Protein 9GPI (pdb70)

Foldseek 3Di:
DFFEEEEEPCPADLNVVQCVVCVVRHRYDYDDCVRAPLLDLVRLLVVCVVSLGQEYEYDDDPCPACVNVVRHDDDPPLDQRRLLSNLVSCLVSVHAYEYEAALQQAQVPQDDDADEPPDDGDHDDSRNVNRVVSQVSNCVSPVQYEYEHEFAEDEDPPDPRDDDDGLVNVLVVCLVVVAADEAAQLAAGAYAYSVLQNVLPVLCSPDGHDYAHGGAFTGGGPQVLSLLVCVLVVRDSVRYHHDHVPQVPGRGHSGHDRVVVVVSVRDGYHRNVNSVVVVVVPDDDD/DAEEEEEPCVDPLNVVLCVVQVPPHHYDYDDCVVQVLLPLVRLLVVCVVSVGQEYEYDDDLDDDDPPDDDDDRPPDLSGRSVLSVLVSCVVNVHEYEYEAALLQAQPPQDADADEPPDDGDHDDPRNVNRVVSLVVSCVSPVQYEYEHDFAEDEQPPDPDDDPDDLVNVLVVCQVVVAADEDAQLEAGAYAYSCLQSVLVVLCSPDGGDYAYGGAATNGGPQVQSLLVSVLVVGDSVRYHHDCVPCVVHGGHSGHDHVVVVVSVRDYYHRNCRNNVNNVPDPDDD/DFAEEEEEPCPDPLNVVLQVVQVVRHHYDYDDCVRAPLLDLVRLLVVCVVSLHQEYEYDDDQDDCCPPPDDDPRPLDRPPSSLLSNLVSCVVSVHAYEYEAALQQAQVDQDDDADEPPDDTDHDDSRNVNSVVSQVSNCVRRVQYEYEHEFQEDAACPDPDDDDDGLVVVLVVCQVPVAADEAAQLEAGAYAYSVLQNVCVVLRSPDGGDYAHGGAAERGGPLVLSLLVCVLVVRDNVRYHYDCPVCVPGRRHSGHDRVVVVVSPRDGYHRNVRVNCRHPVDDD/DFEEEEEPCVDDQNVLLCVLCVVVHPYHYDDCVRAPLQDLVRCLVVCVVSLGQEYEYDDDPPPDLVVVVRDPPDPCLVRCSLVSVLVSCLVSVHAYEYEAALLQQQVDQDDDADEPPDDTDHDDSRNVNRVVSLVSNCVRPVQYEYEHEFAEDEDPPDPRDDDDDLVNVLVVCQVVVAADEFAQLAWGAYAYSVLQNVCPVLRSPDGGDYAHRGAATDGGPLVLSLLVCVVVVGDSVSYDHDCVPCVVGGRDSGHDRPVVVVSVRDGYHRNVRSVVNVVVVD

Organism: Trichomonas vaginalis (strain ATCC PRA-98 / G3) (NCBI:txid412133)

InterPro domains:
  IPR029903 RmlD-like, substrate binding domain [PF04321] (3-263)
  IPR036291 NAD(P)-binding domain superfamily [SSF51735] (1-279)

Radius of gyration: 34.81 Å; Cα contacts (8 Å, |Δi|>4): 2263; chains: 4; bounding box: 96×73×90 Å

Solvent-accessible surface area: 48506 Å² total; per-residue (Å²): 192,112,80,21,0,0,0,4,18,18,88,24,21,6,0,92,17,0,30,83,62,1,59,192,95,25,70,30,51,37,19,79,118,74,107,7,46,16,32,54,78,74,67,0,26,28,45,0,20,139,34,70,3,82,6,0,0,3,5,16,19,8,56,18,51,8,47,25,8,62,8,14,58,33,34,91,70,49,78,28,38,0,6,54,31,0,0,46,0,0,50,123,31,132,6,32,1,0,5,9,3,7,4,6,0,0,7,8,1,61,92,197,34,68,9,35,24,123,53,129,32,98,14,93,16,55,17,0,98,10,19,43,78,2,3,121,54,1,52,106,41,10,102,77,2,0,1,0,8,18,9,14,5,2,9,16,36,93,27,114,52,83,46,132,74,1,2,0,41,46,2,63,83,3,81,144,67,117,80,74,32,47,5,2,42,34,14,81,13,1,2,4,30,3,11,33,2,14,115,18,4,57,98,0,12,137,6,78,30,16,18,4,0,0,0,4,30,13,127,37,14,1,67,93,1,12,32,66,0,0,144,62,10,73,7,56,83,135,17,8,84,48,40,82,119,66,48,90,109,97,37,7,8,1,3,2,34,13,97,80,0,82,167,90,49,0,134,5,21,64,2,32,81,6,0,42,140,9,73,84,78,65,108,126,117,213,159,114,24,0,1,0,4,12,15,101,5,0,16,1,63,19,0,35,78,51,3,61,161,112,50,58,32,48,45,28,85,82,64,112,7,54,34,61,30,98,127,102,0,17,70,69,0,65,85,40,67,2,62,7,0,0,6,12,25,56,22,32,73,39,2,18,43,69,35,16,16,50,22,30,79,38,110,61,62,78,14,15,35,54,0,0,61,0,0,47,106,38,138,4,40,2,0,0,7,4,6,2,4,0,0,8,9,3,63,89,186,36,65,2,28,29,126,56,121,24,103,9,97,36,70,43,0,110,27,12,12,69,8,3,117,87,2,50,136,74,7,99,76,0,0,0,0,8,17,9,9,6,6,13,7,30,56,32,100,72,98,32,55,68,2,1,0,31,34,0,62,56,5,93,139,102,40,75,48,34,65,2,0,45,28,8,70,8,2,3,1,33,7,14,18,2,12,114,16,3,60,109,0,27,95,5,77,35,16,26,2,0,0,0,3,32,9,116,44,20,0,44,84,1,4,52,72,0,0,73,5,6,45,3,26,97,105,14,4,84,56,49,86,117,29,25,159,109,102,40,17,9,1,4,2,45,11,114,80,0,55,177,75,47,1,117,4,23,59,1,31,87,6,3,13,119,28,38,74,93,71,65,59,67,85,143,46,102,21,0,0,0,2,19,15,92,4,0,9,1,62,18,0,34,77,32,1,50,125,107,39,19,6,47,35,13,81,163,67,107,3,50,38,59,37,128,124,78,0,36,60,59,0,70,167,38,69,2,67,4,0,0,3,12,16,63,31,63,69,18,3,38,35,50,41,17,13,25,13,41,45,21,55,93,30,49,19,7,60,26,0,0,63,0,0,50,139,39,134,1,46,0,0,2,12,4,8,1,3,0,0,4,8,1,74,76,178,35,76,8,38,28,128,62,111,37,92,13,92,34,39,47,0,103,25,15,27,59,2,4,151,54,1,46,123,44,6,95,79,1,0,1,1,9,14,9,7,5,1,8,17,24,83,18,143,62,64,31,53,49,2,1,0,35,29,0,68,54,9,74,137,107,117,93,63,29,71,7,5,59,25,14,64,7,0,4,3,50,4,14,36,2,13,110,16,3,64,101,0,16,144,4,82,34,13,24,4,0,0,0,3,31,12,119,40,15,0,48,68,0,8,46,72,0,0,144,54,11,111,2,64,79,82,19,2,38,64,30,84,94,44,27,142,113,80,43,25,7,0,5,2,52,17,88,83,0,58,170,94,49,1,104,5,6,61,1,44,68,7,0,24,114,6,68,152,96,95,93,186,175,100,26,0,0,0,4,17,14,62,17,24,10,0,30,19,1,40,80,60,0,55,195,99,40,67,30,47,14,16,22,94,24,44,10,42,27,33,70,126,119,36,0,46,60,70,0,68,77,46,72,4,76,4,0,0,5,6,15,24,23,56,24,46,6,52,46,11,69,4,14,48,28,42,111,46,46,89,41,78,2,10,13,46,1,1,67,0,0,30,144,39,134,2,48,2,0,4,10,3,5,2,7,0,0,7,8,2,62,84,194,36,72,7,29,25,129,48,123,32,104,14,93,17,53,14,0,85,13,17,48,90,6,5,179,87,4,56,127,43,8,93,72,0,0,0,2,9,16,10,9,6,1,14,7,24,77,23,187,66,36,39,121,114,2,1,0,38,33,0,65,64,5,90,149,70,108,58,48,33,52,6,3,48,42,14,84,7,1,3,2,46,5,16,35,2,10,113,18,5,49,97,0,15,146,4,77,31,12,28,4,0,0,0,3,30,10,122,42,21,1,46,80,2,8,43,75,0,0,137,59,10,102,8,58,100,96,5,4,81,65,45,70,127,44,46,77,110,100,42,16,9,1,2,1,34,9,117,64,0,78,161,81,52,1,124,8,27,62,2,31,82,6,0,21,129,9,63,143,87,107,108

B-factor: mean 49.06, std 17.58, range [23.22, 197.87]

Secondary structure (DSSP, 8-state):
--EEEEESTTSHHHHHHHHHHTTTSEEE---TTT--TT-HHHHHHHHHHH--SEEEE-----SBSTTTT-----S-----HHHHHHHHHHHHT-EEEEEEEGGGGTT----S-B-TTS-----SHHHHHHHHHHHHHHHH-TT-EEEEE-EEE--TT-SS-----HHHHHHHHHHHT-PEEE-SSEE--EEEHHHHHHTHHHHHTSPSEEEE-S-B-SS-HHHHHHHHHHHTT--GGGEEE-TTTT-SS-EE--B--HHHHHTT----BHHHHHHHHHHHH-/--EEEEE-TTSHHHHHHHHHHTTTSEEE---TTTS-TT-HHHHHHHHHHH--SEEEE-S-SS--STT-SS-----S----THHHHHHHHHHTT-EEEEEEEGGGGGG----SPBPTTS-----SHHHHHHHHHHHHHHHH-TT-EEEEEPEEE--TT-SS-----HHHHHHHHHHH-PPEEE-SSEE--EEEHHHHHHGGGGGGGSPSEEEE-S-B--S-HHHHHHHHHHHTT--GGGEEE-TTTT-SS-EE-PBP-HHHHHTT----BHHHHHHHHHHHSS---/-PPEEEEESTTSHHHHHHHHHHTTTSEEE---TTTS-TT-HHHHHHHHHHH--SEEEE-S-SS--STT-SS-----S---HHHHHHHHHHHHTT-EEEEEEEGGGGTT----SPBPTTS----SSHHHHHHHHHHHHHHHH-TT-EEEEE-EEE--TT-SS---B-HHHHHHHHHHH---EEE-TTEE--EEEHHHHHHTTGGGGGSPSEEEE-S-B--S-HHHHHHHHHHHTT--GGGEEE-TTTT-SS-EE--B--HHHHTTT----BHHHHHHHHHHH---/---EEEEE-TTSHHHHHHHHHHTTTSEEE---TTT--TT-HHHHHHHHHHH--SEEEE------SSGGGT-----TT---THHHHHHHHHHHHT-EEEEEEEGGGGTT----S-B-TTS-----SHHHHHHHHHHHHHHHH-TT-EEEEE-EEE--TT-SS-----HHHHHHHHHHHTPPEEE-TTEE--EEEHHHHHHTHHHHTTSPSEEEE-S-B-SS-HHHHHHHHHHHTT--GGGEEE-TTSS-SS-EE--B--HHHHTTT----BHHHHHHHHHHHSS---

Nearest PDB structures (foldseek):
  3sc6-assembly2_B  TM=8.270E-01  e=2.435E-17  Bacillus anthracis str. Ames
  3sc6-assembly6_F  TM=8.195E-01  e=1.061E-16  Bacillus anthracis str. Ames
  1vl0-assembly1_B  TM=8.225E-01  e=1.533E-16  Clostridium acetobutylicum ATCC 824
  5u9c-assembly1_F  TM=8.263E-01  e=8.535E-16  Yersinia enterocolitica
  5z76-assembly2_B  TM=7.709E-01  e=3.181E-14  synthetic construct

Structure (mmCIF, N/CA/C/O backbone):
data_9GPI
#
_entry.id   9GPI
#
_cell.length_a   58.085
_cell.length_b   66.981
_cell.length_c   85.822
_cell.angle_alpha   91.160
_cell.angle_beta   100.656
_cell.angle_gamma   116.151
#
_symmetry.space_group_name_H-M   'P 1'
#
loop_
_entity.id
_entity.type
_entity.pdbx_description
1 polymer 'dTDP-4-dehydrorhamnose reductase, putative'
2 water water
#
loop_
_atom_site.group_PDB
_atom_site.id
_atom_site.type_symbol
_atom_site.label_atom_id
_atom_site.label_alt_id
_atom_site.label_comp_id
_atom_site.label_asym_id
_atom_site.label_entity_id
_atom_site.label_seq_id
_atom_site.pdbx_PDB_ins_code
_atom_site.Cartn_x
_atom_site.Cartn_y
_atom_site.Cartn_z
_atom_site.occupancy
_atom_site.B_iso_or_equiv
_atom_site.auth_seq_id
_atom_site.auth_comp_id
_atom_site.auth_asym_id
_atom_site.auth_atom_id
_atom_site.pdbx_PDB_model_num
ATOM 1 N N . PRO A 1 1 ? -29.82433 52.80545 25.07328 1.000 60.47449 0 PRO D N 1
ATOM 2 C CA . PRO A 1 1 ? -30.17378 53.82099 26.07348 1.000 63.05964 0 PRO D CA 1
ATOM 3 C C . PRO A 1 1 ? -30.72516 53.18998 27.35333 1.000 60.61244 0 PRO D C 1
ATOM 4 O O . PRO A 1 1 ? -30.34603 53.57256 28.46348 1.000 62.35635 0 PRO D O 1
ATOM 8 N N . MET A 1 2 ? -31.64846 52.24629 27.15660 1.000 58.29387 1 MET D N 1
ATOM 9 C CA . MET A 1 2 ? -32.13817 51.35554 28.20456 1.000 52.36709 1 MET D CA 1
ATOM 10 C C . MET A 1 2 ? -31.08309 50.29761 28.50240 1.000 53.12182 1 MET D C 1
ATOM 11 O O . MET A 1 2 ? -30.64227 49.59143 27.59154 1.000 54.49659 1 MET D O 1
ATOM 16 N N . LYS A 1 3 ? -30.70830 50.16318 29.77992 1.000 48.79635 2 LYS D N 1
ATOM 17 C CA . LYS A 1 3 ? -29.65411 49.23221 30.17877 1.000 42.40455 2 LYS D CA 1
ATOM 18 C C . LYS A 1 3 ? -29.98909 47.81075 29.74174 1.000 43.17676 2 LYS D C 1
ATOM 19 O O . LYS A 1 3 ? -31.15728 47.44238 29.58807 1.000 43.80951 2 LYS D O 1
ATOM 25 N N . THR A 1 4 ? -28.95257 47.00167 29.53695 1.000 36.95938 3 THR D N 1
ATOM 26 C CA . THR A 1 4 ? -29.13066 45.60886 29.15103 1.000 38.30879 3 THR D CA 1
ATOM 27 C C . THR A 1 4 ? -28.50074 44.70383 30.20117 1.000 35.67547 3 THR D C 1
ATOM 28 O O . THR A 1 4 ? -27.37886 44.95228 30.65750 1.000 36.47089 3 THR D O 1
ATOM 32 N N . ILE A 1 5 ? -29.23757 43.66937 30.59820 1.000 36.68678 4 ILE D N 1
ATOM 33 C CA . ILE A 1 5 ? -28.81142 42.74260 31.63899 1.000 32.94983 4 ILE D CA 1
ATOM 34 C C . ILE A 1 5 ? -28.70805 41.35047 31.03679 1.000 32.42385 4 ILE D C 1
ATOM 35 O O . ILE A 1 5 ? -29.64235 40.88289 30.37511 1.000 36.00339 4 ILE D O 1
ATOM 40 N N . LEU A 1 6 ? -27.57636 40.69416 31.26689 1.000 28.54988 5 LEU D N 1
ATOM 41 C CA . LEU A 1 6 ? -27.41061 39.28008 30.96460 1.000 27.70892 5 LEU D CA 1
ATOM 42 C C . LEU A 1 6 ? -27.66784 38.49190 32.24187 1.000 29.19835 5 LEU D C 1
ATOM 43 O O . LEU A 1 6 ? -26.96284 38.67312 33.24107 1.000 32.31841 5 LEU D O 1
ATOM 48 N N . VAL A 1 7 ? -28.67993 37.63157 32.21060 1.000 26.68437 6 VAL D N 1
ATOM 49 C CA . VAL A 1 7 ? -29.05006 36.79695 33.34736 1.000 26.76558 6 VAL D CA 1
ATOM 50 C C . VAL A 1 7 ? -28.75607 35.35071 32.97619 1.000 28.86351 6 VAL D C 1
ATOM 51 O O . VAL A 1 7 ? -29.29171 34.83733 31.98588 1.000 29.99546 6 VAL D O 1
ATOM 55 N N . THR A 1 8 ? -27.89763 34.69922 33.75348 1.000 26.50216 7 THR D N 1
ATOM 56 C CA . THR A 1 8 ? -27.67539 33.27183 33.58817 1.000 26.42148 7 THR D CA 1
ATOM 57 C C . THR A 1 8 ? -28.62289 32.49780 34.49714 1.000 27.56017 7 THR D C 1
ATOM 58 O O . THR A 1 8 ? -29.12923 33.01723 35.49421 1.000 30.66808 7 THR D O 1
ATOM 62 N N . GLY A 1 9 ? -28.85641 31.23882 34.13969 1.000 27.20093 8 GLY D N 1
ATOM 63 C CA . GLY A 1 9 ? -29.84128 30.44422 34.84549 1.000 28.24811 8 GLY D CA 1
ATOM 64 C C . GLY A 1 9 ? -31.25646 30.92903 34.64865 1.000 27.57720 8 GLY D C 1
ATOM 65 O O . GLY A 1 9 ? -32.06872 30.84743 35.57492 1.000 28.68823 8 GLY D O 1
ATOM 66 N N . GLY A 1 10 ? -31.57416 31.42898 33.45200 1.000 24.57144 9 GLY D N 1
ATOM 67 C CA . GLY A 1 10 ? -32.86406 32.04743 33.21045 1.000 24.89603 9 GLY D CA 1
ATOM 68 C C . GLY A 1 10 ? -34.04886 31.12742 33.40207 1.000 31.33980 9 GLY D C 1
ATOM 69 O O . GLY A 1 10 ? -35.18453 31.60322 33.48318 1.000 34.59525 9 GLY D O 1
ATOM 70 N N . SER A 1 11 ? -33.81561 29.81559 33.47451 1.000 30.16158 10 SER D N 1
ATOM 71 C CA . SER A 1 11 ? -34.89860 28.86165 33.65883 1.000 34.11458 10 SER D CA 1
ATOM 72 C C . SER A 1 11 ? -35.07266 28.41861 35.10309 1.000 34.27506 10 SER D C 1
ATOM 73 O O . SER A 1 11 ? -36.14571 27.91426 35.45367 1.000 31.99060 10 SER D O 1
ATOM 76 N N . GLY A 1 12 ? -34.05956 28.59917 35.94189 1.000 33.19134 11 GLY D N 1
ATOM 77 C CA . GLY A 1 12 ? -34.11548 28.14308 37.31067 1.000 27.42404 11 GLY D CA 1
ATOM 78 C C . GLY A 1 12 ? -35.08677 28.95060 38.15405 1.000 33.60641 11 GLY D C 1
ATOM 79 O O . GLY A 1 12 ? -35.82963 29.81114 37.68136 1.000 31.94527 11 GLY D O 1
ATOM 80 N N . PHE A 1 13 ? -35.05264 28.65857 39.45450 1.000 30.31839 12 PHE D N 1
ATOM 81 C CA . PHE A 1 13 ? -36.02353 29.21519 40.39022 1.000 33.60652 12 PHE D CA 1
ATOM 82 C C . PHE A 1 13 ? -35.90027 30.73213 40.48453 1.000 37.34772 12 PHE D C 1
ATOM 83 O O . PHE A 1 13 ? -36.86549 31.46704 40.24363 1.000 32.52739 12 PHE D O 1
ATOM 91 N N . LEU A 1 14 ? -34.71425 31.21896 40.84937 1.000 37.78450 13 LEU D N 1
ATOM 92 C CA . LEU A 1 14 ? -34.50789 32.65709 40.96485 1.000 32.57549 13 LEU D CA 1
ATOM 93 C C . LEU A 1 14 ? -34.33864 33.31007 39.60021 1.000 32.95827 13 LEU D C 1
ATOM 94 O O . LEU A 1 14 ? -34.87630 34.39760 39.36120 1.000 33.05016 13 LEU D O 1
ATOM 99 N N . GLY A 1 15 ? -33.59867 32.65922 38.69956 1.000 30.81049 14 GLY D N 1
ATOM 100 C CA . GLY A 1 15 ? -33.31510 33.26416 37.40769 1.000 30.53721 14 GLY D CA 1
ATOM 101 C C . GLY A 1 15 ? -34.57118 33.61694 36.63574 1.000 32.51733 14 GLY D C 1
ATOM 102 O O . GLY A 1 15 ? -34.68559 34.71152 36.08091 1.000 34.99334 14 GLY D O 1
ATOM 103 N N . ARG A 1 16 ? -35.54068 32.69736 36.60335 1.000 32.26572 15 ARG D N 1
ATOM 104 C CA . ARG A 1 16 ? -36.76889 32.95462 35.85788 1.000 30.64036 15 ARG D CA 1
ATOM 105 C C . ARG A 1 16 ? -37.57227 34.09504 36.46664 1.000 31.70028 15 ARG D C 1
ATOM 106 O O . ARG A 1 16 ? -38.23548 34.83946 35.73605 1.000 33.81982 15 ARG D O 1
ATOM 114 N N . ARG A 1 17 ? -37.52358 34.25641 37.78986 1.000 31.57452 16 ARG D N 1
ATOM 115 C CA . ARG A 1 17 ? -38.25242 35.34139 38.43184 1.000 34.35127 16 ARG D CA 1
ATOM 116 C C . ARG A 1 17 ? -37.52257 36.67056 38.32277 1.000 37.76856 16 ARG D C 1
ATOM 117 O O . ARG A 1 17 ? -38.15862 37.72276 38.44526 1.000 35.76943 16 ARG D O 1
ATOM 125 N N . LEU A 1 18 ? -36.20947 36.64785 38.08586 1.000 34.88773 17 LEU D N 1
ATOM 126 C CA . LEU A 1 18 ? -35.48876 37.88267 37.80580 1.000 31.44083 17 LEU D CA 1
ATOM 127 C C . LEU A 1 18 ? -35.76000 38.36991 36.38735 1.000 36.03480 17 LEU D C 1
ATOM 128 O O . LEU A 1 18 ? -35.97182 39.56840 36.17205 1.000 35.32826 17 LEU D O 1
ATOM 133 N N . VAL A 1 19 ? -35.76022 37.45466 35.41376 1.000 38.70013 18 VAL D N 1
ATOM 134 C CA . VAL A 1 19 ? -36.04346 37.82697 34.02844 1.000 36.77993 18 VAL D CA 1
ATOM 135 C C . VAL A 1 19 ? -37.42389 38.46039 33.91983 1.000 36.11919 18 VAL D C 1
ATOM 136 O O . VAL A 1 19 ? -37.58431 39.55280 33.36201 1.000 35.76212 18 VAL D O 1
ATOM 140 N N . SER A 1 20 ? -38.44112 37.77602 34.45114 1.000 35.02643 19 SER D N 1
ATOM 141 C CA . SER A 1 20 ? -39.80772 38.28897 34.41120 1.000 35.52856 19 SER D CA 1
ATOM 142 C C . SER A 1 20 ? -39.90399 39.68363 35.01481 1.000 40.22564 19 SER D C 1
ATOM 143 O O . SER A 1 20 ? -40.61734 40.54979 34.49357 1.000 41.78985 19 SER D O 1
ATOM 146 N N . HIS A 1 21 ? -39.17962 39.92211 36.10853 1.000 37.46682 20 HIS D N 1
ATOM 147 C CA . HIS A 1 21 ? -39.26982 41.20586 36.79425 1.000 38.76299 20 HIS D CA 1
ATOM 148 C C . HIS A 1 21 ? -38.66239 42.33212 35.96897 1.000 37.41857 20 HIS D C 1
ATOM 149 O O . HIS A 1 21 ? -39.16413 43.46184 35.98770 1.000 41.83062 20 HIS D O 1
ATOM 156 N N . LEU A 1 22 ? -37.58411 42.04763 35.24219 1.000 37.84583 21 LEU D N 1
ATOM 157 C CA . LEU A 1 22 ? -36.77533 43.08621 34.62068 1.000 39.36344 21 LEU D CA 1
ATOM 158 C C . LEU A 1 22 ? -37.05870 43.27818 33.13647 1.000 37.51935 21 LEU D C 1
ATOM 159 O O . LEU A 1 22 ? -36.54010 44.23134 32.54622 1.000 41.63291 21 LEU D O 1
ATOM 164 N N . SER A 1 23 ? -37.87261 42.41384 32.52485 1.000 38.18983 22 SER D N 1
ATOM 165 C CA . SER A 1 23 ? -38.01944 42.43192 31.07165 1.000 41.40841 22 SER D CA 1
ATOM 166 C C . SER A 1 23 ? -38.63261 43.73371 30.56662 1.000 39.18627 22 SER D C 1
ATOM 167 O O . SER A 1 23 ? -38.31546 44.17395 29.45587 1.000 37.93695 22 SER D O 1
ATOM 170 N N . LYS A 1 24 ? -39.50582 44.36487 31.35580 1.000 41.73621 23 LYS D N 1
ATOM 171 C CA . LYS A 1 24 ? -40.14451 45.59818 30.90539 1.000 47.03711 23 LYS D CA 1
ATOM 172 C C . LYS A 1 24 ? -39.26745 46.82476 31.11871 1.000 48.17433 23 LYS D C 1
ATOM 173 O O . LYS A 1 24 ? -39.39255 47.80479 30.37440 1.000 45.08643 23 LYS D O 1
ATOM 179 N N . ASN A 1 25 ? -38.39246 46.80433 32.12353 1.000 39.69418 24 ASN D N 1
ATOM 180 C CA . ASN A 1 25 ? -37.56568 47.96558 32.41992 1.000 44.54648 24 ASN D CA 1
ATOM 181 C C . ASN A 1 25 ? -36.18347 47.90533 31.78477 1.000 42.94799 24 ASN D C 1
ATOM 182 O O . ASN A 1 25 ? -35.54437 48.95280 31.63306 1.000 41.51153 24 ASN D O 1
ATOM 187 N N . TYR A 1 26 ? -35.71325 46.72158 31.40121 1.000 42.47742 25 TYR D N 1
ATOM 188 C CA . TYR A 1 26 ? -34.39430 46.55961 30.80875 1.000 42.34078 25 TYR D CA 1
ATOM 189 C C . TYR A 1 26 ? -34.49392 45.72501 29.54153 1.000 40.45955 25 TYR D C 1
ATOM 190 O O . TYR A 1 26 ? -35.55356 45.19831 29.19197 1.000 44.51047 25 TYR D O 1
ATOM 199 N N . THR A 1 27 ? -33.36325 45.61738 28.84877 1.000 34.36212 26 THR D N 1
ATOM 200 C CA . THR A 1 27 ? -33.18986 44.63651 27.78084 1.000 42.08273 26 THR D CA 1
ATOM 201 C C . THR A 1 27 ? -32.52345 43.42001 28.40968 1.000 42.05273 26 THR D C 1
ATOM 202 O O . THR A 1 27 ? -31.30876 43.40107 28.62253 1.000 39.74717 26 THR D O 1
ATOM 206 N N . VAL A 1 28 ? -33.32398 42.40759 28.72975 1.000 35.87533 27 VAL D N 1
ATOM 207 C CA . VAL A 1 28 ? -32.85338 41.22406 29.43772 1.000 35.19780 27 VAL D CA 1
ATOM 208 C C . VAL A 1 28 ? -32.58394 40.12205 28.42570 1.000 35.51924 27 VAL D C 1
ATOM 209 O O . VAL A 1 28 ? -33.46478 39.76783 27.63180 1.000 39.27828 27 VAL D O 1
ATOM 213 N N . VAL A 1 29 ? -31.36853 39.58489 28.44858 1.000 34.20685 28 VAL D N 1
ATOM 214 C CA . VAL A 1 29 ? -30.97539 38.46362 27.60300 1.000 32.00003 28 VAL D CA 1
ATOM 215 C C . VAL A 1 29 ? -30.72261 37.27907 28.52460 1.000 33.80832 28 VAL D C 1
ATOM 216 O O . VAL A 1 29 ? -29.75451 37.27550 29.29546 1.000 32.73730 28 VAL D O 1
ATOM 220 N N . ALA A 1 30 ? -31.60220 36.27553 28.45829 1.000 38.93593 29 ALA D N 1
ATOM 221 C CA . ALA A 1 30 ? -31.55457 35.09983 29.32651 1.000 33.98617 29 ALA D CA 1
ATOM 222 C C . ALA A 1 30 ? -31.30483 33.86913 28.46296 1.000 33.86802 29 ALA D C 1
ATOM 223 O O . ALA A 1 30 ? -32.25099 33.16507 28.07932 1.000 36.30794 29 ALA D O 1
ATOM 225 N N . PRO A 1 31 ? -30.04549 33.57383 28.14478 1.000 37.76340 30 PRO D N 1
ATOM 226 C CA . PRO A 1 31 ? -29.75307 32.46080 27.23440 1.000 38.29340 30 PRO D CA 1
ATOM 227 C C . PRO A 1 31 ? -29.84009 31.10465 27.91800 1.000 36.28599 30 PRO D C 1
ATOM 228 O O . PRO A 1 31 ? -29.45186 30.93792 29.07724 1.000 36.91267 30 PRO D O 1
ATOM 232 N N . THR A 1 32 ? -30.34980 30.12707 27.17066 1.000 45.68502 31 THR D N 1
ATOM 233 C CA . THR A 1 32 ? -30.43956 28.75382 27.64280 1.000 45.51324 31 THR D CA 1
ATOM 234 C C . THR A 1 32 ? -29.05586 28.10250 27.63602 1.000 47.35765 31 THR D C 1
ATOM 235 O O . THR A 1 32 ? -28.06063 28.68732 27.19823 1.000 44.33259 31 THR D O 1
ATOM 239 N N . HIS A 1 33 ? -28.99816 26.86025 28.12829 1.000 57.90566 32 HIS D N 1
ATOM 240 C CA . HIS A 1 33 ? -27.73105 26.13471 28.15126 1.000 60.77955 32 HIS D CA 1
ATOM 241 C C . HIS A 1 33 ? -27.20787 25.87414 26.74559 1.000 60.60927 32 HIS D C 1
ATOM 242 O O . HIS A 1 33 ? -25.99193 25.77804 26.54416 1.000 60.80167 32 HIS D O 1
ATOM 249 N N . GLY A 1 34 ? -28.10205 25.75276 25.76446 1.000 51.74402 33 GLY D N 1
ATOM 250 C CA . GLY A 1 34 ? -27.65114 25.60279 24.39236 1.000 49.40005 33 GLY D CA 1
ATOM 251 C C . GLY A 1 34 ? -27.12871 26.90188 23.81024 1.000 49.23252 33 GLY D C 1
ATOM 252 O O . GLY A 1 34 ? -26.18336 26.90170 23.01716 1.000 50.54970 33 GLY D O 1
ATOM 253 N N . GLU A 1 35 ? -27.72893 28.02829 24.20256 1.000 48.50063 34 GLU D N 1
ATOM 254 C CA . GLU A 1 35 ? -27.30678 29.31832 23.66817 1.000 41.55368 34 GLU D CA 1
ATOM 255 C C . GLU A 1 35 ? -25.96064 29.75694 24.23298 1.000 48.29911 34 GLU D C 1
ATOM 256 O O . GLU A 1 35 ? -25.20472 30.45707 23.54919 1.000 50.63242 34 GLU D O 1
ATOM 262 N N . LEU A 1 36 ? -25.64204 29.36295 25.46576 1.000 47.51058 35 LEU D N 1
ATOM 263 C CA . LEU A 1 36 ? -24.41316 29.81404 26.11597 1.000 47.06734 35 LEU D CA 1
ATOM 264 C C . LEU A 1 36 ? -23.93029 28.72492 27.06397 1.000 53.00387 35 LEU D C 1
ATOM 265 O O . LEU A 1 36 ? -24.51351 28.53185 28.13549 1.000 55.45344 35 LEU D O 1
ATOM 270 N N . ASP A 1 37 ? -22.86173 28.03187 26.67709 1.000 51.97680 36 ASP D N 1
ATOM 271 C CA . ASP A 1 37 ? -22.28126 26.96400 27.48274 1.000 55.20526 36 ASP D CA 1
ATOM 272 C C . ASP A 1 37 ? -21.30598 27.56472 28.48943 1.000 60.36527 36 ASP D C 1
ATOM 273 O O . ASP A 1 37 ? -20.32810 28.21406 28.10200 1.000 62.17938 36 ASP D O 1
ATOM 278 N N . LEU A 1 38 ? -21.56183 27.32929 29.77798 1.000 58.82012 37 LEU D N 1
ATOM 279 C CA . LEU A 1 38 ? -20.74340 27.90909 30.83561 1.000 59.62701 37 LEU D CA 1
ATOM 280 C C . LEU A 1 38 ? -19.46413 27.12729 31.11730 1.000 62.98973 37 LEU D C 1
ATOM 281 O O . LEU A 1 38 ? -18.59553 27.64240 31.82760 1.000 64.12218 37 LEU D O 1
ATOM 286 N N . THR A 1 39 ? -19.31759 25.90706 30.59674 1.000 65.22685 38 THR D N 1
ATOM 287 C CA . THR A 1 39 ? -18.06334 25.17879 30.76823 1.000 63.80584 38 THR D CA 1
ATOM 288 C C . THR A 1 39 ? -16.98883 25.60875 29.78096 1.000 63.14817 38 THR D C 1
ATOM 289 O O . THR A 1 39 ? -15.83873 25.17756 29.91792 1.000 63.56381 38 THR D O 1
ATOM 293 N N . ASP A 1 40 ? -17.33160 26.43917 28.80383 1.000 63.57682 39 ASP D N 1
ATOM 294 C CA . ASP A 1 40 ? -16.45350 26.77224 27.68678 1.000 68.07937 39 ASP D CA 1
ATOM 295 C C . ASP A 1 40 ? -15.95556 28.20312 27.87895 1.000 69.42543 39 ASP D C 1
ATOM 296 O O . ASP A 1 40 ? -16.70246 29.16065 27.65846 1.000 70.21841 39 ASP D O 1
ATOM 301 N N . ARG A 1 41 ? -14.68878 28.34330 28.28785 1.000 67.39682 40 ARG D N 1
ATOM 302 C CA . ARG A 1 41 ? -14.08852 29.67078 28.41047 1.000 71.92950 40 ARG D CA 1
ATOM 303 C C . ARG A 1 41 ? -14.14400 30.41650 27.08572 1.000 80.00599 40 ARG D C 1
ATOM 304 O O . ARG A 1 41 ? -14.52078 31.59312 27.03471 1.000 76.16177 40 ARG D O 1
ATOM 312 N N . GLU A 1 42 ? -13.75808 29.74056 26.00219 1.000 105.16564 41 GLU D N 1
ATOM 313 C CA . GLU A 1 42 ? -13.76024 30.35258 24.67871 1.000 105.65690 41 GLU D CA 1
ATOM 314 C C . GLU A 1 42 ? -15.13211 30.92132 24.33266 1.000 102.94612 41 GLU D C 1
ATOM 315 O O . GLU A 1 42 ? -15.25233 32.07992 23.91843 1.000 102.53215 41 GLU D O 1
ATOM 321 N N . LYS A 1 43 ? -16.18494 30.12356 24.52729 1.000 79.39597 42 LYS D N 1
ATOM 322 C CA . LYS A 1 43 ? -17.52729 30.55576 24.14759 1.000 75.80763 42 LYS D CA 1
ATOM 323 C C . LYS A 1 43 ? -18.03212 31.68181 25.04343 1.000 66.62595 42 LYS D C 1
ATOM 324 O O . LYS A 1 43 ? -18.64031 32.64113 24.55409 1.000 65.14723 42 LYS D O 1
ATOM 330 N N . ILE A 1 44 ? -17.79842 31.57901 26.35522 1.000 67.81195 43 ILE D N 1
ATOM 331 C CA . ILE A 1 44 ? -18.26433 32.60534 27.28819 1.000 62.66247 43 ILE D CA 1
ATOM 332 C C . ILE A 1 44 ? -17.71162 33.96632 26.89545 1.000 62.45594 43 ILE D C 1
ATOM 333 O O . ILE A 1 44 ? -18.43863 34.96565 26.83995 1.000 59.34462 43 ILE D O 1
ATOM 338 N N . ILE A 1 45 ? -16.41076 34.01583 26.61346 1.000 63.48067 44 ILE D N 1
ATOM 339 C CA . ILE A 1 45 ? -15.76057 35.25863 26.21682 1.000 61.69879 44 ILE D CA 1
ATOM 340 C C . ILE A 1 45 ? -16.37719 35.80028 24.92995 1.000 64.18655 44 ILE D C 1
ATOM 341 O O . ILE A 1 45 ? -16.58399 37.01167 24.78566 1.000 62.41204 44 ILE D O 1
ATOM 346 N N . SER A 1 46 ? -16.72714 34.90947 23.99672 1.000 58.58506 45 SER D N 1
ATOM 347 C CA . SER A 1 46 ? -17.24408 35.34739 22.70136 1.000 62.48392 45 SER D CA 1
ATOM 348 C C . SER A 1 46 ? -18.64365 35.94413 22.81867 1.000 59.54456 45 SER D C 1
ATOM 349 O O . SER A 1 46 ? -18.95951 36.93502 22.14855 1.000 61.49823 45 SER D O 1
ATOM 352 N N . GLU A 1 47 ? -19.49857 35.35335 23.65479 1.000 57.56328 46 GLU D N 1
ATOM 353 C CA . GLU A 1 47 ? -20.89136 35.78490 23.71931 1.000 57.95384 46 GLU D CA 1
ATOM 354 C C . GLU A 1 47 ? -21.05513 37.04664 24.55800 1.000 56.40724 46 GLU D C 1
ATOM 355 O O . GLU A 1 47 ? -21.77343 37.97222 24.16468 1.000 51.22853 46 GLU D O 1
ATOM 361 N N . VAL A 1 48 ? -20.39903 37.09513 25.72031 1.000 52.22310 47 VAL D N 1
ATOM 362 C CA . VAL A 1 48 ? -20.55196 38.23416 26.62399 1.000 54.89929 47 VAL D CA 1
ATOM 363 C C . VAL A 1 48 ? -20.06733 39.51445 25.95548 1.000 57.25325 47 VAL D C 1
ATOM 364 O O . VAL A 1 48 ? -20.66623 40.58368 26.11969 1.000 54.42837 47 VAL D O 1
ATOM 368 N N . THR A 1 49 ? -18.97910 39.42575 25.18601 1.000 59.66381 48 THR D N 1
ATOM 369 C CA . THR A 1 49 ? -18.48225 40.59458 24.46773 1.000 59.15545 48 THR D CA 1
ATOM 370 C C . THR A 1 49 ? -19.48031 41.05872 23.41609 1.000 56.03449 48 THR D C 1
ATOM 371 O O . THR A 1 49 ? -19.64961 42.26490 23.19828 1.000 52.72323 48 THR D O 1
ATOM 375 N N . LYS A 1 50 ? -20.14576 40.11288 22.75042 1.000 57.24847 49 LYS D N 1
ATOM 376 C CA . LYS A 1 50 ? -21.13210 40.46935 21.73552 1.000 60.40453 49 LYS D CA 1
ATOM 377 C C . LYS A 1 50 ? -22.40498 41.01156 22.37559 1.000 56.62289 49 LYS D C 1
ATOM 378 O O . LYS A 1 50 ? -22.93136 42.04765 21.95247 1.000 57.70066 49 LYS D O 1
ATOM 384 N N . ILE A 1 51 ? -22.93144 40.30777 23.38041 1.000 54.73020 50 ILE D N 1
ATOM 385 C CA . ILE A 1 51 ? -24.09631 40.81200 24.10251 1.000 49.99769 50 ILE D CA 1
ATOM 386 C C . ILE A 1 51 ? -23.75853 42.13013 24.78491 1.000 50.70827 50 ILE D C 1
ATOM 387 O O . ILE A 1 51 ? -24.57465 43.06088 24.81509 1.000 43.72060 50 ILE D O 1
ATOM 392 N N . ASN A 1 52 ? -22.54035 42.23850 25.30936 1.000 46.87255 51 ASN D N 1
ATOM 393 C CA . ASN A 1 52 ? -22.04565 43.44562 25.95756 1.000 47.07546 51 ASN D CA 1
ATOM 394 C C . ASN A 1 52 ? -23.02651 43.99626 26.99344 1.000 45.25246 51 ASN D C 1
ATOM 395 O O . ASN A 1 52 ? -23.49125 45.13634 26.87954 1.000 50.36990 51 ASN D O 1
ATOM 400 N N . PRO A 1 53 ? -23.36662 43.21351 28.01830 1.000 43.65211 52 PRO D N 1
ATOM 401 C CA . PRO A 1 53 ? -24.33933 43.68647 29.00658 1.000 41.47872 52 PRO D CA 1
ATOM 402 C C . PRO A 1 53 ? -23.70333 44.64220 30.00181 1.000 41.68038 52 PRO D C 1
ATOM 403 O O . PRO A 1 53 ? -22.53677 44.49851 30.37604 1.000 42.00614 52 PRO D O 1
ATOM 407 N N . GLN A 1 54 ? -24.48529 45.63887 30.42494 1.000 41.15425 53 GLN D N 1
ATOM 408 C CA . GLN A 1 54 ? -24.02069 46.52010 31.48986 1.000 40.20057 53 GLN D CA 1
ATOM 409 C C . GLN A 1 54 ? -24.02362 45.81117 32.83332 1.000 39.79254 53 GLN D C 1
ATOM 410 O O . GLN A 1 54 ? -23.21346 46.13878 33.70776 1.000 37.87278 53 GLN D O 1
ATOM 416 N N . ILE A 1 55 ? -24.93137 44.85728 33.02382 1.000 39.31740 54 ILE D N 1
ATOM 417 C CA . ILE A 1 55 ? -25.07118 44.14622 34.28792 1.000 36.06928 54 ILE D CA 1
ATOM 418 C C . ILE A 1 55 ? -25.18252 42.66020 33.99045 1.000 34.93600 54 ILE D C 1
ATOM 419 O O . ILE A 1 55 ? -25.85885 42.25503 33.03899 1.000 32.83737 54 ILE D O 1
ATOM 424 N N . ILE A 1 56 ? -24.51809 41.84863 34.80706 1.000 35.24915 55 ILE D N 1
ATOM 425 C CA . ILE A 1 56 ? -24.55246 40.39857 34.68162 1.000 30.50065 55 ILE D CA 1
ATOM 426 C C . ILE A 1 56 ? -24.98041 39.82541 36.02237 1.000 32.16168 55 ILE D C 1
ATOM 427 O O . ILE A 1 56 ? -24.29607 40.02285 37.03363 1.000 31.87124 55 ILE D O 1
ATOM 432 N N . ILE A 1 57 ? -26.11350 39.13358 36.03496 1.000 31.11504 56 ILE D N 1
ATOM 433 C CA . ILE A 1 57 ? -26.64292 38.50185 37.23610 1.000 28.36995 56 ILE D CA 1
ATOM 434 C C . ILE A 1 57 ? -26.46012 37.00270 37.06772 1.000 30.59074 56 ILE D C 1
ATOM 435 O O . ILE A 1 57 ? -27.17145 36.36447 36.28196 1.000 33.41990 56 ILE D O 1
ATOM 440 N N . HIS A 1 58 ? -25.50118 36.43908 37.79684 1.000 28.47985 57 HIS D N 1
ATOM 441 C CA . HIS A 1 58 ? -25.18144 35.01759 37.69353 1.000 30.50736 57 HIS D CA 1
ATOM 442 C C . HIS A 1 58 ? -25.94588 34.26912 38.77734 1.000 31.84556 57 HIS D C 1
ATOM 443 O O . HIS A 1 58 ? -25.53776 34.24324 39.94123 1.000 33.87930 57 HIS D O 1
ATOM 450 N N . THR A 1 59 ? -27.06491 33.65417 38.39049 1.000 32.32024 58 THR D N 1
ATOM 451 C CA . THR A 1 59 ? -27.86378 32.84504 39.29823 1.000 27.89893 58 THR D CA 1
ATOM 452 C C . THR A 1 59 ? -27.77232 31.35308 39.02433 1.000 34.59022 58 THR D C 1
ATOM 453 O O . THR A 1 59 ? -28.15678 30.56230 39.89031 1.000 33.15548 58 THR D O 1
ATOM 457 N N . ALA A 1 60 ? -27.27547 30.95451 37.85518 1.000 32.62392 59 ALA D N 1
ATOM 458 C CA . ALA A 1 60 ? -27.28084 29.55066 37.46849 1.000 37.11482 59 ALA D CA 1
ATOM 459 C C . ALA A 1 60 ? -26.41865 28.71354 38.40440 1.000 41.03402 59 ALA D C 1
ATOM 460 O O . ALA A 1 60 ? -25.40243 29.17165 38.93450 1.000 35.95884 59 ALA D O 1
ATOM 462 N N . ALA A 1 61 ? -26.83882 27.47048 38.60192 1.000 41.76479 60 ALA D N 1
ATOM 463 C CA . ALA A 1 61 ? -26.02840 26.48583 39.29517 1.000 47.27338 60 ALA D CA 1
ATOM 464 C C . ALA A 1 61 ? -25.13199 25.76102 38.29882 1.000 57.94011 60 ALA D C 1
ATOM 465 O O . ALA A 1 61 ? -25.41076 25.70742 37.09861 1.000 58.79718 60 ALA D O 1
ATOM 467 N N . ILE A 1 62 ? -24.03572 25.20738 38.81214 1.000 61.84135 61 ILE D N 1
ATOM 468 C CA . ILE A 1 62 ? -23.13563 24.40530 37.99209 1.000 74.73563 61 ILE D CA 1
ATOM 469 C C . ILE A 1 62 ? -23.79372 23.04715 37.77583 1.000 76.35551 61 ILE D C 1
ATOM 470 O O . ILE A 1 62 ? -23.51138 22.07825 38.49096 1.000 73.17926 61 ILE D O 1
ATOM 475 N N . SER A 1 63 ? -24.70663 22.98363 36.80891 1.000 81.51621 62 SER D N 1
ATOM 476 C CA . SER A 1 63 ? -25.41990 21.76143 36.46826 1.000 83.03033 62 SER D CA 1
ATOM 477 C C . SER A 1 63 ? -24.75785 20.99848 35.33173 1.000 92.17500 62 SER D C 1
ATOM 478 O O . SER A 1 63 ? -25.35295 20.05661 34.79823 1.000 90.21324 62 SER D O 1
ATOM 481 N N . ASN A 1 64 ? -23.53997 21.38073 34.96158 1.000 121.66564 63 ASN D N 1
ATOM 482 C CA . ASN A 1 64 ? -22.86561 20.83257 33.79489 1.000 121.05657 63 ASN D CA 1
ATOM 483 C C . ASN A 1 64 ? -21.64541 20.01273 34.20030 1.000 119.79741 63 ASN D C 1
ATOM 484 O O . ASN A 1 64 ? -20.55866 20.17111 33.63424 1.000 118.42328 63 ASN D O 1
ATOM 489 N N . THR A 1 65 ? -21.82928 19.13464 35.18417 1.000 84.27009 64 THR D N 1
ATOM 490 C CA . THR A 1 65 ? -20.81240 18.19789 35.63830 1.000 69.74160 64 THR D CA 1
ATOM 491 C C . THR A 1 65 ? -21.40739 16.79411 35.64918 1.000 61.76569 64 THR D C 1
ATOM 492 O O . THR A 1 65 ? -22.59956 16.59698 35.39008 1.000 60.21710 64 THR D O 1
ATOM 496 N N . GLY A 1 66 ? -20.56349 15.80648 35.95645 1.000 51.45853 65 GLY D N 1
ATOM 497 C CA . GLY A 1 66 ? -21.02543 14.43342 36.05009 1.000 45.47477 65 GLY D CA 1
ATOM 498 C C . GLY A 1 66 ? -21.87409 14.15103 37.27261 1.000 45.35416 65 GLY D C 1
ATOM 499 O O . GLY A 1 66 ? -22.67896 13.21316 37.24970 1.000 44.61980 65 GLY D O 1
ATOM 500 N N . LEU A 1 67 ? -21.70982 14.93808 38.33852 1.000 43.86741 66 LEU D N 1
ATOM 501 C CA . LEU A 1 67 ? -22.53266 14.75653 39.53051 1.000 45.11383 66 LEU D CA 1
ATOM 502 C C . LEU A 1 67 ? -24.01215 14.91962 39.20928 1.000 47.49480 66 LEU D C 1
ATOM 503 O O . LEU A 1 67 ? -24.85628 14.18847 39.74129 1.000 46.13910 66 LEU D O 1
ATOM 508 N N . CYS A 1 68 ? -24.34363 15.86435 38.32619 1.000 48.43690 67 CYS D N 1
ATOM 509 C CA . CYS A 1 68 ? -25.73713 16.17028 38.02894 1.000 49.30236 67 CYS D CA 1
ATOM 510 C C . CYS A 1 68 ? -26.39400 15.14331 37.11533 1.000 48.23676 67 CYS D C 1
ATOM 511 O O . CYS A 1 68 ? -27.62605 15.12258 37.02109 1.000 47.30108 67 CYS D O 1
ATOM 514 N N . GLU A 1 69 ? -25.61475 14.30261 36.43253 1.000 46.62907 68 GLU D N 1
ATOM 515 C CA . GLU A 1 69 ? -26.17330 13.17785 35.69251 1.000 48.38724 68 GLU D CA 1
ATOM 516 C C . GLU A 1 69 ? -25.85167 11.84602 36.36298 1.000 46.05387 68 GLU D C 1
ATOM 517 O O . GLU A 1 69 ? -25.85865 10.79973 35.70407 1.000 44.83432 68 GLU D O 1
ATOM 523 N N . GLN A 1 70 ? -25.58241 11.87578 37.67202 1.000 43.50480 69 GLN D N 1
ATOM 524 C CA . GLN A 1 70 ? -25.41426 10.67340 38.49068 1.000 43.54525 69 GLN D CA 1
ATOM 525 C C . GLN A 1 70 ? -24.27965 9.79430 37.96868 1.000 44.63241 69 GLN D C 1
ATOM 526 O O . GLN A 1 70 ? -24.34682 8.56300 38.00224 1.000 39.71231 69 GLN D O 1
ATOM 532 N N . ASN A 1 71 ? -23.22768 10.44566 37.47900 1.000 40.43154 70 ASN D N 1
ATOM 533 C CA . ASN A 1 71 ? -21.96531 9.79298 37.13001 1.000 38.06279 70 ASN D CA 1
ATOM 534 C C . ASN A 1 71 ? -20.84052 10.67332 37.66108 1.000 38.24999 70 ASN D C 1
ATOM 535 O O . ASN A 1 71 ? -20.07192 11.26553 36.89440 1.000 32.86827 70 ASN D O 1
ATOM 540 N N . PRO A 1 72 ? -20.72343 10.79177 38.98655 1.000 36.60774 71 PRO D N 1
ATOM 541 C CA . PRO A 1 72 ? -19.88522 11.84928 39.56430 1.000 42.53666 71 PRO D CA 1
ATOM 542 C C . PRO A 1 72 ? -18.41634 11.48484 39.72199 1.000 41.02874 71 PRO D C 1
ATOM 543 O O . PRO A 1 72 ? -18.04830 10.34653 40.02051 1.000 36.49114 71 PRO D O 1
ATOM 547 N N . GLU A 1 73 ? -17.56982 12.49267 39.51491 1.000 45.14564 72 GLU D N 1
ATOM 548 C CA . GLU A 1 73 ? -16.15155 12.44480 39.86298 1.000 45.87279 72 GLU D CA 1
ATOM 549 C C . GLU A 1 73 ? -16.01078 13.15086 41.20675 1.000 50.77172 72 GLU D C 1
ATOM 550 O O . GLU A 1 73 ? -16.04261 14.38165 41.27869 1.000 55.85685 72 GLU D O 1
ATOM 556 N N . LEU A 1 74 ? -15.85656 12.37298 42.27145 1.000 45.92614 73 LEU D N 1
ATOM 557 C CA . LEU A 1 74 ? -15.98333 12.89677 43.63068 1.000 44.31699 73 LEU D CA 1
ATOM 558 C C . LEU A 1 74 ? -14.61821 13.24274 44.21937 1.000 47.11189 73 LEU D C 1
ATOM 559 O O . LEU A 1 74 ? -14.15289 12.66727 45.20440 1.000 50.55761 73 LEU D O 1
ATOM 564 N N . SER A 1 75 ? -13.98535 14.22009 43.58410 1.000 53.83608 74 SER D N 1
ATOM 565 C CA . SER A 1 75 ? -12.75610 14.81683 44.07501 1.000 63.03655 74 SER D CA 1
ATOM 566 C C . SER A 1 75 ? -13.07619 15.93060 45.06484 1.000 70.12017 74 SER D C 1
ATOM 567 O O . SER A 1 75 ? -14.13805 16.55599 44.99872 1.000 61.96889 74 SER D O 1
ATOM 570 N N . GLU A 1 76 ? -12.14367 16.18176 45.98912 1.000 84.57166 75 GLU D N 1
ATOM 571 C CA . GLU A 1 76 ? -12.33012 17.31821 46.88596 1.000 87.76520 75 GLU D CA 1
ATOM 572 C C . GLU A 1 76 ? -12.20959 18.65649 46.16935 1.000 88.51124 75 GLU D C 1
ATOM 573 O O . GLU A 1 76 ? -12.45934 19.69268 46.79441 1.000 93.91977 75 GLU D O 1
ATOM 579 N N . SER A 1 77 ? -11.85310 18.65507 44.88202 1.000 77.17680 76 SER D N 1
ATOM 580 C CA . SER A 1 77 ? -11.31178 19.85207 44.24604 1.000 76.08996 76 SER D CA 1
ATOM 581 C C . SER A 1 77 ? -12.34602 20.95925 44.09367 1.000 75.64213 76 SER D C 1
ATOM 582 O O . SER A 1 77 ? -11.97837 22.13966 44.10230 1.000 80.02828 76 SER D O 1
ATOM 585 N N . ILE A 1 78 ? -13.62509 20.60058 43.95912 1.000 73.44912 77 ILE D N 1
ATOM 586 C CA . ILE A 1 78 ? -14.74087 21.52194 43.73671 1.000 79.94028 77 ILE D CA 1
ATOM 587 C C . ILE A 1 78 ? -14.34928 22.62131 42.74280 1.000 77.19503 77 ILE D C 1
ATOM 588 O O . ILE A 1 78 ? -14.12627 23.78140 43.10806 1.000 77.62963 77 ILE D O 1
ATOM 593 N N . ASN A 1 79 ? -14.26700 22.25111 41.46554 1.000 82.27812 78 ASN D N 1
ATOM 594 C CA . ASN A 1 79 ? -13.81884 23.17781 40.43405 1.000 81.58154 78 ASN D CA 1
ATOM 595 C C . ASN A 1 79 ? -14.89543 24.21007 40.12037 1.000 78.70514 78 ASN D C 1
ATOM 596 O O . ASN A 1 79 ? -16.08793 23.89603 40.07400 1.000 78.87670 78 ASN D O 1
ATOM 598 N N . LEU A 1 80 ? -14.46010 25.45083 39.88710 1.000 73.35634 79 LEU D N 1
ATOM 599 C CA . LEU A 1 80 ? -15.39192 26.54761 39.64301 1.000 71.66959 79 LEU D CA 1
ATOM 600 C C . LEU A 1 80 ? -15.86260 26.57336 38.19387 1.000 70.00895 79 LEU D C 1
ATOM 601 O O . LEU A 1 80 ? -17.06792 26.64316 37.92728 1.000 73.09015 79 LEU D O 1
ATOM 606 N N . ASN A 1 81 ? -14.91963 26.53674 37.25052 1.000 71.08974 80 ASN D N 1
ATOM 607 C CA . ASN A 1 81 ? -15.21295 26.53142 35.82097 1.000 69.84337 80 ASN D CA 1
ATOM 608 C C . ASN A 1 81 ? -16.03108 27.74629 35.39570 1.000 73.08382 80 ASN D C 1
ATOM 609 O O . ASN A 1 81 ? -15.47008 28.80667 35.09968 1.000 69.89202 80 ASN D O 1
ATOM 611 N N . GLY A 1 82 ? -17.35833 27.59792 35.37759 1.000 64.64948 81 GLY D N 1
ATOM 612 C CA . GLY A 1 82 ? -18.20542 28.60953 34.76156 1.000 61.44744 81 GLY D CA 1
ATOM 613 C C . GLY A 1 82 ? -18.10411 29.96793 35.42813 1.000 57.94127 81 GLY D C 1
ATOM 614 O O . GLY A 1 82 ? -17.98618 30.99560 34.75580 1.000 56.97711 81 GLY D O 1
ATOM 615 N N . THR A 1 83 ? -18.15760 29.99300 36.76160 1.000 58.24989 82 THR D N 1
ATOM 616 C CA . THR A 1 83 ? -18.14678 31.26760 37.47381 1.000 55.63474 82 THR D CA 1
ATOM 617 C C . THR A 1 83 ? -16.84000 32.01871 37.24700 1.000 56.75911 82 THR D C 1
ATOM 618 O O . THR A 1 83 ? -16.83048 33.25286 37.15938 1.000 51.56393 82 THR D O 1
ATOM 622 N N . LYS A 1 84 ? -15.72690 31.29090 37.13783 1.000 55.85800 83 LYS D N 1
ATOM 623 C CA . LYS A 1 84 ? -14.44063 31.94381 36.92085 1.000 55.31512 83 LYS D CA 1
ATOM 624 C C . LYS A 1 84 ? -14.38024 32.60550 35.54978 1.000 51.34036 83 LYS D C 1
ATOM 625 O O . LYS A 1 84 ? -13.86184 33.71952 35.41546 1.000 51.74366 83 LYS D O 1
ATOM 631 N N . TYR A 1 85 ? -14.91715 31.94197 34.52300 1.000 55.59633 84 TYR D N 1
ATOM 632 C CA . TYR A 1 85 ? -14.85907 32.49602 33.17373 1.000 53.55851 84 TYR D CA 1
ATOM 633 C C . TYR A 1 85 ? -15.75032 33.72230 33.03459 1.000 49.89577 84 TYR D C 1
ATOM 634 O O . TYR A 1 85 ? -15.36480 34.70353 32.38799 1.000 52.24607 84 TYR D O 1
ATOM 643 N N . LEU A 1 86 ? -16.95306 33.67427 33.61373 1.000 49.94659 85 LEU D N 1
ATOM 644 C CA . LEU A 1 86 ? -17.84723 34.82765 33.58819 1.000 46.76360 85 LEU D CA 1
ATOM 645 C C . LEU A 1 86 ? -17.14482 36.07228 34.11501 1.000 53.31282 85 LEU D C 1
ATOM 646 O O . LEU A 1 86 ? -17.24246 37.15547 33.52623 1.000 50.63890 85 LEU D O 1
ATOM 651 N N . ALA A 1 87 ? -16.42066 35.92587 35.22815 1.000 51.84780 86 ALA D N 1
ATOM 652 C CA . ALA A 1 87 ? -15.67776 37.04737 35.79256 1.000 51.25383 86 ALA D CA 1
ATOM 653 C C . ALA A 1 87 ? -14.68342 37.61625 34.78985 1.000 51.45148 86 ALA D C 1
ATOM 654 O O . ALA A 1 87 ? -14.54598 38.83903 34.66540 1.000 47.45642 86 ALA D O 1
ATOM 656 N N . GLU A 1 88 ? -13.98281 36.74383 34.06225 1.000 51.15642 87 GLU D N 1
ATOM 657 C CA . GLU A 1 88 ? -12.99022 37.21492 33.10227 1.000 53.65822 87 GLU D CA 1
ATOM 658 C C . GLU A 1 88 ? -13.64963 37.95766 31.94677 1.000 53.53673 87 GLU D C 1
ATOM 659 O O . GLU A 1 88 ? -13.15607 39.00651 31.51545 1.000 56.27259 87 GLU D O 1
ATOM 665 N N . ALA A 1 89 ? -14.77125 37.43742 31.44130 1.000 51.38665 88 ALA D N 1
ATOM 666 C CA . ALA A 1 89 ? -15.50496 38.14195 30.39489 1.000 51.79921 88 ALA D CA 1
ATOM 667 C C . ALA A 1 89 ? -15.97859 39.50627 30.87787 1.000 56.82871 88 ALA D C 1
ATOM 668 O O . ALA A 1 89 ? -15.92871 40.49205 30.13149 1.000 57.42034 88 ALA D O 1
ATOM 670 N N . ALA A 1 90 ? -16.43557 39.58320 32.12903 1.000 49.96994 89 ALA D N 1
ATOM 671 C CA . ALA A 1 90 ? -16.91438 40.85274 32.66441 1.000 52.42561 89 ALA D CA 1
ATOM 672 C C . ALA A 1 90 ? -15.78052 41.85809 32.81472 1.000 57.40891 89 ALA D C 1
ATOM 673 O O . ALA A 1 90 ? -15.97924 43.05853 32.59606 1.000 56.77507 89 ALA D O 1
ATOM 675 N N . SER A 1 91 ? -14.58719 41.38881 33.19265 1.000 56.34858 90 SER D N 1
ATOM 676 C CA . SER A 1 91 ? -13.45612 42.29257 33.36977 1.000 59.12064 90 SER D CA 1
ATOM 677 C C . SER A 1 91 ? -13.11798 43.02240 32.08263 1.000 60.69204 90 SER D C 1
ATOM 678 O O . SER A 1 91 ? -12.63749 44.16276 32.11803 1.000 59.49567 90 SER D O 1
ATOM 681 N N . LYS A 1 92 ? -13.36759 42.38932 30.93784 1.000 67.30370 91 LYS D N 1
ATOM 682 C CA . LYS A 1 92 ? -12.86445 42.93916 29.69030 1.000 67.80991 91 LYS D CA 1
ATOM 683 C C . LYS A 1 92 ? -13.86599 43.93723 29.09260 1.000 65.51495 91 LYS D C 1
ATOM 684 O O . LYS A 1 92 ? -13.46300 44.84665 28.35748 1.000 63.97740 91 LYS D O 1
ATOM 690 N N . ILE A 1 93 ? -15.15890 43.80660 29.42059 1.000 60.75780 92 ILE D N 1
ATOM 691 C CA . ILE A 1 93 ? -16.17403 44.77748 29.00796 1.000 56.94399 92 ILE D CA 1
ATOM 692 C C . ILE A 1 93 ? -16.56416 45.73173 30.13219 1.000 54.96728 92 ILE D C 1
ATOM 693 O O . ILE A 1 93 ? -17.40336 46.61884 29.91578 1.000 52.27980 92 ILE D O 1
ATOM 698 N N . ASN A 1 94 ? -15.99928 45.56136 31.33425 1.000 54.89070 93 ASN D N 1
ATOM 699 C CA . ASN A 1 94 ? -16.22909 46.46523 32.46861 1.000 52.58809 93 ASN D CA 1
ATOM 700 C C . ASN A 1 94 ? -17.65836 46.36796 32.99832 1.000 49.26215 93 ASN D C 1
ATOM 701 O O . ASN A 1 94 ? -18.26612 47.37344 33.37039 1.000 46.29700 93 ASN D O 1
ATOM 706 N N . SER A 1 95 ? -18.18869 45.15186 33.05842 1.000 51.90822 94 SER D N 1
ATOM 707 C CA . SER A 1 95 ? -19.56418 44.93714 33.47974 1.000 53.06182 94 SER D CA 1
ATOM 708 C C . SER A 1 95 ? -19.65067 44.74145 34.98713 1.000 50.96901 94 SER D C 1
ATOM 709 O O . SER A 1 95 ? -18.77249 44.12914 35.60212 1.000 51.36423 94 SER D O 1
ATOM 712 N N . LYS A 1 96 ? -20.72404 45.26687 35.57325 1.000 44.05637 95 LYS D N 1
ATOM 713 C CA . LYS A 1 96 ? -21.00343 45.10050 36.99513 1.000 42.12736 95 LYS D CA 1
ATOM 714 C C . LYS A 1 96 ? -21.65652 43.73915 37.20716 1.000 39.65658 95 LYS D C 1
ATOM 715 O O . LYS A 1 96 ? -22.83289 43.54896 36.88332 1.000 35.39592 95 LYS D O 1
ATOM 721 N N . LEU A 1 97 ? -20.89700 42.78878 37.74278 1.000 37.95876 96 LEU D N 1
ATOM 722 C CA . LEU A 1 97 ? -21.38459 41.43114 37.93927 1.000 37.35510 96 LEU D CA 1
ATOM 723 C C . LEU A 1 97 ? -22.05388 41.30511 39.30183 1.000 35.72407 96 LEU D C 1
ATOM 724 O O . LEU A 1 97 ? -21.49869 41.74050 40.31212 1.000 36.51589 96 LEU D O 1
ATOM 729 N N . ILE A 1 98 ? -23.23637 40.69878 39.33192 1.000 32.75851 97 ILE D N 1
ATOM 730 C CA . ILE A 1 98 ? -23.90502 40.35998 40.58090 1.000 29.27905 97 ILE D CA 1
ATOM 731 C C . ILE A 1 98 ? -24.05965 38.85067 40.65904 1.000 29.76438 97 ILE D C 1
ATOM 732 O O . ILE A 1 98 ? -24.64739 38.22461 39.76666 1.000 31.71799 97 ILE D O 1
ATOM 737 N N . PHE A 1 99 ? -23.51981 38.27954 41.72620 1.000 28.44415 98 PHE D N 1
ATOM 738 C CA . PHE A 1 99 ? -23.42970 36.85117 41.94236 1.000 33.83024 98 PHE D CA 1
ATOM 739 C C . PHE A 1 99 ? -24.42664 36.43528 43.01271 1.000 30.82565 98 PHE D C 1
ATOM 740 O O . PHE A 1 99 ? -24.71069 37.18799 43.94811 1.000 35.98991 98 PHE D O 1
ATOM 748 N N . CYS A 1 100 ? -24.96256 35.23160 42.86304 1.000 30.07304 99 CYS D N 1
ATOM 749 C CA . CYS A 1 100 ? -25.86142 34.64629 43.85175 1.000 32.84325 99 CYS D CA 1
ATOM 750 C C . CYS A 1 100 ? -25.03698 33.71793 44.73390 1.000 33.60560 99 CYS D C 1
ATOM 751 O O . CYS A 1 100 ? -24.70808 32.59541 44.34057 1.000 37.14759 99 CYS D O 1
ATOM 754 N N . SER A 1 101 ? -24.68626 34.20018 45.91842 1.000 30.32792 100 SER D N 1
ATOM 755 C CA . SER A 1 101 ? -24.01352 33.38020 46.91209 1.000 34.57076 100 SER D CA 1
ATOM 756 C C . SER A 1 101 ? -25.07551 32.74687 47.81139 1.000 30.12008 100 SER D C 1
ATOM 757 O O . SER A 1 101 ? -26.24912 32.66355 47.43997 1.000 31.16723 100 SER D O 1
ATOM 760 N N . SER A 1 102 ? -24.68566 32.30657 49.00346 1.000 32.07551 101 SER D N 1
ATOM 761 C CA . SER A 1 102 ? -25.60951 31.61679 49.88763 1.000 34.48275 101 SER D CA 1
ATOM 762 C C . SER A 1 102 ? -25.23444 31.91400 51.32984 1.000 33.11495 101 SER D C 1
ATOM 763 O O . SER A 1 102 ? -24.06814 32.16821 51.64231 1.000 29.73747 101 SER D O 1
ATOM 766 N N . ASP A 1 103 ? -26.23790 31.88599 52.20904 1.000 28.22783 102 ASP D N 1
ATOM 767 C CA . ASP A 1 103 ? -25.95246 32.01126 53.63173 1.000 34.26673 102 ASP D CA 1
ATOM 768 C C . ASP A 1 103 ? -25.28392 30.76613 54.19592 1.000 37.80879 102 ASP D C 1
ATOM 769 O O . ASP A 1 103 ? -24.77754 30.81087 55.32228 1.000 36.68824 102 ASP D O 1
ATOM 774 N N . GLN A 1 104 ? -25.25654 29.66987 53.43449 1.000 37.26389 103 GLN D N 1
ATOM 775 C CA . GLN A 1 104 ? -24.68367 28.41724 53.90728 1.000 35.56964 103 GLN D CA 1
ATOM 776 C C . GLN A 1 104 ? -23.19063 28.51276 54.17801 1.000 38.39020 103 GLN D C 1
ATOM 777 O O . GLN A 1 104 ? -22.62147 27.57862 54.75084 1.000 41.23848 103 GLN D O 1
ATOM 783 N N . ILE A 1 105 ? -22.54152 29.60935 53.78340 1.000 34.28647 104 ILE D N 1
ATOM 784 C CA . ILE A 1 105 ? -21.15853 29.84143 54.17665 1.000 37.55877 104 ILE D CA 1
ATOM 785 C C . ILE A 1 105 ? -21.02258 30.04407 55.68108 1.000 40.84779 104 ILE D C 1
ATOM 786 O O . ILE A 1 105 ? -19.90354 30.02667 56.20696 1.000 42.39761 104 ILE D O 1
ATOM 791 N N . TYR A 1 106 ? -22.14014 30.19356 56.39506 1.000 39.70614 105 TYR D N 1
ATOM 792 C CA . TYR A 1 106 ? -22.14711 30.38331 57.84001 1.000 42.47192 105 TYR D CA 1
ATOM 793 C C . TYR A 1 106 ? -22.41206 29.10291 58.62685 1.000 42.85548 105 TYR D C 1
ATOM 794 O O . TYR A 1 106 ? -22.43540 29.15314 59.86096 1.000 44.11895 105 TYR D O 1
ATOM 803 N N . ASN A 1 107 ? -22.61992 27.96248 57.96092 1.000 40.51509 106 ASN D N 1
ATOM 804 C CA . ASN A 1 107 ? -23.10962 26.78525 58.67501 1.000 44.95758 106 ASN D CA 1
ATOM 805 C C . ASN A 1 107 ? -22.05405 26.12324 59.55378 1.000 45.28726 106 ASN D C 1
ATOM 806 O O . ASN A 1 107 ? -22.40896 25.26631 60.37117 1.000 45.32801 106 ASN D O 1
ATOM 811 N N . GLY A 1 108 ? -20.78283 26.48735 59.41371 1.000 43.00043 107 GLY D N 1
ATOM 812 C CA . GLY A 1 108 ? -19.76375 25.95814 60.29710 1.000 45.52119 107 GLY D CA 1
ATOM 813 C C . GLY A 1 108 ? -19.55946 26.83018 61.51851 1.000 51.12924 107 GLY D C 1
ATOM 814 O O . GLY A 1 108 ? -19.09380 26.35690 62.56048 1.000 50.84892 107 GLY D O 1
ATOM 815 N N . ASN A 1 109 ? -19.92764 28.10639 61.39413 1.000 50.10040 108 ASN D N 1
ATOM 816 C CA . ASN A 1 109 ? -19.67734 29.09073 62.44009 1.000 49.22129 108 ASN D CA 1
ATOM 817 C C . ASN A 1 109 ? -20.26457 28.64692 63.77389 1.000 48.67480 108 ASN D C 1
ATOM 818 O O . ASN A 1 109 ? -21.37034 28.10404 63.83759 1.000 50.79774 108 ASN D O 1
ATOM 823 N N . ALA A 1 110 ? -19.50701 28.88413 64.84446 1.000 48.65143 109 ALA D N 1
ATOM 824 C CA . ALA A 1 110 ? -19.92825 28.54317 66.19477 1.000 49.39407 109 ALA D CA 1
ATOM 825 C C . ALA A 1 110 ? -20.50393 29.72801 66.95605 1.000 49.86373 109 ALA D C 1
ATOM 826 O O . ALA A 1 110 ? -21.10673 29.52800 68.01629 1.000 50.10418 109 ALA D O 1
ATOM 828 N N . GLU A 1 111 ? -20.33286 30.94567 66.44579 1.000 45.32368 110 GLU D N 1
ATOM 829 C CA . GLU A 1 111 ? -20.86375 32.12712 67.10802 1.000 48.27810 110 GLU D CA 1
ATOM 830 C C . GLU A 1 111 ? -22.38979 32.07785 67.15274 1.000 47.47833 110 GLU D C 1
ATOM 831 O O . GLU A 1 111 ? -23.04138 31.35354 66.39490 1.000 49.34799 110 GLU D O 1
ATOM 837 N N . LYS A 1 112 ? -22.95897 32.85874 68.06386 1.000 43.86790 111 LYS D N 1
ATOM 838 C CA . LYS A 1 112 ? -24.40255 32.97696 68.19746 1.000 46.92094 111 LYS D CA 1
ATOM 839 C C . LYS A 1 112 ? -24.88145 34.31051 67.63109 1.000 45.31352 111 LYS D C 1
ATOM 840 O O . LYS A 1 112 ? -24.12431 35.27837 67.52511 1.000 44.36642 111 LYS D O 1
ATOM 846 N N . GLY A 1 113 ? -26.15777 34.34545 67.25606 1.000 42.66037 112 GLY D N 1
ATOM 847 C CA . GLY A 1 113 ? -26.77817 35.55671 66.77511 1.000 43.50800 112 GLY D CA 1
ATOM 848 C C . GLY A 1 113 ? -26.59381 35.76945 65.28613 1.000 46.34916 112 GLY D C 1
ATOM 849 O O . GLY A 1 113 ? -25.96031 34.96835 64.59191 1.000 43.45065 112 GLY D O 1
ATOM 850 N N . PRO A 1 114 ? -27.16243 36.85788 64.76483 1.000 46.91423 113 PRO D N 1
ATOM 851 C CA . PRO A 1 114 ? -26.99433 37.17315 63.33804 1.000 44.51856 113 PRO D CA 1
ATOM 852 C C . PRO A 1 114 ? -25.55033 37.54002 63.02377 1.000 41.79750 113 PRO D C 1
ATOM 853 O O . PRO A 1 114 ? -24.92665 38.33423 63.73168 1.000 41.65186 113 PRO D O 1
ATOM 857 N N . LEU A 1 115 ? -25.02777 36.96207 61.94626 1.000 39.05001 114 LEU D N 1
ATOM 858 C CA . LEU A 1 115 ? -23.63103 37.11898 61.56686 1.000 44.30185 114 LEU D CA 1
ATOM 859 C C . LEU A 1 115 ? -23.50246 38.08124 60.39305 1.000 42.13496 114 LEU D C 1
ATOM 860 O O . LEU A 1 115 ? -24.33380 38.07783 59.48051 1.000 43.29742 114 LEU D O 1
ATOM 865 N N . SER A 1 116 ? -22.45107 38.89698 60.41947 1.000 40.08136 115 SER D N 1
ATOM 866 C CA . SER A 1 116 ? -22.18333 39.88162 59.38090 1.000 48.70563 115 SER D CA 1
ATOM 867 C C . SER A 1 116 ? -21.14274 39.35693 58.39283 1.000 45.53117 115 SER D C 1
ATOM 868 O O . SER A 1 116 ? -20.48680 38.33832 58.61740 1.000 44.92544 115 SER D O 1
ATOM 871 N N . GLU A 1 117 ? -20.99033 40.08522 57.28289 1.000 44.80734 116 GLU D N 1
ATOM 872 C CA . GLU A 1 117 ? -20.18032 39.60294 56.16749 1.000 46.27600 116 GLU D CA 1
ATOM 873 C C . GLU A 1 117 ? -18.68598 39.59581 56.46407 1.000 49.18053 116 GLU D C 1
ATOM 874 O O . GLU A 1 117 ? -17.92797 38.96896 55.71597 1.000 45.62425 116 GLU D O 1
ATOM 880 N N . ASP A 1 118 ? -18.23784 40.26925 57.52103 1.000 49.01108 117 ASP D N 1
ATOM 881 C CA . ASP A 1 118 ? -16.81026 40.48720 57.71475 1.000 52.85775 117 ASP D CA 1
ATOM 882 C C . ASP A 1 118 ? -16.14151 39.43263 58.58626 1.000 53.21065 117 ASP D C 1
ATOM 883 O O . ASP A 1 118 ? -14.92974 39.52485 58.81681 1.000 51.98732 117 ASP D O 1
ATOM 888 N N . ILE A 1 119 ? -16.87178 38.42849 59.05734 1.000 56.11112 118 ILE D N 1
ATOM 889 C CA . ILE A 1 119 ? -16.27971 37.38353 59.89171 1.000 59.26687 118 ILE D CA 1
ATOM 890 C C . ILE A 1 119 ? -15.86650 36.18946 59.03700 1.000 59.64017 118 ILE D C 1
ATOM 891 O O . ILE A 1 119 ? -16.65897 35.67245 58.23642 1.000 58.63986 118 ILE D O 1
ATOM 896 N N . ASP A 1 120 ? -14.59203 35.83336 59.14367 1.000 69.20885 119 ASP D N 1
ATOM 897 C CA . ASP A 1 120 ? -14.10199 34.46486 59.26613 1.000 71.37923 119 ASP D CA 1
ATOM 898 C C . ASP A 1 120 ? -15.14596 33.36583 59.34623 1.000 68.48081 119 ASP D C 1
ATOM 899 O O . ASP A 1 120 ? -15.72526 33.06641 60.40039 1.000 68.60475 119 ASP D O 1
ATOM 904 N N . VAL A 1 121 ? -15.32114 32.72331 58.19504 1.000 60.18705 120 VAL D N 1
ATOM 905 C CA . VAL A 1 121 ? -16.29630 31.67802 57.94968 1.000 54.66545 120 VAL D CA 1
ATOM 906 C C . VAL A 1 121 ? -15.56925 30.40093 57.54999 1.000 48.34918 120 VAL D C 1
ATOM 907 O O . VAL A 1 121 ? -14.42017 30.40877 57.10066 1.000 45.83258 120 VAL D O 1
ATOM 911 N N . HIS A 1 122 ? -16.28933 29.29827 57.67198 1.000 42.91945 121 HIS D N 1
ATOM 912 C CA . HIS A 1 122 ? -15.80133 27.94675 57.42106 1.000 43.76755 121 HIS D CA 1
ATOM 913 C C . HIS A 1 122 ? -16.94133 26.95554 57.23535 1.000 40.41191 121 HIS D C 1
ATOM 914 O O . HIS A 1 122 ? -17.30280 26.21198 58.15759 1.000 44.63008 121 HIS D O 1
ATOM 921 N N . PRO A 1 123 ? -17.50750 26.90649 56.03156 1.000 37.90421 122 PRO D N 1
ATOM 922 C CA . PRO A 1 123 ? -18.64712 26.01866 55.78024 1.000 44.07532 122 PRO D CA 1
ATOM 923 C C . PRO A 1 123 ? -18.22840 24.55956 55.78185 1.000 47.87470 122 PRO D C 1
ATOM 924 O O . PRO A 1 123 ? -17.08655 24.21148 55.47280 1.000 47.17578 122 PRO D O 1
ATOM 928 N N . VAL A 1 124 ? -19.17994 23.70199 56.13990 1.000 44.00590 123 VAL D N 1
ATOM 929 C CA . VAL A 1 124 ? -18.90822 22.28371 56.34547 1.000 48.00792 123 VAL D CA 1
ATOM 930 C C . VAL A 1 124 ? -19.54521 21.39543 55.29040 1.000 47.79100 123 VAL D C 1
ATOM 931 O O . VAL A 1 124 ? -19.27276 20.18362 55.28183 1.000 45.06726 123 VAL D O 1
ATOM 935 N N . ASN A 1 125 ? -20.37445 21.93942 54.40717 1.000 48.65241 124 ASN D N 1
ATOM 936 C CA . ASN A 1 125 ? -20.96661 21.16378 53.32798 1.000 43.38998 124 ASN D CA 1
ATOM 937 C C . ASN A 1 125 ? -20.37861 21.59759 51.98883 1.000 39.98200 124 ASN D C 1
ATOM 938 O O . ASN A 1 125 ? -19.57271 22.52740 51.90518 1.000 43.81649 124 ASN D O 1
ATOM 943 N N . VAL A 1 126 ? -20.79951 20.90992 50.92823 1.000 39.40379 125 VAL D N 1
ATOM 944 C CA . VAL A 1 126 ? -20.24300 21.18774 49.60970 1.000 40.59817 125 VAL D CA 1
ATOM 945 C C . VAL A 1 126 ? -20.83506 22.46408 49.01474 1.000 42.67226 125 VAL D C 1
ATOM 946 O O . VAL A 1 126 ? -20.15325 23.17583 48.26801 1.000 41.63938 125 VAL D O 1
ATOM 950 N N . TYR A 1 127 ? -22.09155 22.78491 49.33903 1.000 42.11173 126 TYR D N 1
ATOM 951 C CA . TYR A 1 127 ? -22.71309 23.99289 48.80260 1.000 40.76974 126 TYR D CA 1
ATOM 952 C C . TYR A 1 127 ? -22.04774 25.24756 49.34962 1.000 40.66081 126 TYR D C 1
ATOM 953 O O . TYR A 1 127 ? -21.82479 26.21146 48.60849 1.000 36.88661 126 TYR D O 1
ATOM 962 N N . GLY A 1 128 ? -21.73120 25.25835 50.64509 1.000 42.76869 127 GLY D N 1
ATOM 963 C CA . GLY A 1 128 ? -21.05660 26.41080 51.21688 1.000 38.74073 127 GLY D CA 1
ATOM 964 C C . GLY A 1 128 ? -19.64221 26.57481 50.69509 1.000 40.30558 127 GLY D C 1
ATOM 965 O O . GLY A 1 128 ? -19.17456 27.69838 50.48839 1.000 40.29489 127 GLY D O 1
ATOM 966 N N . LYS A 1 129 ? -18.94660 25.45847 50.46031 1.000 43.73911 128 LYS D N 1
ATOM 967 C CA . LYS A 1 129 ? -17.55713 25.53104 50.01895 1.000 42.79265 128 LYS D CA 1
ATOM 968 C C . LYS A 1 129 ? -17.45313 26.01683 48.57728 1.000 46.29591 128 LYS D C 1
ATOM 969 O O . LYS A 1 129 ? -16.57711 26.82834 48.25383 1.000 46.63851 128 LYS D O 1
ATOM 975 N N . HIS A 1 130 ? -18.32942 25.52877 47.69432 1.000 46.68069 129 HIS D N 1
ATOM 976 C CA . HIS A 1 130 ? -18.33111 26.01735 46.31815 1.000 48.85643 129 HIS D CA 1
ATOM 977 C C . HIS A 1 130 ? -18.68278 27.49794 46.26236 1.000 39.08584 129 HIS D C 1
ATOM 978 O O . HIS A 1 130 ? -18.04817 28.26737 45.53234 1.000 36.63957 129 HIS D O 1
ATOM 985 N N . LYS A 1 131 ? -19.68177 27.91929 47.03965 1.000 39.49462 130 LYS D N 1
ATOM 986 C CA . LYS A 1 131 ? -20.12910 29.30656 46.97480 1.000 39.07330 130 LYS D CA 1
ATOM 987 C C . LYS A 1 131 ? -19.07306 30.26145 47.52253 1.000 36.99026 130 LYS D C 1
ATOM 988 O O . LYS A 1 131 ? -18.83909 31.32941 46.94489 1.000 35.21356 130 LYS D O 1
ATOM 994 N N . LEU A 1 132 ? -18.42334 29.89885 48.63258 1.000 37.60665 131 LEU D N 1
ATOM 995 C CA . LEU A 1 132 ? -17.40112 30.77343 49.20304 1.000 37.93851 131 LEU D CA 1
ATOM 996 C C . LEU A 1 132 ? -16.21436 30.92437 48.25902 1.000 40.82015 131 LEU D C 1
ATOM 997 O O . LEU A 1 132 ? -15.69642 32.03272 48.07272 1.000 38.17016 131 LEU D O 1
ATOM 1002 N N . GLU A 1 133 ? -15.76866 29.81958 47.65393 1.000 39.80804 132 GLU D N 1
ATOM 1003 C CA . GLU A 1 133 ? -14.68506 29.89873 46.67975 1.000 41.34276 132 GLU D CA 1
ATOM 1004 C C . GLU A 1 133 ? -15.07232 30.75172 45.48122 1.000 42.89109 132 GLU D C 1
ATOM 1005 O O . GLU A 1 133 ? -14.21751 31.43275 44.90243 1.000 40.38306 132 GLU D O 1
ATOM 1011 N N . ALA A 1 134 ? -16.35014 30.72782 45.09505 1.000 41.09157 133 ALA D N 1
ATOM 1012 C CA . ALA A 1 134 ? -16.80498 31.57579 43.99969 1.000 41.32318 133 ALA D CA 1
ATOM 1013 C C . ALA A 1 134 ? -16.66987 33.04986 44.35726 1.000 41.63259 133 ALA D C 1
ATOM 1014 O O . ALA A 1 134 ? -16.28205 33.86730 43.51431 1.000 44.13196 133 ALA D O 1
ATOM 1016 N N . GLU A 1 135 ? -16.98302 33.40769 45.60550 1.000 39.32723 134 GLU D N 1
ATOM 1017 C CA . GLU A 1 135 ? -16.77223 34.77880 46.05991 1.000 47.24322 134 GLU D CA 1
ATOM 1018 C C . GLU A 1 135 ? -15.29180 35.14117 46.03313 1.000 48.19494 134 GLU D C 1
ATOM 1019 O O . GLU A 1 135 ? -14.90864 36.20704 45.53553 1.000 46.58553 134 GLU D O 1
ATOM 1025 N N . ARG A 1 136 ? -14.44421 34.25758 46.56651 1.000 48.91126 135 ARG D N 1
ATOM 1026 C CA . ARG A 1 136 ? -13.00971 34.52487 46.61872 1.000 56.23542 135 ARG D CA 1
ATOM 1027 C C . ARG A 1 136 ? -12.43936 34.79435 45.23238 1.000 57.79041 135 ARG D C 1
ATOM 1028 O O . ARG A 1 136 ? -11.65683 35.73373 45.03974 1.000 56.39360 135 ARG D O 1
ATOM 1036 N N . LYS A 1 137 ? -12.84481 33.99761 44.24612 1.000 51.80001 136 LYS D N 1
ATOM 1037 C CA . LYS A 1 137 ? -12.34745 34.19983 42.89046 1.000 52.35341 136 LYS D CA 1
ATOM 1038 C C . LYS A 1 137 ? -12.87355 35.50214 42.28863 1.000 56.23765 136 LYS D C 1
ATOM 1039 O O . LYS A 1 137 ? -12.12249 36.23448 41.63347 1.000 59.00599 136 LYS D O 1
ATOM 1045 N N . LEU A 1 138 ? -14.15396 35.81557 42.51406 1.000 51.77276 137 LEU D N 1
ATOM 1046 C CA . LEU A 1 138 ? -14.75046 37.03023 41.95199 1.000 52.64610 137 LEU D CA 1
ATOM 1047 C C . LEU A 1 138 ? -14.17632 38.31214 42.54303 1.000 53.94420 137 LEU D C 1
ATOM 1048 O O . LEU A 1 138 ? -13.99047 39.29547 41.81942 1.000 55.29844 137 LEU D O 1
ATOM 1053 N N . GLN A 1 139 ? -13.91984 38.35152 43.84685 1.000 54.60587 138 GLN D N 1
ATOM 1054 C CA . GLN A 1 139 ? -13.37951 39.58459 44.40426 1.000 59.72034 138 GLN D CA 1
ATOM 1055 C C . GLN A 1 139 ? -11.93163 39.80377 43.99095 1.000 63.42429 138 GLN D C 1
ATOM 1056 O O . GLN A 1 139 ? -11.46742 40.95031 43.97695 1.000 60.83704 138 GLN D O 1
ATOM 1062 N N . GLU A 1 140 ? -11.22503 38.73382 43.62818 1.000 78.40332 139 GLU D N 1
ATOM 1063 C CA . GLU A 1 140 ? -9.87204 38.86813 43.10167 1.000 81.88475 139 GLU D CA 1
ATOM 1064 C C . GLU A 1 140 ? -9.88712 39.43108 41.68404 1.000 80.22134 139 GLU D C 1
ATOM 1065 O O . GLU A 1 140 ? -9.20424 40.41957 41.39022 1.000 87.22235 139 GLU D O 1
ATOM 1071 N N . ILE A 1 141 ? -10.67214 38.82315 40.79329 1.000 63.96612 140 ILE D N 1
ATOM 1072 C CA . ILE A 1 141 ? -10.68642 39.25140 39.39741 1.000 61.76856 140 ILE D CA 1
ATOM 1073 C C . ILE A 1 141 ? -11.51879 40.51633 39.22341 1.000 58.03021 140 ILE D C 1
ATOM 1074 O O . ILE A 1 141 ? -11.10610 41.45709 38.53603 1.000 60.98138 140 ILE D O 1
ATOM 1079 N N . LEU A 1 142 ? -12.70377 40.55953 39.83463 1.000 55.40153 141 LEU D N 1
ATOM 1080 C CA . LEU A 1 142 ? -13.62822 41.68085 39.68907 1.000 49.64471 141 LEU D CA 1
ATOM 1081 C C . LEU A 1 142 ? -13.78090 42.40418 41.02011 1.000 47.43701 141 LEU D C 1
ATOM 1082 O O . LEU A 1 142 ? -14.62463 42.02424 41.84520 1.000 50.07995 141 LEU D O 1
ATOM 1087 N N . PRO A 1 143 ? -12.99955 43.45487 41.28017 1.000 51.69936 142 PRO D N 1
ATOM 1088 C CA . PRO A 1 143 ? -13.21754 44.22739 42.51595 1.000 44.92737 142 PRO D CA 1
ATOM 1089 C C . PRO A 1 143 ? -14.60395 44.83868 42.58685 1.000 42.04323 142 PRO D C 1
ATOM 1090 O O . PRO A 1 143 ? -15.16875 44.95487 43.68226 1.000 43.99506 142 PRO D O 1
ATOM 1094 N N . THR A 1 144 ? -15.17611 45.21852 41.44340 1.000 40.43224 143 THR D N 1
ATOM 1095 C CA . THR A 1 144 ? -16.49888 45.82747 41.38913 1.000 40.91733 143 THR D CA 1
ATOM 1096 C C . THR A 1 144 ? -17.63083 44.81416 41.53678 1.000 41.10954 143 THR D C 1
ATOM 1097 O O . THR A 1 144 ? -18.77801 45.22147 41.75035 1.000 37.46691 143 THR D O 1
ATOM 1101 N N . SER A 1 145 ? -17.34457 43.51566 41.44624 1.000 36.69208 144 SER D N 1
ATOM 1102 C CA . SER A 1 145 ? -18.40107 42.51603 41.53955 1.000 41.01035 144 SER D CA 1
ATOM 1103 C C . SER A 1 145 ? -19.05588 42.54515 42.91707 1.000 40.20111 144 SER D C 1
ATOM 1104 O O . SER A 1 145 ? -18.42485 42.86949 43.92666 1.000 44.66511 144 SER D O 1
ATOM 1107 N N . VAL A 1 146 ? -20.34204 42.20409 42.94565 1.000 34.96381 145 VAL D N 1
ATOM 1108 C CA . VAL A 1 146 ? -21.14673 42.19403 44.16162 1.000 36.61059 145 VAL D CA 1
ATOM 1109 C C . VAL A 1 146 ? -21.65140 40.77544 44.37771 1.000 35.36604 145 VAL D C 1
ATOM 1110 O O . VAL A 1 146 ? -22.15740 40.14591 43.44205 1.000 39.20226 145 VAL D O 1
ATOM 1114 N N . SER A 1 147 ? -21.51537 40.27391 45.60385 1.000 36.12666 146 SER D N 1
ATOM 1115 C CA . SER A 1 147 ? -21.94111 38.92335 45.95340 1.000 31.67182 146 SER D CA 1
ATOM 1116 C C . SER A 1 147 ? -23.03091 38.99696 47.01340 1.000 34.87960 146 SER D C 1
ATOM 1117 O O . SER A 1 147 ? -22.78909 39.47752 48.12592 1.000 40.46471 146 SER D O 1
ATOM 1120 N N . LEU A 1 148 ? -24.22238 38.51462 46.66770 1.000 31.54862 147 LEU D N 1
ATOM 1121 C CA . LEU A 1 148 ? -25.37831 38.53094 47.55523 1.000 31.20831 147 LEU D CA 1
ATOM 1122 C C . LEU A 1 148 ? -25.55149 37.15168 48.17873 1.000 32.04315 147 LEU D C 1
ATOM 1123 O O . LEU A 1 148 ? -25.71899 36.15961 47.46076 1.000 29.59112 147 LEU D O 1
ATOM 1128 N N . ARG A 1 149 ? -25.51933 37.09026 49.50787 1.000 33.68690 148 ARG D N 1
ATOM 1129 C CA . ARG A 1 149 ? -25.70791 35.83553 50.22886 1.000 32.25265 148 ARG D CA 1
ATOM 1130 C C . ARG A 1 149 ? -27.20022 35.62631 50.45342 1.000 30.86409 148 ARG D C 1
ATOM 1131 O O . ARG A 1 149 ? -27.81022 36.28986 51.29883 1.000 28.14594 148 ARG D O 1
ATOM 1139 N N . LEU A 1 150 ? -27.78408 34.70813 49.69144 1.000 28.51355 149 LEU D N 1
ATOM 1140 C CA . LEU A 1 150 ? -29.21421 34.45140 49.72705 1.000 28.15597 149 LEU D CA 1
ATOM 1141 C C . LEU A 1 150 ? -29.55872 33.43666 50.81198 1.000 27.75470 149 LEU D C 1
ATOM 1142 O O . LEU A 1 150 ? -28.69674 32.72440 51.33277 1.000 32.75094 149 LEU D O 1
ATOM 1147 N N . THR A 1 151 ? -30.84146 33.38848 51.15497 1.000 28.03102 150 THR D N 1
ATOM 1148 C CA . THR A 1 151 ? -31.38437 32.37626 52.04672 1.000 29.68366 150 THR D CA 1
ATOM 1149 C C . THR A 1 151 ? -32.18178 31.35850 51.24487 1.000 35.02321 150 THR D C 1
ATOM 1150 O O . THR A 1 151 ? -32.41942 31.51518 50.04505 1.000 35.11096 150 THR D O 1
ATOM 1154 N N . TRP A 1 152 ? -32.58942 30.30292 51.94046 1.000 36.31151 151 TRP D N 1
ATOM 1155 C CA . TRP A 1 152 ? -33.58354 29.37481 51.42101 1.000 40.32572 151 TRP D CA 1
ATOM 1156 C C . TRP A 1 152 ? -34.88796 30.12638 51.16565 1.000 41.49490 151 TRP D C 1
ATOM 1157 O O . TRP A 1 152 ? -35.38271 30.84364 52.03859 1.000 39.66292 151 TRP D O 1
ATOM 1168 N N . MET A 1 153 ? -35.42148 30.00136 49.95033 1.000 39.84103 152 MET D N 1
ATOM 1169 C CA . MET A 1 153 ? -36.48424 30.87863 49.47058 1.000 41.56812 152 MET D CA 1
ATOM 1170 C C . MET A 1 153 ? -37.78001 30.11301 49.22777 1.000 43.65504 152 MET D C 1
ATOM 1171 O O . MET A 1 153 ? -37.82483 28.87993 49.25233 1.000 42.75556 152 MET D O 1
ATOM 1176 N N . TYR A 1 154 ? -38.84001 30.87766 48.96366 1.000 44.41244 153 TYR D N 1
ATOM 1177 C CA . TYR A 1 154 ? -40.15860 30.31305 48.72119 1.000 42.51258 153 TYR D CA 1
ATOM 1178 C C . TYR A 1 154 ? -41.02001 31.31764 47.97019 1.000 45.75136 153 TYR D C 1
ATOM 1179 O O . TYR A 1 154 ? -40.97552 32.51813 48.25301 1.000 47.83637 153 TYR D O 1
ATOM 1188 N N . ASP A 1 155 ? -41.79985 30.81505 47.01791 1.000 46.61594 154 ASP D N 1
ATOM 1189 C CA . ASP A 1 155 ? -42.90683 31.55314 46.43546 1.000 48.22124 154 ASP D CA 1
ATOM 1190 C C . ASP A 1 155 ? -44.19273 31.14559 47.15549 1.000 54.91323 154 ASP D C 1
ATOM 1191 O O . ASP A 1 155 ? -44.17740 30.35648 48.10230 1.000 56.42238 154 ASP D O 1
ATOM 1196 N N . HIS A 1 156 ? -45.31744 31.69293 46.70848 1.000 55.41967 155 HIS D N 1
ATOM 1197 C CA . HIS A 1 156 ? -46.59380 31.28738 47.27782 1.000 64.96896 155 HIS D CA 1
ATOM 1198 C C . HIS A 1 156 ? -46.93148 29.86587 46.83684 1.000 59.68561 155 HIS D C 1
ATOM 1199 O O . HIS A 1 156 ? -46.63302 29.48143 45.70152 1.000 58.11892 155 HIS D O 1
ATOM 1206 N N . PRO A 1 157 ? -47.53884 29.06233 47.71056 1.000 62.35571 156 PRO D N 1
ATOM 1207 C CA . PRO A 1 157 ? -47.96392 27.71558 47.29778 1.000 59.31356 156 PRO D CA 1
ATOM 1208 C C . PRO A 1 157 ? -48.87221 27.69855 46.07831 1.000 63.91321 156 PRO D C 1
ATOM 1209 O O . PRO A 1 157 ? -48.83561 26.73217 45.30583 1.000 65.67565 156 PRO D O 1
ATOM 1213 N N . SER A 1 158 ? -49.67556 28.74054 45.86870 1.000 65.71952 157 SER D N 1
ATOM 1214 C CA . SER A 1 158 ? -50.67675 28.75060 44.81097 1.000 67.23212 157 SER D CA 1
ATOM 1215 C C . SER A 1 158 ? -50.28965 29.62234 43.62113 1.000 65.84216 157 SER D C 1
ATOM 1216 O O . SER A 1 158 ? -51.12417 29.84832 42.73887 1.000 69.33137 157 SER D O 1
ATOM 1219 N N . SER A 1 159 ? -49.05568 30.11675 43.57244 1.000 63.64917 158 SER D N 1
ATOM 1220 C CA . SER A 1 159 ? -48.62079 30.90047 42.42505 1.000 65.47863 158 SER D CA 1
ATOM 1221 C C . SER A 1 159 ? -48.48461 30.00513 41.20000 1.000 63.54534 158 SER D C 1
ATOM 1222 O O . SER A 1 159 ? -47.96639 28.88837 41.28165 1.000 61.98040 158 SER D O 1
ATOM 1225 N N . LYS A 1 160 ? -48.95271 30.50240 40.05429 1.000 61.99624 159 LYS D N 1
ATOM 1226 C CA . LYS A 1 160 ? -48.90881 29.72571 38.81952 1.000 61.78564 159 LYS D CA 1
ATOM 1227 C C . LYS A 1 160 ? -47.49674 29.53273 38.28433 1.000 63.48257 159 LYS D C 1
ATOM 1228 O O . LYS A 1 160 ? -47.33348 28.88452 37.24481 1.000 68.95191 159 LYS D O 1
ATOM 1230 N N . ILE A 1 161 ? -46.48817 30.06846 38.95438 1.000 61.67403 160 ILE D N 1
ATOM 1231 C CA . ILE A 1 161 ? -45.09788 29.98253 38.51324 1.000 58.97106 160 ILE D CA 1
ATOM 1232 C C . ILE A 1 161 ? -44.41004 28.85359 39.27715 1.000 54.87207 160 ILE D C 1
ATOM 1233 O O . ILE A 1 161 ? -44.48033 28.82793 40.51430 1.000 52.09141 160 ILE D O 1
ATOM 1238 N N . PRO A 1 162 ? -43.75648 27.91713 38.59497 1.000 54.23591 161 PRO D N 1
ATOM 1239 C CA . PRO A 1 162 ? -43.37276 26.65143 39.22904 1.000 52.22341 161 PRO D CA 1
ATOM 1240 C C . PRO A 1 162 ? -42.17091 26.79749 40.15324 1.000 52.31741 161 PRO D C 1
ATOM 1241 O O . PRO A 1 162 ? -41.45041 27.79598 40.14554 1.000 51.78255 161 PRO D O 1
ATOM 1245 N N . GLN A 1 163 ? -41.95852 25.74957 40.94682 1.000 50.93604 162 GLN D N 1
ATOM 1246 C CA . GLN A 1 163 ? -40.86666 25.69609 41.91152 1.000 50.84558 162 GLN D CA 1
ATOM 1247 C C . GLN A 1 163 ? -40.75607 24.27401 42.44293 1.000 56.17469 162 GLN D C 1
ATOM 1248 O O . GLN A 1 163 ? -41.65200 23.44656 42.25549 1.000 55.45878 162 GLN D O 1
ATOM 1254 N N . HIS A 1 164 ? -39.64004 24.00409 43.11493 1.000 57.85759 163 HIS D N 1
ATOM 1255 C CA . HIS A 1 164 ? -39.48263 22.76794 43.86160 1.000 53.31929 163 HIS D CA 1
ATOM 1256 C C . HIS A 1 164 ? -40.09945 22.92121 45.25054 1.000 55.70337 163 HIS D C 1
ATOM 1257 O O . HIS A 1 164 ? -40.47614 24.01738 45.67685 1.000 57.99200 163 HIS D O 1
ATOM 1264 N N . LYS A 1 165 ? -40.20330 21.80393 45.96086 1.000 62.00968 164 LYS D N 1
ATOM 1265 C CA . LYS A 1 165 ? -40.85883 21.78965 47.26698 1.000 58.70269 164 LYS D CA 1
ATOM 1266 C C . LYS A 1 165 ? -40.03763 22.59666 48.26674 1.000 51.97782 164 LYS D C 1
ATOM 1267 O O . LYS A 1 165 ? -38.94871 22.17757 48.67012 1.000 52.69241 164 LYS D O 1
ATOM 1273 N N . ASN A 1 166 ? -40.55322 23.75771 48.66265 1.000 52.71679 165 ASN D N 1
ATOM 1274 C CA . ASN A 1 166 ? -39.96064 24.56779 49.71406 1.000 54.74460 165 ASN D CA 1
ATOM 1275 C C . ASN A 1 166 ? -40.83810 24.48864 50.96075 1.000 58.00311 165 ASN D C 1
ATOM 1276 O O . ASN A 1 166 ? -41.83791 23.76182 50.98544 1.000 57.97403 165 ASN D O 1
ATOM 1281 N N . LEU A 1 167 ? -40.45874 25.24101 52.00450 1.000 54.23989 166 LEU D N 1
ATOM 1282 C CA . LEU A 1 167 ? -41.20347 25.25503 53.26411 1.000 59.39979 166 LEU D CA 1
ATOM 1283 C C . LEU A 1 167 ? -42.71939 25.31237 53.10360 1.000 60.29914 166 LEU D C 1
ATOM 1284 O O . LEU A 1 167 ? -43.39595 24.35404 53.49746 1.000 56.79426 166 LEU D O 1
ATOM 1289 N N . PRO A 1 168 ? -43.30470 26.38403 52.55128 1.000 55.23177 167 PRO D N 1
ATOM 1290 C CA . PRO A 1 168 ? -44.77178 26.49926 52.61584 1.000 55.10926 167 PRO D CA 1
ATOM 1291 C C . PRO A 1 168 ? -45.50437 25.32690 51.99050 1.000 59.79039 167 PRO D C 1
ATOM 1292 O O . PRO A 1 168 ? -46.64752 25.04973 52.37414 1.000 64.23720 167 PRO D O 1
ATOM 1296 N N . ILE A 1 169 ? -44.88210 24.60992 51.05388 1.000 58.09802 168 ILE D N 1
ATOM 1297 C CA . ILE A 1 169 ? -45.59674 23.50102 50.43844 1.000 62.81855 168 ILE D CA 1
ATOM 1298 C C . ILE A 1 169 ? -45.47516 22.25273 51.31534 1.000 69.65565 168 ILE D C 1
ATOM 1299 O O . ILE A 1 169 ? -46.40686 21.43866 51.37688 1.000 70.52084 168 ILE D O 1
ATOM 1304 N N . MET A 1 170 ? -44.34042 22.08721 52.00594 1.000 68.03128 169 MET D N 1
ATOM 1305 C CA . MET A 1 170 ? -44.13905 20.91613 52.85635 1.000 66.58009 169 MET D CA 1
ATOM 1306 C C . MET A 1 170 ? -45.08320 20.92573 54.05269 1.000 69.49506 169 MET D C 1
ATOM 1307 O O . MET A 1 170 ? -45.53112 19.86557 54.50208 1.000 73.74615 169 MET D O 1
ATOM 1312 N N . LEU A 1 171 ? -45.38502 22.11110 54.59126 1.000 70.80933 170 LEU D N 1
ATOM 1313 C CA . LEU A 1 171 ? -46.31923 22.20271 55.71007 1.000 71.36068 170 LEU D CA 1
ATOM 1314 C C . LEU A 1 171 ? -47.74872 21.90868 55.28188 1.000 74.89824 170 LEU D C 1
ATOM 1315 O O . LEU A 1 171 ? -48.54236 21.41502 56.09074 1.000 80.21203 170 LEU D O 1
ATOM 1320 N N . LEU A 1 172 ? -48.10004 22.20683 54.02993 1.000 74.41042 171 LEU D N 1
ATOM 1321 C CA . LEU A 1 172 ? -49.41829 21.82074 53.54512 1.000 73.12916 171 LEU D CA 1
ATOM 1322 C C . LEU A 1 172 ? -49.51036 20.31115 53.36659 1.000 85.14129 171 LEU D C 1
ATOM 1323 O O . LEU A 1 172 ? -50.52783 19.70191 53.71434 1.000 93.32567 171 LEU D O 1
ATOM 1328 N N . GLU A 1 173 ? -48.45044 19.68849 52.84255 1.000 82.77365 172 GLU D N 1
ATOM 1329 C CA . GLU A 1 173 ? -48.44535 18.23612 52.69394 1.000 85.37313 172 GLU D CA 1
ATOM 1330 C C . GLU A 1 173 ? -48.50181 17.54276 54.04609 1.000 91.26165 172 GLU D C 1
ATOM 1331 O O . GLU A 1 173 ? -49.10114 16.46859 54.17557 1.000 97.29995 172 GLU D O 1
ATOM 1337 N N . ALA A 1 174 ? -47.86382 18.13016 55.06029 1.000 87.39844 173 ALA D N 1
ATOM 1338 C CA . ALA A 1 174 ? -48.02305 17.62937 56.41894 1.000 88.78026 173 ALA D CA 1
ATOM 1339 C C . ALA A 1 174 ? -49.49856 17.53923 56.78305 1.000 93.57981 173 ALA D C 1
ATOM 1340 O O . ALA A 1 174 ? -49.97862 16.49334 57.23174 1.000 95.11081 173 ALA D O 1
ATOM 1342 N N . LYS A 1 175 ? -50.23829 18.63104 56.57163 1.000 94.91879 174 LYS D N 1
ATOM 1343 C CA . LYS A 1 175 ? -51.66768 18.64164 56.86931 1.000 95.96486 174 LYS D CA 1
ATOM 1344 C C . LYS A 1 175 ? -52.41646 17.59518 56.05221 1.000 107.27183 174 LYS D C 1
ATOM 1345 O O . LYS A 1 175 ? -53.36103 16.96923 56.54772 1.000 104.06202 174 LYS D O 1
ATOM 1351 N N . GLU A 1 176 ? -52.00556 17.38708 54.79920 1.000 134.62274 175 GLU D N 1
ATOM 1352 C CA . GLU A 1 176 ? -52.72617 16.46803 53.92279 1.000 134.10109 175 GLU D CA 1
ATOM 1353 C C . GLU A 1 176 ? -52.55252 15.02143 54.36952 1.000 133.25109 175 GLU D C 1
ATOM 1354 O O . GLU A 1 176 ? -53.53216 14.27627 54.48864 1.000 134.65767 175 GLU D O 1
ATOM 1360 N N . LYS A 1 177 ? -51.31280 14.60492 54.61712 1.000 109.45344 176 LYS D N 1
ATOM 1361 C CA . LYS A 1 177 ? -51.00477 13.22267 54.95505 1.000 103.78762 176 LYS D CA 1
ATOM 1362 C C . LYS A 1 177 ? -50.91334 12.97646 56.45440 1.000 98.24666 176 LYS D C 1
ATOM 1363 O O . LYS A 1 177 ? -50.73179 11.82589 56.86565 1.000 94.07252 176 LYS D O 1
ATOM 1365 N N . ASN A 1 178 ? -51.04225 14.02127 57.27395 1.000 98.00735 177 ASN D N 1
ATOM 1366 C CA . ASN A 1 178 ? -50.85374 13.92471 58.72279 1.000 89.46990 177 ASN D CA 1
ATOM 1367 C C . ASN A 1 178 ? -49.48903 13.32692 59.05803 1.000 88.56044 177 ASN D C 1
ATOM 1368 O O . ASN A 1 178 ? -49.34578 12.50655 59.96563 1.000 88.18694 177 ASN D O 1
ATOM 1373 N N . VAL A 1 179 ? -48.47879 13.74201 58.30602 1.000 95.69307 178 VAL D N 1
ATOM 1374 C CA . VAL A 1 179 ? -47.08527 13.41190 58.58672 1.000 96.49035 178 VAL D CA 1
ATOM 1375 C C . VAL A 1 179 ? -46.42932 14.63099 59.22662 1.000 93.23211 178 VAL D C 1
ATOM 1376 O O . VAL A 1 179 ? -46.44367 15.71635 58.62403 1.000 93.52013 178 VAL D O 1
ATOM 1380 N N . PRO A 1 180 ? -45.88636 14.51461 60.43668 1.000 85.10592 179 PRO D N 1
ATOM 1381 C CA . PRO A 1 180 ? -45.25491 15.67470 61.07772 1.000 80.87873 179 PRO D CA 1
ATOM 1382 C C . PRO A 1 180 ? -44.05775 16.16096 60.27542 1.000 78.69582 179 PRO D C 1
ATOM 1383 O O . PRO A 1 180 ? -43.16919 15.38231 59.92001 1.000 74.01117 179 PRO D O 1
ATOM 1387 N N . PHE A 1 181 ? -44.04574 17.45647 59.98194 1.000 74.67324 180 PHE D N 1
ATOM 1388 C CA . PHE A 1 181 ? -42.86520 18.08109 59.40577 1.000 70.78494 180 PHE D CA 1
ATOM 1389 C C . PHE A 1 181 ? -41.82370 18.23921 60.50443 1.000 65.09599 180 PHE D C 1
ATOM 1390 O O . PHE A 1 181 ? -42.06722 18.92211 61.50497 1.000 64.22065 180 PHE D O 1
ATOM 1398 N N . VAL A 1 182 ? -40.67659 17.59958 60.32948 1.000 65.06337 181 VAL D N 1
ATOM 1399 C CA . VAL A 1 182 ? -39.65529 17.55252 61.36588 1.000 64.68911 181 VAL D CA 1
ATOM 1400 C C . VAL A 1 182 ? -38.70399 18.72550 61.18247 1.000 61.59353 181 VAL D C 1
ATOM 1401 O O . VAL A 1 182 ? -38.26184 19.01580 60.06434 1.000 61.78233 181 VAL D O 1
ATOM 1405 N N . THR A 1 183 ? -38.40269 19.40634 62.28084 1.000 59.89819 182 THR D N 1
ATOM 1406 C CA . THR A 1 183 ? -37.42156 20.48308 62.30225 1.000 55.92834 182 THR D CA 1
ATOM 1407 C C . THR A 1 183 ? -36.62309 20.32629 63.59234 1.000 58.44715 182 THR D C 1
ATOM 1408 O O . THR A 1 183 ? -36.56679 19.24285 64.18452 1.000 58.54595 182 THR D O 1
ATOM 1412 N N . THR A 1 184 ? -35.99953 21.40676 64.05177 1.000 64.11304 183 THR D N 1
ATOM 1413 C CA . THR A 1 184 ? -35.19956 21.32005 65.26354 1.000 58.72897 183 THR D CA 1
ATOM 1414 C C . THR A 1 184 ? -35.08000 22.69433 65.90020 1.000 55.74367 183 THR D C 1
ATOM 1415 O O . THR A 1 184 ? -35.20192 23.72148 65.22631 1.000 56.06448 183 THR D O 1
ATOM 1419 N N . VAL A 1 185 ? -34.84601 22.69405 67.21540 1.000 47.03357 184 VAL D N 1
ATOM 1420 C CA . VAL A 1 185 ? -34.45846 23.91732 67.91077 1.000 52.73623 184 VAL D CA 1
ATOM 1421 C C . VAL A 1 185 ? -32.98597 24.23901 67.72544 1.000 56.15205 184 VAL D C 1
ATOM 1422 O O . VAL A 1 185 ? -32.53283 25.30451 68.16408 1.000 60.31226 184 VAL D O 1
ATOM 1426 N N . ASN A 1 186 ? -32.22810 23.35197 67.08097 1.000 51.73852 185 ASN D N 1
ATOM 1427 C CA . ASN A 1 186 ? -30.80098 23.53421 66.86615 1.000 52.45866 185 ASN D CA 1
ATOM 1428 C C . ASN A 1 186 ? -30.48248 24.19075 65.52589 1.000 51.93207 185 ASN D C 1
ATOM 1429 O O . ASN A 1 186 ? -29.33488 24.12195 65.07197 1.000 46.34192 185 ASN D O 1
ATOM 1434 N N . GLU A 1 187 ? -31.46468 24.81889 64.88232 1.000 52.92536 186 GLU D N 1
ATOM 1435 C CA . GLU A 1 187 ? -31.25863 25.47845 63.59937 1.000 52.11658 186 GLU D CA 1
ATOM 1436 C C . GLU A 1 187 ? -31.77494 26.90567 63.67671 1.000 55.70680 186 GLU D C 1
ATOM 1437 O O . GLU A 1 187 ? -32.91148 27.13585 64.10173 1.000 53.71661 186 GLU D O 1
ATOM 1443 N N . TYR A 1 188 ? -30.94108 27.85628 63.26308 1.000 53.40074 187 TYR D N 1
ATOM 1444 C CA . TYR A 1 188 ? -31.29439 29.27333 63.21496 1.000 55.65787 187 TYR D CA 1
ATOM 1445 C C . TYR A 1 188 ? -31.14525 29.72341 61.76501 1.000 52.40929 187 TYR D C 1
ATOM 1446 O O . TYR A 1 188 ? -30.05656 30.10132 61.32513 1.000 48.30406 187 TYR D O 1
ATOM 1455 N N . ARG A 1 189 ? -32.24806 29.67195 61.02325 1.000 64.04953 188 ARG D N 1
ATOM 1456 C CA . ARG A 1 189 ? -32.26359 29.99494 59.60524 1.000 62.81955 188 ARG D CA 1
ATOM 1457 C C . ARG A 1 189 ? -33.42969 30.92174 59.29678 1.000 62.95359 188 ARG D C 1
ATOM 1458 O O . ARG A 1 189 ? -34.50969 30.79121 59.88028 1.000 66.00754 188 ARG D O 1
ATOM 1466 N N . ALA A 1 190 ? -33.20157 31.86252 58.38529 1.000 52.02309 189 ALA D N 1
ATOM 1467 C CA . ALA A 1 190 ? -34.26254 32.68294 57.82651 1.000 47.18001 189 ALA D CA 1
ATOM 1468 C C . ALA A 1 190 ? -34.64925 32.16398 56.44718 1.000 45.56440 189 ALA D C 1
ATOM 1469 O O . ALA A 1 190 ? -33.84770 31.53592 55.75107 1.000 45.06297 189 ALA D O 1
ATOM 1471 N N . ILE A 1 191 ? -35.89675 32.41896 56.06508 1.000 42.34530 190 ILE D N 1
ATOM 1472 C CA . ILE A 1 191 ? -36.38145 32.12997 54.72331 1.000 40.26813 190 ILE D CA 1
ATOM 1473 C C . ILE A 1 191 ? -37.08171 33.37509 54.19907 1.000 42.86785 190 ILE D C 1
ATOM 1474 O O . ILE A 1 191 ? -37.69687 34.13193 54.95783 1.000 45.68538 190 ILE D O 1
ATOM 1479 N N . THR A 1 192 ? -36.97724 33.59536 52.89115 1.000 39.41374 191 THR D N 1
ATOM 1480 C CA . THR A 1 192 ? -37.41606 34.84726 52.29186 1.000 42.05923 191 THR D CA 1
ATOM 1481 C C . THR A 1 192 ? -38.37850 34.57550 51.14924 1.000 38.15459 191 THR D C 1
ATOM 1482 O O . THR A 1 192 ? -38.11720 33.71707 50.30027 1.000 38.95831 191 THR D O 1
ATOM 1486 N N . PHE A 1 193 ? -39.48869 35.30646 51.13240 1.000 39.01506 192 PHE D N 1
ATOM 1487 C CA . PHE A 1 193 ? -40.34330 35.31369 49.95652 1.000 46.63599 192 PHE D CA 1
ATOM 1488 C C . PHE A 1 193 ? -39.56553 35.87615 48.77604 1.000 42.96568 192 PHE D C 1
ATOM 1489 O O . PHE A 1 193 ? -38.93429 36.93245 48.87935 1.000 40.35866 192 PHE D O 1
ATOM 1497 N N . VAL A 1 194 ? -39.59870 35.15209 47.65480 1.000 43.76796 193 VAL D N 1
ATOM 1498 C CA . VAL A 1 194 ? -38.76161 35.50329 46.51086 1.000 41.55636 193 VAL D CA 1
ATOM 1499 C C . VAL A 1 194 ? -39.05398 36.91500 46.03124 1.000 40.00904 193 VAL D C 1
ATOM 1500 O O . VAL A 1 194 ? -38.16282 37.60082 45.51735 1.000 32.64343 193 VAL D O 1
ATOM 1504 N N . GLY A 1 195 ? -40.29555 37.37530 46.20007 1.000 43.46287 194 GLY D N 1
ATOM 1505 C CA . GLY A 1 195 ? -40.65894 38.70808 45.75317 1.000 41.29317 194 GLY D CA 1
ATOM 1506 C C . GLY A 1 195 ? -39.85552 39.81154 46.40949 1.000 38.66939 194 GLY D C 1
ATOM 1507 O O . GLY A 1 195 ? -39.58199 40.83860 45.78677 1.000 37.84600 194 GLY D O 1
ATOM 1508 N N . GLU A 1 196 ? -39.46440 39.62739 47.66800 1.000 39.99948 195 GLU D N 1
ATOM 1509 C CA . GLU A 1 196 ? -38.62355 40.64543 48.28429 1.000 38.61091 195 GLU D CA 1
ATOM 1510 C C . GLU A 1 196 ? -37.19054 40.57244 47.78215 1.000 38.29761 195 GLU D C 1
ATOM 1511 O O . GLU A 1 196 ? -36.51056 41.60256 47.71020 1.000 38.83389 195 GLU D O 1
ATOM 1517 N N . VAL A 1 197 ? -36.72166 39.37880 47.41350 1.000 37.52047 196 VAL D N 1
ATOM 1518 C CA . VAL A 1 197 ? -35.37571 39.25268 46.86747 1.000 35.48114 196 VAL D CA 1
ATOM 1519 C C . VAL A 1 197 ? -35.31206 39.89890 45.48870 1.000 36.18949 196 VAL D C 1
ATOM 1520 O O . VAL A 1 197 ? -34.27115 40.44339 45.09360 1.000 32.32293 196 VAL D O 1
ATOM 1524 N N . VAL A 1 198 ? -36.42494 39.88410 44.75211 1.000 37.07790 197 VAL D N 1
ATOM 1525 C CA . VAL A 1 198 ? -36.39958 40.27246 43.34648 1.000 36.82683 197 VAL D CA 1
ATOM 1526 C C . VAL A 1 198 ? -36.68919 41.76248 43.13393 1.000 35.73681 197 VAL D C 1
ATOM 1527 O O . VAL A 1 198 ? -36.11468 42.37131 42.22620 1.000 38.19294 197 VAL D O 1
ATOM 1531 N N . GLU A 1 199 ? -37.56339 42.37170 43.93650 1.000 40.78869 198 GLU D N 1
ATOM 1532 C CA . GLU A 1 199 ? -37.84334 43.78825 43.73282 1.000 41.59101 198 GLU D CA 1
ATOM 1533 C C . GLU A 1 199 ? -36.78994 44.70123 44.33685 1.000 41.65819 198 GLU D C 1
ATOM 1534 O O . GLU A 1 199 ? -36.76481 45.88960 44.01403 1.000 45.00804 198 GLU D O 1
ATOM 1540 N N . ASN A 1 200 ? -35.91660 44.17715 45.19936 1.000 36.86772 199 ASN D N 1
ATOM 1541 C CA . ASN A 1 200 ? -34.76591 44.91612 45.69217 1.000 32.94927 199 ASN D CA 1
ATOM 1542 C C . ASN A 1 200 ? -33.53245 44.74775 44.81627 1.000 36.95046 199 ASN D C 1
ATOM 1543 O O . ASN A 1 200 ? -32.51249 45.39476 45.08626 1.000 36.18852 199 ASN D O 1
ATOM 1548 N N . ILE A 1 201 ? -33.59368 43.89817 43.78545 1.000 30.59988 200 ILE D N 1
ATOM 1549 C CA . ILE A 1 201 ? -32.40053 43.58692 43.00010 1.000 33.27559 200 ILE D CA 1
ATOM 1550 C C . ILE A 1 201 ? -31.85091 44.83023 42.31519 1.000 40.10182 200 ILE D C 1
ATOM 1551 O O . ILE A 1 201 ? -30.63302 44.96358 42.13796 1.000 37.80386 200 ILE D O 1
ATOM 1556 N N . GLU A 1 202 ? -32.72404 45.76803 41.94254 1.000 51.20161 201 GLU D N 1
ATOM 1557 C CA . GLU A 1 202 ? -32.26923 46.95765 41.23427 1.000 48.65771 201 GLU D CA 1
ATOM 1558 C C . GLU A 1 202 ? -31.41615 47.84970 42.12606 1.000 45.14788 201 GLU D C 1
ATOM 1559 O O . GLU A 1 202 ? -30.53232 48.55535 41.62862 1.000 47.46969 201 GLU D O 1
ATOM 1565 N N . LYS A 1 203 ? -31.65115 47.82049 43.44008 1.000 35.24747 202 LYS D N 1
ATOM 1566 C CA . LYS A 1 203 ? -30.83304 48.60888 44.35471 1.000 38.72258 202 LYS D CA 1
ATOM 1567 C C . LYS A 1 203 ? -29.39552 48.10673 44.40643 1.000 37.33407 202 LYS D C 1
ATOM 1568 O O . LYS A 1 203 ? -28.46907 48.90530 44.58590 1.000 38.64292 202 LYS D O 1
ATOM 1574 N N . THR A 1 204 ? -29.18895 46.79686 44.25447 1.000 37.64883 203 THR D N 1
ATOM 1575 C CA . THR A 1 204 ? -27.84947 46.22912 44.35987 1.000 38.04837 203 THR D CA 1
ATOM 1576 C C . THR A 1 204 ? -26.93513 46.66843 43.22712 1.000 35.09924 203 THR D C 1
ATOM 1577 O O . THR A 1 204 ? -25.71039 46.59703 43.37547 1.000 36.32399 203 THR D O 1
ATOM 1581 N N . PHE A 1 205 ? -27.50076 47.11606 42.10347 1.000 33.35145 204 PHE D N 1
ATOM 1582 C CA . PHE A 1 205 ? -26.68581 47.46822 40.94532 1.000 39.11894 204 PHE D CA 1
ATOM 1583 C C . PHE A 1 205 ? -25.71410 48.59700 41.26706 1.000 37.46767 204 PHE D C 1
ATOM 1584 O O . PHE A 1 205 ? -24.59748 48.62503 40.73533 1.000 38.22194 204 PHE D O 1
ATOM 1592 N N . GLU A 1 206 ? -26.11413 49.52541 42.13531 1.000 38.87884 205 GLU D N 1
ATOM 1593 C CA . GLU A 1 206 ? -25.27902 50.65444 42.52223 1.000 46.48639 205 GLU D CA 1
ATOM 1594 C C . GLU A 1 206 ? -24.32977 50.33529 43.66708 1.000 42.69650 205 GLU D C 1
ATOM 1595 O O . GLU A 1 206 ? -23.42002 51.12927 43.93255 1.000 44.16709 205 GLU D O 1
ATOM 1601 N N . LEU A 1 207 ? -24.51835 49.20400 44.34155 1.000 38.79649 206 LEU D N 1
ATOM 1602 C CA . LEU A 1 207 ? -23.75708 48.91490 45.54700 1.000 39.47415 206 LEU D CA 1
ATOM 1603 C C . LEU A 1 207 ? -22.26597 48.82819 45.23209 1.000 37.67101 206 LEU D C 1
ATOM 1604 O O . LEU A 1 207 ? -21.88016 48.29802 44.18372 1.000 37.34857 206 LEU D O 1
ATOM 1609 N N . PRO A 1 208 ? -21.40396 49.34867 46.10311 1.000 41.72282 207 PRO D N 1
ATOM 1610 C CA . PRO A 1 208 ? -19.96694 49.11741 45.93382 1.000 38.75267 207 PRO D CA 1
ATOM 1611 C C . PRO A 1 208 ? -19.65720 47.63565 46.06387 1.000 39.38068 207 PRO D C 1
ATOM 1612 O O . PRO A 1 208 ? -20.30712 46.91054 46.81864 1.000 41.86173 207 PRO D O 1
ATOM 1616 N N . GLY A 1 209 ? -18.65953 47.18835 45.30649 1.000 39.28108 208 GLY D N 1
ATOM 1617 C CA . GLY A 1 209 ? -18.26172 45.79285 45.31154 1.000 39.71876 208 GLY D CA 1
ATOM 1618 C C . GLY A 1 209 ? -18.01379 45.23848 46.69918 1.000 38.90218 208 GLY D C 1
ATOM 1619 O O . GLY A 1 209 ? -17.63598 45.97992 47.61074 1.000 38.12479 208 GLY D O 1
ATOM 1620 N N . GLY A 1 210 ? -18.23788 43.94114 46.87466 1.000 37.16719 209 GLY D N 1
ATOM 1621 C CA . GLY A 1 210 ? -18.05369 43.27981 48.14544 1.000 33.22213 209 GLY D CA 1
ATOM 1622 C C . GLY A 1 210 ? -19.15154 42.26559 48.38252 1.000 40.46857 209 GLY D C 1
ATOM 1623 O O . GLY A 1 210 ? -19.89102 41.89266 47.47230 1.000 42.96161 209 GLY D O 1
ATOM 1624 N N . VAL A 1 211 ? -19.24738 41.81328 49.63320 1.000 38.03532 210 VAL D N 1
ATOM 1625 C CA . VAL A 1 211 ? -20.25369 40.84714 50.06274 1.000 36.63848 210 VAL D CA 1
ATOM 1626 C C . VAL A 1 211 ? -21.35787 41.58570 50.80250 1.000 37.46313 210 VAL D C 1
ATOM 1627 O O . VAL A 1 211 ? -21.09022 42.51193 51.57963 1.000 39.76606 210 VAL D O 1
ATOM 1631 N N . TYR A 1 212 ? -22.60299 41.17764 50.56562 1.000 34.57137 211 TYR D N 1
ATOM 1632 C CA . TYR A 1 212 ? -23.75325 41.76305 51.24391 1.000 36.10072 211 TYR D CA 1
ATOM 1633 C C . TYR A 1 212 ? -24.74236 40.65884 51.57980 1.000 36.14984 211 TYR D C 1
ATOM 1634 O O . TYR A 1 212 ? -25.24220 39.98028 50.67731 1.000 37.39028 211 TYR D O 1
ATOM 1643 N N . ASN A 1 213 ? -25.02099 40.47695 52.86969 1.000 30.45499 212 ASN D N 1
ATOM 1644 C CA . ASN A 1 213 ? -26.09897 39.58484 53.27690 1.000 33.21272 212 ASN D CA 1
ATOM 1645 C C . ASN A 1 213 ? -27.42102 40.09800 52.72064 1.000 31.34116 212 ASN D C 1
ATOM 1646 O O . ASN A 1 213 ? -27.79505 41.25058 52.94699 1.000 35.27470 212 ASN D O 1
ATOM 1651 N N . TYR A 1 214 ? -28.12944 39.23725 51.98610 1.000 28.80114 213 TYR D N 1
ATOM 1652 C CA . TYR A 1 214 ? -29.26697 39.65505 51.15815 1.000 32.41010 213 TYR D CA 1
ATOM 1653 C C . TYR A 1 214 ? -30.40872 38.66052 51.37148 1.000 33.19063 213 TYR D C 1
ATOM 1654 O O . TYR A 1 214 ? -30.46093 37.61200 50.72218 1.000 29.98958 213 TYR D O 1
ATOM 1663 N N . GLY A 1 215 ? -31.31151 38.99633 52.28017 1.000 29.25361 214 GLY D N 1
ATOM 1664 C CA . GLY A 1 215 ? -32.43584 38.13654 52.58455 1.000 30.52210 214 GLY D CA 1
ATOM 1665 C C . GLY A 1 215 ? -33.09266 38.54439 53.88644 1.000 34.97099 214 GLY D C 1
ATOM 1666 O O . GLY A 1 215 ? -32.70018 39.51309 54.53622 1.000 33.48843 214 GLY D O 1
ATOM 1667 N N . ALA A 1 216 ? -34.11113 37.76983 54.25586 1.000 31.69867 215 ALA D N 1
ATOM 1668 C CA . ALA A 1 216 ? -34.85288 38.04248 55.47531 1.000 32.57468 215 ALA D CA 1
ATOM 1669 C C . ALA A 1 216 ? -34.00662 37.72920 56.70655 1.000 38.77970 215 ALA D C 1
ATOM 1670 O O . ALA A 1 216 ? -33.00138 37.01633 56.64374 1.000 39.94676 215 ALA D O 1
ATOM 1672 N N . SER A 1 217 ? -34.43291 38.27753 57.84073 1.000 39.79134 216 SER D N 1
ATOM 1673 C CA . SER A 1 217 ? -33.75630 38.10794 59.11737 1.000 41.61647 216 SER D CA 1
ATOM 1674 C C . SER A 1 217 ? -34.57148 37.19945 60.03013 1.000 42.05275 216 SER D C 1
ATOM 1675 O O . SER A 1 217 ? -35.78252 37.03263 59.85970 1.000 41.98888 216 SER D O 1
ATOM 1678 N N . ASN A 1 218 ? -33.89191 36.60878 61.01184 1.000 37.10655 217 ASN D N 1
ATOM 1679 C CA . ASN A 1 218 ? -34.56819 35.73048 61.95927 1.000 44.63046 217 ASN D CA 1
ATOM 1680 C C . ASN A 1 218 ? -33.79747 35.70371 63.26890 1.000 45.93786 217 ASN D C 1
ATOM 1681 O O . ASN A 1 218 ? -32.59892 35.40464 63.28277 1.000 46.43781 217 ASN D O 1
ATOM 1686 N N . THR A 1 219 ? -34.49714 35.99460 64.36367 1.000 48.97935 218 THR D N 1
ATOM 1687 C CA . THR A 1 219 ? -33.90119 36.07749 65.68901 1.000 42.31738 218 THR D CA 1
ATOM 1688 C C . THR A 1 219 ? -34.25785 34.88530 66.57062 1.000 42.26260 218 THR D C 1
ATOM 1689 O O . THR A 1 219 ? -33.90220 34.87500 67.75419 1.000 42.76656 218 THR D O 1
ATOM 1693 N N . SER A 1 220 ? -34.94866 33.88265 66.02566 1.000 43.29685 219 SER D N 1
ATOM 1694 C CA . SER A 1 220 ? -35.32024 32.68878 66.77431 1.000 48.77746 219 SER D CA 1
ATOM 1695 C C . SER A 1 220 ? -35.14077 31.46096 65.88885 1.000 48.38685 219 SER D C 1
ATOM 1696 O O . SER A 1 220 ? -34.89425 31.56508 64.68421 1.000 49.59261 219 SER D O 1
ATOM 1699 N N . ASN A 1 221 ? 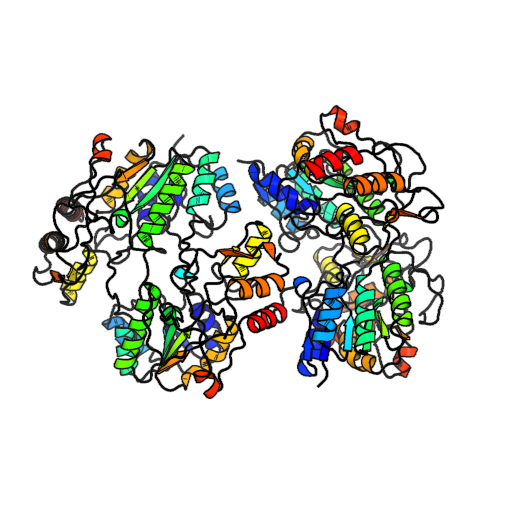-35.28490 30.28645 66.50046 1.000 60.75775 220 ASN D N 1
ATOM 1700 C CA . ASN A 1 221 ? -34.91279 29.02746 65.87160 1.000 54.55625 220 ASN D CA 1
ATOM 1701 C C . ASN A 1 221 ? -35.95575 28.57718 64.84866 1.000 52.95090 220 ASN D C 1
ATOM 1702 O O . ASN A 1 221 ? -37.06547 29.11053 64.76395 1.000 53.01628 220 ASN D O 1
ATOM 1707 N N . SER A 1 222 ? -35.57351 27.56312 64.06500 1.000 54.02881 221 SER D N 1
ATOM 1708 C CA . SER A 1 222 ? -36.45080 27.04700 63.01783 1.000 58.86393 221 SER D CA 1
ATOM 1709 C C . SER A 1 222 ? -37.75174 26.50546 63.59474 1.000 58.46216 221 SER D C 1
ATOM 1710 O O . SER A 1 222 ? -38.82540 26.71079 63.01747 1.000 56.68087 221 SER D O 1
ATOM 1713 N N . TYR A 1 223 ? -37.67397 25.80519 64.72861 1.000 58.63347 222 TYR D N 1
ATOM 1714 C CA . TYR A 1 223 ? -38.86792 25.23723 65.34819 1.000 61.61404 222 TYR D CA 1
ATOM 1715 C C . TYR A 1 223 ? -39.89854 26.31993 65.65101 1.000 63.17577 222 TYR D C 1
ATOM 1716 O O . TYR A 1 223 ? -41.05502 26.23585 65.22094 1.000 60.86382 222 TYR D O 1
ATOM 1725 N N . GLU A 1 224 ? -39.49219 27.35021 66.39623 1.000 67.76892 223 GLU D N 1
ATOM 1726 C CA . GLU A 1 224 ? -40.42239 28.41797 66.74935 1.000 69.52779 223 GLU D CA 1
ATOM 1727 C C . GLU A 1 224 ? -40.87866 29.18697 65.51527 1.000 71.84937 223 GLU D C 1
ATOM 1728 O O . GLU A 1 224 ? -42.04045 29.60261 65.43078 1.000 71.40096 223 GLU D O 1
ATOM 1734 N N . THR A 1 225 ? -39.98053 29.38452 64.54767 1.000 64.87197 224 THR D N 1
ATOM 1735 C CA . THR A 1 225 ? -40.35597 30.09114 63.32745 1.000 58.89009 224 THR D CA 1
ATOM 1736 C C . THR A 1 225 ? -41.30637 29.25573 62.47731 1.000 62.62226 224 THR D C 1
ATOM 1737 O O . THR A 1 225 ? -42.28288 29.78131 61.92937 1.000 65.71953 224 THR D O 1
ATOM 1741 N N . TYR A 1 226 ? -41.04568 27.95041 62.36306 1.000 59.37983 225 TYR D N 1
ATOM 1742 C CA . TYR A 1 226 ? -41.93135 27.09727 61.57737 1.000 60.65334 225 TYR D CA 1
ATOM 1743 C C . TYR A 1 226 ? -43.26973 26.89113 62.27483 1.000 65.49796 225 TYR D C 1
ATOM 1744 O O . TYR A 1 226 ? -44.27246 26.60024 61.61321 1.000 66.50856 225 TYR D O 1
ATOM 1753 N N . LYS A 1 227 ? -43.30863 27.04165 63.60199 1.000 66.13560 226 LYS D N 1
ATOM 1754 C CA . LYS A 1 227 ? -44.57807 26.97359 64.32021 1.000 67.14769 226 LYS D CA 1
ATOM 1755 C C . LYS A 1 227 ? -45.42995 28.20876 64.03733 1.000 70.20643 226 LYS D C 1
ATOM 1756 O O . LYS A 1 227 ? -46.61588 28.09214 63.70461 1.000 69.91315 226 LYS D O 1
ATOM 1758 N N . GLU A 1 228 ? -44.84162 29.40362 64.17130 1.000 68.01759 227 GLU D N 1
ATOM 1759 C CA . GLU A 1 228 ? -45.46937 30.61897 63.64719 1.000 69.65375 227 GLU D CA 1
ATOM 1760 C C . GLU A 1 228 ? -45.94988 30.48488 62.20765 1.000 69.50093 227 GLU D C 1
ATOM 1761 O O . GLU A 1 228 ? -47.08875 30.84513 61.89335 1.000 69.23172 227 GLU D O 1
ATOM 1767 N N . ILE A 1 229 ? -45.09964 30.00130 61.30520 1.000 69.09906 228 ILE D N 1
ATOM 1768 C CA . ILE A 1 229 ? -45.55572 29.92229 59.91792 1.000 68.59403 228 ILE D CA 1
ATOM 1769 C C . ILE A 1 229 ? -46.71304 28.93951 59.79644 1.000 70.70756 228 ILE D C 1
ATOM 1770 O O . ILE A 1 229 ? -47.63867 29.14741 58.99982 1.000 70.81885 228 ILE D O 1
ATOM 1775 N N . ALA A 1 230 ? -46.71389 27.89326 60.62394 1.000 70.36295 229 ALA D N 1
ATOM 1776 C CA . ALA A 1 230 ? -47.80747 26.92800 60.61198 1.000 70.71335 229 ALA D CA 1
ATOM 1777 C C . ALA A 1 230 ? -49.13644 27.58312 60.97637 1.000 73.17203 229 ALA D C 1
ATOM 1778 O O . ALA A 1 230 ? -50.13164 27.43305 60.25738 1.000 74.49676 229 ALA D O 1
ATOM 1780 N N . LYS A 1 231 ? -49.17024 28.32522 62.08900 1.000 71.45773 230 LYS D N 1
ATOM 1781 C CA . LYS A 1 231 ? -50.43865 28.86925 62.56922 1.000 75.05940 230 LYS D CA 1
ATOM 1782 C C . LYS A 1 231 ? -51.03278 29.87782 61.59120 1.000 71.94742 230 LYS D C 1
ATOM 1783 O O . LYS A 1 231 ? -52.25950 30.00330 61.50480 1.000 75.40390 230 LYS D O 1
ATOM 1789 N N . ILE A 1 232 ? -50.19271 30.59225 60.83764 1.000 72.78049 231 ILE D N 1
ATOM 1790 C CA . ILE A 1 232 ? -50.71566 31.53036 59.84696 1.000 74.70246 231 ILE D CA 1
ATOM 1791 C C . ILE A 1 232 ? -51.35742 30.78127 58.68385 1.000 74.48897 231 ILE D C 1
ATOM 1792 O O . ILE A 1 232 ? -52.37480 31.21932 58.13222 1.000 76.97251 231 ILE D O 1
ATOM 1797 N N . MET A 1 233 ? -50.78216 29.64229 58.29535 1.000 72.16821 232 MET D N 1
ATOM 1798 C CA . MET A 1 233 ? -51.30040 28.85223 57.18369 1.000 75.67304 232 MET D CA 1
ATOM 1799 C C . MET A 1 233 ? -52.51362 28.01210 57.55625 1.000 77.93583 232 MET D C 1
ATOM 1800 O O . MET A 1 233 ? -53.03481 27.30009 56.69026 1.000 80.45518 232 MET D O 1
ATOM 1805 N N . ASP A 1 234 ? -52.95704 28.06434 58.81361 1.000 79.58858 233 ASP D N 1
ATOM 1806 C CA . ASP A 1 234 ? -54.08899 27.29567 59.32619 1.000 81.77642 233 ASP D CA 1
ATOM 1807 C C . ASP A 1 234 ? -53.82665 25.79318 59.34946 1.000 82.38111 233 ASP D C 1
ATOM 1808 O O . ASP A 1 234 ? -54.77453 25.00180 59.39230 1.000 82.03783 233 ASP D O 1
ATOM 1810 N N . VAL A 1 235 ? -52.56382 25.37488 59.32684 1.000 78.81069 234 VAL D N 1
ATOM 1811 C CA . VAL A 1 235 ? -52.22049 23.96247 59.48498 1.000 77.82714 234 VAL D CA 1
ATOM 1812 C C . VAL A 1 235 ? -52.00832 23.69366 60.97202 1.000 78.93243 234 VAL D C 1
ATOM 1813 O O . VAL A 1 235 ? -51.55032 24.58538 61.70166 1.000 78.03750 234 VAL D O 1
ATOM 1817 N N . PRO A 1 236 ? -52.33805 22.50197 61.46795 1.000 82.25112 235 PRO D N 1
ATOM 1818 C CA . PRO A 1 236 ? -52.34618 22.28474 62.91974 1.000 83.29081 235 PRO D CA 1
ATOM 1819 C C . PRO A 1 236 ? -50.95287 22.31730 63.53153 1.000 84.99379 235 PRO D C 1
ATOM 1820 O O . PRO A 1 236 ? -49.96093 21.91789 62.91598 1.000 84.77471 235 PRO D O 1
ATOM 1824 N N . GLU A 1 237 ? -50.90101 22.78664 64.78265 1.000 82.04501 236 GLU D N 1
ATOM 1825 C CA . GLU A 1 237 ? -49.63479 23.01502 65.47077 1.000 81.03244 236 GLU D CA 1
ATOM 1826 C C . GLU A 1 237 ? -48.92038 21.72456 65.85302 1.000 84.67858 236 GLU D C 1
ATOM 1827 O O . GLU A 1 237 ? -47.71764 21.76119 66.13546 1.000 80.21661 236 GLU D O 1
ATOM 1829 N N . ASN A 1 238 ? -49.62527 20.59084 65.87490 1.000 85.65974 237 ASN D N 1
ATOM 1830 C CA . ASN A 1 238 ? -49.00532 19.33258 66.27701 1.000 81.17940 237 ASN D CA 1
ATOM 1831 C C . ASN A 1 238 ? -48.03196 18.80103 65.23574 1.000 77.09817 237 ASN D C 1
ATOM 1832 O O . ASN A 1 238 ? -47.22354 17.92188 65.55272 1.000 71.95782 237 ASN D O 1
ATOM 1837 N N . LEU A 1 239 ? -48.08759 19.31231 64.00997 1.000 79.80093 238 LEU D N 1
ATOM 1838 C CA . LEU A 1 239 ? -47.35891 18.74132 62.88730 1.000 79.56625 238 LEU D CA 1
ATOM 1839 C C . LEU A 1 239 ? -45.96340 19.32502 62.72495 1.000 74.68827 238 LEU D C 1
ATOM 1840 O O . LEU A 1 239 ? -45.29772 19.04041 61.72393 1.000 71.26979 238 LEU D O 1
ATOM 1845 N N . VAL A 1 240 ? -45.50780 20.12837 63.67761 1.000 75.59284 239 VAL D N 1
ATOM 1846 C CA . VAL A 1 240 ? -44.15532 20.66712 63.67467 1.000 72.87754 239 VAL D CA 1
ATOM 1847 C C . VAL A 1 240 ? -43.42187 20.01068 64.83748 1.000 70.92489 239 VAL D C 1
ATOM 1848 O O . VAL A 1 240 ? -43.55912 20.42412 65.99478 1.000 67.08038 239 VAL D O 1
ATOM 1852 N N . GLU A 1 241 ? -42.65929 18.96544 64.53106 1.000 68.58822 240 GLU D N 1
ATOM 1853 C CA . GLU A 1 241 ? -41.84201 18.27229 65.51545 1.000 65.58348 240 GLU D CA 1
ATOM 1854 C C . GLU A 1 241 ? -40.43209 18.84110 65.49682 1.000 68.62887 240 GLU D C 1
ATOM 1855 O O . GLU A 1 241 ? -39.85882 19.06851 64.42889 1.000 69.51519 240 GLU D O 1
ATOM 1861 N N . ASN A 1 242 ? -39.87297 19.07753 66.68351 1.000 68.96488 241 ASN D N 1
ATOM 1862 C CA . ASN A 1 242 ? -38.48449 19.50790 66.80366 1.000 64.35805 241 ASN D CA 1
ATOM 1863 C C . ASN A 1 242 ? -37.64041 18.30268 67.20658 1.000 61.72398 241 ASN D C 1
ATOM 1864 O O . ASN A 1 242 ? -37.77145 17.77500 68.31606 1.000 61.46544 241 ASN D O 1
ATOM 1869 N N . ASP A 1 243 ? -36.79879 17.85013 66.28450 1.000 63.30691 242 ASP D N 1
ATOM 1870 C CA . ASP A 1 243 ? -35.89218 16.73413 66.53037 1.000 62.43267 242 ASP D CA 1
ATOM 1871 C C . ASP A 1 243 ? -34.58506 17.32084 67.04757 1.000 60.52221 242 ASP D C 1
ATOM 1872 O O . ASP A 1 243 ? -33.75634 17.80275 66.27224 1.000 61.50397 242 ASP D O 1
ATOM 1877 N N . THR A 1 244 ? -34.40051 17.28536 68.36847 1.000 53.85611 243 THR D N 1
ATOM 1878 C CA . THR A 1 244 ? -33.19482 17.83439 68.97566 1.000 56.53823 243 THR D CA 1
ATOM 1879 C C . THR A 1 244 ? -31.95435 16.99814 68.66994 1.000 58.54178 243 THR D C 1
ATOM 1880 O O . THR A 1 244 ? -30.84144 17.41653 69.00649 1.000 60.39178 243 THR D O 1
ATOM 1884 N N . ASN A 1 245 ? -32.10720 15.84073 68.02310 1.000 57.65780 244 ASN D N 1
ATOM 1885 C CA . ASN A 1 245 ? -30.93337 15.05633 67.65339 1.000 59.47688 244 ASN D CA 1
ATOM 1886 C C . ASN A 1 245 ? -30.12192 15.75019 66.56588 1.000 55.40088 244 ASN D C 1
ATOM 1887 O O . ASN A 1 245 ? -28.88658 15.69412 66.57638 1.000 54.36238 244 ASN D O 1
ATOM 1892 N N . ARG A 1 246 ? -30.79618 16.40793 65.62414 1.000 56.07843 245 ARG D N 1
ATOM 1893 C CA . ARG A 1 246 ? -30.10645 17.05239 64.51429 1.000 55.01732 245 ARG D CA 1
ATOM 1894 C C . ARG A 1 246 ? -29.19444 18.16632 65.01496 1.000 55.25034 245 ARG D C 1
ATOM 1895 O O . ARG A 1 246 ? -29.56435 18.94475 65.89832 1.000 60.84895 245 ARG D O 1
ATOM 1903 N N . PHE A 1 247 ? -27.99268 18.23501 64.43822 1.000 57.32975 246 PHE D N 1
ATOM 1904 C CA . PHE A 1 247 ? -26.98799 19.24331 64.78113 1.000 59.98778 246 PHE D CA 1
ATOM 1905 C C . PHE A 1 247 ? -26.62467 19.17186 66.26621 1.000 63.34565 246 PHE D C 1
ATOM 1906 O O . PHE A 1 247 ? -26.77463 20.13162 67.02541 1.000 60.68791 246 PHE D O 1
ATOM 1914 N N . LYS A 1 248 ? -26.12712 18.00010 66.66474 1.000 67.53116 247 LYS D N 1
ATOM 1915 C CA . LYS A 1 248 ? -25.79318 17.75875 68.06396 1.000 66.23885 247 LYS D CA 1
ATOM 1916 C C . LYS A 1 248 ? -24.46341 18.40068 68.44376 1.000 66.00713 247 LYS D C 1
ATOM 1917 O O . LYS A 1 248 ? -24.35955 19.05908 69.48454 1.000 70.88259 247 LYS D O 1
ATOM 1919 N N . ALA A 1 249 ? -23.43580 18.21935 67.61113 1.000 64.85513 248 ALA D N 1
ATOM 1920 C CA . ALA A 1 249 ? -22.10252 18.70182 67.96003 1.000 64.67944 248 ALA D CA 1
ATOM 1921 C C . ALA A 1 249 ? -22.02088 20.22104 67.87348 1.000 68.95122 248 ALA D C 1
ATOM 1922 O O . ALA A 1 249 ? -21.52916 20.88056 68.79659 1.000 72.45344 248 ALA D O 1
ATOM 1924 N N . GLN A 1 250 ? -22.49444 20.79294 66.76908 1.000 69.03560 249 GLN D N 1
ATOM 1925 C CA . GLN A 1 250 ? -22.44793 22.23339 66.54518 1.000 66.18526 249 GLN D CA 1
ATOM 1926 C C . GLN A 1 250 ? -23.75305 22.65055 65.88819 1.000 64.98310 249 GLN D C 1
ATOM 1927 O O . GLN A 1 250 ? -24.05452 22.20697 64.77624 1.000 65.86062 249 GLN D O 1
ATOM 1933 N N . ALA A 1 251 ? -24.52369 23.49285 66.57124 1.000 59.57344 250 ALA D N 1
ATOM 1934 C CA . ALA A 1 251 ? -25.81077 23.92269 66.04308 1.000 56.75101 250 ALA D CA 1
ATOM 1935 C C . ALA A 1 251 ? -25.62251 24.75356 64.77998 1.000 57.55929 250 ALA D C 1
ATOM 1936 O O . ALA A 1 251 ? -24.68131 25.54409 64.67009 1.000 58.57881 250 ALA D O 1
ATOM 1938 N N . ARG A 1 252 ? -26.52701 24.56790 63.82011 1.000 54.21635 251 ARG D N 1
ATOM 1939 C CA . ARG A 1 252 ? -26.44829 25.26637 62.54092 1.000 53.95871 251 ARG D CA 1
ATOM 1940 C C . ARG A 1 252 ? -27.05849 26.65468 62.68819 1.000 51.06715 251 ARG D C 1
ATOM 1941 O O . ARG A 1 252 ? -28.28237 26.79870 62.77981 1.000 48.18231 251 ARG D O 1
ATOM 1949 N N . ASN A 1 253 ? -26.20799 27.67681 62.70649 1.000 48.80050 252 ASN D N 1
ATOM 1950 C CA . ASN A 1 253 ? -26.63672 29.06838 62.81908 1.000 50.25629 252 ASN D CA 1
ATOM 1951 C C . ASN A 1 253 ? -26.23724 29.78638 61.53515 1.000 49.06330 252 ASN D C 1
ATOM 1952 O O . ASN A 1 253 ? -25.06076 30.10175 61.33248 1.000 50.61608 252 ASN D O 1
ATOM 1957 N N . ILE A 1 254 ? -27.21184 30.03481 60.66442 1.000 49.31627 253 ILE D N 1
ATOM 1958 C CA . ILE A 1 254 ? -26.98465 30.80569 59.45124 1.000 48.44327 253 ILE D CA 1
ATOM 1959 C C . ILE A 1 254 ? -27.85665 32.06024 59.42431 1.000 44.48267 253 ILE D C 1
ATOM 1960 O O . ILE A 1 254 ? -28.15303 32.59408 58.35993 1.000 38.91163 253 ILE D O 1
ATOM 1965 N N . SER A 1 255 ? -28.27377 32.52745 60.60067 1.000 46.73973 254 SER D N 1
ATOM 1966 C CA . SER A 1 255 ? -28.97353 33.80016 60.71120 1.000 42.74507 254 SER D CA 1
ATOM 1967 C C . SER A 1 255 ? -28.07091 34.93491 60.24628 1.000 39.68577 254 SER D C 1
ATOM 1968 O O . SER A 1 255 ? -26.91108 35.03136 60.65765 1.000 42.99588 254 SER D O 1
ATOM 1971 N N . MET A 1 256 ? -28.60317 35.79731 59.38697 1.000 37.95933 255 MET D N 1
ATOM 1972 C CA . MET A 1 256 ? -27.81041 36.83136 58.73976 1.000 41.79831 255 MET D CA 1
ATOM 1973 C C . MET A 1 256 ? -28.15348 38.21052 59.28157 1.000 40.23759 255 MET D C 1
ATOM 1974 O O . MET A 1 256 ? -29.32812 38.55081 59.46366 1.000 37.90661 255 MET D O 1
ATOM 1979 N N . ASN A 1 257 ? -27.11087 38.99591 59.53078 1.000 44.52371 256 ASN D N 1
ATOM 1980 C CA . ASN A 1 257 ? -27.24189 40.40443 59.88397 1.000 42.29679 256 ASN D CA 1
ATOM 1981 C C . ASN A 1 257 ? -27.22914 41.20276 58.58221 1.000 41.31754 256 ASN D C 1
ATOM 1982 O O . ASN A 1 257 ? -26.22112 41.22431 57.87086 1.000 39.73336 256 ASN D O 1
ATOM 1987 N N . ILE A 1 258 ? -28.35135 41.83557 58.25831 1.000 42.36540 257 ILE D N 1
ATOM 1988 C CA . ILE A 1 258 ? -28.48355 42.61413 57.03151 1.000 48.49811 257 ILE D CA 1
ATOM 1989 C C . ILE A 1 258 ? -28.19518 44.09742 57.27681 1.000 50.38844 257 ILE D C 1
ATOM 1990 O O . ILE A 1 258 ? -28.62598 44.95420 56.50602 1.000 52.30879 257 ILE D O 1
ATOM 1995 N N . GLN A 1 259 ? -27.44265 44.39585 58.33615 1.000 52.10784 258 GLN D N 1
ATOM 1996 C CA . GLN A 1 259 ? -27.18812 45.76090 58.77226 1.000 55.00839 258 GLN D CA 1
ATOM 1997 C C . GLN A 1 259 ? -26.39131 46.55179 57.72812 1.000 54.77610 258 GLN D C 1
ATOM 1998 O O . GLN A 1 259 ? -26.53575 47.77917 57.63573 1.000 53.64977 258 GLN D O 1
ATOM 2004 N N . LYS A 1 260 ? -25.57532 45.86400 56.92512 1.000 57.32659 259 LYS D N 1
ATOM 2005 C CA . LYS A 1 260 ? -24.76588 46.52995 55.91152 1.000 51.18644 259 LYS D CA 1
ATOM 2006 C C . LYS A 1 260 ? -25.63089 47.10365 54.79327 1.000 48.17350 259 LYS D C 1
ATOM 2007 O O . LYS A 1 260 ? -25.46215 48.26334 54.39588 1.000 48.08530 259 LYS D O 1
ATOM 2013 N N . ILE A 1 261 ? -26.56091 46.30299 54.26729 1.000 48.39434 260 ILE D N 1
ATOM 2014 C CA . ILE A 1 261 ? -27.36411 46.73143 53.11827 1.000 48.13828 260 ILE D CA 1
ATOM 2015 C C . ILE A 1 261 ? -28.43590 47.74174 53.49424 1.000 45.80743 260 ILE D C 1
ATOM 2016 O O . ILE A 1 261 ? -28.84711 48.54743 52.65209 1.000 46.17349 260 ILE D O 1
ATOM 2021 N N . GLU A 1 262 ? -28.94697 47.71112 54.72740 1.000 52.18507 261 GLU D N 1
ATOM 2022 C CA . GLU A 1 262 ? -29.96042 48.68551 55.10106 1.000 52.75221 261 GLU D CA 1
ATOM 2023 C C . GLU A 1 262 ? -29.37752 50.09048 55.24955 1.000 50.84112 261 GLU D C 1
ATOM 2024 O O . GLU A 1 262 ? -30.12293 51.06959 55.11107 1.000 49.14668 261 GLU D O 1
ATOM 2030 N N . LYS A 1 263 ? -28.06419 50.21107 55.47042 1.000 46.58091 262 LYS D N 1
ATOM 2031 C CA . LYS A 1 263 ? -27.42000 51.52021 55.39054 1.000 44.78102 262 LYS D CA 1
ATOM 2032 C C . LYS A 1 263 ? -27.41128 52.05750 53.96550 1.000 43.58115 262 LYS D C 1
ATOM 2033 O O . LYS A 1 263 ? -27.34033 53.27374 53.76565 1.000 43.35649 262 LYS D O 1
ATOM 2039 N N . HIS A 1 264 ? -27.46520 51.17560 52.96954 1.000 44.71668 263 HIS D N 1
ATOM 2040 C CA . HIS A 1 264 ? -27.55468 51.58316 51.57488 1.000 39.06385 263 HIS D CA 1
ATOM 2041 C C . HIS A 1 264 ? -28.99332 51.70427 51.08945 1.000 38.72470 263 HIS D C 1
ATOM 2042 O O . HIS A 1 264 ? -29.21779 51.86052 49.88477 1.000 40.89445 263 HIS D O 1
ATOM 2049 N N . GLY A 1 265 ? -29.96847 51.62357 51.98984 1.000 39.31434 264 GLY D N 1
ATOM 2050 C CA . GLY A 1 265 ? -31.35630 51.73341 51.58835 1.000 40.00941 264 GLY D CA 1
ATOM 2051 C C . GLY A 1 265 ? -31.95540 50.47188 51.01140 1.000 45.27503 264 GLY D C 1
ATOM 2052 O O . GLY A 1 265 ? -32.84503 50.55248 50.15817 1.000 43.47821 264 GLY D O 1
ATOM 2053 N N . ILE A 1 266 ? -31.48939 49.30441 51.44357 1.000 45.89693 265 ILE D N 1
ATOM 2054 C CA . ILE A 1 266 ? -32.05556 48.02249 51.03781 1.000 45.76547 265 ILE D CA 1
ATOM 2055 C C . ILE A 1 266 ? -32.66277 47.38843 52.27990 1.000 42.37695 265 ILE D C 1
ATOM 2056 O O . ILE A 1 266 ? -31.93673 46.94157 53.17629 1.000 39.76367 265 ILE D O 1
ATOM 2061 N N . HIS A 1 267 ? -33.98972 47.34292 52.34040 1.000 50.59907 266 HIS D N 1
ATOM 2062 C CA . HIS A 1 267 ? -34.69757 46.80995 53.49520 1.000 52.86958 266 HIS D CA 1
ATOM 2063 C C . HIS A 1 267 ? -35.36660 45.48979 53.14234 1.000 49.21665 266 HIS D C 1
ATOM 2064 O O . HIS A 1 267 ? -36.01589 45.37358 52.09713 1.000 44.48117 266 HIS D O 1
ATOM 2071 N N . PHE A 1 268 ? -35.19912 44.50308 54.01837 1.000 43.86913 267 PHE D N 1
ATOM 2072 C CA . PHE A 1 268 ? -35.90690 43.23392 53.95527 1.000 41.33818 267 PHE D CA 1
ATOM 2073 C C . PHE A 1 268 ? -36.77811 43.09847 55.19648 1.000 46.33067 267 PHE D C 1
ATOM 2074 O O . PHE A 1 268 ? -36.39957 43.55092 56.28206 1.000 46.41612 267 PHE D O 1
ATOM 2082 N N . SER A 1 269 ? -37.94382 42.47865 55.03738 1.000 41.37276 268 SER D N 1
ATOM 2083 C CA . SER A 1 269 ? -38.76506 42.14175 56.18878 1.000 44.06606 268 SER D CA 1
ATOM 2084 C C . SER A 1 269 ? -38.14493 40.96679 56.94410 1.000 46.93607 268 SER D C 1
ATOM 2085 O O . SER A 1 269 ? -37.25074 40.27625 56.44676 1.000 45.17560 268 SER D O 1
ATOM 2088 N N . ASN A 1 270 ? -38.62424 40.73586 58.16470 1.000 46.00183 269 ASN D N 1
ATOM 2089 C CA . ASN A 1 270 ? -38.17515 39.53894 58.85587 1.000 47.14564 269 ASN D CA 1
ATOM 2090 C C . ASN A 1 270 ? -38.95407 38.32544 58.34796 1.000 48.23976 269 ASN D C 1
ATOM 2091 O O . ASN A 1 270 ? -39.88521 38.44174 57.54659 1.000 49.27935 269 ASN D O 1
ATOM 2096 N N . THR A 1 271 ? -38.55798 37.14396 58.82601 1.000 44.81969 270 THR D N 1
ATOM 2097 C CA . THR A 1 271 ? -39.09831 35.90594 58.27171 1.000 52.13625 270 THR D CA 1
ATOM 2098 C C . THR A 1 271 ? -40.60648 35.80946 58.47388 1.000 49.98790 270 THR D C 1
ATOM 2099 O O . THR A 1 271 ? -41.34384 35.45126 57.54729 1.000 51.85039 270 THR D O 1
ATOM 2103 N N . VAL A 1 272 ? -41.08655 36.14578 59.66962 1.000 53.98403 271 VAL D N 1
ATOM 2104 C CA . VAL A 1 272 ? -42.49636 35.94090 59.98608 1.000 56.21024 271 VAL D CA 1
ATOM 2105 C C . VAL A 1 272 ? -43.36014 37.00362 59.32065 1.000 57.43133 271 VAL D C 1
ATOM 2106 O O . VAL A 1 272 ? -44.37303 36.69125 58.68260 1.000 54.01163 271 VAL D O 1
ATOM 2110 N N . ASP A 1 273 ? -42.97546 38.27503 59.46075 1.000 62.35277 272 ASP D N 1
ATOM 2111 C CA . ASP A 1 273 ? -43.76312 39.35457 58.87177 1.000 62.05889 272 ASP D CA 1
ATOM 2112 C C . ASP A 1 273 ? -43.77006 39.27149 57.35155 1.000 59.82077 272 ASP D C 1
ATOM 2113 O O . ASP A 1 273 ? -44.80336 39.50900 56.71483 1.000 59.48068 272 ASP D O 1
ATOM 2118 N N . GLY A 1 274 ? -42.62424 38.94357 56.75164 1.000 54.88313 273 GLY D N 1
ATOM 2119 C CA . GLY A 1 274 ? -42.55971 38.86161 55.30187 1.000 56.24902 273 GLY D CA 1
ATOM 2120 C C . GLY A 1 274 ? -43.49169 37.80949 54.73393 1.000 59.21676 273 GLY D C 1
ATOM 2121 O O . GLY A 1 274 ? -44.06901 37.99259 53.65894 1.000 58.19461 273 GLY D O 1
ATOM 2122 N N . PHE A 1 275 ? -43.65666 36.69584 55.45132 1.000 57.12145 274 PHE D N 1
ATOM 2123 C CA . PHE A 1 275 ? -44.56403 35.64875 54.99525 1.000 60.19099 274 PHE D CA 1
ATOM 2124 C C . PHE A 1 275 ? -46.01040 36.12763 55.02793 1.000 60.51085 274 PHE D C 1
ATOM 2125 O O . PHE A 1 275 ? -46.73331 36.01571 54.03162 1.000 61.63025 274 PHE D O 1
ATOM 2133 N N . SER A 1 276 ? -46.45161 36.66229 56.16966 1.000 58.59211 275 SER D N 1
ATOM 2134 C CA . SER A 1 276 ? -47.82272 37.15251 56.27352 1.000 62.48655 275 SER D CA 1
ATOM 2135 C C . SER A 1 276 ? -48.08781 38.26157 55.26441 1.000 64.66974 275 SER D C 1
ATOM 2136 O O . SER A 1 276 ? -49.19936 38.37811 54.73469 1.000 68.51239 275 SER D O 1
ATOM 2139 N N . LYS A 1 277 ? -47.06970 39.07547 54.97693 1.000 63.03798 276 LYS D N 1
ATOM 2140 C CA . LYS A 1 277 ? -47.23111 40.19110 54.05073 1.000 61.65218 276 LYS D CA 1
ATOM 2141 C C . LYS A 1 277 ? -47.58561 39.69654 52.65251 1.000 66.25671 276 LYS D C 1
ATOM 2142 O O . LYS A 1 277 ? -48.54317 40.17796 52.03563 1.000 71.06097 276 LYS D O 1
ATOM 2148 N N . MET A 1 278 ? -46.83058 38.72300 52.13669 1.000 64.95939 277 MET D N 1
ATOM 2149 C CA . MET A 1 278 ? -47.18038 38.15156 50.83977 1.000 74.33898 277 MET D CA 1
ATOM 2150 C C . MET A 1 278 ? -48.41788 37.26767 50.94059 1.000 79.68392 277 MET D C 1
ATOM 2151 O O . MET A 1 278 ? -49.27458 37.29329 50.05101 1.000 86.77214 277 MET D O 1
ATOM 2156 N N . TYR A 1 279 ? -48.53329 36.48341 52.01867 1.000 74.24840 278 TYR D N 1
ATOM 2157 C CA . TYR A 1 279 ? -49.70788 35.63263 52.19725 1.000 77.52056 278 TYR D CA 1
ATOM 2158 C C . TYR A 1 279 ? -50.99333 36.44717 52.19363 1.000 83.13922 278 TYR D C 1
ATOM 2159 O O . TYR A 1 279 ? -52.04197 35.95094 51.76501 1.000 84.70676 278 TYR D O 1
ATOM 2168 N N . LYS A 1 280 ? -50.93468 37.69491 52.66234 1.000 82.99322 279 LYS D N 1
ATOM 2169 C CA . LYS A 1 280 ? -52.06542 38.60288 52.52834 1.000 86.39955 279 LYS D CA 1
ATOM 2170 C C . LYS A 1 280 ? -52.12848 39.24977 51.15195 1.000 91.07695 279 LYS D C 1
ATOM 2171 O O . LYS A 1 280 ? -53.20825 39.68028 50.73299 1.000 96.63317 279 LYS D O 1
ATOM 2173 N N . SER A 1 281 ? -50.99957 39.32525 50.44362 1.000 94.55687 280 SER D N 1
ATOM 2174 C CA . SER A 1 281 ? -50.99284 39.91871 49.11055 1.000 98.21144 280 SER D CA 1
ATOM 2175 C C . SER A 1 281 ? -51.77455 39.07118 48.11578 1.000 111.00021 280 SER D C 1
ATOM 2176 O O . SER A 1 281 ? -52.40457 39.60757 47.19677 1.000 112.17365 280 SER D O 1
ATOM 2179 N N . PHE A 1 282 ? -51.75175 37.75277 48.27991 1.000 138.74342 281 PHE D N 1
ATOM 2180 C CA . PHE A 1 282 ? -52.27334 36.86751 47.25075 1.000 141.72758 281 PHE D CA 1
ATOM 2181 C C . PHE A 1 282 ? -53.79006 36.76856 47.32092 1.000 148.19847 281 PHE D C 1
ATOM 2182 O O . PHE A 1 282 ? -54.37676 36.69014 48.40531 1.000 146.71597 281 PHE D O 1
ATOM 2190 N N . SER A 1 283 ? -54.41240 36.77467 46.13948 1.000 151.46850 282 SER D N 1
ATOM 2191 C CA . SER A 1 283 ? -55.85360 36.91144 45.96762 1.000 156.21284 282 SER D CA 1
ATOM 2192 C C . SER A 1 283 ? -56.31889 38.26244 46.49393 1.000 160.77939 282 SER D C 1
ATOM 2193 O O . SER A 1 283 ? -56.49236 38.44392 47.70357 1.000 153.81625 282 SER D O 1
ATOM 2196 N N . ASN A 1 284 ? -56.50759 39.21870 45.58958 1.000 186.68967 283 ASN D N 1
ATOM 2197 C CA . ASN A 1 284 ? -56.99656 40.52895 45.97944 1.000 188.70575 283 ASN D CA 1
ATOM 2198 C C . ASN A 1 284 ? -58.46376 40.44750 46.39411 1.000 197.20782 283 ASN D C 1
ATOM 2199 O O . ASN A 1 284 ? -59.20094 39.53833 46.00210 1.000 197.86670 283 ASN D O 1
ATOM 2204 N N . SER A 1 285 ? -58.88180 41.41208 47.20865 1.000 183.41998 284 SER D N 1
ATOM 2205 C CA . SER A 1 285 ? -60.25145 41.42477 47.70195 1.000 181.62890 284 SER D CA 1
ATOM 2206 C C . SER A 1 285 ? -61.22589 41.72233 46.56917 1.000 171.48209 284 SER D C 1
ATOM 2207 O O . SER A 1 285 ? -60.96707 42.56894 45.70932 1.000 171.07766 284 SER D O 1
ATOM 2210 N N . GLU A 1 286 ? -62.35183 41.01659 46.57162 1.000 157.50354 285 GLU D N 1
ATOM 2211 C CA . GLU A 1 286 ? -63.35081 41.17114 45.52200 1.000 148.14905 285 GLU D CA 1
ATOM 2212 C C . GLU A 1 286 ? -64.09633 42.49423 45.66141 1.000 143.85053 285 GLU D C 1
ATOM 2213 O O . GLU A 1 286 ? -64.71564 42.76324 46.69073 1.000 142.42565 285 GLU D O 1
ATOM 2219 N N . MET B 1 2 ? -43.44750 -10.95373 27.35848 1.000 52.34140 1 MET B N 1
ATOM 2220 C CA . MET B 1 2 ? -42.73238 -9.69976 27.13591 1.000 58.45408 1 MET B CA 1
ATOM 2221 C C . MET B 1 2 ? -42.43758 -8.97438 28.44543 1.000 56.26317 1 MET B C 1
ATOM 2222 O O . MET B 1 2 ? -43.27908 -8.20830 28.91580 1.000 51.65080 1 MET B O 1
ATOM 2227 N N . LYS B 1 3 ? -41.26466 -9.19811 29.03737 1.000 56.51823 2 LYS B N 1
ATOM 2228 C CA . LYS B 1 3 ? -41.03224 -8.62155 30.35271 1.000 61.71179 2 LYS B CA 1
ATOM 2229 C C . LYS B 1 3 ? -40.99182 -7.11058 30.27730 1.000 61.97064 2 LYS B C 1
ATOM 2230 O O . LYS B 1 3 ? -40.53507 -6.53417 29.28858 1.000 59.84575 2 LYS B O 1
ATOM 2236 N N . THR B 1 4 ? -41.45980 -6.48276 31.34430 1.000 75.25048 3 THR B N 1
ATOM 2237 C CA . THR B 1 4 ? -41.62344 -5.04591 31.41605 1.000 78.42521 3 THR B CA 1
ATOM 2238 C C . THR B 1 4 ? -40.55492 -4.53889 32.37459 1.000 77.56140 3 THR B C 1
ATOM 2239 O O . THR B 1 4 ? -40.41706 -5.07271 33.47807 1.000 78.22284 3 THR B O 1
ATOM 2243 N N . ILE B 1 5 ? -39.76109 -3.56027 31.94687 1.000 64.56360 4 ILE B N 1
ATOM 2244 C CA . ILE B 1 5 ? -38.69156 -3.02766 32.78530 1.000 56.40812 4 ILE B CA 1
ATOM 2245 C C . ILE B 1 5 ? -38.99545 -1.56380 33.05847 1.000 54.73520 4 ILE B C 1
ATOM 2246 O O . ILE B 1 5 ? -39.07547 -0.75464 32.12498 1.000 58.57170 4 ILE B O 1
ATOM 2251 N N . LEU B 1 6 ? -39.18643 -1.23190 34.32983 1.000 47.63705 5 LEU B N 1
ATOM 2252 C CA . LEU B 1 6 ? -39.39066 0.14547 34.75131 1.000 49.32616 5 LEU B CA 1
ATOM 2253 C C . LEU B 1 6 ? -38.04563 0.73504 35.15775 1.000 46.93538 5 LEU B C 1
ATOM 2254 O O . LEU B 1 6 ? -37.38289 0.21653 36.06251 1.000 46.53144 5 LEU B O 1
ATOM 2259 N N . VAL B 1 7 ? -37.64290 1.81045 34.48764 1.000 52.63324 6 VAL B N 1
ATOM 2260 C CA . VAL B 1 7 ? -36.36932 2.47333 34.74121 1.000 47.05585 6 VAL B CA 1
ATOM 2261 C C . VAL B 1 7 ? -36.65708 3.83893 35.34657 1.000 52.85773 6 VAL B C 1
ATOM 2262 O O . VAL B 1 7 ? -37.26945 4.69773 34.69937 1.000 54.87986 6 VAL B O 1
ATOM 2266 N N . THR B 1 8 ? -36.21995 4.04012 36.58504 1.000 53.42430 7 THR B N 1
ATOM 2267 C CA . THR B 1 8 ? -36.27865 5.34401 37.23472 1.000 58.20591 7 THR B CA 1
ATOM 2268 C C . THR B 1 8 ? -34.89596 5.97619 37.12921 1.000 60.59593 7 THR B C 1
ATOM 2269 O O . THR B 1 8 ? -33.92948 5.47671 37.71538 1.000 60.01089 7 THR B O 1
ATOM 2273 N N . GLY B 1 9 ? -34.80459 7.06795 36.37576 1.000 65.96238 8 GLY B N 1
ATOM 2274 C CA . GLY B 1 9 ? -33.53409 7.71889 36.13416 1.000 64.90594 8 GLY B CA 1
ATOM 2275 C C . GLY B 1 9 ? -33.12730 7.65562 34.67715 1.000 67.66000 8 GLY B C 1
ATOM 2276 O O . GLY B 1 9 ? -31.93712 7.57078 34.35915 1.000 66.06114 8 GLY B O 1
ATOM 2277 N N . GLY B 1 10 ? -34.11524 7.69452 33.77966 1.000 55.72165 9 GLY B N 1
ATOM 2278 C CA . GLY B 1 10 ? -33.81562 7.63276 32.36010 1.000 53.29577 9 GLY B CA 1
ATOM 2279 C C . GLY B 1 10 ? -33.05158 8.84123 31.85717 1.000 57.52112 9 GLY B C 1
ATOM 2280 O O . GLY B 1 10 ? -32.34447 8.75800 30.84976 1.000 55.81918 9 GLY B O 1
ATOM 2281 N N . SER B 1 11 ? -33.17023 9.97429 32.55246 1.000 57.35939 10 SER B N 1
ATOM 2282 C CA . SER B 1 11 ? -32.50909 11.19673 32.11310 1.000 54.35483 10 SER B CA 1
ATOM 2283 C C . SER B 1 11 ? -31.00080 11.16557 32.33345 1.000 51.75645 10 SER B C 1
ATOM 2284 O O . SER B 1 11 ? -30.27751 11.92196 31.67735 1.000 47.43383 10 SER B O 1
ATOM 2287 N N . GLY B 1 12 ? -30.51113 10.30353 33.22890 1.000 54.31939 11 GLY B N 1
ATOM 2288 C CA . GLY B 1 12 ? -29.11458 10.32441 33.60902 1.000 51.23929 11 GLY B CA 1
ATOM 2289 C C . GLY B 1 12 ? -28.19009 9.63866 32.61514 1.000 52.78882 11 GLY B C 1
ATOM 2290 O O . GLY B 1 12 ? -28.61468 9.03554 31.62854 1.000 46.78399 11 GLY B O 1
ATOM 2291 N N . PHE B 1 13 ? -26.89146 9.73748 32.91544 1.000 47.79517 12 PHE B N 1
ATOM 2292 C CA . PHE B 1 13 ? -25.85469 9.21742 32.02531 1.000 47.00200 12 PHE B CA 1
ATOM 2293 C C . PHE B 1 13 ? -26.03587 7.72459 31.77161 1.000 46.07003 12 PHE B C 1
ATOM 2294 O O . PHE B 1 13 ? -26.04810 7.27406 30.61951 1.000 41.70813 12 PHE B O 1
ATOM 2302 N N . LEU B 1 14 ? -26.16068 6.93829 32.84323 1.000 44.55434 13 LEU B N 1
ATOM 2303 C CA . LEU B 1 14 ? -26.38322 5.50310 32.70144 1.000 43.53114 13 LEU B CA 1
ATOM 2304 C C . LEU B 1 14 ? -27.81329 5.18355 32.29476 1.000 43.57584 13 LEU B C 1
ATOM 2305 O O . LEU B 1 14 ? -28.04153 4.26223 31.50218 1.000 42.75208 13 LEU B O 1
ATOM 2310 N N . GLY B 1 15 ? -28.78291 5.91976 32.83926 1.000 43.54094 14 GLY B N 1
ATOM 2311 C CA . GLY B 1 15 ? -30.17555 5.62738 32.54153 1.000 52.03443 14 GLY B CA 1
ATOM 2312 C C . GLY B 1 15 ? -30.48952 5.71757 31.06090 1.000 52.12471 14 GLY B C 1
ATOM 2313 O O . GLY B 1 15 ? -31.09669 4.81083 30.48689 1.000 50.42292 14 GLY B O 1
ATOM 2314 N N . ARG B 1 16 ? -30.06332 6.80905 30.41770 1.000 49.94928 15 ARG B N 1
ATOM 2315 C CA . ARG B 1 16 ? -30.36898 7.00026 29.00291 1.000 50.32584 15 ARG B CA 1
ATOM 2316 C C . ARG B 1 16 ? -29.70721 5.93992 28.13080 1.000 50.19563 15 ARG B C 1
ATOM 2317 O O . ARG B 1 16 ? -30.23385 5.59663 27.06616 1.000 47.41729 15 ARG B O 1
ATOM 2325 N N . ARG B 1 17 ? -28.56366 5.40513 28.56083 1.000 50.01903 16 ARG B N 1
ATOM 2326 C CA . ARG B 1 17 ? -27.90956 4.35409 27.79252 1.000 48.08421 16 ARG B CA 1
ATOM 2327 C C . ARG B 1 17 ? -28.52817 2.98874 28.06179 1.000 51.31641 16 ARG B C 1
ATOM 2328 O O . ARG B 1 17 ? -28.60230 2.15639 27.14995 1.000 48.91655 16 ARG B O 1
ATOM 2336 N N . LEU B 1 18 ? -28.97931 2.74442 29.29508 1.000 49.61381 17 LEU B N 1
ATOM 2337 C CA . LEU B 1 18 ? -29.66266 1.49153 29.60023 1.000 53.42272 17 LEU B CA 1
ATOM 2338 C C . LEU B 1 18 ? -30.96075 1.36757 28.81327 1.000 54.11327 17 LEU B C 1
ATOM 2339 O O . LEU B 1 18 ? -31.28685 0.28890 28.30380 1.000 50.55632 17 LEU B O 1
ATOM 2344 N N . VAL B 1 19 ? -31.71355 2.46563 28.70519 1.000 59.20186 18 VAL B N 1
ATOM 2345 C CA . VAL B 1 19 ? -33.00131 2.43549 28.01586 1.000 59.39567 18 VAL B CA 1
ATOM 2346 C C . VAL B 1 19 ? -32.81740 2.06565 26.54960 1.000 56.68372 18 VAL B C 1
ATOM 2347 O O . VAL B 1 19 ? -33.57125 1.25380 25.99948 1.000 54.64670 18 VAL B O 1
ATOM 2351 N N . SER B 1 20 ? -31.80741 2.64623 25.89733 1.000 54.37840 19 SER B N 1
ATOM 2352 C CA . SER B 1 20 ? -31.58508 2.37939 24.47944 1.000 57.28750 19 SER B CA 1
ATOM 2353 C C . SER B 1 20 ? -31.20561 0.92321 24.23799 1.000 54.53998 19 SER B C 1
ATOM 2354 O O . SER B 1 20 ? -31.65319 0.30941 23.26201 1.000 55.97003 19 SER B O 1
ATOM 2357 N N . HIS B 1 21 ? -30.38043 0.35395 25.11604 1.000 53.49623 20 HIS B N 1
ATOM 2358 C CA . HIS B 1 21 ? -29.94358 -1.02678 24.94070 1.000 55.61790 20 HIS B CA 1
ATOM 2359 C C . HIS B 1 21 ? -31.07743 -2.00390 25.22779 1.000 53.53294 20 HIS B C 1
ATOM 2360 O O . HIS B 1 21 ? -31.31430 -2.94138 24.45691 1.000 45.45345 20 HIS B O 1
ATOM 2367 N N . LEU B 1 22 ? -31.79784 -1.79326 26.33071 1.000 55.99304 21 LEU B N 1
ATOM 2368 C CA . LEU B 1 22 ? -32.83631 -2.72380 26.75316 1.000 56.07159 21 LEU B CA 1
ATOM 2369 C C . LEU B 1 22 ? -34.16034 -2.52379 26.02583 1.000 58.69843 21 LEU B C 1
ATOM 2370 O O . LEU B 1 22 ? -35.06310 -3.35200 26.18881 1.000 56.66909 21 LEU B O 1
ATOM 2375 N N . SER B 1 23 ? -34.30663 -1.45872 25.23321 1.000 55.81397 22 SER B N 1
ATOM 2376 C CA . SER B 1 23 ? -35.49624 -1.32721 24.39777 1.000 62.86948 22 SER B CA 1
ATOM 2377 C C . SER B 1 23 ? -35.49934 -2.29861 23.22817 1.000 60.82408 22 SER B C 1
ATOM 2378 O O . SER B 1 23 ? -36.47598 -2.32308 22.47042 1.000 63.61764 22 SER B O 1
ATOM 2381 N N . LYS B 1 24 ? -34.43975 -3.09150 23.06256 1.000 55.64593 23 LYS B N 1
ATOM 2382 C CA . LYS B 1 24 ? -34.40902 -4.08719 21.99832 1.000 58.74461 23 LYS B CA 1
ATOM 2383 C C . LYS B 1 24 ? -35.38433 -5.22247 22.28683 1.000 58.23591 23 LYS B C 1
ATOM 2384 O O . LYS B 1 24 ? -36.31532 -5.47218 21.51201 1.000 60.86608 23 LYS B O 1
ATOM 2390 N N . ASN B 1 25 ? -35.19386 -5.91463 23.41058 1.000 62.71906 24 ASN B N 1
ATOM 2391 C CA . ASN B 1 25 ? -35.96515 -7.10745 23.73765 1.000 64.63946 24 ASN B CA 1
ATOM 2392 C C . ASN B 1 25 ? -36.84142 -6.93369 24.97134 1.000 65.42526 24 ASN B C 1
ATOM 2393 O O . ASN B 1 25 ? -37.37116 -7.92467 25.48517 1.000 62.00000 24 ASN B O 1
ATOM 2398 N N . TYR B 1 26 ? -37.00420 -5.70881 25.46473 1.000 69.95045 25 TYR B N 1
ATOM 2399 C CA . TYR B 1 26 ? -37.83176 -5.45778 26.63467 1.000 69.50496 25 TYR B CA 1
ATOM 2400 C C . TYR B 1 26 ? -38.66903 -4.21065 26.39642 1.000 65.84278 25 TYR B C 1
ATOM 2401 O O . TYR B 1 26 ? -38.23859 -3.27933 25.71172 1.000 65.72223 25 TYR B O 1
ATOM 2410 N N . THR B 1 27 ? -39.88286 -4.20881 26.94336 1.000 54.44626 26 THR B N 1
ATOM 2411 C CA . THR B 1 27 ? -40.64588 -2.97232 27.04321 1.000 63.93562 26 THR B CA 1
ATOM 2412 C C . THR B 1 27 ? -40.08075 -2.16600 28.20101 1.000 60.48146 26 THR B C 1
ATOM 2413 O O . THR B 1 27 ? -40.01278 -2.65669 29.33365 1.000 60.29635 26 THR B O 1
ATOM 2417 N N . VAL B 1 28 ? -39.65385 -0.94234 27.91181 1.000 53.98121 27 VAL B N 1
ATOM 2418 C CA . VAL B 1 28 ? -38.98520 -0.08699 28.88198 1.000 56.75923 27 VAL B CA 1
ATOM 2419 C C . VAL B 1 28 ? -39.87062 1.12325 29.11653 1.000 56.66734 27 VAL B C 1
ATOM 2420 O O . VAL B 1 28 ? -40.23112 1.83052 28.16648 1.000 63.61973 27 VAL B O 1
ATOM 2424 N N . VAL B 1 29 ? -40.22183 1.35938 30.37256 1.000 48.32491 28 VAL B N 1
ATOM 2425 C CA . VAL B 1 29 ? -41.11023 2.44773 30.74225 1.000 49.90539 28 VAL B CA 1
ATOM 2426 C C . VAL B 1 29 ? -40.24789 3.39938 31.55964 1.000 47.88251 28 VAL B C 1
ATOM 2427 O O . VAL B 1 29 ? -39.89308 3.08934 32.70208 1.000 49.66928 28 VAL B O 1
ATOM 2431 N N . ALA B 1 30 ? -39.85689 4.53740 30.97753 1.000 41.07919 29 ALA B N 1
ATOM 2432 C CA . ALA B 1 30 ? -38.83686 5.40629 31.56794 1.000 50.93677 29 ALA B CA 1
ATOM 2433 C C . ALA B 1 30 ? -39.40274 6.80475 31.79234 1.000 52.91708 29 ALA B C 1
ATOM 2434 O O . ALA B 1 30 ? -39.15944 7.72161 30.99263 1.000 58.64678 29 ALA B O 1
ATOM 2436 N N . PRO B 1 31 ? -40.13304 7.01410 32.88077 1.000 48.65337 30 PRO B N 1
ATOM 2437 C CA . PRO B 1 31 ? -40.77437 8.31062 33.10696 1.000 56.24617 30 PRO B CA 1
ATOM 2438 C C . PRO B 1 31 ? -39.83446 9.33743 33.72639 1.000 59.99036 30 PRO B C 1
ATOM 2439 O O . PRO B 1 31 ? -38.83396 9.01392 34.36903 1.000 59.41802 30 PRO B O 1
ATOM 2443 N N . THR B 1 32 ? -40.19356 10.60235 33.51746 1.000 58.71351 31 THR B N 1
ATOM 2444 C CA . THR B 1 32 ? -39.48623 11.75042 34.06245 1.000 64.38380 31 THR B CA 1
ATOM 2445 C C . THR B 1 32 ? -39.94558 12.00771 35.50066 1.000 66.61882 31 THR B C 1
ATOM 2446 O O . THR B 1 32 ? -41.02391 11.57603 35.91862 1.000 64.18192 31 THR B O 1
ATOM 2450 N N . HIS B 1 33 ? -39.08726 12.68627 36.27442 1.000 69.49291 32 HIS B N 1
ATOM 2451 C CA . HIS B 1 33 ? -39.42841 13.03792 37.65146 1.000 65.36598 32 HIS B CA 1
ATOM 2452 C C . HIS B 1 33 ? -40.71108 13.85874 37.73439 1.000 70.36174 32 HIS B C 1
ATOM 2453 O O . HIS B 1 33 ? -41.41828 13.80026 38.74684 1.000 70.64442 32 HIS B O 1
ATOM 2455 N N . GLY B 1 34 ? -41.02228 14.63875 36.69815 1.000 83.36527 33 GLY B N 1
ATOM 2456 C CA . GLY B 1 34 ? -42.30666 15.31855 36.66707 1.000 84.14723 33 GLY B CA 1
ATOM 2457 C C . GLY B 1 34 ? -43.45030 14.35981 36.39935 1.000 87.98985 33 GLY B C 1
ATOM 2458 O O . GLY B 1 34 ? -44.54135 14.50441 36.95815 1.000 91.84202 33 GLY B O 1
ATOM 2459 N N . GLU B 1 35 ? -43.21199 13.36033 35.54823 1.000 76.36911 34 GLU B N 1
ATOM 2460 C CA . GLU B 1 35 ? -44.22796 12.35183 35.27957 1.000 71.98639 34 GLU B CA 1
ATOM 2461 C C . GLU B 1 35 ? -44.45557 11.44837 36.48218 1.000 69.43960 34 GLU B C 1
ATOM 2462 O O . GLU B 1 35 ? -45.54945 10.89639 36.64526 1.000 68.56486 34 GLU B O 1
ATOM 2468 N N . LEU B 1 36 ? -43.44389 11.28190 37.33859 1.000 71.35802 35 LEU B N 1
ATOM 2469 C CA . LEU B 1 36 ? -43.54219 10.17745 38.28341 1.000 66.88372 35 LEU B CA 1
ATOM 2470 C C . LEU B 1 36 ? -42.81652 10.63242 39.55930 1.000 65.06298 35 LEU B C 1
ATOM 2471 O O . LEU B 1 36 ? -41.65062 10.31242 39.78964 1.000 55.69440 35 LEU B O 1
ATOM 2476 N N . ASP B 1 37 ? -43.51558 11.40633 40.38931 1.000 63.18082 36 ASP B N 1
ATOM 2477 C CA . ASP B 1 37 ? -42.92136 11.91292 41.62468 1.000 66.19986 36 ASP B CA 1
ATOM 2478 C C . ASP B 1 37 ? -42.71158 10.75500 42.59544 1.000 70.08227 36 ASP B C 1
ATOM 2479 O O . ASP B 1 37 ? -43.68119 10.16688 43.08459 1.000 69.52286 36 ASP B O 1
ATOM 2484 N N . LEU B 1 38 ? -41.44759 10.43035 42.88804 1.000 71.12355 37 LEU B N 1
ATOM 2485 C CA . LEU B 1 38 ? -41.16530 9.22187 43.65847 1.000 69.75338 37 LEU B CA 1
ATOM 2486 C C . LEU B 1 38 ? -41.64068 9.33699 45.10242 1.000 68.79234 37 LEU B C 1
ATOM 2487 O O . LEU B 1 38 ? -41.97834 8.32069 45.72049 1.000 66.21702 37 LEU B O 1
ATOM 2492 N N . THR B 1 39 ? -41.67429 10.54867 45.65844 1.000 72.86254 38 THR B N 1
ATOM 2493 C CA . THR B 1 39 ? -42.13095 10.73277 47.03142 1.000 70.13773 38 THR B CA 1
ATOM 2494 C C . THR B 1 39 ? -43.65033 10.75930 47.15444 1.000 68.92809 38 THR B C 1
ATOM 2495 O O . THR B 1 39 ? -44.16230 10.95255 48.26285 1.000 65.61008 38 THR B O 1
ATOM 2499 N N . ASP B 1 40 ? -44.37930 10.56969 46.05451 1.000 70.14007 39 ASP B N 1
ATOM 2500 C CA . ASP B 1 40 ? -45.83492 10.43035 46.09248 1.000 67.75145 39 ASP B CA 1
ATOM 2501 C C . ASP B 1 40 ? -46.14168 8.94229 46.16958 1.000 66.21698 39 ASP B C 1
ATOM 2502 O O . ASP B 1 40 ? -46.24645 8.25150 45.15346 1.000 59.37561 39 ASP B O 1
ATOM 2504 N N . ARG B 1 41 ? -46.26732 8.44538 47.40188 1.000 66.48567 40 ARG B N 1
ATOM 2505 C CA . ARG B 1 41 ? -46.43774 7.01634 47.62083 1.000 65.22632 40 ARG B CA 1
ATOM 2506 C C . ARG B 1 41 ? -47.66662 6.51111 46.88960 1.000 64.75351 40 ARG B C 1
ATOM 2507 O O . ARG B 1 41 ? -47.58061 5.56424 46.09850 1.000 58.24199 40 ARG B O 1
ATOM 2515 N N . GLU B 1 42 ? -48.81449 7.16624 47.09911 1.000 68.76590 41 GLU B N 1
ATOM 2516 C CA . GLU B 1 42 ? -50.01715 6.68584 46.42800 1.000 71.04347 41 GLU B CA 1
ATOM 2517 C C . GLU B 1 42 ? -49.78575 6.57595 44.92427 1.000 66.02038 41 GLU B C 1
ATOM 2518 O O . GLU B 1 42 ? -50.13699 5.55731 44.31803 1.000 63.82364 41 GLU B O 1
ATOM 2524 N N . LYS B 1 43 ? -49.18978 7.59404 44.30651 1.000 65.85073 42 LYS B N 1
ATOM 2525 C CA . LYS B 1 43 ? -49.00036 7.56009 42.85783 1.000 64.82910 42 LYS B CA 1
ATOM 2526 C C . LYS B 1 43 ? -48.04422 6.44060 42.43464 1.000 61.87072 42 LYS B C 1
ATOM 2527 O O . LYS B 1 43 ? -48.31720 5.71112 41.47196 1.000 53.59151 42 LYS B O 1
ATOM 2533 N N . ILE B 1 44 ? -46.90686 6.29913 43.12486 1.000 60.47268 43 ILE B N 1
ATOM 2534 C CA . ILE B 1 44 ? -45.88761 5.34733 42.68161 1.000 57.37097 43 ILE B CA 1
ATOM 2535 C C . ILE B 1 44 ? -46.35996 3.90880 42.87589 1.000 60.01834 43 ILE B C 1
ATOM 2536 O O . ILE B 1 44 ? -46.07004 3.03616 42.05057 1.000 58.27154 43 ILE B O 1
ATOM 2541 N N . ILE B 1 45 ? -47.10791 3.63694 43.94937 1.000 58.65237 44 ILE B N 1
ATOM 2542 C CA . ILE B 1 45 ? -47.64626 2.29260 44.15015 1.000 58.22887 44 ILE B CA 1
ATOM 2543 C C . ILE B 1 45 ? -48.58980 1.93116 43.01072 1.000 57.86032 44 ILE B C 1
ATOM 2544 O O . ILE B 1 45 ? -48.49163 0.85330 42.41214 1.000 59.72087 44 ILE B O 1
ATOM 2549 N N . SER B 1 46 ? -49.50972 2.84069 42.68478 1.000 65.68668 45 SER B N 1
ATOM 2550 C CA . SER B 1 46 ? -50.51217 2.55433 41.66510 1.000 66.10298 45 SER B CA 1
ATOM 2551 C C . SER B 1 46 ? -49.89824 2.52060 40.27060 1.000 64.95124 45 SER B C 1
ATOM 2552 O O . SER B 1 46 ? -50.24863 1.65905 39.45540 1.000 65.53597 45 SER B O 1
ATOM 2555 N N . GLU B 1 47 ? -48.98397 3.44813 39.97399 1.000 60.62976 46 GLU B N 1
ATOM 2556 C CA . GLU B 1 47 ? -48.33877 3.44247 38.66449 1.000 60.68053 46 GLU B CA 1
ATOM 2557 C C . GLU B 1 47 ? -47.46796 2.20446 38.48449 1.000 61.29368 46 GLU B C 1
ATOM 2558 O O . GLU B 1 47 ? -47.41824 1.62937 37.39066 1.000 64.63519 46 GLU B O 1
ATOM 2564 N N . VAL B 1 48 ? -46.77428 1.77818 39.54405 1.000 54.32618 47 VAL B N 1
ATOM 2565 C CA . VAL B 1 48 ? -46.00308 0.53906 39.47088 1.000 57.04098 47 VAL B CA 1
ATOM 2566 C C . VAL B 1 48 ? -46.92618 -0.64349 39.20872 1.000 61.51172 47 VAL B C 1
ATOM 2567 O O . VAL B 1 48 ? -46.62246 -1.51701 38.38725 1.000 60.95957 47 VAL B O 1
ATOM 2571 N N . THR B 1 49 ? -48.07355 -0.68483 39.89130 1.000 59.36393 48 THR B N 1
ATOM 2572 C CA . THR B 1 49 ? -49.00437 -1.79289 39.70050 1.000 59.21252 48 THR B CA 1
ATOM 2573 C C . THR B 1 49 ? -49.60139 -1.78176 38.29778 1.000 59.03276 48 THR B C 1
ATOM 2574 O O . THR B 1 49 ? -49.76939 -2.84091 37.68114 1.000 56.04478 48 THR B O 1
ATOM 2578 N N . LYS B 1 50 ? -49.92463 -0.59545 37.77640 1.000 60.06981 49 LYS B N 1
ATOM 2579 C CA . LYS B 1 50 ? -50.48731 -0.50273 36.43201 1.000 61.29546 49 LYS B CA 1
ATOM 2580 C C . LYS B 1 50 ? -49.48929 -0.98721 35.38713 1.000 56.36753 49 LYS B C 1
ATOM 2581 O O . LYS B 1 50 ? -49.82331 -1.80667 34.52296 1.000 50.92467 49 LYS B O 1
ATOM 2583 N N . ILE B 1 51 ? -48.25374 -0.48677 35.45110 1.000 58.69866 50 ILE B N 1
ATOM 2584 C CA . ILE B 1 51 ? -47.21579 -0.95455 34.53851 1.000 58.25495 50 ILE B CA 1
ATOM 2585 C C . ILE B 1 51 ? -46.89291 -2.41959 34.80720 1.000 54.03373 50 ILE B C 1
ATOM 2586 O O . ILE B 1 51 ? -46.70087 -3.20926 33.87348 1.000 47.29555 50 ILE B O 1
ATOM 2591 N N . ASN B 1 52 ? -46.84229 -2.80505 36.08556 1.000 54.43898 51 ASN B N 1
ATOM 2592 C CA . ASN B 1 52 ? -46.54537 -4.15787 36.54607 1.000 52.28236 51 ASN B CA 1
ATOM 2593 C C . ASN B 1 52 ? -45.22330 -4.64902 35.96254 1.000 50.21033 51 ASN B C 1
ATOM 2594 O O . ASN B 1 52 ? -45.20592 -5.60506 35.17641 1.000 48.24438 51 ASN B O 1
ATOM 2599 N N . PRO B 1 53 ? -44.10029 -4.03236 36.32234 1.000 54.73073 52 PRO B N 1
ATOM 2600 C CA . PRO B 1 53 ? -42.82522 -4.41444 35.71477 1.000 55.51584 52 PRO B CA 1
ATOM 2601 C C . PRO B 1 53 ? -42.23827 -5.66262 36.35004 1.000 47.81019 52 PRO B C 1
ATOM 2602 O O . PRO B 1 53 ? -42.38719 -5.91769 37.54726 1.000 44.95551 52 PRO B O 1
ATOM 2606 N N . GLN B 1 54 ? -41.55713 -6.44831 35.51655 1.000 54.14663 53 GLN B N 1
ATOM 2607 C CA . GLN B 1 54 ? -40.82735 -7.60225 36.02515 1.000 48.52480 53 GLN B CA 1
ATOM 2608 C C . GLN B 1 54 ? -39.52571 -7.17877 36.69310 1.000 48.26791 53 GLN B C 1
ATOM 2609 O O . GLN B 1 54 ? -39.10250 -7.79092 37.68031 1.000 45.58681 53 GLN B O 1
ATOM 2615 N N . ILE B 1 55 ? -38.89028 -6.12648 36.18113 1.000 44.29113 54 ILE B N 1
ATOM 2616 C CA . ILE B 1 55 ? -37.58749 -5.68012 36.65553 1.000 46.80019 54 ILE B CA 1
ATOM 2617 C C . ILE B 1 55 ? -37.60549 -4.16625 36.80878 1.000 45.38200 54 ILE B C 1
ATOM 2618 O O . ILE B 1 55 ? -38.14706 -3.45155 35.95787 1.000 48.65612 54 ILE B O 1
ATOM 2623 N N . ILE B 1 56 ? -37.02154 -3.68082 37.90195 1.000 39.75289 55 ILE B N 1
ATOM 2624 C CA . ILE B 1 56 ? -36.88513 -2.25367 38.16772 1.000 44.36596 55 ILE B CA 1
ATOM 2625 C C . ILE B 1 56 ? -35.40427 -1.94550 38.33374 1.000 45.49173 55 ILE B C 1
ATOM 2626 O O . ILE B 1 56 ? -34.75364 -2.46812 39.24797 1.000 44.22112 55 ILE B O 1
ATOM 2631 N N . ILE B 1 57 ? -34.87206 -1.10952 37.44969 1.000 41.45120 56 ILE B N 1
ATOM 2632 C CA . ILE B 1 57 ? -33.50023 -0.62602 37.54739 1.000 42.00815 56 ILE B CA 1
ATOM 2633 C C . ILE B 1 57 ? -33.56386 0.80266 38.06177 1.000 42.37885 56 ILE B C 1
ATOM 2634 O O . ILE B 1 57 ? -33.97791 1.71424 37.33839 1.000 41.33197 56 ILE B O 1
ATOM 2639 N N . HIS B 1 58 ? -33.15902 1.01037 39.30826 1.000 39.58682 57 HIS B N 1
ATOM 2640 C CA . HIS B 1 58 ? -33.24512 2.32378 39.92796 1.000 45.93025 57 HIS B CA 1
ATOM 2641 C C . HIS B 1 58 ? -31.89371 3.01988 39.86049 1.000 51.03632 57 HIS B C 1
ATOM 2642 O O . HIS B 1 58 ? -30.92103 2.56681 40.47543 1.000 47.22405 57 HIS B O 1
ATOM 2649 N N . THR B 1 59 ? -31.85063 4.13022 39.12764 1.000 51.71886 58 THR B N 1
ATOM 2650 C CA . THR B 1 59 ? -30.64506 4.92005 38.93861 1.000 52.08613 58 THR B CA 1
ATOM 2651 C C . THR B 1 59 ? -30.81697 6.36160 39.39082 1.000 51.12038 58 THR B C 1
ATOM 2652 O O . THR B 1 59 ? -29.84600 7.12633 39.35750 1.000 53.21902 58 THR B O 1
ATOM 2656 N N . ALA B 1 60 ? -32.02026 6.75793 39.79909 1.000 52.07111 59 ALA B N 1
ATOM 2657 C CA . ALA B 1 60 ? -32.29264 8.15090 40.11352 1.000 54.93762 59 ALA B CA 1
ATOM 2658 C C . ALA B 1 60 ? -31.56073 8.57773 41.38206 1.000 55.82336 59 ALA B C 1
ATOM 2659 O O . ALA B 1 60 ? -31.14946 7.75658 42.20667 1.000 60.17483 59 ALA B O 1
ATOM 2661 N N . ALA B 1 61 ? -31.40909 9.89577 41.52909 1.000 59.09835 60 ALA B N 1
ATOM 2662 C CA . ALA B 1 61 ? -30.64065 10.48001 42.62184 1.000 64.65068 60 ALA B CA 1
ATOM 2663 C C . ALA B 1 61 ? -31.16080 10.03861 43.98325 1.000 71.17113 60 ALA B C 1
ATOM 2664 O O . ALA B 1 61 ? -32.27870 10.38827 44.37687 1.000 69.27465 60 ALA B O 1
ATOM 2666 N N . ILE B 1 62 ? -30.35608 9.25356 44.69708 1.000 73.32032 61 ILE B N 1
ATOM 2667 C CA . ILE B 1 62 ? -30.63125 8.89908 46.08385 1.000 76.37380 61 ILE B CA 1
ATOM 2668 C C . ILE B 1 62 ? -30.23060 10.09023 46.94016 1.000 93.64111 61 ILE B C 1
ATOM 2669 O O . ILE B 1 62 ? -29.17754 10.07452 47.58900 1.000 95.23627 61 ILE B O 1
ATOM 2674 N N . SER B 1 63 ? -31.06351 11.13553 46.92118 1.000 130.21405 62 SER B N 1
ATOM 2675 C CA . SER B 1 63 ? -30.76362 12.43887 47.50705 1.000 134.22743 62 SER B CA 1
ATOM 2676 C C . SER B 1 63 ? -29.64024 13.13033 46.74645 1.000 132.87059 62 SER B C 1
ATOM 2677 O O . SER B 1 63 ? -29.02984 12.53791 45.85038 1.000 130.75272 62 SER B O 1
ATOM 2680 N N . ASN B 1 64 ? -29.35592 14.38382 47.09207 1.000 111.44085 63 ASN B N 1
ATOM 2681 C CA . ASN B 1 64 ? -28.40278 15.15989 46.31698 1.000 103.44000 63 ASN B CA 1
ATOM 2682 C C . ASN B 1 64 ? -27.76934 16.23338 47.18499 1.000 93.36393 63 ASN B C 1
ATOM 2683 O O . ASN B 1 64 ? -28.30870 16.63105 48.22105 1.000 87.92807 63 ASN B O 1
ATOM 2685 N N . THR B 1 65 ? -26.61219 16.70044 46.73324 1.000 86.53938 64 THR B N 1
ATOM 2686 C CA . THR B 1 65 ? -25.94519 17.84526 47.33228 1.000 74.29086 64 THR B CA 1
ATOM 2687 C C . THR B 1 65 ? -26.69368 19.11690 46.93278 1.000 72.57033 64 THR B C 1
ATOM 2688 O O . THR B 1 65 ? -27.82045 19.08213 46.42967 1.000 77.18574 64 THR B O 1
ATOM 2692 N N . GLY B 1 66 ? -26.05730 20.27040 47.14884 1.000 71.11808 65 GLY B N 1
ATOM 2693 C CA . GLY B 1 66 ? -26.69164 21.52707 46.79706 1.000 72.26636 65 GLY B CA 1
ATOM 2694 C C . GLY B 1 66 ? -26.51660 21.92031 45.34688 1.000 69.55560 65 GLY B C 1
ATOM 2695 O O . GLY B 1 66 ? -27.41860 22.52614 44.75664 1.000 63.66250 65 GLY B O 1
ATOM 2696 N N . LEU B 1 67 ? -25.36909 21.59696 44.75451 1.000 70.54018 66 LEU B N 1
ATOM 2697 C CA . LEU B 1 67 ? -25.14045 21.89970 43.35048 1.000 68.12867 66 LEU B CA 1
ATOM 2698 C C . LEU B 1 67 ? -26.15494 21.15576 42.48362 1.000 70.39027 66 LEU B C 1
ATOM 2699 O O . LEU B 1 67 ? -26.75217 20.15878 42.90117 1.000 68.97141 66 LEU B O 1
ATOM 2704 N N . CYS B 1 68 ? -26.34690 21.66859 41.26476 1.000 66.46120 67 CYS B N 1
ATOM 2705 C CA . CYS B 1 68 ? -27.33616 21.29804 40.23696 1.000 61.20315 67 CYS B CA 1
ATOM 2706 C C . CYS B 1 68 ? -28.66137 22.02658 40.44905 1.000 52.74567 67 CYS B C 1
ATOM 2707 O O . CYS B 1 68 ? -29.55709 21.88660 39.60910 1.000 55.27533 67 CYS B O 1
ATOM 2710 N N . GLU B 1 69 ? -28.81985 22.79630 41.52512 1.000 50.71331 68 GLU B N 1
ATOM 2711 C CA . GLU B 1 69 ? -30.07030 23.48288 41.81430 1.000 49.79730 68 GLU B CA 1
ATOM 2712 C C . GLU B 1 69 ? -29.79307 24.92263 42.22008 1.000 44.98043 68 GLU B C 1
ATOM 2713 O O . GLU B 1 69 ? -28.73329 25.23743 42.76832 1.000 43.98105 68 GLU B O 1
ATOM 2719 N N . GLN B 1 70 ? -30.76135 25.79658 41.94650 1.000 40.01984 69 GLN B N 1
ATOM 2720 C CA . GLN B 1 70 ? -30.65809 27.19434 42.34673 1.000 43.70687 69 GLN B CA 1
ATOM 2721 C C . GLN B 1 70 ? -31.16882 27.43966 43.75669 1.000 45.09919 69 GLN B C 1
ATOM 2722 O O . GLN B 1 70 ? -30.61679 28.28518 44.47191 1.000 39.83578 69 GLN B O 1
ATOM 2728 N N . ASN B 1 71 ? -32.20441 26.71537 44.16951 1.000 44.29691 70 ASN B N 1
ATOM 2729 C CA . ASN B 1 71 ? -32.87375 26.92256 45.45223 1.000 44.69806 70 ASN B CA 1
ATOM 2730 C C . ASN B 1 71 ? -32.96477 25.58498 46.17790 1.000 52.95986 70 ASN B C 1
ATOM 2731 O O . ASN B 1 71 ? -34.03382 24.96636 46.23913 1.000 53.41205 70 ASN B O 1
ATOM 2736 N N . PRO B 1 72 ? -31.84904 25.08959 46.70975 1.000 53.12294 71 PRO B N 1
ATOM 2737 C CA . PRO B 1 72 ? -31.86983 23.79665 47.39713 1.000 51.30730 71 PRO B CA 1
ATOM 2738 C C . PRO B 1 72 ? -32.13314 23.94713 48.88787 1.000 53.12442 71 PRO B C 1
ATOM 2739 O O . PRO B 1 72 ? -31.83838 24.97389 49.50247 1.000 49.38678 71 PRO B O 1
ATOM 2743 N N . GLU B 1 73 ? -32.72188 22.89654 49.46932 1.000 53.88510 72 GLU B N 1
ATOM 2744 C CA . GLU B 1 73 ? -33.10402 22.95989 50.87766 1.000 51.64130 72 GLU B CA 1
ATOM 2745 C C . GLU B 1 73 ? -31.90129 22.80665 51.79914 1.000 53.43947 72 GLU B C 1
ATOM 2746 O O . GLU B 1 73 ? -31.77658 23.54464 52.78317 1.000 55.63418 72 GLU B O 1
ATOM 2752 N N . LEU B 1 74 ? -31.01957 21.84957 51.50349 1.000 52.55696 73 LEU B N 1
ATOM 2753 C CA . LEU B 1 74 ? -29.83858 21.57387 52.32708 1.000 58.48805 73 LEU B CA 1
ATOM 2754 C C . LEU B 1 74 ? -30.23413 21.18266 53.74711 1.000 58.37309 73 LEU B C 1
ATOM 2755 O O . LEU B 1 74 ? -29.62517 21.61874 54.72628 1.000 57.79106 73 LEU B O 1
ATOM 2760 N N . SER B 1 75 ? -31.26915 20.34648 53.85295 1.000 61.46574 74 SER B N 1
ATOM 2761 C CA . SER B 1 75 ? -31.66671 19.81363 55.15066 1.000 64.14813 74 SER B CA 1
ATOM 2762 C C . SER B 1 75 ? -30.55445 18.96901 55.75621 1.000 73.24777 74 SER B C 1
ATOM 2763 O O . SER B 1 75 ? -30.28657 19.05114 56.96159 1.000 68.45219 74 SER B O 1
ATOM 2766 N N . GLU B 1 76 ? -29.89673 18.15333 54.92817 1.000 77.44026 75 GLU B N 1
ATOM 2767 C CA . GLU B 1 76 ? -28.76758 17.31863 55.34190 1.000 80.35808 75 GLU B CA 1
ATOM 2768 C C . GLU B 1 76 ? -29.17540 16.34854 56.44787 1.000 84.33810 75 GLU B C 1
ATOM 2769 O O . GLU B 1 76 ? -28.49503 16.18363 57.46094 1.000 82.26380 75 GLU B O 1
ATOM 2775 N N . SER B 1 77 ? -30.31930 15.71766 56.23455 1.000 90.63778 76 SER B N 1
ATOM 2776 C CA . SER B 1 77 ? -30.83928 14.60372 57.00519 1.000 93.91111 76 SER B CA 1
ATOM 2777 C C . SER B 1 77 ? -30.68326 13.34046 56.15873 1.000 100.87940 76 SER B C 1
ATOM 2778 O O . SER B 1 77 ? -30.01361 13.36469 55.12611 1.000 102.77495 76 SER B O 1
ATOM 2781 N N . ILE B 1 78 ? -31.27504 12.21346 56.57562 1.000 103.71295 77 ILE B N 1
ATOM 2782 C CA . ILE B 1 78 ? -31.14840 10.99678 55.75910 1.000 112.27548 77 ILE B CA 1
ATOM 2783 C C . ILE B 1 78 ? -31.83825 11.11636 54.40231 1.000 126.09376 77 ILE B C 1
ATOM 2784 O O . ILE B 1 78 ? -31.42960 10.42785 53.45881 1.000 125.54166 77 ILE B O 1
ATOM 2789 N N . ASN B 1 79 ? -32.82490 12.00889 54.26652 1.000 170.67137 78 ASN B N 1
ATOM 2790 C CA . ASN B 1 79 ? -33.60274 12.21850 53.04193 1.000 171.05150 78 ASN B CA 1
ATOM 2791 C C . ASN B 1 79 ? -33.72860 10.96125 52.18603 1.000 174.41754 78 ASN B C 1
ATOM 2792 O O . ASN B 1 79 ? -33.33276 10.95401 51.01596 1.000 176.41051 78 ASN B O 1
ATOM 2797 N N . LEU B 1 80 ? -34.27627 9.89374 52.76929 1.000 131.17699 79 LEU B N 1
ATOM 2798 C CA . LEU B 1 80 ? -34.46447 8.63760 52.05371 1.000 112.39706 79 LEU B CA 1
ATOM 2799 C C . LEU B 1 80 ? -35.76427 8.66308 51.25992 1.000 98.78607 79 LEU B C 1
ATOM 2800 O O . LEU B 1 80 ? -35.85117 9.33948 50.22962 1.000 102.44577 79 LEU B O 1
ATOM 2802 N N . ASN B 1 81 ? -36.76954 7.93400 51.73272 1.000 86.92407 80 ASN B N 1
ATOM 2803 C CA . ASN B 1 81 ? -38.09423 7.86110 51.08793 1.000 75.76430 80 ASN B CA 1
ATOM 2804 C C . ASN B 1 81 ? -37.87518 7.37132 49.65272 1.000 68.98546 80 ASN B C 1
ATOM 2805 O O . ASN B 1 81 ? -37.03911 6.47964 49.44034 1.000 70.40066 80 ASN B O 1
ATOM 2810 N N . GLY B 1 82 ? -38.59443 7.92376 48.67203 1.000 61.87986 81 GLY B N 1
ATOM 2811 C CA . GLY B 1 82 ? -38.39198 7.63317 47.26161 1.000 65.41542 81 GLY B CA 1
ATOM 2812 C C . GLY B 1 82 ? -38.19241 6.17023 46.92047 1.000 64.40436 81 GLY B C 1
ATOM 2813 O O . GLY B 1 82 ? -39.08936 5.51677 46.37754 1.000 59.79744 81 GLY B O 1
ATOM 2814 N N . THR B 1 83 ? -37.00031 5.65214 47.23231 1.000 58.90604 82 THR B N 1
ATOM 2815 C CA . THR B 1 83 ? -36.73051 4.22950 47.05885 1.000 57.64481 82 THR B CA 1
ATOM 2816 C C . THR B 1 83 ? -37.56818 3.38314 47.99916 1.000 57.24355 82 THR B C 1
ATOM 2817 O O . THR B 1 83 ? -37.90661 2.24317 47.66567 1.000 55.16344 82 THR B O 1
ATOM 2821 N N . LYS B 1 84 ? -37.87941 3.90786 49.18551 1.000 58.51333 83 LYS B N 1
ATOM 2822 C CA . LYS B 1 84 ? -38.76255 3.19600 50.10104 1.000 59.07213 83 LYS B CA 1
ATOM 2823 C C . LYS B 1 84 ? -40.11387 2.93707 49.44990 1.000 58.21181 83 LYS B C 1
ATOM 2824 O O . LYS B 1 84 ? -40.63462 1.81659 49.49174 1.000 60.78803 83 LYS B O 1
ATOM 2826 N N . TYR B 1 85 ? -40.68740 3.96411 48.82036 1.000 59.60112 84 TYR B N 1
ATOM 2827 C CA . TYR B 1 85 ? -41.96862 3.79186 48.14453 1.000 61.87191 84 TYR B CA 1
ATOM 2828 C C . TYR B 1 85 ? -41.81680 2.94304 46.89043 1.000 56.86498 84 TYR B C 1
ATOM 2829 O O . TYR B 1 85 ? -42.66410 2.08821 46.60706 1.000 53.11333 84 TYR B O 1
ATOM 2838 N N . LEU B 1 86 ? -40.74472 3.16585 46.12569 1.000 52.72025 85 LEU B N 1
ATOM 2839 C CA . LEU B 1 86 ? -40.42731 2.26385 45.02488 1.000 56.23874 85 LEU B CA 1
ATOM 2840 C C . LEU B 1 86 ? -40.26888 0.83129 45.51428 1.000 58.85712 85 LEU B C 1
ATOM 2841 O O . LEU B 1 86 ? -40.62944 -0.11380 44.80216 1.000 54.46323 85 LEU B O 1
ATOM 2846 N N . ALA B 1 87 ? -39.74777 0.65325 46.72983 1.000 54.09653 86 ALA B N 1
ATOM 2847 C CA . ALA B 1 87 ? -39.52896 -0.68793 47.26006 1.000 57.54635 86 ALA B CA 1
ATOM 2848 C C . ALA B 1 87 ? -40.84726 -1.37797 47.58772 1.000 55.46955 86 ALA B C 1
ATOM 2849 O O . ALA B 1 87 ? -41.07699 -2.52197 47.17866 1.000 53.71469 86 ALA B O 1
ATOM 2851 N N . GLU B 1 88 ? -41.72565 -0.70180 48.33275 1.000 61.73930 87 GLU B N 1
ATOM 2852 C CA . GLU B 1 88 ? -42.99438 -1.32003 48.70745 1.000 64.40069 87 GLU B CA 1
ATOM 2853 C C . GLU B 1 88 ? -43.85912 -1.59486 47.48380 1.000 64.29079 87 GLU B C 1
ATOM 2854 O O . GLU B 1 88 ? -44.54689 -2.62100 47.41859 1.000 65.55814 87 GLU B O 1
ATOM 2860 N N . ALA B 1 89 ? -43.83498 -0.69147 46.50103 1.000 58.68750 88 ALA B N 1
ATOM 2861 C CA . ALA B 1 89 ? -44.53394 -0.95084 45.24692 1.000 57.35560 88 ALA B CA 1
ATOM 2862 C C . ALA B 1 89 ? -43.96805 -2.18091 44.55097 1.000 55.57332 88 ALA B C 1
ATOM 2863 O O . ALA B 1 89 ? -44.71310 -2.95907 43.94331 1.000 53.68374 88 ALA B O 1
ATOM 2865 N N . ALA B 1 90 ? -42.65088 -2.37793 44.63888 1.000 54.20603 89 ALA B N 1
ATOM 2866 C CA . ALA B 1 90 ? -42.02786 -3.53785 44.01104 1.000 52.08612 89 ALA B CA 1
ATOM 2867 C C . ALA B 1 90 ? -42.40429 -4.82453 44.73531 1.000 52.82557 89 ALA B C 1
ATOM 2868 O O . ALA B 1 90 ? -42.73527 -5.83246 44.09906 1.000 48.04846 89 ALA B O 1
ATOM 2870 N N . SER B 1 91 ? -42.35950 -4.80740 46.07106 1.000 53.44079 90 SER B N 1
ATOM 2871 C CA . SER B 1 91 ? -42.68712 -6.00175 46.84363 1.000 52.81308 90 SER B CA 1
ATOM 2872 C C . SER B 1 91 ? -44.11435 -6.46686 46.58801 1.000 50.57618 90 SER B C 1
ATOM 2873 O O . SER B 1 91 ? -44.38867 -7.67215 46.62834 1.000 50.94040 90 SER B O 1
ATOM 2876 N N . LYS B 1 92 ? -45.02937 -5.53166 46.31415 1.000 49.60749 91 LYS B N 1
ATOM 2877 C CA . LYS B 1 92 ? -46.42912 -5.89096 46.10817 1.000 49.71724 91 LYS B CA 1
ATOM 2878 C C . LYS B 1 92 ? -46.60906 -6.84047 44.93070 1.000 49.11121 91 LYS B C 1
ATOM 2879 O O . LYS B 1 92 ? -47.51394 -7.68257 44.94924 1.000 46.53528 91 LYS B O 1
ATOM 2885 N N . ILE B 1 93 ? -45.76905 -6.72571 43.90358 1.000 47.16494 92 ILE B N 1
ATOM 2886 C CA . ILE B 1 93 ? -45.89120 -7.55224 42.71062 1.000 44.31342 92 ILE B CA 1
ATOM 2887 C C . ILE B 1 93 ? -44.63324 -8.38849 42.46842 1.000 42.39106 92 ILE B C 1
ATOM 2888 O O . ILE B 1 93 ? -44.38788 -8.82612 41.34898 1.000 45.45683 92 ILE B O 1
ATOM 2893 N N . ASN B 1 94 ? -43.83822 -8.61762 43.51768 1.000 47.88296 93 ASN B N 1
ATOM 2894 C CA . ASN B 1 94 ? -42.66924 -9.50601 43.46617 1.000 41.65176 93 ASN B CA 1
ATOM 2895 C C . ASN B 1 94 ? -41.71537 -9.13220 42.33392 1.000 40.53477 93 ASN B C 1
ATOM 2896 O O . ASN B 1 94 ? -41.22232 -9.99233 41.60249 1.000 39.19014 93 ASN B O 1
ATOM 2901 N N . SER B 1 95 ? -41.44638 -7.83985 42.18611 1.000 42.46600 94 SER B N 1
ATOM 2902 C CA . SER B 1 95 ? -40.55844 -7.40154 41.12155 1.000 42.39669 94 SER B CA 1
ATOM 2903 C C . SER B 1 95 ? -39.09672 -7.62877 41.50336 1.000 38.69191 94 SER B C 1
ATOM 2904 O O . SER B 1 95 ? -38.73850 -7.73494 42.67972 1.000 36.65904 94 SER B O 1
ATOM 2907 N N . LYS B 1 96 ? -38.24987 -7.70662 40.47875 1.000 41.37493 95 LYS B N 1
ATOM 2908 C CA . LYS B 1 96 ? -36.80605 -7.85208 40.63992 1.000 44.58835 95 LYS B CA 1
ATOM 2909 C C . LYS B 1 96 ? -36.17784 -6.46534 40.52960 1.000 35.27179 95 LYS B C 1
ATOM 2910 O O . LYS B 1 96 ? -36.19216 -5.85593 39.45636 1.000 36.96385 95 LYS B O 1
ATOM 2916 N N . LEU B 1 97 ? -35.63110 -5.96316 41.63253 1.000 30.34223 96 LEU B N 1
ATOM 2917 C CA . LEU B 1 97 ? -35.12447 -4.59760 41.68767 1.000 36.17669 96 LEU B CA 1
ATOM 2918 C C . LEU B 1 97 ? -33.60314 -4.59916 41.59449 1.000 39.01636 96 LEU B C 1
ATOM 2919 O O . LEU B 1 97 ? -32.92710 -5.30335 42.35273 1.000 34.60046 96 LEU B O 1
ATOM 2924 N N . ILE B 1 98 ? -33.07632 -3.80703 40.66401 1.000 35.78437 97 ILE B N 1
ATOM 2925 C CA . ILE B 1 98 ? -31.64359 -3.67157 40.42971 1.000 33.32767 97 ILE B CA 1
ATOM 2926 C C . ILE B 1 98 ? -31.26544 -2.23828 40.78358 1.000 38.61500 97 ILE B C 1
ATOM 2927 O O . ILE B 1 98 ? -31.50438 -1.30894 40.00451 1.000 40.13833 97 ILE B O 1
ATOM 2932 N N . PHE B 1 99 ? -30.66841 -2.05208 41.95552 1.000 37.25775 98 PHE B N 1
ATOM 2933 C CA . PHE B 1 99 ? -30.24059 -0.73713 42.40459 1.000 34.97041 98 PHE B CA 1
ATOM 2934 C C . PHE B 1 99 ? -28.85106 -0.42380 41.86700 1.000 35.21942 98 PHE B C 1
ATOM 2935 O O . PHE B 1 99 ? -27.95818 -1.27499 41.88125 1.000 32.24754 98 PHE B O 1
ATOM 2943 N N . CYS B 1 100 ? -28.67793 0.80392 41.38681 1.000 33.23157 99 CYS B N 1
ATOM 2944 C CA . CYS B 1 100 ? -27.37605 1.29396 40.95587 1.000 31.69864 99 CYS B CA 1
ATOM 2945 C C . CYS B 1 100 ? -26.69713 1.95436 42.14949 1.000 32.22734 99 CYS B C 1
ATOM 2946 O O . CYS B 1 100 ? -27.04935 3.07650 42.52910 1.000 36.69159 99 CYS B O 1
ATOM 2949 N N . SER B 1 101 ? -25.73466 1.25642 42.74876 1.000 27.00072 100 SER B N 1
ATOM 2950 C CA . SER B 1 101 ? -25.05493 1.78235 43.92471 1.000 26.35013 100 SER B CA 1
ATOM 2951 C C . SER B 1 101 ? -23.72122 2.38876 43.50711 1.000 26.46042 100 SER B C 1
ATOM 2952 O O . SER B 1 101 ? -23.57248 2.82625 42.36148 1.000 27.12400 100 SER B O 1
ATOM 2955 N N . SER B 1 102 ? -22.74237 2.41848 44.40783 1.000 26.33703 101 SER B N 1
ATOM 2956 C CA . SER B 1 102 ? -21.50105 3.12178 44.11912 1.000 28.75536 101 SER B CA 1
ATOM 2957 C C . SER B 1 102 ? -20.34945 2.50988 44.90006 1.000 26.37092 101 SER B C 1
ATOM 2958 O O . SER B 1 102 ? -20.51933 2.09248 46.04909 1.000 28.13554 101 SER B O 1
ATOM 2961 N N . ASP B 1 103 ? -19.17429 2.46997 44.26601 1.000 30.01348 102 ASP B N 1
ATOM 2962 C CA . ASP B 1 103 ? -17.95630 2.07563 44.96138 1.000 25.19519 102 ASP B CA 1
ATOM 2963 C C . ASP B 1 103 ? -17.50436 3.11723 45.97498 1.000 29.01817 102 ASP B C 1
ATOM 2964 O O . ASP B 1 103 ? -16.60387 2.83157 46.77174 1.000 31.93278 102 ASP B O 1
ATOM 2969 N N . GLN B 1 104 ? -18.10591 4.31035 45.96679 1.000 29.23659 103 GLN B N 1
ATOM 2970 C CA . GLN B 1 104 ? -17.77786 5.31617 46.96910 1.000 27.38253 103 GLN B CA 1
ATOM 2971 C C . GLN B 1 104 ? -18.12454 4.85609 48.37809 1.000 30.75797 103 GLN B C 1
ATOM 2972 O O . GLN B 1 104 ? -17.63983 5.44954 49.34747 1.000 30.74534 103 GLN B O 1
ATOM 2978 N N . ILE B 1 105 ? -18.94914 3.81328 48.51411 1.000 25.90131 104 ILE B N 1
ATOM 2979 C CA . ILE B 1 105 ? -19.18444 3.21965 49.82635 1.000 26.31852 104 ILE B CA 1
ATOM 2980 C C . ILE B 1 105 ? -17.86998 2.76286 50.44577 1.000 28.31073 104 ILE B C 1
ATOM 2981 O O . ILE B 1 105 ? -17.71944 2.75456 51.67413 1.000 34.34298 104 ILE B O 1
ATOM 2986 N N . TYR B 1 106 ? -16.89058 2.40730 49.61600 1.000 28.00700 105 TYR B N 1
ATOM 2987 C CA . TYR B 1 106 ? -15.59322 1.95927 50.10381 1.000 31.95513 105 TYR B CA 1
ATOM 2988 C C . TYR B 1 106 ? -14.64565 3.09907 50.45494 1.000 31.98374 105 TYR B C 1
ATOM 2989 O O . TYR B 1 106 ? -13.54614 2.82564 50.94828 1.000 37.39125 105 TYR B O 1
ATOM 2998 N N . ASN B 1 107 ? -15.02392 4.35858 50.22275 1.000 32.38171 106 ASN B N 1
ATOM 2999 C CA . ASN B 1 107 ? -14.01481 5.41320 50.24703 1.000 34.75077 106 ASN B CA 1
ATOM 3000 C C . ASN B 1 107 ? -13.48188 5.71464 51.64377 1.000 34.53433 106 ASN B C 1
ATOM 3001 O O . ASN B 1 107 ? -12.45375 6.38952 51.75848 1.000 35.33033 106 ASN B O 1
ATOM 3006 N N . GLY B 1 108 ? -14.13860 5.23355 52.69673 1.000 36.81386 107 GLY B N 1
ATOM 3007 C CA . GLY B 1 108 ? -13.61113 5.38872 54.03654 1.000 35.07008 107 GLY B CA 1
ATOM 3008 C C . GLY B 1 108 ? -12.72245 4.26324 54.50826 1.000 38.56003 107 GLY B C 1
ATOM 3009 O O . GLY B 1 108 ? -12.07221 4.38983 55.54984 1.000 42.80132 107 GLY B O 1
ATOM 3010 N N . ASN B 1 109 ? -12.67097 3.16487 53.75971 1.000 38.61435 108 ASN B N 1
ATOM 3011 C CA . ASN B 1 109 ? -11.90069 2.00159 54.17473 1.000 35.63541 108 ASN B CA 1
ATOM 3012 C C . ASN B 1 109 ? -10.40417 2.27747 54.08516 1.000 36.70924 108 ASN B C 1
ATOM 3013 O O . ASN B 1 109 ? -9.92897 2.94184 53.15982 1.000 37.00468 108 ASN B O 1
ATOM 3018 N N . ALA B 1 110 ? -9.65956 1.75178 55.05613 1.000 40.76650 109 ALA B N 1
ATOM 3019 C CA . ALA B 1 110 ? -8.21875 1.94201 55.13425 1.000 42.59503 109 ALA B CA 1
ATOM 3020 C C . ALA B 1 110 ? -7.43025 0.70926 54.71954 1.000 36.67212 109 ALA B C 1
ATOM 3021 O O . ALA B 1 110 ? -6.19547 0.75213 54.72423 1.000 36.59433 109 ALA B O 1
ATOM 3023 N N . GLU B 1 111 ? -8.10188 -0.38670 54.37680 1.000 37.64706 110 GLU B N 1
ATOM 3024 C CA . GLU B 1 111 ? -7.40991 -1.55842 53.86606 1.000 39.77287 110 GLU B CA 1
ATOM 3025 C C . GLU B 1 111 ? -6.87948 -1.28491 52.46029 1.000 41.06440 110 GLU B C 1
ATOM 3026 O O . GLU B 1 111 ? -7.30982 -0.35400 51.77404 1.000 38.94061 110 GLU B O 1
ATOM 3032 N N . LYS B 1 112 ? -5.92703 -2.10904 52.03388 1.000 43.29231 111 LYS B N 1
ATOM 3033 C CA . LYS B 1 112 ? -5.28965 -1.94482 50.73784 1.000 44.23978 111 LYS B CA 1
ATOM 3034 C C . LYS B 1 112 ? -5.62223 -3.12717 49.83663 1.000 42.47129 111 LYS B C 1
ATOM 3035 O O . LYS B 1 112 ? -5.97607 -4.21396 50.30219 1.000 43.33302 111 LYS B O 1
ATOM 3041 N N . GLY B 1 113 ? -5.50786 -2.89785 48.53123 1.000 42.38374 112 GLY B N 1
ATOM 3042 C CA . GLY B 1 113 ? -5.88667 -3.88352 47.54880 1.000 42.51897 112 GLY B CA 1
ATOM 3043 C C . GLY B 1 113 ? -7.37716 -3.85592 47.28109 1.000 39.50419 112 GLY B C 1
ATOM 3044 O O . GLY B 1 113 ? -8.12865 -3.10500 47.91215 1.000 39.58571 112 GLY B O 1
ATOM 3045 N N . PRO B 1 114 ? -7.83316 -4.66863 46.32847 1.000 35.12903 113 PRO B N 1
ATOM 3046 C CA . PRO B 1 114 ? -9.26757 -4.70719 46.01810 1.000 36.15288 113 PRO B CA 1
ATOM 3047 C C . PRO B 1 114 ? -10.09323 -5.13793 47.22181 1.000 36.80740 113 PRO B C 1
ATOM 3048 O O . PRO B 1 114 ? -9.73403 -6.06726 47.94786 1.000 35.80177 113 PRO B O 1
ATOM 3052 N N . LEU B 1 115 ? -11.21343 -4.44978 47.42161 1.000 33.94760 114 LEU B N 1
ATOM 3053 C CA . LEU B 1 115 ? -12.09180 -4.67791 48.55973 1.000 32.62758 114 LEU B CA 1
ATOM 3054 C C . LEU B 1 115 ? -13.32157 -5.46693 48.12730 1.000 34.80591 114 LEU B C 1
ATOM 3055 O O . LEU B 1 115 ? -13.85391 -5.25580 47.03326 1.000 32.64021 114 LEU B O 1
ATOM 3060 N N . SER B 1 116 ? -13.76729 -6.37456 48.99266 1.000 33.31684 115 SER B N 1
ATOM 3061 C CA . SER B 1 116 ? -14.91780 -7.22772 48.72949 1.000 33.87477 115 SER B CA 1
ATOM 3062 C C . SER B 1 116 ? -16.18100 -6.64931 49.36503 1.000 36.12410 115 SER B C 1
ATOM 3063 O O . SER B 1 116 ? -16.13401 -5.74003 50.19721 1.000 34.09262 115 SER B O 1
ATOM 3066 N N . GLU B 1 117 ? -17.32705 -7.21042 48.96527 1.000 33.92190 116 GLU B N 1
ATOM 3067 C CA . GLU B 1 117 ? -18.61939 -6.69019 49.40255 1.000 32.44283 116 GLU B CA 1
ATOM 3068 C C . GLU B 1 117 ? -18.93102 -7.01710 50.85847 1.000 34.07723 116 GLU B C 1
ATOM 3069 O O . GLU B 1 117 ? -19.81056 -6.37914 51.44740 1.000 31.91653 116 GLU B O 1
ATOM 3075 N N . ASP B 1 118 ? -18.24404 -7.99424 51.44789 1.000 28.46951 117 ASP B N 1
ATOM 3076 C CA . ASP B 1 118 ? -18.51685 -8.40628 52.81817 1.000 33.32412 117 ASP B CA 1
ATOM 3077 C C . ASP B 1 118 ? -17.75279 -7.59307 53.85538 1.000 37.50248 117 ASP B C 1
ATOM 3078 O O . ASP B 1 118 ? -17.97027 -7.78738 55.05671 1.000 39.86680 117 ASP B O 1
ATOM 3083 N N . ILE B 1 119 ? -16.87604 -6.69753 53.42627 1.000 34.60556 118 ILE B N 1
ATOM 3084 C CA . ILE B 1 119 ? -16.02350 -5.95013 54.34129 1.000 35.56052 118 ILE B CA 1
ATOM 3085 C C . ILE B 1 119 ? -16.80402 -4.77868 54.91845 1.000 35.94362 118 ILE B C 1
ATOM 3086 O O . ILE B 1 119 ? -17.56538 -4.10881 54.20907 1.000 35.74465 118 ILE B O 1
ATOM 3091 N N . ASP B 1 120 ? -16.62836 -4.53985 56.21851 1.000 34.99083 119 ASP B N 1
ATOM 3092 C CA . ASP B 1 120 ? -17.31509 -3.43618 56.87668 1.000 38.93451 119 ASP B CA 1
ATOM 3093 C C . ASP B 1 120 ? -16.95947 -2.11396 56.21511 1.000 37.46468 119 ASP B C 1
ATOM 3094 O O . ASP B 1 120 ? -15.80485 -1.86425 55.85785 1.000 37.28440 119 ASP B O 1
ATOM 3099 N N . VAL B 1 121 ? -17.96475 -1.26355 56.05530 1.000 37.19047 120 VAL B N 1
ATOM 3100 C CA . VAL B 1 121 ? -17.82054 -0.02825 55.30357 1.000 34.97931 120 VAL B CA 1
ATOM 3101 C C . VAL B 1 121 ? -18.23517 1.14642 56.17304 1.000 37.21773 120 VAL B C 1
ATOM 3102 O O . VAL B 1 121 ? -19.04468 1.01432 57.09717 1.000 38.40473 120 VAL B O 1
ATOM 3106 N N . HIS B 1 122 ? -17.65233 2.29585 55.87636 1.000 37.56541 121 HIS B N 1
ATOM 3107 C CA . HIS B 1 122 ? -17.94019 3.55265 56.54851 1.000 37.04981 121 HIS B CA 1
ATOM 3108 C C . HIS B 1 122 ? -17.47329 4.69770 55.65696 1.000 39.31194 121 HIS B C 1
ATOM 3109 O O . HIS B 1 122 ? -16.37137 5.22941 55.84021 1.000 39.51747 121 HIS B O 1
ATOM 3116 N N . PRO B 1 123 ? -18.28332 5.08903 54.67422 1.000 34.88790 122 PRO B N 1
ATOM 3117 C CA . PRO B 1 123 ? -17.88186 6.16625 53.76851 1.000 34.31073 122 PRO B CA 1
ATOM 3118 C C . PRO B 1 123 ? -17.75281 7.49027 54.50651 1.000 46.88689 122 PRO B C 1
ATOM 3119 O O . PRO B 1 123 ? -18.24873 7.66486 55.62179 1.000 46.25725 122 PRO B O 1
ATOM 3123 N N . VAL B 1 124 ? -17.07389 8.43797 53.86335 1.000 51.10726 123 VAL B N 1
ATOM 3124 C CA . VAL B 1 124 ? -16.75728 9.70907 54.49937 1.000 53.46733 123 VAL B CA 1
ATOM 3125 C C . VAL B 1 124 ? -17.52179 10.89020 53.90861 1.000 51.62064 123 VAL B C 1
ATOM 3126 O O . VAL B 1 124 ? -17.68513 11.90480 54.60508 1.000 54.54775 123 VAL B O 1
ATOM 3130 N N . ASN B 1 125 ? -17.99266 10.80452 52.66866 1.000 43.77102 124 ASN B N 1
ATOM 3131 C CA . ASN B 1 125 ? -18.73953 11.89856 52.06742 1.000 43.42038 124 ASN B CA 1
ATOM 3132 C C . ASN B 1 125 ? -20.23378 11.58634 52.04144 1.000 45.28473 124 ASN B C 1
ATOM 3133 O O . ASN B 1 125 ? -20.67645 10.47796 52.34991 1.000 44.44883 124 ASN B O 1
ATOM 3138 N N . VAL B 1 126 ? -21.01188 12.59831 51.65695 1.000 45.44922 125 VAL B N 1
ATOM 3139 C CA . VAL B 1 126 ? -22.46762 12.48260 51.66826 1.000 42.75939 125 VAL B CA 1
ATOM 3140 C C . VAL B 1 126 ? -22.94481 11.48020 50.62007 1.000 40.89637 125 VAL B C 1
ATOM 3141 O O . VAL B 1 126 ? -23.88750 10.71432 50.86004 1.000 41.02218 125 VAL B O 1
ATOM 3145 N N . TYR B 1 127 ? -22.29436 11.45293 49.45188 1.000 37.32491 126 TYR B N 1
ATOM 3146 C CA . TYR B 1 127 ? -22.70285 10.52977 48.39396 1.000 40.56302 126 TYR B CA 1
ATOM 3147 C C . TYR B 1 127 ? -22.57731 9.08015 48.84863 1.000 36.20550 126 TYR B C 1
ATOM 3148 O O . TYR B 1 127 ? -23.51350 8.28650 48.69934 1.000 32.04280 126 TYR B O 1
ATOM 3157 N N . GLY B 1 128 ? -21.42039 8.71575 49.40442 1.000 34.92266 127 GLY B N 1
ATOM 3158 C CA . GLY B 1 128 ? -21.23071 7.34786 49.85788 1.000 34.05969 127 GLY B CA 1
ATOM 3159 C C . GLY B 1 128 ? -22.16004 6.97518 50.99658 1.000 34.22315 127 GLY B C 1
ATOM 3160 O O . GLY B 1 128 ? -22.64683 5.84300 51.06942 1.000 34.06463 127 GLY B O 1
ATOM 3161 N N . LYS B 1 129 ? -22.42352 7.92385 51.89830 1.000 35.66844 128 LYS B N 1
ATOM 3162 C CA . LYS B 1 129 ? -23.29268 7.64638 53.03820 1.000 39.69679 128 LYS B CA 1
ATOM 3163 C C . LYS B 1 129 ? -24.71666 7.34094 52.58677 1.000 35.46368 128 LYS B C 1
ATOM 3164 O O . LYS B 1 129 ? -25.33403 6.37695 53.05335 1.000 35.66744 128 LYS B O 1
ATOM 3170 N N . HIS B 1 130 ? -25.25353 8.14768 51.66764 1.000 35.19370 129 HIS B N 1
ATOM 3171 C CA . HIS B 1 130 ? -26.63630 7.95288 51.24173 1.000 43.92767 129 HIS B CA 1
ATOM 3172 C C . HIS B 1 130 ? -26.79702 6.71395 50.37211 1.000 41.54968 129 HIS B C 1
ATOM 3173 O O . HIS B 1 130 ? -27.85199 6.06898 50.40744 1.000 39.81050 129 HIS B O 1
ATOM 3180 N N . LYS B 1 131 ? -25.78130 6.37200 49.57803 1.000 33.53294 130 LYS B N 1
ATOM 3181 C CA . LYS B 1 131 ? -25.86238 5.15507 48.77779 1.000 35.29873 130 LYS B CA 1
ATOM 3182 C C . LYS B 1 131 ? -25.87793 3.92080 49.66948 1.000 35.83736 130 LYS B C 1
ATOM 3183 O O . LYS B 1 131 ? -26.67897 3.00156 49.46135 1.000 36.11993 130 LYS B O 1
ATOM 3189 N N . LEU B 1 132 ? -25.00069 3.88886 50.67659 1.000 34.63964 131 LEU B N 1
ATOM 3190 C CA . LEU B 1 132 ? -24.98506 2.77102 51.61500 1.000 35.42297 131 LEU B CA 1
ATOM 3191 C C . LEU B 1 132 ? -26.32464 2.62968 52.32628 1.000 39.40643 131 LEU B C 1
ATOM 3192 O O . LEU B 1 132 ? -26.83824 1.51587 52.48313 1.000 39.59179 131 LEU B O 1
ATOM 3197 N N . GLU B 1 133 ? -26.91327 3.75019 52.75109 1.000 39.89624 132 GLU B N 1
ATOM 3198 C CA . GLU B 1 133 ? -28.18778 3.68874 53.46047 1.000 36.29409 132 GLU B CA 1
ATOM 3199 C C . GLU B 1 133 ? -29.30148 3.16967 52.55967 1.000 39.24688 132 GLU B C 1
ATOM 3200 O O . GLU B 1 133 ? -30.18724 2.43856 53.01870 1.000 39.91168 132 GLU B O 1
ATOM 3206 N N . ALA B 1 134 ? -29.27233 3.53128 51.27498 1.000 35.63488 133 ALA B N 1
ATOM 3207 C CA . ALA B 1 134 ? -30.25198 2.99230 50.33782 1.000 37.53883 133 ALA B CA 1
ATOM 3208 C C . ALA B 1 134 ? -30.09339 1.48432 50.18180 1.000 42.14250 133 ALA B C 1
ATOM 3209 O O . ALA B 1 134 ? -31.08751 0.74795 50.16366 1.000 39.39807 133 ALA B O 1
ATOM 3211 N N . GLU B 1 135 ? -28.84885 1.00974 50.06256 1.000 38.82907 134 GLU B N 1
ATOM 3212 C CA . GLU B 1 135 ? -28.57935 -0.42378 49.97725 1.000 41.02800 134 GLU B CA 1
ATOM 3213 C C . GLU B 1 135 ? -29.21674 -1.17372 51.13765 1.000 45.85393 134 GLU B C 1
ATOM 3214 O O . GLU B 1 135 ? -30.02454 -2.08863 50.94185 1.000 44.65742 134 GLU B O 1
ATOM 3220 N N . ARG B 1 136 ? -28.84068 -0.79638 52.36261 1.000 51.16997 135 ARG B N 1
ATOM 3221 C CA . ARG B 1 136 ? -29.35682 -1.46044 53.55269 1.000 52.97799 135 ARG B CA 1
ATOM 3222 C C . ARG B 1 136 ? -30.87386 -1.49122 53.57490 1.000 53.72679 135 ARG B C 1
ATOM 3223 O O . ARG B 1 136 ? -31.46266 -2.46387 54.06002 1.000 53.86189 135 ARG B O 1
ATOM 3231 N N . LYS B 1 137 ? -31.53294 -0.44790 53.07393 1.000 46.50888 136 LYS B N 1
ATOM 3232 C CA . LYS B 1 137 ? -32.98597 -0.47334 53.17799 1.000 48.49611 136 LYS B CA 1
ATOM 3233 C C . LYS B 1 137 ? -33.63100 -1.18520 52.00290 1.000 49.71573 136 LYS B C 1
ATOM 3234 O O . LYS B 1 137 ? -34.67972 -1.81739 52.16802 1.000 53.74948 136 LYS B O 1
ATOM 3240 N N . LEU B 1 138 ? -33.01212 -1.15851 50.83136 1.000 48.81347 137 LEU B N 1
ATOM 3241 C CA . LEU B 1 138 ? -33.48023 -2.07189 49.80295 1.000 51.43469 137 LEU B CA 1
ATOM 3242 C C . LEU B 1 138 ? -33.38474 -3.51362 50.27832 1.000 50.54429 137 LEU B C 1
ATOM 3243 O O . LEU B 1 138 ? -34.21032 -4.34327 49.88056 1.000 49.54441 137 LEU B O 1
ATOM 3248 N N . GLN B 1 139 ? -32.42649 -3.83430 51.16452 1.000 58.56603 138 GLN B N 1
ATOM 3249 C CA . GLN B 1 139 ? -32.27518 -5.23926 51.54180 1.000 59.01365 138 GLN B CA 1
ATOM 3250 C C . GLN B 1 139 ? -33.44186 -5.67954 52.42572 1.000 60.16654 138 GLN B C 1
ATOM 3251 O O . GLN B 1 139 ? -34.10404 -6.68536 52.14454 1.000 58.19796 138 GLN B O 1
ATOM 3257 N N . GLU B 1 140 ? -33.72494 -4.91390 53.48992 1.000 54.08345 139 GLU B N 1
ATOM 3258 C CA . GLU B 1 140 ? -34.70694 -5.33375 54.49159 1.000 58.70365 139 GLU B CA 1
ATOM 3259 C C . GLU B 1 140 ? -36.12541 -5.38112 53.93218 1.000 55.97581 139 GLU B C 1
ATOM 3260 O O . GLU B 1 140 ? -36.95038 -6.17152 54.40510 1.000 51.06406 139 GLU B O 1
ATOM 3266 N N . ILE B 1 141 ? -36.42999 -4.54802 52.94513 1.000 56.88944 140 ILE B N 1
ATOM 3267 C CA . ILE B 1 141 ? -37.73256 -4.58523 52.29159 1.000 54.86632 140 ILE B CA 1
ATOM 3268 C C . ILE B 1 141 ? -37.77401 -5.50317 51.07580 1.000 52.02413 140 ILE B C 1
ATOM 3269 O O . ILE B 1 141 ? -38.81095 -6.11373 50.80111 1.000 50.65773 140 ILE B O 1
ATOM 3274 N N . LEU B 1 142 ? -36.67257 -5.64952 50.34658 1.000 47.41819 141 LEU B N 1
ATOM 3275 C CA . LEU B 1 142 ? -36.64061 -6.48553 49.14757 1.000 45.45676 141 LEU B CA 1
ATOM 3276 C C . LEU B 1 142 ? -35.42950 -7.40325 49.21627 1.000 45.40895 141 LEU B C 1
ATOM 3277 O O . LEU B 1 142 ? -34.37443 -7.10345 48.64116 1.000 46.67681 141 LEU B O 1
ATOM 3282 N N . PRO B 1 143 ? -35.54717 -8.53882 49.90898 1.000 43.34745 142 PRO B N 1
ATOM 3283 C CA . PRO B 1 143 ? -34.40219 -9.46025 49.99377 1.000 39.80960 142 PRO B CA 1
ATOM 3284 C C . PRO B 1 143 ? -33.89942 -9.93331 48.64224 1.000 39.25076 142 PRO B C 1
ATOM 3285 O O . PRO B 1 143 ? -32.70113 -10.20292 48.50208 1.000 40.09277 142 PRO B O 1
ATOM 3289 N N . THR B 1 144 ? -34.76927 -10.03419 47.63847 1.000 39.45485 143 THR B N 1
ATOM 3290 C CA . THR B 1 144 ? -34.34835 -10.47817 46.31448 1.000 37.09519 143 THR B CA 1
ATOM 3291 C C . THR B 1 144 ? -33.65219 -9.38664 45.50800 1.000 32.63916 143 THR B C 1
ATOM 3292 O O . THR B 1 144 ? -33.18619 -9.66668 44.39871 1.000 33.17876 143 THR B O 1
ATOM 3296 N N . SER B 1 145 ? -33.55522 -8.16686 46.03332 1.000 30.58964 144 SER B N 1
ATOM 3297 C CA . SER B 1 145 ? -33.00878 -7.05523 45.26610 1.000 37.87829 144 SER B CA 1
ATOM 3298 C C . SER B 1 145 ? -31.49211 -7.16301 45.13387 1.000 35.30875 144 SER B C 1
ATOM 3299 O O . SER B 1 145 ? -30.81017 -7.76291 45.96963 1.000 31.38859 144 SER B O 1
ATOM 3302 N N . VAL B 1 146 ? -30.96714 -6.54961 44.07376 1.000 34.94868 145 VAL B N 1
ATOM 3303 C CA . VAL B 1 146 ? -29.56124 -6.64909 43.69808 1.000 33.38045 145 VAL B CA 1
ATOM 3304 C C . VAL B 1 146 ? -28.95416 -5.25278 43.69819 1.000 33.89297 145 VAL B C 1
ATOM 3305 O O . VAL B 1 146 ? -29.46720 -4.34855 43.02865 1.000 37.11825 145 VAL B O 1
ATOM 3309 N N . SER B 1 147 ? -27.85848 -5.08163 44.43473 1.000 30.33303 146 SER B N 1
ATOM 3310 C CA . SER B 1 147 ? -27.15439 -3.80679 44.52312 1.000 30.64559 146 SER B CA 1
ATOM 3311 C C . SER B 1 147 ? -25.81971 -3.91714 43.79694 1.000 30.37357 146 SER B C 1
ATOM 3312 O O . SER B 1 147 ? -24.94991 -4.69461 44.20421 1.000 32.96046 146 SER B O 1
ATOM 3315 N N . LEU B 1 148 ? -25.66179 -3.13808 42.72961 1.000 28.47926 147 LEU B N 1
ATOM 3316 C CA . LEU B 1 148 ? -24.42901 -3.09264 41.95243 1.000 27.83065 147 LEU B CA 1
ATOM 3317 C C . LEU B 1 148 ? -23.64817 -1.84242 42.33457 1.000 29.10319 147 LEU B C 1
ATOM 3318 O O . LEU B 1 148 ? -24.11243 -0.72164 42.10080 1.000 32.03086 147 LEU B O 1
ATOM 3323 N N . ARG B 1 149 ? -22.46488 -2.03074 42.90631 1.000 28.28120 148 ARG B N 1
ATOM 3324 C CA . ARG B 1 149 ? -21.60573 -0.90234 43.25250 1.000 25.84848 148 ARG B CA 1
ATOM 3325 C C . ARG B 1 149 ? -20.83482 -0.49444 42.00469 1.000 31.45290 148 ARG B C 1
ATOM 3326 O O . ARG B 1 149 ? -19.88929 -1.16794 41.58916 1.000 31.43023 148 ARG B O 1
ATOM 3334 N N . LEU B 1 150 ? -21.25875 0.60867 41.39761 1.000 29.70039 149 LEU B N 1
ATOM 3335 C CA . LEU B 1 150 ? -20.70371 1.09191 40.14513 1.000 27.02020 149 LEU B CA 1
ATOM 3336 C C . LEU B 1 150 ? -19.54875 2.05325 40.39891 1.000 26.56746 149 LEU B C 1
ATOM 3337 O O . LEU B 1 150 ? -19.43472 2.66297 41.46424 1.000 31.10662 149 LEU B O 1
ATOM 3342 N N . THR B 1 151 ? -18.68551 2.17874 39.39798 1.000 26.16842 150 THR B N 1
ATOM 3343 C CA . THR B 1 151 ? -17.55518 3.09210 39.44725 1.000 23.93859 150 THR B CA 1
ATOM 3344 C C . THR B 1 151 ? -17.83572 4.32732 38.60155 1.000 31.01219 150 THR B C 1
ATOM 3345 O O . THR B 1 151 ? -18.83183 4.40821 37.87741 1.000 24.02450 150 THR B O 1
ATOM 3349 N N . TRP B 1 152 ? -16.93712 5.30465 38.71421 1.000 26.78885 151 TRP B N 1
ATOM 3350 C CA . TRP B 1 152 ? -16.87656 6.37278 37.73070 1.000 29.72095 151 TRP B CA 1
ATOM 3351 C C . TRP B 1 152 ? -16.75396 5.75638 36.34717 1.000 31.09450 151 TRP B C 1
ATOM 3352 O O . TRP B 1 152 ? -16.01346 4.79153 36.14522 1.000 28.95695 151 TRP B O 1
ATOM 3363 N N . MET B 1 153 ? -17.50108 6.29585 35.39574 1.000 32.91382 152 MET B N 1
ATOM 3364 C CA . MET B 1 153 ? -17.64998 5.62762 34.11826 1.000 32.16244 152 MET B CA 1
ATOM 3365 C C . MET B 1 153 ? -17.42114 6.62035 32.99178 1.000 35.34613 152 MET B C 1
ATOM 3366 O O . MET B 1 153 ? -17.16138 7.80615 33.21925 1.000 36.98791 152 MET B O 1
ATOM 3371 N N . TYR B 1 154 ? -17.53135 6.12491 31.76289 1.000 33.76881 153 TYR B N 1
ATOM 3372 C CA . TYR B 1 154 ? -17.25754 6.95110 30.59858 1.000 40.17923 153 TYR B CA 1
ATOM 3373 C C . TYR B 1 154 ? -17.76555 6.25150 29.35016 1.000 36.91552 153 TYR B C 1
ATOM 3374 O O . TYR B 1 154 ? -17.77184 5.01924 29.26810 1.000 37.14995 153 TYR B O 1
ATOM 3383 N N . ASP B 1 155 ? -18.19139 7.05839 28.38845 1.000 35.33710 154 ASP B N 1
ATOM 3384 C CA . ASP B 1 155 ? -18.36321 6.63369 27.01123 1.000 40.27385 154 ASP B CA 1
ATOM 3385 C C . ASP B 1 155 ? -17.13174 7.05436 26.21779 1.000 40.64708 154 ASP B C 1
ATOM 3386 O O . ASP B 1 155 ? -16.30225 7.83718 26.68802 1.000 45.57183 154 ASP B O 1
ATOM 3391 N N . HIS B 1 156 ? -17.00429 6.50929 25.01267 1.000 43.05459 155 HIS B N 1
ATOM 3392 C CA . HIS B 1 156 ? -15.94437 6.95858 24.12272 1.000 49.84828 155 HIS B CA 1
ATOM 3393 C C . HIS B 1 156 ? -16.07178 8.46771 23.91799 1.000 49.27044 155 HIS B C 1
ATOM 3394 O O . HIS B 1 156 ? -17.18612 8.97861 23.75501 1.000 43.93661 155 HIS B O 1
ATOM 3401 N N . PRO B 1 157 ? -14.96510 9.21723 23.95720 1.000 47.58552 156 PRO B N 1
ATOM 3402 C CA . PRO B 1 157 ? -15.07264 10.68685 23.91242 1.000 47.02271 156 PRO B CA 1
ATOM 3403 C C . PRO B 1 157 ? -15.59440 11.23751 22.59278 1.000 51.25710 156 PRO B C 1
ATOM 3404 O O . PRO B 1 157 ? -15.95997 12.41945 22.54303 1.000 53.33514 156 PRO B O 1
ATOM 3408 N N . SER B 1 158 ? -15.64146 10.43400 21.52997 1.000 53.04043 157 SER B N 1
ATOM 3409 C CA . SER B 1 158 ? -16.24833 10.83222 20.26572 1.000 52.90958 157 SER B CA 1
ATOM 3410 C C . SER B 1 158 ? -17.60597 10.17239 20.05213 1.000 52.25830 157 SER B C 1
ATOM 3411 O O . SER B 1 158 ? -17.98970 9.89055 18.91151 1.000 58.56331 157 SER B O 1
ATOM 3414 N N . SER B 1 159 ? -18.33914 9.91948 21.13275 1.000 48.80526 158 SER B N 1
ATOM 3415 C CA . SER B 1 159 ? -19.60843 9.21663 21.05061 1.000 56.59522 158 SER B CA 1
ATOM 3416 C C . SER B 1 159 ? -20.72648 10.15656 20.61361 1.000 56.88065 158 SER B C 1
ATOM 3417 O O . SER B 1 159 ? -20.65260 11.37942 20.77242 1.000 55.26951 158 SER B O 1
ATOM 3420 N N . LYS B 1 160 ? -21.77791 9.55897 20.05099 1.000 58.12515 159 LYS B N 1
ATOM 3421 C CA . LYS B 1 160 ? -22.95132 10.33322 19.66397 1.000 55.29286 159 LYS B CA 1
ATOM 3422 C C . LYS B 1 160 ? -23.82511 10.65727 20.86899 1.000 59.92724 159 LYS B C 1
ATOM 3423 O O . LYS B 1 160 ? -24.41281 11.74483 20.93761 1.000 60.68986 159 LYS B O 1
ATOM 3425 N N . ILE B 1 161 ? -23.91826 9.73655 21.82463 1.000 53.65120 160 ILE B N 1
ATOM 3426 C CA . ILE B 1 161 ? -24.77843 9.95987 22.99481 1.000 49.00992 160 ILE B CA 1
ATOM 3427 C C . ILE B 1 161 ? -24.14105 11.04749 23.85856 1.000 50.61411 160 ILE B C 1
ATOM 3428 O O . ILE B 1 161 ? -22.95699 10.92721 24.22095 1.000 44.90492 160 ILE B O 1
ATOM 3433 N N . PRO B 1 162 ? -24.85563 12.11913 24.20548 1.000 49.61323 161 PRO B N 1
ATOM 3434 C CA . PRO B 1 162 ? -24.22537 13.19787 24.97886 1.000 46.25581 161 PRO B CA 1
ATOM 3435 C C . PRO B 1 162 ? -23.84307 12.74331 26.37807 1.000 42.67828 161 PRO B C 1
ATOM 3436 O O . PRO B 1 162 ? -24.44797 11.83778 26.95683 1.000 48.15115 161 PRO B O 1
ATOM 3440 N N . GLN B 1 163 ? -22.81645 13.39398 26.92135 1.000 40.27595 162 GLN B N 1
ATOM 3441 C CA . GLN B 1 163 ? -22.29013 13.05207 28.23211 1.000 43.02134 162 GLN B CA 1
ATOM 3442 C C . GLN B 1 163 ? -21.60667 14.28001 28.81173 1.000 45.75397 162 GLN B C 1
ATOM 3443 O O . GLN B 1 163 ? -21.04899 15.10115 28.07865 1.000 43.16633 162 GLN B O 1
ATOM 3449 N N . HIS B 1 164 ? -21.66136 14.40268 30.13308 1.000 42.34710 163 HIS B N 1
ATOM 3450 C CA . HIS B 1 164 ? -20.92560 15.47489 30.77577 1.000 44.42954 163 HIS B CA 1
ATOM 3451 C C . HIS B 1 164 ? -19.45615 15.08379 30.90684 1.000 44.12582 163 HIS B C 1
ATOM 3452 O O . HIS B 1 164 ? -19.05400 13.95761 30.60125 1.000 41.48325 163 HIS B O 1
ATOM 3459 N N . LYS B 1 165 ? -18.64269 16.03962 31.35145 1.000 45.61987 164 LYS B N 1
ATOM 3460 C CA . LYS B 1 165 ? -17.19815 15.85124 31.36694 1.000 42.47571 164 LYS B CA 1
ATOM 3461 C C . LYS B 1 165 ? -16.78514 14.70748 32.28244 1.000 41.46221 164 LYS B C 1
ATOM 3462 O O . LYS B 1 165 ? -16.95129 14.78657 33.50608 1.000 38.31834 164 LYS B O 1
ATOM 3468 N N . ASN B 1 166 ? -16.26818 13.63405 31.70063 1.000 36.59844 165 ASN B N 1
ATOM 3469 C CA . ASN B 1 166 ? -15.59992 12.57832 32.44450 1.000 40.51853 165 ASN B CA 1
ATOM 3470 C C . ASN B 1 166 ? -14.15711 12.47278 31.95761 1.000 39.54100 165 ASN B C 1
ATOM 3471 O O . ASN B 1 166 ? -13.71189 13.23561 31.09817 1.000 41.34650 165 ASN B O 1
ATOM 3476 N N . LEU B 1 167 ? -13.43828 11.49451 32.50402 1.000 39.94833 166 LEU B N 1
ATOM 3477 C CA . LEU B 1 167 ? -11.98347 11.49129 32.38368 1.000 44.12044 166 LEU B CA 1
ATOM 3478 C C . LEU B 1 167 ? -11.44872 11.42200 30.95531 1.000 39.32933 166 LEU B C 1
ATOM 3479 O O . LEU B 1 167 ? -10.49210 12.15981 30.65919 1.000 38.81741 166 LEU B O 1
ATOM 3484 N N . PRO B 1 168 ? -11.96595 10.58540 30.04646 1.000 34.51841 167 PRO B N 1
ATOM 3485 C CA . PRO B 1 168 ? -11.43685 10.62443 28.67186 1.000 40.94848 167 PRO B CA 1
ATOM 3486 C C . PRO B 1 168 ? -11.54013 11.99971 28.04070 1.000 46.06371 167 PRO B C 1
ATOM 3487 O O . PRO B 1 168 ? -10.63959 12.40984 27.29781 1.000 44.50706 167 PRO B O 1
ATOM 3491 N N . ILE B 1 169 ? -12.61396 12.73369 28.33973 1.000 47.50495 168 ILE B N 1
ATOM 3492 C CA . ILE B 1 169 ? -12.76346 14.08801 27.82024 1.000 42.14092 168 ILE B CA 1
ATOM 3493 C C . ILE B 1 169 ? -11.81164 15.04079 28.53288 1.000 38.97912 168 ILE B C 1
ATOM 3494 O O . ILE B 1 169 ? -11.24069 15.94625 27.91317 1.000 43.36016 168 ILE B O 1
ATOM 3499 N N . MET B 1 170 ? -11.61690 14.84939 29.84250 1.000 44.75335 169 MET B N 1
ATOM 3500 C CA . MET B 1 170 ? -10.73569 15.73665 30.59770 1.000 47.18797 169 MET B CA 1
ATOM 3501 C C . MET B 1 170 ? -9.28242 15.60513 30.15699 1.000 44.52290 169 MET B C 1
ATOM 3502 O O . MET B 1 170 ? -8.54115 16.59499 30.17277 1.000 42.80754 169 MET B O 1
ATOM 3507 N N . LEU B 1 171 ? -8.85329 14.40158 29.76883 1.000 41.35520 170 LEU B N 1
ATOM 3508 C CA . LEU B 1 171 ? -7.47833 14.23015 29.30940 1.000 41.16083 170 LEU B CA 1
ATOM 3509 C C . LEU B 1 171 ? -7.27720 14.84233 27.92965 1.000 42.77123 170 LEU B C 1
ATOM 3510 O O . LEU B 1 171 ? -6.21269 15.40296 27.64292 1.000 43.41069 170 LEU B O 1
ATOM 3515 N N . LEU B 1 172 ? -8.28392 14.73744 27.05881 1.000 39.60528 171 LEU B N 1
ATOM 3516 C CA . LEU B 1 172 ? -8.20040 15.39079 25.75729 1.000 43.04112 171 LEU B CA 1
ATOM 3517 C C . LEU B 1 172 ? -8.15652 16.90418 25.90835 1.000 47.71101 171 LEU B C 1
ATOM 3518 O O . LEU B 1 172 ? -7.45032 17.59094 25.16067 1.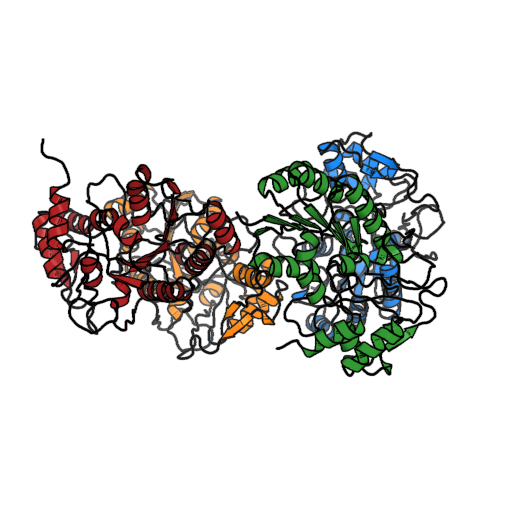000 47.14281 171 LEU B O 1
ATOM 3523 N N . GLU B 1 173 ? -8.90615 17.44131 26.87437 1.000 47.58945 172 GLU B N 1
ATOM 3524 C CA . GLU B 1 173 ? -8.93016 18.88520 27.08179 1.000 44.52492 172 GLU B CA 1
ATOM 3525 C C . GLU B 1 173 ? -7.60433 19.38606 27.63815 1.000 44.63334 172 GLU B C 1
ATOM 3526 O O . GLU B 1 173 ? -7.16259 20.49162 27.30354 1.000 43.68425 172 GLU B O 1
ATOM 3532 N N . ALA B 1 174 ? -6.95899 18.59207 28.49637 1.000 46.00618 173 ALA B N 1
ATOM 3533 C CA . ALA B 1 174 ? -5.61517 18.93915 28.94291 1.000 49.51275 173 ALA B CA 1
ATOM 3534 C C . ALA B 1 174 ? -4.64732 19.00235 27.77035 1.000 51.34480 173 ALA B C 1
ATOM 3535 O O . ALA B 1 174 ? -3.66648 19.75364 27.81163 1.000 50.69720 173 ALA B O 1
ATOM 3537 N N . LYS B 1 175 ? -4.91491 18.23077 26.71420 1.000 47.75005 174 LYS B N 1
ATOM 3538 C CA . LYS B 1 175 ? -4.07534 18.27556 25.52278 1.000 49.61375 174 LYS B CA 1
ATOM 3539 C C . LYS B 1 175 ? -4.30444 19.56038 24.73334 1.000 47.98797 174 LYS B C 1
ATOM 3540 O O . LYS B 1 175 ? -3.34674 20.16974 24.24312 1.000 50.10283 174 LYS B O 1
ATOM 3546 N N . GLU B 1 176 ? -5.56095 20.00226 24.61285 1.000 47.73104 175 GLU B N 1
ATOM 3547 C CA . GLU B 1 176 ? -5.83803 21.18547 23.80208 1.000 50.67560 175 GLU B CA 1
ATOM 3548 C C . GLU B 1 176 ? -5.48597 22.47431 24.54332 1.000 46.97539 175 GLU B C 1
ATOM 3549 O O . GLU B 1 176 ? -4.79556 23.33921 23.99389 1.000 50.56109 175 GLU B O 1
ATOM 3555 N N . LYS B 1 177 ? -5.93042 22.61830 25.79407 1.000 48.49463 176 LYS B N 1
ATOM 3556 C CA . LYS B 1 177 ? -5.66757 23.83978 26.54603 1.000 53.24614 176 LYS B CA 1
ATOM 3557 C C . LYS B 1 177 ? -4.25699 23.88271 27.12105 1.000 53.08889 176 LYS B C 1
ATOM 3558 O O . LYS B 1 177 ? -3.82128 24.94779 27.57316 1.000 52.70149 176 LYS B O 1
ATOM 3564 N N . ASN B 1 178 ? -3.53920 22.76171 27.10295 1.000 50.99437 177 ASN B N 1
ATOM 3565 C CA . ASN B 1 178 ? -2.18487 22.62666 27.63291 1.000 53.82105 177 ASN B CA 1
ATOM 3566 C C . ASN B 1 178 ? -2.11206 22.83889 29.14039 1.000 56.33717 177 ASN B C 1
ATOM 3567 O O . ASN B 1 178 ? -1.01360 23.00998 29.68317 1.000 52.97337 177 ASN B O 1
ATOM 3569 N N . VAL B 1 179 ? -3.24741 22.83214 29.83348 1.000 53.32373 178 VAL B N 1
ATOM 3570 C CA . VAL B 1 179 ? -3.24895 22.89701 31.29317 1.000 54.47550 178 VAL B CA 1
ATOM 3571 C C . VAL B 1 179 ? -3.32484 21.46776 31.82283 1.000 56.35707 178 VAL B C 1
ATOM 3572 O O . VAL B 1 179 ? -4.18247 20.68498 31.38828 1.000 56.45278 178 VAL B O 1
ATOM 3576 N N . PRO B 1 180 ? -2.43270 21.07282 32.72751 1.000 56.85926 179 PRO B N 1
ATOM 3577 C CA . PRO B 1 180 ? -2.35757 19.66059 33.11825 1.000 53.40720 179 PRO B CA 1
ATOM 3578 C C . PRO B 1 180 ? -3.51509 19.23952 34.00946 1.000 50.89094 179 PRO B C 1
ATOM 3579 O O . PRO B 1 180 ? -4.01544 20.01054 34.83194 1.000 53.51991 179 PRO B O 1
ATOM 3583 N N . PHE B 1 181 ? -3.93333 17.98652 33.83530 1.000 48.38483 180 PHE B N 1
ATOM 3584 C CA . PHE B 1 181 ? -4.98686 17.40285 34.65605 1.000 46.64849 180 PHE B CA 1
ATOM 3585 C C . PHE B 1 181 ? -4.38659 16.87647 35.95378 1.000 46.14668 180 PHE B C 1
ATOM 3586 O O . PHE B 1 181 ? -3.47086 16.04665 35.92986 1.000 48.60907 180 PHE B O 1
ATOM 3594 N N . VAL B 1 182 ? -4.90454 17.34743 37.07940 1.000 43.53691 181 VAL B N 1
ATOM 3595 C CA . VAL B 1 182 ? -4.37519 16.99470 38.39056 1.000 47.75442 181 VAL B CA 1
ATOM 3596 C C . VAL B 1 182 ? -5.00524 15.68925 38.85366 1.000 43.51730 181 VAL B C 1
ATOM 3597 O O . VAL B 1 182 ? -6.21459 15.47897 38.71031 1.000 49.76972 181 VAL B O 1
ATOM 3601 N N . THR B 1 183 ? -4.17674 14.80264 39.39204 1.000 43.53788 182 THR B N 1
ATOM 3602 C CA . THR B 1 183 ? -4.63097 13.57553 40.03629 1.000 41.80582 182 THR B CA 1
ATOM 3603 C C . THR B 1 183 ? -3.61505 13.23366 41.12302 1.000 44.28908 182 THR B C 1
ATOM 3604 O O . THR B 1 183 ? -2.80391 14.08022 41.51261 1.000 46.66947 182 THR B O 1
ATOM 3608 N N . THR B 1 184 ? -3.64543 11.99806 41.61770 1.000 40.64379 183 THR B N 1
ATOM 3609 C CA . THR B 1 184 ? -2.83221 11.68352 42.78415 1.000 44.65287 183 THR B CA 1
ATOM 3610 C C . THR B 1 184 ? -2.55761 10.18951 42.86175 1.000 46.41926 183 THR B C 1
ATOM 3611 O O . THR B 1 184 ? -3.29122 9.36838 42.30435 1.000 43.45676 183 THR B O 1
ATOM 3615 N N . VAL B 1 185 ? -1.47473 9.85519 43.57280 1.000 42.09951 184 VAL B N 1
ATOM 3616 C CA . VAL B 1 185 ? -1.17131 8.46586 43.91033 1.000 46.73098 184 VAL B CA 1
ATOM 3617 C C . VAL B 1 185 ? -1.91976 7.99420 45.14475 1.000 44.25275 184 VAL B C 1
ATOM 3618 O O . VAL B 1 185 ? -1.92198 6.79055 45.43325 1.000 40.10345 184 VAL B O 1
ATOM 3622 N N . ASN B 1 186 ? -2.55185 8.90762 45.88431 1.000 42.44870 185 ASN B N 1
ATOM 3623 C CA . ASN B 1 186 ? -3.34805 8.56449 47.05376 1.000 41.05431 185 ASN B CA 1
ATOM 3624 C C . ASN B 1 186 ? -4.78178 8.18654 46.69590 1.000 44.83338 185 ASN B C 1
ATOM 3625 O O . ASN B 1 186 ? -5.66430 8.24910 47.55878 1.000 43.05164 185 ASN B O 1
ATOM 3630 N N . GLU B 1 187 ? -5.03378 7.81194 45.44460 1.000 46.21530 186 GLU B N 1
ATOM 3631 C CA . GLU B 1 187 ? -6.34629 7.36769 45.00019 1.000 42.53981 186 GLU B CA 1
ATOM 3632 C C . GLU B 1 187 ? -6.18719 6.05164 44.25533 1.000 45.99511 186 GLU B C 1
ATOM 3633 O O . GLU B 1 187 ? -5.32334 5.93084 43.38170 1.000 44.75945 186 GLU B O 1
ATOM 3639 N N . TYR B 1 188 ? -7.00596 5.06550 44.61591 1.000 42.38774 187 TYR B N 1
ATOM 3640 C CA . TYR B 1 188 ? -7.06078 3.78210 43.92365 1.000 33.59017 187 TYR B CA 1
ATOM 3641 C C . TYR B 1 188 ? -8.50509 3.55610 43.49967 1.000 34.96276 187 TYR B C 1
ATOM 3642 O O . TYR B 1 188 ? -9.35925 3.24346 44.33571 1.000 29.74391 187 TYR B O 1
ATOM 3651 N N . ARG B 1 189 ? -8.78052 3.72945 42.20893 1.000 32.48442 188 ARG B N 1
ATOM 3652 C CA . ARG B 1 189 ? -10.14179 3.65904 41.70316 1.000 34.82825 188 ARG B CA 1
ATOM 3653 C C . ARG B 1 189 ? -10.12644 3.13659 40.27592 1.000 31.69804 188 ARG B C 1
ATOM 3654 O O . ARG B 1 189 ? -9.13631 3.28507 39.55400 1.000 34.94554 188 ARG B O 1
ATOM 3662 N N . ALA B 1 190 ? -11.23819 2.53004 39.87583 1.000 28.80220 189 ALA B N 1
ATOM 3663 C CA . ALA B 1 190 ? -11.41840 2.02568 38.52474 1.000 30.69430 189 ALA B CA 1
ATOM 3664 C C . ALA B 1 190 ? -12.40053 2.90744 37.76671 1.000 30.48654 189 ALA B C 1
ATOM 3665 O O . ALA B 1 190 ? -13.28782 3.52808 38.35851 1.000 32.42608 189 ALA B O 1
ATOM 3667 N N . ILE B 1 191 ? -12.22449 2.96829 36.44971 1.000 28.21707 190 ILE B N 1
ATOM 3668 C CA . ILE B 1 191 ? -13.18197 3.60541 35.55554 1.000 25.95126 190 ILE B CA 1
ATOM 3669 C C . ILE B 1 191 ? -13.56393 2.58591 34.49178 1.000 32.95927 190 ILE B C 1
ATOM 3670 O O . ILE B 1 191 ? -12.69380 1.91933 33.91993 1.000 30.25230 190 ILE B O 1
ATOM 3675 N N . THR B 1 192 ? -14.86393 2.43524 34.25835 1.000 30.19578 191 THR B N 1
ATOM 3676 C CA . THR B 1 192 ? -15.39519 1.35135 33.44490 1.000 28.16643 191 THR B CA 1
ATOM 3677 C C . THR B 1 192 ? -16.08899 1.92465 32.21960 1.000 35.62723 191 THR B C 1
ATOM 3678 O O . THR B 1 192 ? -16.91245 2.83831 32.34042 1.000 34.33338 191 THR B O 1
ATOM 3682 N N . PHE B 1 193 ? -15.74673 1.39623 31.04571 1.000 35.06355 192 PHE B N 1
ATOM 3683 C CA . PHE B 1 193 ? -16.47831 1.74156 29.83555 1.000 34.89866 192 PHE B CA 1
ATOM 3684 C C . PHE B 1 193 ? -17.95141 1.42379 30.03845 1.000 36.21334 192 PHE B C 1
ATOM 3685 O O . PHE B 1 193 ? -18.30206 0.34312 30.52201 1.000 34.95925 192 PHE B O 1
ATOM 3693 N N . VAL B 1 194 ? -18.81357 2.38256 29.68962 1.000 38.25765 193 VAL B N 1
ATOM 3694 C CA . VAL B 1 194 ? -20.24697 2.21693 29.91471 1.000 33.70853 193 VAL B CA 1
ATOM 3695 C C . VAL B 1 194 ? -20.78196 1.00377 29.16549 1.000 38.17941 193 VAL B C 1
ATOM 3696 O O . VAL B 1 194 ? -21.76444 0.38355 29.59217 1.000 36.32431 193 VAL B O 1
ATOM 3700 N N . GLY B 1 195 ? -20.13488 0.62630 28.06078 1.000 44.83072 194 GLY B N 1
ATOM 3701 C CA . GLY B 1 195 ? -20.61599 -0.50199 27.28028 1.000 39.76393 194 GLY B CA 1
ATOM 3702 C C . GLY B 1 195 ? -20.52471 -1.82054 28.02346 1.000 40.98470 194 GLY B C 1
ATOM 3703 O O . GLY B 1 195 ? -21.44213 -2.64119 27.95585 1.000 42.18715 194 GLY B O 1
ATOM 3704 N N . GLU B 1 196 ? -19.41908 -2.04760 28.73818 1.000 36.05222 195 GLU B N 1
ATOM 3705 C CA . GLU B 1 196 ? -19.30829 -3.26187 29.54045 1.000 35.08015 195 GLU B CA 1
ATOM 3706 C C . GLU B 1 196 ? -20.36463 -3.28581 30.63876 1.000 37.39745 195 GLU B C 1
ATOM 3707 O O . GLU B 1 196 ? -20.99480 -4.32215 30.88224 1.000 34.92399 195 GLU B O 1
ATOM 3713 N N . VAL B 1 197 ? -20.58054 -2.14526 31.30066 1.000 36.80804 196 VAL B N 1
ATOM 3714 C CA . VAL B 1 197 ? -21.63415 -2.03986 32.30874 1.000 37.38155 196 VAL B CA 1
ATOM 3715 C C . VAL B 1 197 ? -22.99231 -2.34480 31.68995 1.000 37.01087 196 VAL B C 1
ATOM 3716 O O . VAL B 1 197 ? -23.80762 -3.08097 32.25914 1.000 34.11985 196 VAL B O 1
ATOM 3720 N N . VAL B 1 198 ? -23.25078 -1.78285 30.50839 1.000 38.77781 197 VAL B N 1
ATOM 3721 C CA . VAL B 1 198 ? -24.55969 -1.92421 29.88126 1.000 37.87512 197 VAL B CA 1
ATOM 3722 C C . VAL B 1 198 ? -24.73702 -3.32633 29.30904 1.000 40.76287 197 VAL B C 1
ATOM 3723 O O . VAL B 1 198 ? -25.82648 -3.90715 29.38352 1.000 36.16138 197 VAL B O 1
ATOM 3727 N N . GLU B 1 199 ? -23.67139 -3.90108 28.74411 1.000 37.38243 198 GLU B N 1
ATOM 3728 C CA . GLU B 1 199 ? -23.79788 -5.20727 28.10466 1.000 37.55657 198 GLU B CA 1
ATOM 3729 C C . GLU B 1 199 ? -23.96510 -6.32940 29.12200 1.000 38.47169 198 GLU B C 1
ATOM 3730 O O . GLU B 1 199 ? -24.65281 -7.31639 28.84042 1.000 42.36942 198 GLU B O 1
ATOM 3736 N N . ASN B 1 200 ? -23.35685 -6.20319 30.29996 1.000 36.31299 199 ASN B N 1
ATOM 3737 C CA . ASN B 1 200 ? -23.48200 -7.22321 31.33480 1.000 35.23856 199 ASN B CA 1
ATOM 3738 C C . ASN B 1 200 ? -24.77876 -7.11959 32.12967 1.000 37.46098 199 ASN B C 1
ATOM 3739 O O . ASN B 1 200 ? -24.99246 -7.93957 33.02863 1.000 43.33098 199 ASN B O 1
ATOM 3744 N N . ILE B 1 201 ? -25.64476 -6.14598 31.83026 1.000 39.35622 200 ILE B N 1
ATOM 3745 C CA . ILE B 1 201 ? -26.73091 -5.82332 32.75461 1.000 41.32117 200 ILE B CA 1
ATOM 3746 C C . ILE B 1 201 ? -27.81385 -6.89563 32.74795 1.000 44.61024 200 ILE B C 1
ATOM 3747 O O . ILE B 1 201 ? -28.52529 -7.06840 33.74523 1.000 39.24248 200 ILE B O 1
ATOM 3752 N N . GLU B 1 202 ? -27.96457 -7.63293 31.64514 1.000 53.19841 201 GLU B N 1
ATOM 3753 C CA . GLU B 1 202 ? -28.98034 -8.67934 31.61090 1.000 52.73641 201 GLU B CA 1
ATOM 3754 C C . GLU B 1 202 ? -28.61291 -9.84074 32.52373 1.000 52.49542 201 GLU B C 1
ATOM 3755 O O . GLU B 1 202 ? -29.50187 -10.48858 33.08692 1.000 52.78336 201 GLU B O 1
ATOM 3761 N N . LYS B 1 203 ? -27.31510 -10.10498 32.69516 1.000 41.29997 202 LYS B N 1
ATOM 3762 C CA . LYS B 1 203 ? -26.88729 -11.22378 33.52758 1.000 39.85421 202 LYS B CA 1
ATOM 3763 C C . LYS B 1 203 ? -27.23995 -11.00454 34.99353 1.000 34.09315 202 LYS B C 1
ATOM 3764 O O . LYS B 1 203 ? -27.39279 -11.97191 35.74671 1.000 38.39884 202 LYS B O 1
ATOM 3770 N N . THR B 1 204 ? -27.38913 -9.74795 35.41551 1.000 38.57574 203 THR B N 1
ATOM 3771 C CA . THR B 1 204 ? -27.70025 -9.44270 36.80655 1.000 35.45196 203 THR B CA 1
ATOM 3772 C C . THR B 1 204 ? -29.14367 -9.73291 37.17445 1.000 37.04600 203 THR B C 1
ATOM 3773 O O . THR B 1 204 ? -29.46432 -9.76306 38.36817 1.000 33.43718 203 THR B O 1
ATOM 3777 N N . PHE B 1 205 ? -30.01441 -9.93373 36.18676 1.000 36.62596 204 PHE B N 1
ATOM 3778 C CA . PHE B 1 205 ? -31.42572 -10.15548 36.47552 1.000 40.30024 204 PHE B CA 1
ATOM 3779 C C . PHE B 1 205 ? -31.62825 -11.42980 37.28579 1.000 37.45394 204 PHE B C 1
ATOM 3780 O O . PHE B 1 205 ? -32.50293 -11.48826 38.15862 1.000 34.99521 204 PHE B O 1
ATOM 3788 N N . GLU B 1 206 ? -30.81930 -12.45587 37.01944 1.000 34.91053 205 GLU B N 1
ATOM 3789 C CA . GLU B 1 206 ? -30.95742 -13.75517 37.66307 1.000 35.54291 205 GLU B CA 1
ATOM 3790 C C . GLU B 1 206 ? -30.14897 -13.88562 38.94787 1.000 37.04363 205 GLU B C 1
ATOM 3791 O O . GLU B 1 206 ? -30.27186 -14.90703 39.63364 1.000 39.58479 205 GLU B O 1
ATOM 3793 N N . LEU B 1 207 ? -29.33566 -12.88885 39.28788 1.000 37.62279 206 LEU B N 1
ATOM 3794 C CA . LEU B 1 207 ? -28.48854 -12.98487 40.46836 1.000 38.42645 206 LEU B CA 1
ATOM 3795 C C . LEU B 1 207 ? -29.33846 -13.02559 41.73657 1.000 37.24800 206 LEU B C 1
ATOM 3796 O O . LEU B 1 207 ? -30.34087 -12.31064 41.83820 1.000 36.15023 206 LEU B O 1
ATOM 3801 N N . PRO B 1 208 ? -28.96279 -13.84237 42.71906 1.000 43.63438 207 PRO B N 1
ATOM 3802 C CA . PRO B 1 208 ? -29.66000 -13.81289 44.00845 1.000 46.55798 207 PRO B CA 1
ATOM 3803 C C . PRO B 1 208 ? -29.48579 -12.46312 44.68824 1.000 37.94371 207 PRO B C 1
ATOM 3804 O O . PRO B 1 208 ? -28.54888 -11.71122 44.41105 1.000 39.09607 207 PRO B O 1
ATOM 3808 N N . GLY B 1 209 ? -30.40904 -12.16617 45.59852 1.000 38.84947 208 GLY B N 1
ATOM 3809 C CA . GLY B 1 209 ? -30.41105 -10.85979 46.23400 1.000 40.37201 208 GLY B CA 1
ATOM 3810 C C . GLY B 1 209 ? -29.16795 -10.64143 47.08019 1.000 40.83736 208 GLY B C 1
ATOM 3811 O O . GLY B 1 209 ? -28.71438 -11.53453 47.79944 1.000 38.15960 208 GLY B O 1
ATOM 3812 N N . GLY B 1 210 ? -28.61999 -9.43840 46.99282 1.000 37.87629 209 GLY B N 1
ATOM 3813 C CA . GLY B 1 210 ? -27.43056 -9.08341 47.73585 1.000 34.97294 209 GLY B CA 1
ATOM 3814 C C . GLY B 1 210 ? -26.69515 -7.94925 47.05101 1.000 32.95237 209 GLY B C 1
ATOM 3815 O O . GLY B 1 210 ? -27.19965 -7.32792 46.12037 1.000 36.11843 209 GLY B O 1
ATOM 3816 N N . VAL B 1 211 ? -25.47965 -7.69996 47.53361 1.000 33.39515 210 VAL B N 1
ATOM 3817 C CA . VAL B 1 211 ? -24.63833 -6.60491 47.06353 1.000 29.68719 210 VAL B CA 1
ATOM 3818 C C . VAL B 1 211 ? -23.50957 -7.18633 46.22523 1.000 31.35197 210 VAL B C 1
ATOM 3819 O O . VAL B 1 211 ? -22.81753 -8.11292 46.66308 1.000 38.70182 210 VAL B O 1
ATOM 3823 N N . TYR B 1 212 ? -23.31998 -6.64020 45.02472 1.000 31.70130 211 TYR B N 1
ATOM 3824 C CA . TYR B 1 212 ? -22.32190 -7.13541 44.08502 1.000 32.86607 211 TYR B CA 1
ATOM 3825 C C . TYR B 1 212 ? -21.45886 -5.98394 43.59329 1.000 32.64408 211 TYR B C 1
ATOM 3826 O O . TYR B 1 212 ? -21.98351 -4.95737 43.14927 1.000 33.91190 211 TYR B O 1
ATOM 3835 N N . ASN B 1 213 ? -20.14176 -6.15701 43.66452 1.000 26.22594 212 ASN B N 1
ATOM 3836 C CA . ASN B 1 213 ? -19.24215 -5.24477 42.97425 1.000 31.18007 212 ASN B CA 1
ATOM 3837 C C . ASN B 1 213 ? -19.40701 -5.41558 41.47003 1.000 32.21603 212 ASN B C 1
ATOM 3838 O O . ASN B 1 213 ? -19.52879 -6.53571 40.96581 1.000 36.78387 212 ASN B O 1
ATOM 3843 N N . TYR B 1 214 ? -19.41232 -4.29599 40.74790 1.000 33.97866 213 TYR B N 1
ATOM 3844 C CA . TYR B 1 214 ? -19.85422 -4.30908 39.35502 1.000 33.05157 213 TYR B CA 1
ATOM 3845 C C . TYR B 1 214 ? -19.07964 -3.24294 38.58728 1.000 31.45532 213 TYR B C 1
ATOM 3846 O O . TYR B 1 214 ? -19.43370 -2.06137 38.63256 1.000 33.57452 213 TYR B O 1
ATOM 3855 N N . GLY B 1 215 ? -18.04458 -3.66557 37.88249 1.000 30.84772 214 GLY B N 1
ATOM 3856 C CA . GLY B 1 215 ? -17.26914 -2.76057 37.06462 1.000 29.57524 214 GLY B CA 1
ATOM 3857 C C . GLY B 1 215 ? -15.85762 -3.27673 36.87585 1.000 30.31879 214 GLY B C 1
ATOM 3858 O O . GLY B 1 215 ? -15.52229 -4.39337 37.26288 1.000 32.10225 214 GLY B O 1
ATOM 3859 N N . ALA B 1 216 ? -15.03574 -2.42286 36.27233 1.000 29.00301 215 ALA B N 1
ATOM 3860 C CA . ALA B 1 216 ? -13.65983 -2.78338 35.96998 1.000 28.51352 215 ALA B CA 1
ATOM 3861 C C . ALA B 1 216 ? -12.85028 -2.97172 37.24722 1.000 30.56617 215 ALA B C 1
ATOM 3862 O O . ALA B 1 216 ? -13.16090 -2.40913 38.30090 1.000 30.25785 215 ALA B O 1
ATOM 3864 N N . SER B 1 217 ? -11.80340 -3.78280 37.14318 1.000 29.46169 216 SER B N 1
ATOM 3865 C CA . SER B 1 217 ? -10.82470 -3.93300 38.20780 1.000 31.85173 216 SER B CA 1
ATOM 3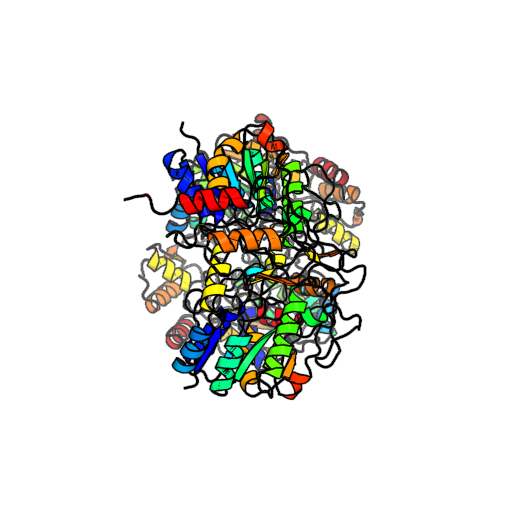866 C C . SER B 1 217 ? -9.63283 -3.01615 37.95024 1.000 32.20258 216 SER B C 1
ATOM 3867 O O . SER B 1 217 ? -9.43603 -2.50888 36.84260 1.000 30.37881 216 SER B O 1
ATOM 3870 N N . ASN B 1 218 ? -8.83262 -2.80909 38.99651 1.000 31.53023 217 ASN B N 1
ATOM 3871 C CA . ASN B 1 218 ? -7.64922 -1.96240 38.89764 1.000 34.34711 217 ASN B CA 1
ATOM 3872 C C . ASN B 1 218 ? -6.74934 -2.13286 40.11411 1.000 34.44913 217 ASN B C 1
ATOM 3873 O O . ASN B 1 218 ? -7.19962 -1.96981 41.25298 1.000 33.02953 217 ASN B O 1
ATOM 3878 N N . THR B 1 219 ? -5.47795 -2.45630 39.88523 1.000 36.88205 218 THR B N 1
ATOM 3879 C CA . THR B 1 219 ? -4.49297 -2.54307 40.95485 1.000 36.95788 218 THR B CA 1
ATOM 3880 C C . THR B 1 219 ? -3.55632 -1.34237 40.99510 1.000 35.86715 218 THR B C 1
ATOM 3881 O O . THR B 1 219 ? -2.70847 -1.26702 41.88936 1.000 38.45160 218 THR B O 1
ATOM 3885 N N . SER B 1 220 ? -3.69349 -0.40328 40.06374 1.000 35.88558 219 SER B N 1
ATOM 3886 C CA . SER B 1 220 ? -2.82288 0.76001 39.97379 1.000 36.62936 219 SER B CA 1
ATOM 3887 C C . SER B 1 220 ? -3.51029 1.99977 40.53774 1.000 38.12396 219 SER B C 1
ATOM 3888 O O . SER B 1 220 ? -4.73967 2.09051 40.58778 1.000 36.88493 219 SER B O 1
ATOM 3891 N N . ASN B 1 221 ? -2.69396 2.96564 40.95726 1.000 35.88206 220 ASN B N 1
ATOM 3892 C CA . ASN B 1 221 ? -3.22506 4.21610 41.47453 1.000 38.44211 220 ASN B CA 1
ATOM 3893 C C . ASN B 1 221 ? -3.65403 5.12846 40.32620 1.000 39.31566 220 ASN B C 1
ATOM 3894 O O . ASN B 1 221 ? -3.33846 4.89257 39.15647 1.000 36.76798 220 ASN B O 1
ATOM 3899 N N . SER B 1 222 ? -4.37786 6.19463 40.68350 1.000 34.95080 221 SER B N 1
ATOM 3900 C CA . SER B 1 222 ? -4.97402 7.07104 39.67732 1.000 37.08429 221 SER B CA 1
ATOM 3901 C C . SER B 1 222 ? -3.91619 7.70554 38.78107 1.000 40.53554 221 SER B C 1
ATOM 3902 O O . SER B 1 222 ? -4.08681 7.76841 37.55749 1.000 38.63196 221 SER B O 1
ATOM 3905 N N . TYR B 1 223 ? -2.82012 8.18701 39.37157 1.000 36.57833 222 TYR B N 1
ATOM 3906 C CA . TYR B 1 223 ? -1.78276 8.85147 38.58801 1.000 41.24160 222 TYR B CA 1
ATOM 3907 C C . TYR B 1 223 ? -1.15273 7.89026 37.58630 1.000 42.05878 222 TYR B C 1
ATOM 3908 O O . TYR B 1 223 ? -0.98340 8.22512 36.40799 1.000 42.07902 222 TYR B O 1
ATOM 3917 N N . GLU B 1 224 ? -0.80897 6.68106 38.03649 1.000 38.92644 223 GLU B N 1
ATOM 3918 C CA . GLU B 1 224 ? -0.27944 5.67637 37.11953 1.000 40.54341 223 GLU B CA 1
ATOM 3919 C C . GLU B 1 224 ? -1.32743 5.25833 36.09484 1.000 40.01204 223 GLU B C 1
ATOM 3920 O O . GLU B 1 224 ? -1.00216 5.01131 34.92755 1.000 38.71204 223 GLU B O 1
ATOM 3926 N N . THR B 1 225 ? -2.59258 5.16929 36.51496 1.000 39.64847 224 THR B N 1
ATOM 3927 C CA . THR B 1 225 ? -3.64848 4.73431 35.60508 1.000 39.88734 224 THR B CA 1
ATOM 3928 C C . THR B 1 225 ? -3.87700 5.75027 34.49545 1.000 37.88318 224 THR B C 1
ATOM 3929 O O . THR B 1 225 ? -3.98613 5.38252 33.31966 1.000 36.46843 224 THR B O 1
ATOM 3933 N N . TYR B 1 226 ? -3.94033 7.03297 34.84798 1.000 37.73474 225 TYR B N 1
ATOM 3934 C CA . TYR B 1 226 ? -4.32233 8.04825 33.87653 1.000 40.84581 225 TYR B CA 1
ATOM 3935 C C . TYR B 1 226 ? -3.18634 8.37104 32.91502 1.000 39.19135 225 TYR B C 1
ATOM 3936 O O . TYR B 1 226 ? -3.44406 8.71725 31.75693 1.000 38.10510 225 TYR B O 1
ATOM 3945 N N . LYS B 1 227 ? -1.93437 8.25386 33.36409 1.000 42.29855 226 LYS B N 1
ATOM 3946 C CA . LYS B 1 227 ? -0.81083 8.34459 32.43778 1.000 41.24231 226 LYS B CA 1
ATOM 3947 C C . LYS B 1 227 ? -0.89434 7.25025 31.38323 1.000 43.76469 226 LYS B C 1
ATOM 3948 O O . LYS B 1 227 ? -0.73501 7.51433 30.18855 1.000 40.99692 226 LYS B O 1
ATOM 3954 N N . GLU B 1 228 ? -1.16069 6.01226 31.80992 1.000 41.71841 227 GLU B N 1
ATOM 3955 C CA . GLU B 1 228 ? -1.32783 4.91752 30.85836 1.000 41.99829 227 GLU B CA 1
ATOM 3956 C C . GLU B 1 228 ? -2.44838 5.21289 29.86908 1.000 42.90003 227 GLU B C 1
ATOM 3957 O O . GLU B 1 228 ? -2.31524 4.93913 28.67128 1.000 44.81905 227 GLU B O 1
ATOM 3963 N N . ILE B 1 229 ? -3.55427 5.78777 30.34878 1.000 43.21852 228 ILE B N 1
ATOM 3964 C CA . ILE B 1 229 ? -4.66167 6.12667 29.46027 1.000 40.60486 228 ILE B CA 1
ATOM 3965 C C . ILE B 1 229 ? -4.28676 7.29654 28.55319 1.000 40.77089 228 ILE B C 1
ATOM 3966 O O . ILE B 1 229 ? -4.56199 7.27522 27.34834 1.000 39.30249 228 ILE B O 1
ATOM 3971 N N . ALA B 1 230 ? -3.64430 8.32773 29.10828 1.000 39.73793 229 ALA B N 1
ATOM 3972 C CA . ALA B 1 230 ? -3.28076 9.50523 28.31834 1.000 41.31868 229 ALA B CA 1
ATOM 3973 C C . ALA B 1 230 ? -2.26698 9.15289 27.23318 1.000 46.47605 229 ALA B C 1
ATOM 3974 O O . ALA B 1 230 ? -2.40570 9.54564 26.06778 1.000 47.33445 229 ALA B O 1
ATOM 3976 N N . LYS B 1 231 ? -1.20580 8.46873 27.63715 1.000 44.84527 230 LYS B N 1
ATOM 3977 C CA . LYS B 1 231 ? -0.26937 7.78815 26.75514 1.000 46.36888 230 LYS B CA 1
ATOM 3978 C C . LYS B 1 231 ? -0.90379 6.91975 25.64716 1.000 44.11888 230 LYS B C 1
ATOM 3979 O O . LYS B 1 231 ? -0.29850 6.73416 24.58301 1.000 42.13373 230 LYS B O 1
ATOM 3985 N N . ILE B 1 232 ? -2.10574 6.37440 25.85849 1.000 46.26019 231 ILE B N 1
ATOM 3986 C CA . ILE B 1 232 ? -2.79851 5.70345 24.75048 1.000 42.92173 231 ILE B CA 1
ATOM 3987 C C . ILE B 1 232 ? -3.38442 6.72601 23.78165 1.000 45.12264 231 ILE B C 1
ATOM 3988 O O . ILE B 1 232 ? -3.26940 6.58494 22.55574 1.000 42.90808 231 ILE B O 1
ATOM 3993 N N . MET B 1 233 ? -4.02073 7.76746 24.31156 1.000 44.56051 232 MET B N 1
ATOM 3994 C CA . MET B 1 233 ? -4.67460 8.79523 23.51018 1.000 45.20166 232 MET B CA 1
ATOM 3995 C C . MET B 1 233 ? -3.68902 9.77274 22.87846 1.000 48.65780 232 MET B C 1
ATOM 3996 O O . MET B 1 233 ? -4.11556 10.82509 22.38795 1.000 51.21319 232 MET B O 1
ATOM 4001 N N . ASP B 1 234 ? -2.39363 9.44814 22.89307 1.000 55.79687 233 ASP B N 1
ATOM 4002 C CA . ASP B 1 234 ? -1.33600 10.32083 22.38231 1.000 57.06237 233 ASP B CA 1
ATOM 4003 C C . ASP B 1 234 ? -1.26053 11.63160 23.16120 1.000 59.05690 233 ASP B C 1
ATOM 4004 O O . ASP B 1 234 ? -0.88265 12.67178 22.61611 1.000 59.06263 233 ASP B O 1
ATOM 4009 N N . VAL B 1 235 ? -1.61132 11.58605 24.44281 1.000 51.90791 234 VAL B N 1
ATOM 4010 C CA . VAL B 1 235 ? -1.56049 12.75764 25.31389 1.000 50.32245 234 VAL B CA 1
ATOM 4011 C C . VAL B 1 235 ? -0.18832 12.81705 25.97443 1.000 53.19119 234 VAL B C 1
ATOM 4012 O O . VAL B 1 235 ? 0.29853 11.79483 26.48086 1.000 54.64463 234 VAL B O 1
ATOM 4016 N N . PRO B 1 236 ? 0.47196 13.97681 25.96668 1.000 49.97909 235 PRO B N 1
ATOM 4017 C CA . PRO B 1 236 ? 1.78313 14.09954 26.61564 1.000 53.33177 235 PRO B CA 1
ATOM 4018 C C . PRO B 1 236 ? 1.78333 13.54660 28.03512 1.000 58.05556 235 PRO B C 1
ATOM 4019 O O . PRO B 1 236 ? 0.77026 13.56448 28.73704 1.000 55.92264 235 PRO B O 1
ATOM 4023 N N . GLU B 1 237 ? 2.94305 13.04646 28.45481 1.000 60.48960 236 GLU B N 1
ATOM 4024 C CA . GLU B 1 237 ? 3.04506 12.43318 29.77406 1.000 58.77290 236 GLU B CA 1
ATOM 4025 C C . GLU B 1 237 ? 2.97563 13.50024 30.85433 1.000 63.16176 236 GLU B C 1
ATOM 4026 O O . GLU B 1 237 ? 2.30116 13.34482 31.88576 1.000 60.79754 236 GLU B O 1
ATOM 4032 N N . ASN B 1 238 ? 3.63953 14.62374 30.59883 1.000 69.94247 237 ASN B N 1
ATOM 4033 C CA . ASN B 1 238 ? 3.81673 15.72457 31.54500 1.000 67.91326 237 ASN B CA 1
ATOM 4034 C C . ASN B 1 238 ? 2.48903 16.44213 31.79265 1.000 66.69072 237 ASN B C 1
ATOM 4035 O O . ASN B 1 238 ? 2.36668 17.24331 32.72766 1.000 68.62134 237 ASN B O 1
ATOM 4040 N N . LEU B 1 239 ? 1.44057 16.11144 31.02606 1.000 62.15900 238 LEU B N 1
ATOM 4041 C CA . LEU B 1 239 ? 0.11663 16.68917 31.20003 1.000 58.88424 238 LEU B CA 1
ATOM 4042 C C . LEU B 1 239 ? -0.69828 16.03968 32.31182 1.000 57.98404 238 LEU B C 1
ATOM 4043 O O . LEU B 1 239 ? -1.77894 16.55110 32.61188 1.000 51.77149 238 LEU B O 1
ATOM 4048 N N . VAL B 1 240 ? -0.24259 14.95133 32.92662 1.000 57.61406 239 VAL B N 1
ATOM 4049 C CA . VAL B 1 240 ? -0.94426 14.32928 34.05128 1.000 54.12399 239 VAL B CA 1
ATOM 4050 C C . VAL B 1 240 ? -0.07700 14.49289 35.29223 1.000 53.49171 239 VAL B C 1
ATOM 4051 O O . VAL B 1 240 ? 0.98719 13.87341 35.39834 1.000 50.27450 239 VAL B O 1
ATOM 4055 N N . GLU B 1 241 ? -0.52701 15.32074 36.23444 1.000 50.59204 240 GLU B N 1
ATOM 4056 C CA . GLU B 1 241 ? 0.25242 15.67096 37.41514 1.000 50.39049 240 GLU B CA 1
ATOM 4057 C C . GLU B 1 241 ? -0.16135 14.83636 38.62415 1.000 50.96583 240 GLU B C 1
ATOM 4058 O O . GLU B 1 241 ? -1.28665 14.34155 38.71689 1.000 44.93891 240 GLU B O 1
ATOM 4064 N N . ASN B 1 242 ? 0.77533 14.70018 39.56356 1.000 50.68712 241 ASN B N 1
ATOM 4065 C CA . ASN B 1 242 ? 0.60052 13.90532 40.77817 1.000 44.54512 241 ASN B CA 1
ATOM 4066 C C . ASN B 1 242 ? 0.65966 14.84905 41.97617 1.000 45.60185 241 ASN B C 1
ATOM 4067 O O . ASN B 1 242 ? 1.74283 15.29251 42.37129 1.000 51.12836 241 ASN B O 1
ATOM 4072 N N . ASP B 1 243 ? -0.50063 15.15149 42.55515 1.000 48.41780 242 ASP B N 1
ATOM 4073 C CA . ASP B 1 243 ? -0.59107 16.02854 43.71880 1.000 49.09072 242 ASP B CA 1
ATOM 4074 C C . ASP B 1 243 ? -0.60735 15.16520 44.97647 1.000 51.10793 242 ASP B C 1
ATOM 4075 O O . ASP B 1 243 ? -1.61761 14.52560 45.28597 1.000 52.08119 242 ASP B O 1
ATOM 4080 N N . THR B 1 244 ? 0.50988 15.15198 45.70728 1.000 49.44956 243 THR B N 1
ATOM 4081 C CA . THR B 1 244 ? 0.59721 14.35271 46.92393 1.000 49.95881 243 THR B CA 1
ATOM 4082 C C . THR B 1 244 ? -0.22049 14.92971 48.07314 1.000 53.65837 243 THR B C 1
ATOM 4083 O O . THR B 1 244 ? -0.36645 14.25886 49.10061 1.000 53.71107 243 THR B O 1
ATOM 4087 N N . ASN B 1 245 ? -0.75401 16.14645 47.92758 1.000 52.09433 244 ASN B N 1
ATOM 4088 C CA . ASN B 1 245 ? -1.56609 16.73745 48.98729 1.000 55.14483 244 ASN B CA 1
ATOM 4089 C C . ASN B 1 245 ? -2.93686 16.08344 49.08611 1.000 54.81541 244 ASN B C 1
ATOM 4090 O O . ASN B 1 245 ? -3.50741 16.00666 50.18017 1.000 55.32683 244 ASN B O 1
ATOM 4095 N N . ARG B 1 246 ? -3.48420 15.62541 47.96426 1.000 51.25333 245 ARG B N 1
ATOM 4096 C CA . ARG B 1 246 ? -4.85033 15.12287 47.94620 1.000 52.68111 245 ARG B CA 1
ATOM 4097 C C . ARG B 1 246 ? -4.92192 13.75406 48.61096 1.000 50.23242 245 ARG B C 1
ATOM 4098 O O . ARG B 1 246 ? -4.10413 12.87239 48.33022 1.000 50.47380 245 ARG B O 1
ATOM 4106 N N . PHE B 1 247 ? -5.90262 13.58650 49.50163 1.000 56.90407 246 PHE B N 1
ATOM 4107 C CA . PHE B 1 247 ? -6.04977 12.37040 50.30415 1.000 57.60851 246 PHE B CA 1
ATOM 4108 C C . PHE B 1 247 ? -4.76502 12.06356 51.06905 1.000 57.07979 246 PHE B C 1
ATOM 4109 O O . PHE B 1 247 ? -4.37360 10.90640 51.23884 1.000 51.46750 246 PHE B O 1
ATOM 4117 N N . LYS B 1 248 ? -4.10225 13.12556 51.53587 1.000 58.00446 247 LYS B N 1
ATOM 4118 C CA . LYS B 1 248 ? -2.85526 12.96392 52.27652 1.000 57.61204 247 LYS B CA 1
ATOM 4119 C C . LYS B 1 248 ? -3.09718 12.28500 53.61834 1.000 60.88869 247 LYS B C 1
ATOM 4120 O O . LYS B 1 248 ? -2.31845 11.41543 54.02762 1.000 56.55474 247 LYS B O 1
ATOM 4126 N N . ALA B 1 249 ? -4.16673 12.67530 54.31910 1.000 62.03854 248 ALA B N 1
ATOM 4127 C CA . ALA B 1 249 ? -4.46491 12.07470 55.61555 1.000 65.58622 248 ALA B CA 1
ATOM 4128 C C . ALA B 1 249 ? -4.62636 10.56426 55.49937 1.000 65.41659 248 ALA B C 1
ATOM 4129 O O . ALA B 1 249 ? -4.10178 9.81073 56.32854 1.000 67.82681 248 ALA B O 1
ATOM 4131 N N . GLN B 1 250 ? -5.33965 10.10399 54.47374 1.000 59.25175 249 GLN B N 1
ATOM 4132 C CA . GLN B 1 250 ? -5.44916 8.67994 54.19431 1.000 55.54920 249 GLN B CA 1
ATOM 4133 C C . GLN B 1 250 ? -5.91284 8.49158 52.75756 1.000 48.96815 249 GLN B C 1
ATOM 4134 O O . GLN B 1 250 ? -6.79245 9.21520 52.28328 1.000 47.38538 249 GLN B O 1
ATOM 4140 N N . ALA B 1 251 ? -5.31954 7.51138 52.08052 1.000 47.06047 250 ALA B N 1
ATOM 4141 C CA . ALA B 1 251 ? -5.62171 7.27101 50.67784 1.000 45.12531 250 ALA B CA 1
ATOM 4142 C C . ALA B 1 251 ? -7.07319 6.84462 50.49730 1.000 42.26226 250 ALA B C 1
ATOM 4143 O O . ALA B 1 251 ? -7.65595 6.16351 51.34540 1.000 38.13433 250 ALA B O 1
ATOM 4145 N N . ARG B 1 252 ? -7.65992 7.25747 49.37454 1.000 39.19577 251 ARG B N 1
ATOM 4146 C CA . ARG B 1 252 ? -8.99840 6.81094 48.99229 1.000 40.94656 251 ARG B CA 1
ATOM 4147 C C . ARG B 1 252 ? -8.84791 5.56467 48.12799 1.000 38.93594 251 ARG B C 1
ATOM 4148 O O . ARG B 1 252 ? -8.48711 5.64644 46.95135 1.000 36.91327 251 ARG B O 1
ATOM 4156 N N . ASN B 1 253 ? -9.12008 4.40572 48.71796 1.000 37.68553 252 ASN B N 1
ATOM 4157 C CA . ASN B 1 253 ? -9.03807 3.11802 48.03798 1.000 35.30195 252 ASN B CA 1
ATOM 4158 C C . ASN B 1 253 ? -10.45773 2.61530 47.80964 1.000 32.09157 252 ASN B C 1
ATOM 4159 O O . ASN B 1 253 ? -11.14086 2.22362 48.76195 1.000 30.89650 252 ASN B O 1
ATOM 4164 N N . ILE B 1 254 ? -10.90754 2.63454 46.55464 1.000 32.02767 253 ILE B N 1
ATOM 4165 C CA . ILE B 1 254 ? -12.24612 2.14693 46.23564 1.000 32.53166 253 ILE B CA 1
ATOM 4166 C C . ILE B 1 254 ? -12.17686 1.10018 45.13081 1.000 31.92071 253 ILE B C 1
ATOM 4167 O O . ILE B 1 254 ? -13.19451 0.77242 44.50978 1.000 32.77060 253 ILE B O 1
ATOM 4172 N N . SER B 1 255 ? -10.98278 0.56545 44.88117 1.000 29.73596 254 SER B N 1
ATOM 4173 C CA . SER B 1 255 ? -10.83753 -0.51664 43.91669 1.000 29.42293 254 SER B CA 1
ATOM 4174 C C . SER B 1 255 ? -11.54260 -1.76364 44.43344 1.000 30.39048 254 SER B C 1
ATOM 4175 O O . SER B 1 255 ? -11.33772 -2.17749 45.57905 1.000 35.21955 254 SER B O 1
ATOM 4178 N N . MET B 1 256 ? -12.37380 -2.36282 43.58866 1.000 25.59669 255 MET B N 1
ATOM 4179 C CA . MET B 1 256 ? -13.24048 -3.45596 44.00020 1.000 38.12079 255 MET B CA 1
ATOM 4180 C C . MET B 1 256 ? -12.67210 -4.79923 43.56323 1.000 32.16389 255 MET B C 1
ATOM 4181 O O . MET B 1 256 ? -12.08805 -4.91902 42.48197 1.000 26.65979 255 MET B O 1
ATOM 4186 N N . ASN B 1 257 ? -12.83623 -5.80349 44.42117 1.000 34.20624 256 ASN B N 1
ATOM 4187 C CA . ASN B 1 257 ? -12.68007 -7.18992 44.00891 1.000 34.51404 256 ASN B CA 1
ATOM 4188 C C . ASN B 1 257 ? -13.98483 -7.65263 43.37617 1.000 33.10159 256 ASN B C 1
ATOM 4189 O O . ASN B 1 257 ? -15.05578 -7.51465 43.97567 1.000 33.72000 256 ASN B O 1
ATOM 4194 N N . ILE B 1 258 ? -13.90155 -8.18664 42.16230 1.000 34.91023 257 ILE B N 1
ATOM 4195 C CA . ILE B 1 258 ? -15.09177 -8.51176 41.39013 1.000 38.23280 257 ILE B CA 1
ATOM 4196 C C . ILE B 1 258 ? -15.29601 -10.02044 41.27185 1.000 35.93517 257 ILE B C 1
ATOM 4197 O O . ILE B 1 258 ? -16.07425 -10.46627 40.43668 1.000 35.14861 257 ILE B O 1
ATOM 4202 N N . GLN B 1 259 ? -14.61989 -10.81981 42.09983 1.000 36.83434 258 GLN B N 1
ATOM 4203 C CA . GLN B 1 259 ? -14.71946 -12.26762 41.93713 1.000 40.51941 258 GLN B CA 1
ATOM 4204 C C . GLN B 1 259 ? -16.12924 -12.77937 42.21364 1.000 40.00423 258 GLN B C 1
ATOM 4205 O O . GLN B 1 259 ? -16.52419 -13.81565 41.66474 1.000 36.30250 258 GLN B O 1
ATOM 4211 N N . LYS B 1 260 ? -16.89864 -12.07222 43.04897 1.000 34.23722 259 LYS B N 1
ATOM 4212 C CA . LYS B 1 260 ? -18.26157 -12.50521 43.34800 1.000 36.84862 259 LYS B CA 1
ATOM 4213 C C . LYS B 1 260 ? -19.10072 -12.60915 42.08040 1.000 37.95320 259 LYS B C 1
ATOM 4214 O O . LYS B 1 260 ? -19.85077 -13.57657 41.90288 1.000 38.76052 259 LYS B O 1
ATOM 4220 N N . ILE B 1 261 ? -18.98579 -11.62724 41.18308 1.000 36.27241 260 ILE B N 1
ATOM 4221 C CA . ILE B 1 261 ? -19.70395 -11.69830 39.91465 1.000 42.13261 260 ILE B CA 1
ATOM 4222 C C . ILE B 1 261 ? -18.95100 -12.50803 38.86524 1.000 41.77754 260 ILE B C 1
ATOM 4223 O O . ILE B 1 261 ? -19.56893 -12.96724 37.89373 1.000 41.15358 260 ILE B O 1
ATOM 4228 N N . GLU B 1 262 ? -17.63736 -12.69661 39.02699 1.000 43.71861 261 GLU B N 1
ATOM 4229 C CA . GLU B 1 262 ? -16.92063 -13.60500 38.13727 1.000 45.88554 261 GLU B CA 1
ATOM 4230 C C . GLU B 1 262 ? -17.36550 -15.04689 38.34886 1.000 42.01633 261 GLU B C 1
ATOM 4231 O O . GLU B 1 262 ? -17.31716 -15.85332 37.41370 1.000 43.08452 261 GLU B O 1
ATOM 4237 N N . LYS B 1 263 ? -17.80207 -15.38517 39.56578 1.000 51.71345 262 LYS B N 1
ATOM 4238 C CA . LYS B 1 263 ? -18.33670 -16.71860 39.82538 1.000 52.78586 262 LYS B CA 1
ATOM 4239 C C . LYS B 1 263 ? -19.60781 -16.96576 39.02400 1.000 51.29150 262 LYS B C 1
ATOM 4240 O O . LYS B 1 263 ? -19.82503 -18.07088 38.51287 1.000 58.15626 262 LYS B O 1
ATOM 4246 N N . HIS B 1 264 ? -20.45852 -15.94763 38.90017 1.000 43.49562 263 HIS B N 1
ATOM 4247 C CA . HIS B 1 264 ? -21.70394 -16.05381 38.15541 1.000 44.24501 263 HIS B CA 1
ATOM 4248 C C . HIS B 1 264 ? -21.52392 -15.77675 36.66653 1.000 44.43988 263 HIS B C 1
ATOM 4249 O O . HIS B 1 264 ? -22.51100 -15.51149 35.97050 1.000 46.10413 263 HIS B O 1
ATOM 4256 N N . GLY B 1 265 ? -20.29040 -15.82185 36.16790 1.000 44.60820 264 GLY B N 1
ATOM 4257 C CA . GLY B 1 265 ? -20.03672 -15.67912 34.74922 1.000 42.30851 264 GLY B CA 1
ATOM 4258 C C . GLY B 1 265 ? -20.05399 -14.26559 34.21475 1.000 39.20629 264 GLY B C 1
ATOM 4259 O O . GLY B 1 265 ? -20.10059 -14.08660 32.99226 1.000 34.84633 264 GLY B O 1
ATOM 4260 N N . ILE B 1 266 ? -20.01670 -13.25632 35.07815 1.000 40.31978 265 ILE B N 1
ATOM 4261 C CA . ILE B 1 266 ? -20.00117 -11.86025 34.65623 1.000 37.09599 265 ILE B CA 1
ATOM 4262 C C . ILE B 1 266 ? -18.55914 -11.37503 34.68217 1.000 34.48874 265 ILE B C 1
ATOM 4263 O O . ILE B 1 266 ? -17.90064 -11.41215 35.72909 1.000 34.57989 265 ILE B O 1
ATOM 4268 N N . HIS B 1 267 ? -18.06637 -10.91304 33.53610 1.000 30.99759 266 HIS B N 1
ATOM 4269 C CA . HIS B 1 267 ? -16.67378 -10.51461 33.39092 1.000 37.75265 266 HIS B CA 1
ATOM 4270 C C . HIS B 1 267 ? -16.56268 -9.02861 33.08168 1.000 35.57544 266 HIS B C 1
ATOM 4271 O O . HIS B 1 267 ? -17.29978 -8.50241 32.24014 1.000 33.95765 266 HIS B O 1
ATOM 4278 N N . PHE B 1 268 ? -15.63619 -8.36504 33.76772 1.000 32.03123 267 PHE B N 1
ATOM 4279 C CA . PHE B 1 268 ? -15.14561 -7.04528 33.40320 1.000 35.63902 267 PHE B CA 1
ATOM 4280 C C . PHE B 1 268 ? -13.64276 -7.12451 33.20190 1.000 30.37323 267 PHE B C 1
ATOM 4281 O O . PHE B 1 268 ? -12.93890 -7.75909 33.99185 1.000 33.46242 267 PHE B O 1
ATOM 4289 N N . SER B 1 269 ? -13.15220 -6.48067 32.14999 1.000 31.19882 268 SER B N 1
ATOM 4290 C CA . SER B 1 269 ? -11.71536 -6.33997 31.99914 1.000 30.46596 268 SER B CA 1
ATOM 4291 C C . SER B 1 269 ? -11.20276 -5.24600 32.93175 1.000 34.81580 268 SER B C 1
ATOM 4292 O O . SER B 1 269 ? -11.96708 -4.42662 33.44959 1.000 33.33747 268 SER B O 1
ATOM 4295 N N . ASN B 1 270 ? -9.89059 -5.24300 33.15156 1.000 34.33609 269 ASN B N 1
ATOM 4296 C CA . ASN B 1 270 ? -9.30809 -4.24171 34.03025 1.000 36.22636 269 ASN B CA 1
ATOM 4297 C C . ASN B 1 270 ? -9.36928 -2.86061 33.37209 1.000 33.44264 269 ASN B C 1
ATOM 4298 O O . ASN B 1 270 ? -9.68252 -2.71707 32.18696 1.000 34.96192 269 ASN B O 1
ATOM 4303 N N . THR B 1 271 ? -9.07429 -1.83061 34.17012 1.000 35.41513 270 THR B N 1
ATOM 4304 C CA . THR B 1 271 ? -9.30897 -0.45591 33.73307 1.000 34.37548 270 THR B CA 1
ATOM 4305 C C . THR B 1 271 ? -8.48838 -0.10560 32.49733 1.000 33.87464 270 THR B C 1
ATOM 4306 O O . THR B 1 271 ? -9.00721 0.50224 31.55323 1.000 34.74181 270 THR B O 1
ATOM 4310 N N . VAL B 1 272 ? -7.20969 -0.48590 32.47879 1.000 36.27460 271 VAL B N 1
ATOM 4311 C CA . VAL B 1 272 ? -6.33187 -0.07797 31.38542 1.000 40.41666 271 VAL B CA 1
ATOM 4312 C C . VAL B 1 272 ? -6.70439 -0.80065 30.09573 1.000 39.25151 271 VAL B C 1
ATOM 4313 O O . VAL B 1 272 ? -6.95100 -0.16814 29.06143 1.000 34.91741 271 VAL B O 1
ATOM 4317 N N . ASP B 1 273 ? -6.74542 -2.13572 30.13103 1.000 37.92841 272 ASP B N 1
ATOM 4318 C CA . ASP B 1 273 ? -7.08463 -2.88371 28.92496 1.000 41.28716 272 ASP B CA 1
ATOM 4319 C C . ASP B 1 273 ? -8.54515 -2.70990 28.53144 1.000 39.90053 272 ASP B C 1
ATOM 4320 O O . ASP B 1 273 ? -8.89707 -2.96973 27.37596 1.000 41.96193 272 ASP B O 1
ATOM 4325 N N . GLY B 1 274 ? -9.40023 -2.27701 29.45894 1.000 41.99057 273 GLY B N 1
ATOM 4326 C CA . GLY B 1 274 ? -10.76536 -1.94753 29.08682 1.000 39.18832 273 GLY B CA 1
ATOM 4327 C C . GLY B 1 274 ? -10.84069 -0.69171 28.24099 1.000 38.93370 273 GLY B C 1
ATOM 4328 O O . GLY B 1 274 ? -11.55151 -0.65281 27.23276 1.000 40.73984 273 GLY B O 1
ATOM 4329 N N . PHE B 1 275 ? -10.10026 0.34847 28.63208 1.000 35.31022 274 PHE B N 1
ATOM 4330 C CA . PHE B 1 275 ? -10.07785 1.58049 27.84965 1.000 38.40932 274 PHE B CA 1
ATOM 4331 C C . PHE B 1 275 ? -9.45108 1.35002 26.48087 1.000 43.14587 274 PHE B C 1
ATOM 4332 O O . PHE B 1 275 ? -10.00946 1.75217 25.45311 1.000 42.25727 274 PHE B O 1
ATOM 4340 N N . SER B 1 276 ? -8.27828 0.71191 26.45304 1.000 42.24562 275 SER B N 1
ATOM 4341 C CA . SER B 1 276 ? -7.53237 0.56768 25.20649 1.000 41.96279 275 SER B CA 1
ATOM 4342 C C . SER B 1 276 ? -8.31376 -0.24446 24.18330 1.000 44.73456 275 SER B C 1
ATOM 4343 O O . SER B 1 276 ? -8.42153 0.14805 23.01595 1.000 45.14365 275 SER B O 1
ATOM 4346 N N . LYS B 1 277 ? -8.86209 -1.38668 24.60559 1.000 44.91734 276 LYS B N 1
ATOM 4347 C CA . LYS B 1 277 ? -9.63363 -2.22748 23.69592 1.000 47.74998 276 LYS B CA 1
ATOM 4348 C C . LYS B 1 277 ? -10.74899 -1.44109 23.02132 1.000 56.90155 276 LYS B C 1
ATOM 4349 O O . LYS B 1 277 ? -10.98755 -1.59066 21.81898 1.000 62.69703 276 LYS B O 1
ATOM 4355 N N . MET B 1 278 ? -11.41847 -0.57414 23.77214 1.000 66.65555 277 MET B N 1
ATOM 4356 C CA . MET B 1 278 ? -12.61178 0.10820 23.30086 1.000 64.45715 277 MET B CA 1
ATOM 4357 C C . MET B 1 278 ? -12.32757 1.51262 22.78338 1.000 67.15855 277 MET B C 1
ATOM 4358 O O . MET B 1 278 ? -13.20237 2.11585 22.15304 1.000 69.95882 277 MET B O 1
ATOM 4363 N N . TYR B 1 279 ? -11.12618 2.03722 23.03493 1.000 49.13442 278 TYR B N 1
ATOM 4364 C CA . TYR B 1 279 ? -10.62670 3.17000 22.26454 1.000 51.66199 278 TYR B CA 1
ATOM 4365 C C . TYR B 1 279 ? -10.30436 2.75104 20.83559 1.000 56.15578 278 TYR B C 1
ATOM 4366 O O . TYR B 1 279 ? -10.61814 3.47268 19.88222 1.000 56.93404 278 TYR B O 1
ATOM 4375 N N . LYS B 1 280 ? -9.69227 1.57575 20.67118 1.000 58.19255 279 LYS B N 1
ATOM 4376 C CA . LYS B 1 280 ? -9.26360 1.11219 19.35570 1.000 60.16676 279 LYS B CA 1
ATOM 4377 C C . LYS B 1 280 ? -10.42315 0.51307 18.56849 1.000 70.39541 279 LYS B C 1
ATOM 4378 O O . LYS B 1 280 ? -10.64161 0.87129 17.40545 1.000 71.25498 279 LYS B O 1
ATOM 4384 N N . SER B 1 281 ? -11.16410 -0.40996 19.18776 1.000 83.04060 280 SER B N 1
ATOM 4385 C CA . SER B 1 281 ? -12.36080 -1.01211 18.60650 1.000 79.38852 280 SER B CA 1
ATOM 4386 C C . SER B 1 281 ? -13.27193 0.02019 17.95821 1.000 84.70423 280 SER B C 1
ATOM 4387 O O . SER B 1 281 ? -13.84377 -0.22862 16.89167 1.000 92.05887 280 SER B O 1
ATOM 4390 N N . PHE B 1 282 ? -13.40303 1.17931 18.59637 1.000 78.63684 281 PHE B N 1
ATOM 4391 C CA . PHE B 1 282 ? -14.34482 2.18795 18.13890 1.000 79.06767 281 PHE B CA 1
ATOM 4392 C C . PHE B 1 282 ? -13.97044 2.70371 16.75523 1.000 85.86461 281 PHE B C 1
ATOM 4393 O O . PHE B 1 282 ? -12.79480 2.77744 16.38610 1.000 82.70876 281 PHE B O 1
ATOM 4401 N N . SER B 1 283 ? -14.99737 3.07877 15.99384 1.000 93.20706 282 SER B N 1
ATOM 4402 C CA . SER B 1 283 ? -14.82937 3.48153 14.60487 1.000 93.54028 282 SER B CA 1
ATOM 4403 C C . SER B 1 283 ? -14.46679 4.95649 14.46693 1.000 95.47942 282 SER B C 1
ATOM 4404 O O . SER B 1 283 ? -14.85565 5.60429 13.48998 1.000 91.76859 282 SER B O 1
ATOM 4407 N N . ASN B 1 284 ? -13.70425 5.49124 15.41754 1.000 97.66951 283 ASN B N 1
ATOM 4408 C CA . ASN B 1 284 ? -13.24649 6.87377 15.36760 1.000 99.30926 283 ASN B CA 1
ATOM 4409 C C . ASN B 1 284 ? -11.81937 6.90663 14.83447 1.000 100.97714 283 ASN B C 1
ATOM 4410 O O . ASN B 1 284 ? -10.91825 6.29904 15.42290 1.000 100.32935 283 ASN B O 1
ATOM 4415 N N . SER B 1 285 ? -11.61846 7.61305 13.72418 1.000 111.15770 284 SER B N 1
ATOM 4416 C CA . SER B 1 285 ? -10.29861 7.72753 13.11602 1.000 115.25137 284 SER B CA 1
ATOM 4417 C C . SER B 1 285 ? -9.46025 8.73394 13.89580 1.000 116.49380 284 SER B C 1
ATOM 4418 O O . SER B 1 285 ? -9.81791 9.91403 13.98443 1.000 116.35008 284 SER B O 1
ATOM 4421 N N . GLU B 1 286 ? -8.34874 8.26687 14.45769 1.000 105.56835 285 GLU B N 1
ATOM 4422 C CA . GLU B 1 286 ? -7.45055 9.11713 15.23151 1.000 99.87898 285 GLU B CA 1
ATOM 4423 C C . GLU B 1 286 ? -6.10576 8.42833 15.43923 1.000 90.58131 285 GLU B C 1
ATOM 4424 O O . GLU B 1 286 ? -5.05068 9.01339 15.19381 1.000 87.66297 285 GLU B O 1
ATOM 4426 N N . PRO C 1 1 ? -17.75497 44.55606 19.38889 1.000 79.17473 0 PRO C N 1
ATOM 4427 C CA . PRO C 1 1 ? -17.15376 43.22947 19.57268 1.000 82.39920 0 PRO C CA 1
ATOM 4428 C C . PRO C 1 1 ? -15.63729 43.15654 19.31146 1.000 82.08090 0 PRO C C 1
ATOM 4429 O O . PRO C 1 1 ? -15.08080 44.07367 18.68759 1.000 76.16414 0 PRO C O 1
ATOM 4433 N N . MET C 1 2 ? -14.99309 42.08233 19.78928 1.000 75.06228 1 MET C N 1
ATOM 4434 C CA . MET C 1 2 ? -13.58851 41.79501 19.51197 1.000 72.27501 1 MET C CA 1
ATOM 4435 C C . MET C 1 2 ? -13.42090 41.44194 18.03161 1.000 66.73318 1 MET C C 1
ATOM 4436 O O . MET C 1 2 ? -14.37834 41.05430 17.34870 1.000 62.76466 1 MET C O 1
ATOM 4441 N N . LYS C 1 3 ? -12.21371 41.66890 17.49669 1.000 64.95115 2 LYS C N 1
ATOM 4442 C CA . LYS C 1 3 ? -12.07597 41.40644 16.07735 1.000 61.60677 2 LYS C CA 1
ATOM 4443 C C . LYS C 1 3 ? -12.10008 39.89000 16.04084 1.000 61.91980 2 LYS C C 1
ATOM 4444 O O . LYS C 1 3 ? -11.57830 39.26270 16.96817 1.000 60.61871 2 LYS C O 1
ATOM 4450 N N . THR C 1 4 ? -12.67465 39.30590 15.01356 1.000 61.83264 3 THR C N 1
ATOM 4451 C CA . THR C 1 4 ? -12.77212 37.86099 14.89923 1.000 65.48278 3 THR C CA 1
ATOM 4452 C C . THR C 1 4 ? -11.68991 37.34297 13.95825 1.000 67.07739 3 THR C C 1
ATOM 4453 O O . THR C 1 4 ? -11.47026 37.93134 12.89888 1.000 66.84758 3 THR C O 1
ATOM 4457 N N . ILE C 1 5 ? -10.99618 36.26654 14.34726 1.000 58.28096 4 ILE C N 1
ATOM 4458 C CA . ILE C 1 5 ? -9.90462 35.70988 13.54701 1.000 49.50707 4 ILE C CA 1
ATOM 4459 C C . ILE C 1 5 ? -10.18833 34.23583 13.30153 1.000 50.83030 4 ILE C C 1
ATOM 4460 O O . ILE C 1 5 ? -10.39731 33.47424 14.25290 1.000 54.55086 4 ILE C O 1
ATOM 4465 N N . LEU C 1 6 ? -10.20296 33.83832 12.03256 1.000 45.64864 5 LEU C N 1
ATOM 4466 C CA . LEU C 1 6 ? -10.37871 32.44863 11.63187 1.000 41.42397 5 LEU C CA 1
ATOM 4467 C C . LEU C 1 6 ? -9.02748 31.87851 11.21870 1.000 43.43671 5 LEU C C 1
ATOM 4468 O O . LEU C 1 6 ? -8.32415 32.47538 10.39720 1.000 44.94229 5 LEU C O 1
ATOM 4473 N N . VAL C 1 7 ? -8.66599 30.73147 11.78849 1.000 42.23284 6 VAL C N 1
ATOM 4474 C CA . VAL C 1 7 ? -7.34980 30.13048 11.59496 1.000 41.04076 6 VAL C CA 1
ATOM 4475 C C . VAL C 1 7 ? -7.53223 28.72242 11.04275 1.000 39.61738 6 VAL C C 1
ATOM 4476 O O . VAL C 1 7 ? -8.16922 27.87756 11.68446 1.000 37.83015 6 VAL C O 1
ATOM 4480 N N . THR C 1 8 ? -6.97006 28.46782 9.86337 1.000 37.03123 7 THR C N 1
ATOM 4481 C CA . THR C 1 8 ? -6.92013 27.11879 9.31767 1.000 35.66859 7 THR C CA 1
ATOM 4482 C C . THR C 1 8 ? -5.66391 26.40509 9.80485 1.000 41.61269 7 THR C C 1
ATOM 4483 O O . THR C 1 8 ? -4.65167 27.02986 10.13441 1.000 38.60266 7 THR C O 1
ATOM 4487 N N . GLY C 1 9 ? -5.73634 25.07603 9.82991 1.000 40.90731 8 GLY C N 1
ATOM 4488 C CA . GLY C 1 9 ? -4.65304 24.28053 10.36957 1.000 37.87839 8 GLY C CA 1
ATOM 4489 C C . GLY C 1 9 ? -4.38665 24.63637 11.81579 1.000 39.41084 8 GLY C C 1
ATOM 4490 O O . GLY C 1 9 ? -3.25456 24.95846 12.18848 1.000 43.13078 8 GLY C O 1
ATOM 4491 N N . GLY C 1 10 ? -5.43578 24.59400 12.63849 1.000 40.46103 9 GLY C N 1
ATOM 4492 C CA . GLY C 1 10 ? -5.31887 25.01783 14.02134 1.000 43.34846 9 GLY C CA 1
ATOM 4493 C C . GLY C 1 10 ? -4.40178 24.15583 14.86139 1.000 48.48710 9 GLY C C 1
ATOM 4494 O O . GLY C 1 10 ? -3.88633 24.62739 15.88103 1.000 47.59337 9 GLY C O 1
ATOM 4495 N N . SER C 1 11 ? -4.17458 22.90498 14.45578 1.000 48.53291 10 SER C N 1
ATOM 4496 C CA . SER C 1 11 ? -3.39068 21.96018 15.24237 1.000 50.73549 10 SER C CA 1
ATOM 4497 C C . SER C 1 11 ? -2.00013 21.71669 14.66134 1.000 50.92723 10 SER C C 1
ATOM 4498 O O . SER C 1 11 ? -1.40098 20.66866 14.92114 1.000 49.01699 10 SER C O 1
ATOM 4501 N N . GLY C 1 12 ? -1.47035 22.66313 13.88031 1.000 50.48848 11 GLY C N 1
ATOM 4502 C CA . GLY C 1 12 ? -0.11943 22.54484 13.37299 1.000 50.44012 11 GLY C CA 1
ATOM 4503 C C . GLY C 1 12 ? 0.88980 23.26510 14.25032 1.000 47.04732 11 GLY C C 1
ATOM 4504 O O . GLY C 1 12 ? 0.52055 24.00242 15.16036 1.000 39.51035 11 GLY C O 1
ATOM 4505 N N . PHE C 1 13 ? 2.17358 23.03014 13.95637 1.000 44.28087 12 PHE C N 1
ATOM 4506 C CA . PHE C 1 13 ? 3.25145 23.67087 14.70742 1.000 45.69406 12 PHE C CA 1
ATOM 4507 C C . PHE C 1 13 ? 2.97878 25.15839 14.89012 1.000 39.75995 12 PHE C C 1
ATOM 4508 O O . PHE C 1 13 ? 2.89345 25.65885 16.01731 1.000 33.39603 12 PHE C O 1
ATOM 4516 N N . LEU C 1 14 ? 2.81997 25.87761 13.77876 1.000 35.39063 13 LEU C N 1
ATOM 4517 C CA . LEU C 1 14 ? 2.50805 27.29810 13.85307 1.000 34.39000 13 LEU C CA 1
ATOM 4518 C C . LEU C 1 14 ? 1.05953 27.54293 14.25511 1.000 33.85267 13 LEU C C 1
ATOM 4519 O O . LEU C 1 14 ? 0.77154 28.53388 14.93597 1.000 38.14454 13 LEU C O 1
ATOM 4524 N N . GLY C 1 15 ? 0.14580 26.66138 13.85398 1.000 38.27820 14 GLY C N 1
ATOM 4525 C CA . GLY C 1 15 ? -1.25959 26.81564 14.17748 1.000 41.29809 14 GLY C CA 1
ATOM 4526 C C . GLY C 1 15 ? -1.54423 26.91011 15.66322 1.000 43.90712 14 GLY C C 1
ATOM 4527 O O . GLY C 1 15 ? -2.08402 27.91910 16.12954 1.000 40.54272 14 GLY C O 1
ATOM 4528 N N . ARG C 1 16 ? -1.17623 25.86589 16.41435 1.000 47.90921 15 ARG C N 1
ATOM 4529 C CA . ARG C 1 16 ? -1.44416 25.83718 17.85090 1.000 45.79177 15 ARG C CA 1
ATOM 4530 C C . ARG C 1 16 ? -0.89378 27.07298 18.55162 1.000 44.99886 15 ARG C C 1
ATOM 4531 O O . ARG C 1 16 ? -1.56203 27.65855 19.41074 1.000 48.39134 15 ARG C O 1
ATOM 4539 N N . ARG C 1 17 ? 0.32002 27.49335 18.18877 1.000 42.68339 16 ARG C N 1
ATOM 4540 C CA . ARG C 1 17 ? 0.95294 28.60570 18.88986 1.000 39.57668 16 ARG C CA 1
ATOM 4541 C C . ARG C 1 17 ? 0.31256 29.94487 18.53846 1.000 42.93900 16 ARG C C 1
ATOM 4542 O O . ARG C 1 17 ? 0.27409 30.84739 19.38320 1.000 41.34210 16 ARG C O 1
ATOM 4550 N N . LEU C 1 18 ? -0.19217 30.09855 17.31070 1.000 41.01947 17 LEU C N 1
ATOM 4551 C CA . LEU C 1 18 ? -0.86846 31.34040 16.94257 1.000 42.74632 17 LEU C CA 1
ATOM 4552 C C . LEU C 1 18 ? -2.20074 31.47090 17.66841 1.000 43.37585 17 LEU C C 1
ATOM 4553 O O . LEU C 1 18 ? -2.50733 32.52112 18.24548 1.000 42.18251 17 LEU C O 1
ATOM 4558 N N . VAL C 1 19 ? -3.00789 30.40771 17.64085 1.000 43.00340 18 VAL C N 1
ATOM 4559 C CA . VAL C 1 19 ? -4.28453 30.39826 18.35148 1.000 46.92987 18 VAL C CA 1
ATOM 4560 C C . VAL C 1 19 ? -4.07832 30.70874 19.82728 1.000 49.23828 18 VAL C C 1
ATOM 4561 O O . VAL C 1 19 ? -4.83701 31.47826 20.43037 1.000 47.85987 18 VAL C O 1
ATOM 4565 N N . SER C 1 20 ? -3.03835 30.12607 20.42728 1.000 45.70612 19 SER C N 1
ATOM 4566 C CA . SER C 1 20 ? -2.77847 30.34232 21.84707 1.000 49.75760 19 SER C CA 1
ATOM 4567 C C . SER C 1 20 ? -2.43258 31.79967 22.13069 1.000 47.18446 19 SER C C 1
ATOM 4568 O O . SER C 1 20 ? -2.94329 32.39742 23.08469 1.000 44.17840 19 SER C O 1
ATOM 4571 N N . HIS C 1 21 ? -1.56458 32.39093 21.30733 1.000 48.69306 20 HIS C N 1
ATOM 4572 C CA . HIS C 1 21 ? -1.12104 33.75739 21.56510 1.000 50.56298 20 HIS C CA 1
ATOM 4573 C C . HIS C 1 21 ? -2.20251 34.77255 21.21545 1.000 49.93460 20 HIS C C 1
ATOM 4574 O O . HIS C 1 21 ? -2.37388 35.77230 21.92243 1.000 49.09400 20 HIS C O 1
ATOM 4581 N N . LEU C 1 22 ? -2.94186 34.53753 20.13234 1.000 46.87431 21 LEU C N 1
ATOM 4582 C CA . LEU C 1 22 ? -3.94570 35.49598 19.69067 1.000 51.34875 21 LEU C CA 1
ATOM 4583 C C . LEU C 1 22 ? -5.26407 35.37898 20.44565 1.000 53.21199 21 LEU C C 1
ATOM 4584 O O . LEU C 1 22 ? -6.10290 36.27856 20.32693 1.000 52.23895 21 LEU C O 1
ATOM 4589 N N . SER C 1 23 ? -5.47064 34.30834 21.21707 1.000 51.69948 22 SER C N 1
ATOM 4590 C CA . SER C 1 23 ? -6.69026 34.19354 22.00831 1.000 52.45306 22 SER C CA 1
ATOM 4591 C C . SER C 1 23 ? -6.72788 35.16826 23.17437 1.000 55.32496 22 SER C C 1
ATOM 4592 O O . SER C 1 23 ? -7.80254 35.37256 23.75028 1.000 54.31836 22 SER C O 1
ATOM 4595 N N . LYS C 1 24 ? -5.59301 35.77352 23.52916 1.000 54.52195 23 LYS C N 1
ATOM 4596 C CA . LYS C 1 24 ? -5.56888 36.67804 24.67319 1.000 60.32580 23 LYS C CA 1
ATOM 4597 C C . LYS C 1 24 ? -6.38818 37.93335 24.40395 1.000 53.77756 23 LYS C C 1
ATOM 4598 O O . LYS C 1 24 ? -7.10681 38.41231 25.28815 1.000 60.71082 23 LYS C O 1
ATOM 4604 N N . ASN C 1 25 ? -6.30810 38.47922 23.18519 1.000 57.54117 24 ASN C N 1
ATOM 4605 C CA . ASN C 1 25 ? -6.95212 39.75574 22.91275 1.000 56.32992 24 ASN C CA 1
ATOM 4606 C C . ASN C 1 25 ? -7.86219 39.68714 21.69119 1.000 51.18789 24 ASN C C 1
ATOM 4607 O O . ASN C 1 25 ? -8.31785 40.73351 21.21570 1.000 47.78635 24 ASN C O 1
ATOM 4612 N N . TYR C 1 26 ? -8.10638 38.49410 21.15230 1.000 51.31857 25 TYR C N 1
ATOM 4613 C CA . TYR C 1 26 ? -8.93251 38.32366 19.96832 1.000 48.85927 25 TYR C CA 1
ATOM 4614 C C . TYR C 1 26 ? -9.83943 37.11819 20.16547 1.000 51.75559 25 TYR C C 1
ATOM 4615 O O . TYR C 1 26 ? -9.59163 36.25918 21.01634 1.000 48.40745 25 TYR C O 1
ATOM 4624 N N . THR C 1 27 ? -10.89148 37.05994 19.35421 1.000 51.52241 26 THR C N 1
ATOM 4625 C CA . THR C 1 27 ? -11.80782 35.92450 19.33524 1.000 55.08811 26 THR C CA 1
ATOM 4626 C C . THR C 1 27 ? -11.34163 34.95510 18.25537 1.000 58.40486 26 THR C C 1
ATOM 4627 O O . THR C 1 27 ? -11.46859 35.23793 17.05943 1.000 56.39131 26 THR C O 1
ATOM 4631 N N . VAL C 1 28 ? -10.81042 33.80999 18.67464 1.000 54.88079 27 VAL C N 1
ATOM 4632 C CA . VAL C 1 28 ? -10.12274 32.88188 17.78506 1.000 54.30372 27 VAL C CA 1
ATOM 4633 C C . VAL C 1 28 ? -10.99822 31.65873 17.56114 1.000 54.31490 27 VAL C C 1
ATOM 4634 O O . VAL C 1 28 ? -11.47566 31.04103 18.52090 1.000 57.79249 27 VAL C O 1
ATOM 4638 N N . VAL C 1 29 ? -11.19842 31.30615 16.29495 1.000 50.73288 28 VAL C N 1
ATOM 4639 C CA . VAL C 1 29 ? -11.87389 30.07410 15.91053 1.000 47.06881 28 VAL C CA 1
ATOM 4640 C C . VAL C 1 29 ? -10.92157 29.28792 15.02315 1.000 45.61026 28 VAL C C 1
ATOM 4641 O O . VAL C 1 29 ? -10.57311 29.73991 13.92479 1.000 46.21444 28 VAL C O 1
ATOM 4645 N N . ALA C 1 30 ? -10.50287 28.11394 15.49628 1.000 48.42803 29 ALA C N 1
ATOM 4646 C CA . ALA C 1 30 ? -9.58643 27.23785 14.76882 1.000 44.39550 29 ALA C CA 1
ATOM 4647 C C . ALA C 1 30 ? -10.25051 25.88047 14.58818 1.000 50.18006 29 ALA C C 1
ATOM 4648 O O . ALA C 1 30 ? -10.06138 24.96949 15.41008 1.000 52.62082 29 ALA C O 1
ATOM 4650 N N . PRO C 1 31 ? -11.02578 25.69511 13.52748 1.000 51.86146 30 PRO C N 1
ATOM 4651 C CA . PRO C 1 31 ? -11.69314 24.41004 13.31553 1.000 54.77128 30 PRO C CA 1
ATOM 4652 C C . PRO C 1 31 ? -10.72374 23.34995 12.81377 1.000 57.82934 30 PRO C C 1
ATOM 4653 O O . PRO C 1 31 ? -9.64313 23.64056 12.29720 1.000 54.86794 30 PRO C O 1
ATOM 4657 N N . THR C 1 32 ? -11.13399 22.09783 12.98762 1.000 66.93771 31 THR C N 1
ATOM 4658 C CA . THR C 1 32 ? -10.35215 20.95747 12.53657 1.000 69.90045 31 THR C CA 1
ATOM 4659 C C . THR C 1 32 ? -10.73757 20.61121 11.09953 1.000 75.35639 31 THR C C 1
ATOM 4660 O O . THR C 1 32 ? -11.51027 21.32121 10.44931 1.000 77.97613 31 THR C O 1
ATOM 4664 N N . HIS C 1 33 ? -10.19609 19.50436 10.58807 1.000 78.17520 32 HIS C N 1
ATOM 4665 C CA . HIS C 1 33 ? -10.52638 19.08043 9.23057 1.000 87.55298 32 HIS C CA 1
ATOM 4666 C C . HIS C 1 33 ? -12.00064 18.71363 9.11092 1.000 86.26904 32 HIS C C 1
ATOM 4667 O O . HIS C 1 33 ? -12.64258 19.01101 8.09594 1.000 84.19154 32 HIS C O 1
ATOM 4674 N N . GLY C 1 34 ? -12.55657 18.06977 10.13989 1.000 94.56450 33 GLY C N 1
ATOM 4675 C CA . GLY C 1 34 ? -13.96419 17.70934 10.09373 1.000 97.35384 33 GLY C CA 1
ATOM 4676 C C . GLY C 1 34 ? -14.87939 18.88473 10.37995 1.000 97.32204 33 GLY C C 1
ATOM 4677 O O . GLY C 1 34 ? -15.95842 18.99908 9.79109 1.000 98.93791 33 GLY C O 1
ATOM 4678 N N . GLU C 1 35 ? -14.46161 19.77522 11.28513 1.000 90.00798 34 GLU C N 1
ATOM 4679 C CA . GLU C 1 35 ? -15.28582 20.92855 11.63357 1.000 86.14664 34 GLU C CA 1
ATOM 4680 C C . GLU C 1 35 ? -15.54252 21.81369 10.42251 1.000 87.37736 34 GLU C C 1
ATOM 4681 O O . GLU C 1 35 ? -16.62176 22.40415 10.29116 1.000 84.93413 34 GLU C O 1
ATOM 4687 N N . LEU C 1 36 ? -14.56476 21.91306 9.52380 1.000 83.57672 35 LEU C N 1
ATOM 4688 C CA . LEU C 1 36 ? -14.60804 22.87777 8.42571 1.000 76.68958 35 LEU C CA 1
ATOM 4689 C C . LEU C 1 36 ? -13.99293 22.21926 7.19413 1.000 81.55181 35 LEU C C 1
ATOM 4690 O O . LEU C 1 36 ? -12.76759 22.10849 7.09011 1.000 79.81015 35 LEU C O 1
ATOM 4695 N N . ASP C 1 37 ? -14.84298 21.78893 6.26521 1.000 88.50051 36 ASP C N 1
ATOM 4696 C CA . ASP C 1 37 ? -14.38799 21.10670 5.05526 1.000 88.38617 36 ASP C CA 1
ATOM 4697 C C . ASP C 1 37 ? -13.92040 22.15441 4.05246 1.000 86.62326 36 ASP C C 1
ATOM 4698 O O . ASP C 1 37 ? -14.73206 22.81599 3.40128 1.000 88.32665 36 ASP C O 1
ATOM 4703 N N . LEU C 1 38 ? -12.59847 22.30022 3.92032 1.000 81.86905 37 LEU C N 1
ATOM 4704 C CA . LEU C 1 38 ? -12.03354 23.33065 3.05486 1.000 77.21824 37 LEU C CA 1
ATOM 4705 C C . LEU C 1 38 ? -12.27341 23.05931 1.57588 1.000 73.73018 37 LEU C C 1
ATOM 4706 O O . LEU C 1 38 ? -12.21102 23.99600 0.77235 1.000 69.79955 37 LEU C O 1
ATOM 4711 N N . THR C 1 39 ? -12.53192 21.81130 1.19457 1.000 76.25317 38 THR C N 1
ATOM 4712 C CA . THR C 1 39 ? -12.75329 21.46795 -0.20356 1.000 75.34258 38 THR C CA 1
ATOM 4713 C C . THR C 1 39 ? -14.21712 21.57319 -0.61576 1.000 73.58788 38 THR C C 1
ATOM 4714 O O . THR C 1 39 ? -14.53856 21.31389 -1.78017 1.000 71.09138 38 THR C O 1
ATOM 4718 N N . ASP C 1 40 ? -15.10392 21.95247 0.30375 1.000 72.67620 39 ASP C N 1
ATOM 4719 C CA . ASP C 1 40 ? -16.52026 22.15565 0.01471 1.000 71.21651 39 ASP C CA 1
ATOM 4720 C C . ASP C 1 40 ? -16.76719 23.65671 -0.10297 1.000 69.55191 39 ASP C C 1
ATOM 4721 O O . ASP C 1 40 ? -16.69494 24.38327 0.89402 1.000 63.79377 39 ASP C O 1
ATOM 4726 N N . ARG C 1 41 ? -17.06203 24.11810 -1.32214 1.000 70.05582 40 ARG C N 1
ATOM 4727 C CA . ARG C 1 41 ? -17.20659 25.55251 -1.55719 1.000 68.31796 40 ARG C CA 1
ATOM 4728 C C . ARG C 1 41 ? -18.41703 26.11600 -0.82425 1.000 65.64881 40 ARG C C 1
ATOM 4729 O O . ARG C 1 41 ? -18.32685 27.16431 -0.17416 1.000 66.92516 40 ARG C O 1
ATOM 4737 N N . GLU C 1 42 ? -19.56613 25.44418 -0.93792 1.000 63.98942 41 GLU C N 1
ATOM 4738 C CA . GLU C 1 42 ? -20.75107 25.85914 -0.19298 1.000 63.41213 41 GLU C CA 1
ATOM 4739 C C . GLU C 1 42 ? -20.44308 25.98193 1.29330 1.000 62.08782 41 GLU C C 1
ATOM 4740 O O . GLU C 1 42 ? -20.75308 26.99732 1.92724 1.000 60.23116 41 GLU C O 1
ATOM 4746 N N . LYS C 1 43 ? -19.80225 24.95502 1.85641 1.000 61.95681 42 LYS C N 1
ATOM 4747 C CA . LYS C 1 43 ? -19.67972 24.84356 3.30570 1.000 64.38283 42 LYS C CA 1
ATOM 4748 C C . LYS C 1 43 ? -18.74849 25.90490 3.88102 1.000 60.56404 42 LYS C C 1
ATOM 4749 O O . LYS C 1 43 ? -19.00746 26.43683 4.96676 1.000 58.97220 42 LYS C O 1
ATOM 4755 N N . ILE C 1 44 ? -17.65724 26.22345 3.18027 1.000 59.40840 43 ILE C N 1
ATOM 4756 C CA . ILE C 1 44 ? -16.73900 27.23882 3.69001 1.000 60.56819 43 ILE C CA 1
ATOM 4757 C C . ILE C 1 44 ? -17.37908 28.62139 3.62667 1.000 56.89764 43 ILE C C 1
ATOM 4758 O O . ILE C 1 44 ? -17.23809 29.42419 4.55589 1.000 52.39120 43 ILE C O 1
ATOM 4763 N N . ILE C 1 45 ? -18.10935 28.91440 2.54625 1.000 57.77067 44 ILE C N 1
ATOM 4764 C CA . ILE C 1 45 ? -18.73895 30.22510 2.40270 1.000 57.74947 44 ILE C CA 1
ATOM 4765 C C . ILE C 1 45 ? -19.76595 30.44393 3.50497 1.000 56.44561 44 ILE C C 1
ATOM 4766 O O . ILE C 1 45 ? -19.82426 31.51652 4.11894 1.000 54.67447 44 ILE C O 1
ATOM 4771 N N . SER C 1 46 ? -20.58492 29.42705 3.77933 1.000 58.57010 45 SER C N 1
ATOM 4772 C CA . SER C 1 46 ? -21.60054 29.55167 4.81877 1.000 61.10724 45 SER C CA 1
ATOM 4773 C C . SER C 1 46 ? -20.96963 29.71333 6.19714 1.000 60.01889 45 SER C C 1
ATOM 4774 O O . SER C 1 46 ? -21.42677 30.53066 7.00505 1.000 56.64974 45 SER C O 1
ATOM 4777 N N . GLU C 1 47 ? -19.91215 28.94933 6.48228 1.000 54.84329 46 GLU C N 1
ATOM 4778 C CA . GLU C 1 47 ? -19.28101 29.01169 7.79634 1.000 55.58304 46 GLU C CA 1
ATOM 4779 C C . GLU C 1 47 ? -18.40864 30.25267 7.96038 1.000 56.11239 46 GLU C C 1
ATOM 4780 O O . GLU C 1 47 ? -18.31199 30.78954 9.06983 1.000 53.75667 46 GLU C O 1
ATOM 4786 N N . VAL C 1 48 ? -17.76890 30.72217 6.88453 1.000 55.43433 47 VAL C N 1
ATOM 4787 C CA . VAL C 1 48 ? -16.97977 31.95023 6.97214 1.000 54.57649 47 VAL C CA 1
ATOM 4788 C C . VAL C 1 48 ? -17.88538 33.14173 7.25492 1.000 56.26017 47 VAL C C 1
ATOM 4789 O O . VAL C 1 48 ? -17.54171 34.03032 8.04466 1.000 55.29143 47 VAL C O 1
ATOM 4793 N N . THR C 1 49 ? -19.06230 33.17275 6.62521 1.000 55.54187 48 THR C N 1
ATOM 4794 C CA . THR C 1 49 ? -19.99095 34.27745 6.84074 1.000 54.92047 48 THR C CA 1
ATOM 4795 C C . THR C 1 49 ? -20.55578 34.26137 8.25701 1.000 55.48172 48 THR C C 1
ATOM 4796 O O . THR C 1 49 ? -20.75937 35.32166 8.86041 1.000 54.97515 48 THR C O 1
ATOM 4800 N N . LYS C 1 50 ? -20.81259 33.06955 8.80352 1.000 55.36984 49 LYS C N 1
ATOM 4801 C CA . LYS C 1 50 ? -21.33552 32.96746 10.16360 1.000 56.39522 49 LYS C CA 1
ATOM 4802 C C . LYS C 1 50 ? -20.33888 33.51468 11.17788 1.000 54.84732 49 LYS C C 1
ATOM 4803 O O . LYS C 1 50 ? -20.68182 34.36098 12.01160 1.000 51.68821 49 LYS C O 1
ATOM 4809 N N . ILE C 1 51 ? -19.09738 33.02891 11.12502 1.000 57.06170 50 ILE C N 1
ATOM 4810 C CA . ILE C 1 51 ? -18.06001 33.50471 12.03451 1.000 57.79888 50 ILE C CA 1
ATOM 4811 C C . ILE C 1 51 ? -17.79856 34.98823 11.81124 1.000 53.87805 50 ILE C C 1
ATOM 4812 O O . ILE C 1 51 ? -17.57038 35.74605 12.76287 1.000 50.43326 50 ILE C O 1
ATOM 4817 N N . ASN C 1 52 ? -17.84673 35.42099 10.55513 1.000 57.98308 51 ASN C N 1
ATOM 4818 C CA . ASN C 1 52 ? -17.54888 36.79583 10.16144 1.000 57.09913 51 ASN C CA 1
ATOM 4819 C C . ASN C 1 52 ? -16.19788 37.27348 10.70312 1.000 56.83939 51 ASN C C 1
ATOM 4820 O O . ASN C 1 52 ? -16.13784 38.25071 11.45837 1.000 54.93990 51 ASN C O 1
ATOM 4825 N N . PRO C 1 53 ? -15.09886 36.61762 10.33499 1.000 56.36249 52 PRO C N 1
ATOM 4826 C CA . PRO C 1 53 ? -13.79288 37.06144 10.82276 1.000 55.56058 52 PRO C CA 1
ATOM 4827 C C . PRO C 1 53 ? -13.33879 38.32253 10.11181 1.000 57.85688 52 PRO C C 1
ATOM 4828 O O . PRO C 1 53 ? -13.61265 38.53597 8.92869 1.000 56.11406 52 PRO C O 1
ATOM 4832 N N . GLN C 1 54 ? -12.64380 39.17722 10.86188 1.000 54.10123 53 GLN C N 1
ATOM 4833 C CA . GLN C 1 54 ? -11.96112 40.30149 10.23979 1.000 51.39045 53 GLN C CA 1
ATOM 4834 C C . GLN C 1 54 ? -10.64545 39.86808 9.61301 1.000 53.29129 53 GLN C C 1
ATOM 4835 O O . GLN C 1 54 ? -10.23539 40.42542 8.58864 1.000 52.68608 53 GLN C O 1
ATOM 4841 N N . ILE C 1 55 ? -9.98468 38.87472 10.20366 1.000 47.96124 54 ILE C N 1
ATOM 4842 C CA . ILE C 1 55 ? -8.69385 38.38621 9.74007 1.000 44.19843 54 ILE C CA 1
ATOM 4843 C C . ILE C 1 55 ? -8.76720 36.87504 9.58225 1.000 46.29914 54 ILE C C 1
ATOM 4844 O O . ILE C 1 55 ? -9.33745 36.17797 10.42924 1.000 48.57169 54 ILE C O 1
ATOM 4849 N N . ILE C 1 56 ? -8.19284 36.37133 8.49372 1.000 40.02313 55 ILE C N 1
ATOM 4850 C CA . ILE C 1 56 ? -8.05531 34.93903 8.25858 1.000 42.07104 55 ILE C CA 1
ATOM 4851 C C . ILE C 1 56 ? -6.57076 34.62445 8.14229 1.000 41.12754 55 ILE C C 1
ATOM 4852 O O . ILE C 1 56 ? -5.86458 35.22410 7.32188 1.000 43.65825 55 ILE C O 1
ATOM 4857 N N . ILE C 1 57 ? -6.09562 33.70393 8.97650 1.000 43.20521 56 ILE C N 1
ATOM 4858 C CA . ILE C 1 57 ? -4.71224 33.24205 8.95160 1.000 37.35230 56 ILE C CA 1
ATOM 4859 C C . ILE C 1 57 ? -4.71929 31.81005 8.43656 1.000 37.44715 56 ILE C C 1
ATOM 4860 O O . ILE C 1 57 ? -5.29114 30.91705 9.07455 1.000 39.53507 56 ILE C O 1
ATOM 4865 N N . HIS C 1 58 ? -4.08797 31.59102 7.28639 1.000 36.82641 57 HIS C N 1
ATOM 4866 C CA . HIS C 1 58 ? -4.17903 30.32791 6.55591 1.000 38.17452 57 HIS C CA 1
ATOM 4867 C C . HIS C 1 58 ? -2.86871 29.55732 6.70089 1.000 38.12366 57 HIS C C 1
ATOM 4868 O O . HIS C 1 58 ? -1.87666 29.87032 6.03647 1.000 39.21092 57 HIS C O 1
ATOM 4875 N N . THR C 1 59 ? -2.87573 28.53218 7.55615 1.000 42.61513 58 THR C N 1
ATOM 4876 C CA . THR C 1 59 ? -1.69562 27.71239 7.79520 1.000 42.13078 58 THR C CA 1
ATOM 4877 C C . THR C 1 59 ? -1.85733 26.26121 7.35956 1.000 41.04534 58 THR C C 1
ATOM 4878 O O . THR C 1 59 ? -0.86723 25.52116 7.36366 1.000 42.41945 58 THR C O 1
ATOM 4882 N N . ALA C 1 60 ? -3.06229 25.83767 6.98227 1.000 40.38250 59 ALA C N 1
ATOM 4883 C CA . ALA C 1 60 ? -3.30272 24.44312 6.63990 1.000 43.96086 59 ALA C CA 1
ATOM 4884 C C . ALA C 1 60 ? -2.50056 24.03585 5.40616 1.000 50.76854 59 ALA C C 1
ATOM 4885 O O . ALA C 1 60 ? -2.12781 24.86194 4.56781 1.000 44.89460 59 ALA C O 1
ATOM 4887 N N . ALA C 1 61 ? -2.24056 22.73421 5.30358 1.000 54.05476 60 ALA C N 1
ATOM 4888 C CA . ALA C 1 61 ? -1.44643 22.20870 4.20197 1.000 55.28110 60 ALA C CA 1
ATOM 4889 C C . ALA C 1 61 ? -2.20947 22.30624 2.88735 1.000 53.04241 60 ALA C C 1
ATOM 4890 O O . ALA C 1 61 ? -3.41564 22.05266 2.82774 1.000 49.33617 60 ALA C O 1
ATOM 4892 N N . ILE C 1 62 ? -1.49329 22.68014 1.82837 1.000 57.83368 61 ILE C N 1
ATOM 4893 C CA . ILE C 1 62 ? -2.06126 22.75981 0.48726 1.000 61.23490 61 ILE C CA 1
ATOM 4894 C C . ILE C 1 62 ? -1.60493 21.54183 -0.30889 1.000 69.22174 61 ILE C C 1
ATOM 4895 O O . ILE C 1 62 ? -0.59634 21.59256 -1.02285 1.000 68.78007 61 ILE C O 1
ATOM 4900 N N . SER C 1 63 ? -2.34546 20.43578 -0.17733 1.000 81.49790 62 SER C N 1
ATOM 4901 C CA . SER C 1 63 ? -1.97654 19.13049 -0.72613 1.000 87.62746 62 SER C CA 1
ATOM 4902 C C . SER C 1 63 ? -0.68870 18.61820 -0.08420 1.000 84.84073 62 SER C C 1
ATOM 4903 O O . SER C 1 63 ? -0.03875 19.34183 0.67784 1.000 79.83882 62 SER C O 1
ATOM 4906 N N . ASN C 1 64 ? -0.31057 17.37221 -0.36763 1.000 78.92135 63 ASN C N 1
ATOM 4907 C CA . ASN C 1 64 ? 0.78910 16.75176 0.35857 1.000 76.37237 63 ASN C CA 1
ATOM 4908 C C . ASN C 1 64 ? 1.52296 15.75720 -0.53152 1.000 70.74965 63 ASN C C 1
ATOM 4909 O O . ASN C 1 64 ? 1.06730 15.40386 -1.62230 1.000 71.47621 63 ASN C O 1
ATOM 4911 N N . THR C 1 65 ? 2.67147 15.29738 -0.03062 1.000 67.86154 64 THR C N 1
ATOM 4912 C CA . THR C 1 65 ? 3.56053 14.38080 -0.73521 1.000 68.08212 64 THR C CA 1
ATOM 4913 C C . THR C 1 65 ? 3.24854 12.91366 -0.47330 1.000 63.06339 64 THR C C 1
ATOM 4914 O O . THR C 1 65 ? 3.98043 12.04461 -0.96090 1.000 50.73268 64 THR C O 1
ATOM 4918 N N . GLY C 1 66 ? 2.20121 12.61334 0.29089 1.000 59.59309 65 GLY C N 1
ATOM 4919 C CA . GLY C 1 66 ? 1.85452 11.25366 0.61625 1.000 51.26323 65 GLY C CA 1
ATOM 4920 C C . GLY C 1 66 ? 2.49419 10.72249 1.88220 1.000 48.74222 65 GLY C C 1
ATOM 4921 O O . GLY C 1 66 ? 1.95609 9.79075 2.49010 1.000 48.66373 65 GLY C O 1
ATOM 4922 N N . LEU C 1 67 ? 3.63103 11.28152 2.29169 1.000 49.75576 66 LEU C N 1
ATOM 4923 C CA . LEU C 1 67 ? 4.22442 10.87958 3.55699 1.000 48.82421 66 LEU C CA 1
ATOM 4924 C C . LEU C 1 67 ? 3.28691 11.22758 4.71284 1.000 55.44784 66 LEU C C 1
ATOM 4925 O O . LEU C 1 67 ? 2.56716 12.23100 4.68777 1.000 68.07720 66 LEU C O 1
ATOM 4930 N N . CYS C 1 68 ? 3.30783 10.36281 5.72842 1.000 54.77983 67 CYS C N 1
ATOM 4931 C CA . CYS C 1 68 ? 2.38487 10.28663 6.86251 1.000 66.09507 67 CYS C CA 1
ATOM 4932 C C . CYS C 1 68 ? 0.91198 10.27140 6.43771 1.000 50.85983 67 CYS C C 1
ATOM 4933 O O . CYS C 1 68 ? 0.03794 10.74608 7.16631 1.000 51.99676 67 CYS C O 1
ATOM 4936 N N . GLU C 1 69 ? 0.62768 9.68193 5.27396 1.000 53.46446 68 GLU C N 1
ATOM 4937 C CA . GLU C 1 69 ? -0.70567 9.22529 4.88892 1.000 49.10261 68 GLU C CA 1
ATOM 4938 C C . GLU C 1 69 ? -0.54835 7.83934 4.27729 1.000 52.09774 68 GLU C C 1
ATOM 4939 O O . GLU C 1 69 ? 0.26743 7.65209 3.36797 1.000 55.50981 68 GLU C O 1
ATOM 4945 N N . GLN C 1 70 ? -1.31296 6.86503 4.77972 1.000 39.76662 69 GLN C N 1
ATOM 4946 C CA . GLN C 1 70 ? -1.07417 5.47668 4.38377 1.000 35.43324 69 GLN C CA 1
ATOM 4947 C C . GLN C 1 70 ? -1.48456 5.21313 2.93901 1.000 37.54651 69 GLN C C 1
ATOM 4948 O O . GLN C 1 70 ? -0.83231 4.43000 2.23975 1.000 34.14998 69 GLN C O 1
ATOM 4954 N N . ASN C 1 71 ? -2.56350 5.84515 2.47404 1.000 39.02935 70 ASN C N 1
ATOM 4955 C CA . ASN C 1 71 ? -3.16917 5.54475 1.17747 1.000 38.81880 70 ASN C CA 1
ATOM 4956 C C . ASN C 1 71 ? -3.24451 6.81973 0.33978 1.000 36.86404 70 ASN C C 1
ATOM 4957 O O . ASN C 1 71 ? -4.33713 7.33810 0.06931 1.000 33.47861 70 ASN C O 1
ATOM 4962 N N . PRO C 1 72 ? -2.10262 7.34164 -0.10197 1.000 37.51106 71 PRO C N 1
ATOM 4963 C CA . PRO C 1 72 ? -2.09194 8.64677 -0.76529 1.000 44.97052 71 PRO C CA 1
ATOM 4964 C C . PRO C 1 72 ? -2.36984 8.58391 -2.25929 1.000 43.36144 71 PRO C C 1
ATOM 4965 O O . PRO C 1 72 ? -2.01081 7.63562 -2.96053 1.000 45.05721 71 PRO C O 1
ATOM 4969 N N . GLU C 1 73 ? -3.01708 9.65168 -2.73402 1.000 53.91128 72 GLU C N 1
ATOM 4970 C CA . GLU C 1 73 ? -3.40324 9.78907 -4.13404 1.000 56.18623 72 GLU C CA 1
ATOM 4971 C C . GLU C 1 73 ? -2.20691 10.14544 -5.00912 1.000 58.37685 72 GLU C C 1
ATOM 4972 O O . GLU C 1 73 ? -2.02254 9.55937 -6.08123 1.000 62.99504 72 GLU C O 1
ATOM 4978 N N . LEU C 1 74 ? -1.40597 11.12367 -4.57749 1.000 54.74352 73 LEU C N 1
ATOM 4979 C CA . LEU C 1 74 ? -0.14574 11.47665 -5.23567 1.000 58.54281 73 LEU C CA 1
ATOM 4980 C C . LEU C 1 74 ? -0.36267 11.89362 -6.69498 1.000 60.19595 73 LEU C C 1
ATOM 4981 O O . LEU C 1 74 ? 0.32746 11.42498 -7.60161 1.000 59.70386 73 LEU C O 1
ATOM 4986 N N . SER C 1 75 ? -1.32583 12.80022 -6.91783 1.000 61.28485 74 SER C N 1
ATOM 4987 C CA . SER C 1 75 ? -1.63567 13.26232 -8.27468 1.000 67.79335 74 SER C CA 1
ATOM 4988 C C . SER C 1 75 ? -0.49888 14.08395 -8.86188 1.000 72.80614 74 SER C C 1
ATOM 4989 O O . SER C 1 75 ? -0.32112 14.13818 -10.08287 1.000 70.21132 74 SER C O 1
ATOM 4992 N N . GLU C 1 76 ? 0.25825 14.73102 -7.98097 1.000 77.82266 75 GLU C N 1
ATOM 4993 C CA . GLU C 1 76 ? 1.36667 15.64464 -8.25219 1.000 78.52633 75 GLU C CA 1
ATOM 4994 C C . GLU C 1 76 ? 0.95382 16.84405 -9.06942 1.000 76.64290 75 GLU C C 1
ATOM 4995 O O . GLU C 1 76 ? 1.78500 17.43704 -9.79035 1.000 73.09666 75 GLU C O 1
ATOM 5001 N N . SER C 1 77 ? -0.31274 17.21548 -8.95725 1.000 69.00652 76 SER C N 1
ATOM 5002 C CA . SER C 1 77 ? -0.88780 18.34020 -9.66760 1.000 64.48821 76 SER C CA 1
ATOM 5003 C C . SER C 1 77 ? -1.69546 19.15133 -8.66942 1.000 61.52097 76 SER C C 1
ATOM 5004 O O . SER C 1 77 ? -2.69377 18.66646 -8.13061 1.000 63.96180 76 SER C O 1
ATOM 5007 N N . ILE C 1 78 ? -1.20951 20.35868 -8.40246 1.000 58.63302 77 ILE C N 1
ATOM 5008 C CA . ILE C 1 78 ? -1.86137 21.47791 -7.72438 1.000 64.79108 77 ILE C CA 1
ATOM 5009 C C . ILE C 1 78 ? -3.21979 21.20398 -7.05516 1.000 62.39682 77 ILE C C 1
ATOM 5010 O O . ILE C 1 78 ? -3.27535 20.98601 -5.83881 1.000 61.68172 77 ILE C O 1
ATOM 5015 N N . ASN C 1 79 ? -4.31799 21.21638 -7.82132 1.000 63.39175 78 ASN C N 1
ATOM 5016 C CA . ASN C 1 79 ? -5.68491 21.21580 -7.29240 1.000 67.81584 78 ASN C CA 1
ATOM 5017 C C . ASN C 1 79 ? -5.90855 22.37589 -6.32670 1.000 69.53238 78 ASN C C 1
ATOM 5018 O O . ASN C 1 79 ? -5.76044 22.21933 -5.11000 1.000 67.92464 78 ASN C O 1
ATOM 5023 N N . LEU C 1 80 ? -6.29456 23.53757 -6.86075 1.000 76.56736 79 LEU C N 1
ATOM 5024 C CA . LEU C 1 80 ? -6.37203 24.75906 -6.06627 1.000 80.18133 79 LEU C CA 1
ATOM 5025 C C . LEU C 1 80 ? -7.65137 24.87903 -5.24916 1.000 76.07118 79 LEU C C 1
ATOM 5026 O O . LEU C 1 80 ? -7.66669 25.64030 -4.27684 1.000 68.22201 79 LEU C O 1
ATOM 5031 N N . ASN C 1 81 ? -8.70622 24.14580 -5.61519 1.000 69.31761 80 ASN C N 1
ATOM 5032 C CA . ASN C 1 81 ? -10.05434 24.30416 -5.06942 1.000 68.60614 80 ASN C CA 1
ATOM 5033 C C . ASN C 1 81 ? -10.10284 24.64833 -3.58296 1.000 67.48120 80 ASN C C 1
ATOM 5034 O O . ASN C 1 81 ? -10.91640 25.47778 -3.16445 1.000 68.20123 80 ASN C O 1
ATOM 5039 N N . GLY C 1 82 ? -9.23494 24.02827 -2.78102 1.000 71.18842 81 GLY C N 1
ATOM 5040 C CA . GLY C 1 82 ? -9.25649 24.28333 -1.34831 1.000 69.51945 81 GLY C CA 1
ATOM 5041 C C . GLY C 1 82 ? -8.96741 25.73231 -1.00524 1.000 67.77685 81 GLY C C 1
ATOM 5042 O O . GLY C 1 82 ? -9.69529 26.35802 -0.23007 1.000 62.93523 81 GLY C O 1
ATOM 5043 N N . THR C 1 83 ? -7.89844 26.28762 -1.58104 1.000 71.71526 82 THR C N 1
ATOM 5044 C CA . THR C 1 83 ? -7.54681 27.67629 -1.30475 1.000 66.07531 82 THR C CA 1
ATOM 5045 C C . THR C 1 83 ? -8.42413 28.65604 -2.07838 1.000 64.20452 82 THR C C 1
ATOM 5046 O O . THR C 1 83 ? -8.68664 29.76184 -1.58995 1.000 58.73652 82 THR C O 1
ATOM 5050 N N . LYS C 1 84 ? -8.90142 28.26416 -3.26282 1.000 65.36606 83 LYS C N 1
ATOM 5051 C CA . LYS C 1 84 ? -9.74544 29.14806 -4.06328 1.000 58.57570 83 LYS C CA 1
ATOM 5052 C C . LYS C 1 84 ? -11.05482 29.45792 -3.34797 1.000 62.90786 83 LYS C C 1
ATOM 5053 O O . LYS C 1 84 ? -11.49781 30.61173 -3.30646 1.000 61.34753 83 LYS C O 1
ATOM 5059 N N . TYR C 1 85 ? -11.69175 28.43122 -2.77951 1.000 62.81796 84 TYR C N 1
ATOM 5060 C CA . TYR C 1 85 ? -12.97691 28.62769 -2.11711 1.000 56.33777 84 TYR C CA 1
ATOM 5061 C C . TYR C 1 85 ? -12.83739 29.45182 -0.84546 1.000 54.27554 84 TYR C C 1
ATOM 5062 O O . TYR C 1 85 ? -13.74803 30.21477 -0.49987 1.000 61.80908 84 TYR C O 1
ATOM 5071 N N . LEU C 1 86 ? -11.72269 29.29073 -0.12768 1.000 55.22110 85 LEU C N 1
ATOM 5072 C CA . LEU C 1 86 ? -11.48318 30.10208 1.05830 1.000 53.68659 85 LEU C CA 1
ATOM 5073 C C . LEU C 1 86 ? -11.41575 31.57891 0.69010 1.000 53.31898 85 LEU C C 1
ATOM 5074 O O . LEU C 1 86 ? -11.93392 32.43223 1.41307 1.000 44.59548 85 LEU C O 1
ATOM 5079 N N . ALA C 1 87 ? -10.84076 31.89222 -0.46651 1.000 50.71249 86 ALA C N 1
ATOM 5080 C CA . ALA C 1 87 ? -10.71450 33.28088 -0.86338 1.000 49.03907 86 ALA C CA 1
ATOM 5081 C C . ALA C 1 87 ? -12.03490 33.91707 -1.33977 1.000 53.12873 86 ALA C C 1
ATOM 5082 O O . ALA C 1 87 ? -12.22054 35.11336 -1.11029 1.000 49.24761 86 ALA C O 1
ATOM 5084 N N . GLU C 1 88 ? -12.97502 33.19997 -1.95340 1.000 53.21691 87 GLU C N 1
ATOM 5085 C CA . GLU C 1 88 ? -14.19797 33.89744 -2.26223 1.000 52.10690 87 GLU C CA 1
ATOM 5086 C C . GLU C 1 88 ? -14.92852 34.18893 -0.97058 1.000 52.61216 87 GLU C C 1
ATOM 5087 O O . GLU C 1 88 ? -15.63134 35.19302 -0.86186 1.000 48.42662 87 GLU C O 1
ATOM 5093 N N . ALA C 1 89 ? -14.85511 33.26805 -0.01800 1.000 53.59982 88 ALA C N 1
ATOM 5094 C CA . ALA C 1 89 ? -15.58080 33.44465 1.22149 1.000 51.23102 88 ALA C CA 1
ATOM 5095 C C . ALA C 1 89 ? -15.08655 34.68072 1.95095 1.000 45.69927 88 ALA C C 1
ATOM 5096 O O . ALA C 1 89 ? -15.89038 35.48022 2.43949 1.000 47.84073 88 ALA C O 1
ATOM 5098 N N . ALA C 1 90 ? -13.76918 34.88992 1.96545 1.000 51.79704 89 ALA C N 1
ATOM 5099 C CA . ALA C 1 90 ? -13.20764 36.07067 2.60720 1.000 44.29477 89 ALA C CA 1
ATOM 5100 C C . ALA C 1 90 ? -13.56364 37.34786 1.85678 1.000 46.57747 89 ALA C C 1
ATOM 5101 O O . ALA C 1 90 ? -13.75564 38.39701 2.48106 1.000 49.49209 89 ALA C O 1
ATOM 5103 N N . SER C 1 91 ? -13.66147 37.28309 0.52695 1.000 48.41720 90 SER C N 1
ATOM 5104 C CA . SER C 1 91 ? -13.92081 38.49262 -0.24706 1.000 45.41674 90 SER C CA 1
ATOM 5105 C C . SER C 1 91 ? -15.32278 39.03130 0.00571 1.000 44.32500 90 SER C C 1
ATOM 5106 O O . SER C 1 91 ? -15.52941 40.24993 -0.01783 1.000 51.75929 90 SER C O 1
ATOM 5109 N N . LYS C 1 92 ? -16.28847 38.14565 0.26067 1.000 44.16751 91 LYS C N 1
ATOM 5110 C CA . LYS C 1 92 ? -17.66161 38.58456 0.49310 1.000 46.10505 91 LYS C CA 1
ATOM 5111 C C . LYS C 1 92 ? -17.75875 39.49898 1.70740 1.000 45.77273 91 LYS C C 1
ATOM 5112 O O . LYS C 1 92 ? -18.56862 40.43367 1.72616 1.000 48.91363 91 LYS C O 1
ATOM 5118 N N . ILE C 1 93 ? -16.94405 39.25014 2.73047 1.000 45.26268 92 ILE C N 1
ATOM 5119 C CA . ILE C 1 93 ? -17.01624 40.00252 3.97557 1.000 46.48987 92 ILE C CA 1
ATOM 5120 C C . ILE C 1 93 ? -15.78199 40.86998 4.19071 1.000 46.84470 92 ILE C C 1
ATOM 5121 O O . ILE C 1 93 ? -15.58481 41.39626 5.29184 1.000 44.06726 92 ILE C O 1
ATOM 5126 N N . ASN C 1 94 ? -14.94983 41.04153 3.15924 1.000 47.20703 93 ASN C N 1
ATOM 5127 C CA . ASN C 1 94 ? -13.76800 41.91045 3.21458 1.000 46.97405 93 ASN C CA 1
ATOM 5128 C C . ASN C 1 94 ? -12.82833 41.52305 4.35270 1.000 48.46080 93 ASN C C 1
ATOM 5129 O O . ASN C 1 94 ? -12.32067 42.38013 5.07999 1.000 50.57853 93 ASN C O 1
ATOM 5134 N N . SER C 1 95 ? -12.59491 40.22713 4.51688 1.000 50.30024 94 SER C N 1
ATOM 5135 C CA . SER C 1 95 ? -11.60589 39.77747 5.48173 1.000 50.70772 94 SER C CA 1
ATOM 5136 C C . SER C 1 95 ? -10.20381 39.99863 4.93202 1.000 47.63874 94 SER C C 1
ATOM 5137 O O . SER C 1 95 ? -9.97034 39.92423 3.72216 1.000 48.76259 94 SER C O 1
ATOM 5140 N N . LYS C 1 96 ? -9.26815 40.28624 5.83205 1.000 46.22900 95 LYS C N 1
ATOM 5141 C CA . LYS C 1 96 ? -7.85858 40.35076 5.47265 1.000 45.48243 95 LYS C CA 1
ATOM 5142 C C . LYS C 1 96 ? -7.23374 38.98203 5.71162 1.000 37.59931 95 LYS C C 1
ATOM 5143 O O . LYS C 1 96 ? -7.17131 38.51101 6.85238 1.000 40.14076 95 LYS C O 1
ATOM 5149 N N . LEU C 1 97 ? -6.78391 38.34584 4.63518 1.000 36.10566 96 LEU C N 1
ATOM 5150 C CA . LEU C 1 97 ? -6.26167 36.98793 4.67938 1.000 38.80975 96 LEU C CA 1
ATOM 5151 C C . LEU C 1 97 ? -4.74079 37.02126 4.71976 1.000 37.70897 96 LEU C C 1
ATOM 5152 O O . LEU C 1 97 ? -4.10776 37.74199 3.94071 1.000 35.63728 96 LEU C O 1
ATOM 5157 N N . ILE C 1 98 ? -4.16068 36.23116 5.61678 1.000 37.69181 97 ILE C N 1
ATOM 5158 C CA . ILE C 1 98 ? -2.71719 36.16263 5.79579 1.000 34.70467 97 ILE C CA 1
ATOM 5159 C C . ILE C 1 98 ? -2.29132 34.72124 5.55785 1.000 37.33515 97 ILE C C 1
ATOM 5160 O O . ILE C 1 98 ? -2.57049 33.83609 6.37733 1.000 38.29818 97 ILE C O 1
ATOM 5165 N N . PHE C 1 99 ? -1.61945 34.48597 4.43558 1.000 33.70144 98 PHE C N 1
ATOM 5166 C CA . PHE C 1 99 ? -1.28672 33.14617 3.97677 1.000 31.25218 98 PHE C CA 1
ATOM 5167 C C . PHE C 1 99 ? 0.14233 32.80479 4.36843 1.000 39.30937 98 PHE C C 1
ATOM 5168 O O . PHE C 1 99 ? 1.06446 33.59154 4.12777 1.000 35.76359 98 PHE C O 1
ATOM 5176 N N . CYS C 1 100 ? 0.32017 31.62966 4.96361 1.000 36.31787 99 CYS C N 1
ATOM 5177 C CA . CYS C 1 100 ? 1.63113 31.16963 5.41108 1.000 34.69993 99 CYS C CA 1
ATOM 5178 C C . CYS C 1 100 ? 2.31990 30.47398 4.24364 1.000 35.26624 99 CYS C C 1
ATOM 5179 O O . CYS C 1 100 ? 1.99459 29.33339 3.90262 1.000 35.75541 99 CYS C O 1
ATOM 5182 N N . SER C 1 101 ? 3.27386 31.16993 3.62395 1.000 35.05890 100 SER C N 1
ATOM 5183 C CA . SER C 1 101 ? 4.03623 30.61054 2.51528 1.000 33.61516 100 SER C CA 1
ATOM 5184 C C . SER C 1 101 ? 5.37342 30.07106 3.00401 1.000 33.89922 100 SER C C 1
ATOM 5185 O O . SER C 1 101 ? 5.50165 29.68575 4.17128 1.000 30.47242 100 SER C O 1
ATOM 5188 N N . SER C 1 102 ? 6.37610 30.04615 2.12813 1.000 34.87733 101 SER C N 1
ATOM 5189 C CA . SER C 1 102 ? 7.63535 29.40119 2.46806 1.000 31.79903 101 SER C CA 1
ATOM 5190 C C . SER C 1 102 ? 8.76591 29.97834 1.63164 1.000 32.11951 101 SER C C 1
ATOM 5191 O O . SER C 1 102 ? 8.56725 30.37738 0.48051 1.000 28.42307 101 SER C O 1
ATOM 5194 N N . ASP C 1 103 ? 9.96102 29.99973 2.22996 1.000 30.31366 102 ASP C N 1
ATOM 5195 C CA . ASP C 1 103 ? 11.17882 30.35876 1.51461 1.000 32.00897 102 ASP C CA 1
ATOM 5196 C C . ASP C 1 103 ? 11.58777 29.30926 0.49032 1.000 31.90898 102 ASP C C 1
ATOM 5197 O O . ASP C 1 103 ? 12.47265 29.57890 -0.32908 1.000 37.11683 102 ASP C O 1
ATOM 5202 N N . GLN C 1 104 ? 10.97365 28.12374 0.52163 1.000 32.08247 103 GLN C N 1
ATOM 5203 C CA . GLN C 1 104 ? 11.27689 27.09879 -0.46884 1.000 30.09282 103 GLN C CA 1
ATOM 5204 C C . GLN C 1 104 ? 10.94325 27.55202 -1.88280 1.000 35.62895 103 GLN C C 1
ATOM 5205 O O . GLN C 1 104 ? 11.44787 26.96141 -2.84420 1.000 34.48058 103 GLN C O 1
ATOM 5211 N N . ILE C 1 105 ? 10.10805 28.58607 -2.02848 1.000 30.35018 104 ILE C N 1
ATOM 5212 C CA . ILE C 1 105 ? 9.83617 29.16787 -3.34088 1.000 32.37277 104 ILE C CA 1
ATOM 5213 C C . ILE C 1 105 ? 11.13029 29.56048 -4.04015 1.000 34.28060 104 ILE C C 1
ATOM 5214 O O . ILE C 1 105 ? 11.22509 29.49652 -5.27195 1.000 37.72921 104 ILE C O 1
ATOM 5219 N N . TYR C 1 106 ? 12.14944 29.95291 -3.27500 1.000 32.08501 105 TYR C N 1
ATOM 5220 C CA . TYR C 1 106 ? 13.42422 30.39089 -3.83038 1.000 37.10826 105 TYR C CA 1
ATOM 5221 C C . TYR C 1 106 ? 14.39782 29.25060 -4.11845 1.000 37.37798 105 TYR C C 1
ATOM 5222 O O . TYR C 1 106 ? 15.52826 29.52560 -4.53222 1.000 42.85310 105 TYR C O 1
ATOM 5231 N N . ASN C 1 107 ? 14.01580 27.98995 -3.90726 1.000 33.92938 106 ASN C N 1
ATOM 5232 C CA . ASN C 1 107 ? 15.01298 26.92242 -3.92134 1.000 35.10918 106 ASN C CA 1
ATOM 5233 C C . ASN C 1 107 ? 15.50062 26.55144 -5.32013 1.000 39.73110 106 ASN C C 1
ATOM 5234 O O . ASN C 1 107 ? 16.40957 25.72123 -5.43879 1.000 37.94538 106 ASN C O 1
ATOM 5239 N N . GLY C 1 108 ? 14.93466 27.13445 -6.37220 1.000 37.76210 107 GLY C N 1
ATOM 5240 C CA . GLY C 1 108 ? 15.42284 26.92358 -7.71636 1.000 37.86325 107 GLY C CA 1
ATOM 5241 C C . GLY C 1 108 ? 16.32694 28.01197 -8.24205 1.000 44.00006 107 GLY C C 1
ATOM 5242 O O . GLY C 1 108 ? 16.81181 27.90538 -9.37331 1.000 46.70268 107 GLY C O 1
ATOM 5243 N N . ASN C 1 109 ? 16.59147 29.04527 -7.44599 1.000 41.37022 108 ASN C N 1
ATOM 5244 C CA . ASN C 1 109 ? 17.28552 30.23295 -7.92459 1.000 42.45417 108 ASN C CA 1
ATOM 5245 C C . ASN C 1 109 ? 18.79484 30.03026 -7.93117 1.000 42.73755 108 ASN C C 1
ATOM 5246 O O . ASN C 1 109 ? 19.37377 29.50471 -6.97691 1.000 44.72534 108 ASN C O 1
ATOM 5251 N N . ALA C 1 110 ? 19.43317 30.46634 -9.01607 1.000 46.29211 109 ALA C N 1
ATOM 5252 C CA . ALA C 1 110 ? 20.88036 30.38248 -9.14637 1.000 47.81318 109 ALA C CA 1
ATOM 5253 C C . ALA C 1 110 ? 21.59778 31.63590 -8.66376 1.000 47.48777 109 ALA C C 1
ATOM 5254 O O . ALA C 1 110 ? 22.83125 31.63056 -8.58518 1.000 38.51321 109 ALA C O 1
ATOM 5256 N N . GLU C 1 111 ? 20.86766 32.70206 -8.34470 1.000 46.26989 110 GLU C N 1
ATOM 5257 C CA . GLU C 1 111 ? 21.49808 33.91076 -7.83516 1.000 48.67963 110 GLU C CA 1
ATOM 5258 C C . GLU C 1 111 ? 21.95289 33.71072 -6.39382 1.000 53.34808 110 GLU C C 1
ATOM 5259 O O . GLU C 1 111 ? 21.37267 32.92931 -5.63541 1.000 51.08091 110 GLU C O 1
ATOM 5265 N N . LYS C 1 112 ? 23.00459 34.43091 -6.02018 1.000 60.67221 111 LYS C N 1
ATOM 5266 C CA . LYS C 1 112 ? 23.59606 34.33349 -4.69616 1.000 61.43861 111 LYS C CA 1
ATOM 5267 C C . LYS C 1 112 ? 23.25603 35.57129 -3.87464 1.000 60.23075 111 LYS C C 1
ATOM 5268 O O . LYS C 1 112 ? 22.84209 36.60570 -4.40624 1.000 58.51177 111 LYS C O 1
ATOM 5274 N N . GLY C 1 113 ? 23.43080 35.44932 -2.56054 1.000 56.50053 112 GLY C N 1
ATOM 5275 C CA . GLY C 1 113 ? 23.07976 36.50812 -1.64425 1.000 52.52056 112 GLY C CA 1
ATOM 5276 C C . GLY C 1 113 ? 21.64319 36.39225 -1.17520 1.000 51.54383 112 GLY C C 1
ATOM 5277 O O . GLY C 1 113 ? 20.93589 35.43855 -1.50953 1.000 56.90767 112 GLY C O 1
ATOM 5278 N N . PRO C 1 114 ? 21.19093 37.34907 -0.36622 1.000 43.21545 113 PRO C N 1
ATOM 5279 C CA . PRO C 1 114 ? 19.78550 37.34373 0.06277 1.000 44.32582 113 PRO C CA 1
ATOM 5280 C C . PRO C 1 114 ? 18.84928 37.76136 -1.06423 1.000 45.09411 113 PRO C C 1
ATOM 5281 O O . PRO C 1 114 ? 19.12353 38.70559 -1.80966 1.000 41.42853 113 PRO C O 1
ATOM 5285 N N . LEU C 1 115 ? 17.72588 37.05322 -1.17070 1.000 42.44460 114 LEU C N 1
ATOM 5286 C CA . LEU C 1 115 ? 16.77998 37.23137 -2.26614 1.000 43.15724 114 LEU C CA 1
ATOM 5287 C C . LEU C 1 115 ? 15.58239 38.05823 -1.81591 1.000 41.66755 114 LEU C C 1
ATOM 5288 O O . LEU C 1 115 ? 15.03853 37.84195 -0.72895 1.000 36.04842 114 LEU C O 1
ATOM 5293 N N . SER C 1 116 ? 15.16492 38.99146 -2.66673 1.000 43.50476 115 SER C N 1
ATOM 5294 C CA . SER C 1 116 ? 14.00460 39.82655 -2.39780 1.000 40.82565 115 SER C CA 1
ATOM 5295 C C . SER C 1 116 ? 12.73447 39.17807 -2.94683 1.000 41.49494 115 SER C C 1
ATOM 5296 O O . SER C 1 116 ? 12.77484 38.21501 -3.71633 1.000 38.99067 115 SER C O 1
ATOM 5299 N N . GLU C 1 117 ? 11.58845 39.73270 -2.54160 1.000 39.24339 116 GLU C N 1
ATOM 5300 C CA . GLU C 1 117 ? 10.29425 39.19322 -2.94374 1.000 35.37859 116 GLU C CA 1
ATOM 5301 C C . GLU C 1 117 ? 9.95279 39.47781 -4.40046 1.000 38.45075 116 GLU C C 1
ATOM 5302 O O . GLU C 1 117 ? 8.98795 38.89958 -4.91167 1.000 40.17505 116 GLU C O 1
ATOM 5308 N N . ASP C 1 118 ? 10.70354 40.34265 -5.07942 1.000 36.27786 117 ASP C N 1
ATOM 5309 C CA . ASP C 1 118 ? 10.39765 40.71402 -6.45396 1.000 43.74390 117 ASP C CA 1
ATOM 5310 C C . ASP C 1 118 ? 11.22358 39.94306 -7.47908 1.000 42.96550 117 ASP C C 1
ATOM 5311 O O . ASP C 1 118 ? 11.14532 40.24477 -8.67419 1.000 46.52045 117 ASP C O 1
ATOM 5316 N N . ILE C 1 119 ? 11.99710 38.94849 -7.04785 1.000 39.63191 118 ILE C N 1
ATOM 5317 C CA . ILE C 1 119 ? 12.85334 38.21626 -7.97281 1.000 48.31979 118 ILE C CA 1
ATOM 5318 C C . ILE C 1 119 ? 12.03573 37.17695 -8.73591 1.000 49.94947 118 ILE C C 1
ATOM 5319 O O . ILE C 1 119 ? 10.97018 36.72986 -8.29704 1.000 42.04528 118 ILE C O 1
ATOM 5324 N N . ASP C 1 120 ? 12.54510 36.80305 -9.91031 1.000 45.72298 119 ASP C N 1
ATOM 5325 C CA . ASP C 1 120 ? 11.96068 35.72116 -10.69305 1.000 43.52591 119 ASP C CA 1
ATOM 5326 C C . ASP C 1 120 ? 12.14300 34.40416 -9.95081 1.000 41.19608 119 ASP C C 1
ATOM 5327 O O . ASP C 1 120 ? 13.27519 33.97694 -9.70208 1.000 45.80223 119 ASP C O 1
ATOM 5332 N N . VAL C 1 121 ? 11.03647 33.75448 -9.60478 1.000 39.53274 120 VAL C N 1
ATOM 5333 C CA . VAL C 1 121 ? 11.05719 32.54717 -8.78904 1.000 42.90189 120 VAL C CA 1
ATOM 5334 C C . VAL C 1 121 ? 10.60934 31.36170 -9.63213 1.000 42.52186 120 VAL C C 1
ATOM 5335 O O . VAL C 1 121 ? 9.70329 31.47948 -10.46614 1.000 43.45898 120 VAL C O 1
ATOM 5339 N N . HIS C 1 122 ? 11.25233 30.21758 -9.40994 1.000 39.34956 121 HIS C N 1
ATOM 5340 C CA . HIS C 1 122 ? 11.00579 29.00010 -10.16995 1.000 42.32979 121 HIS C CA 1
ATOM 5341 C C . HIS C 1 122 ? 11.47210 27.79668 -9.35823 1.000 41.09643 121 HIS C C 1
ATOM 5342 O O . HIS C 1 122 ? 12.54117 27.23620 -9.63242 1.000 42.54583 121 HIS C O 1
ATOM 5349 N N . PRO C 1 123 ? 10.70147 27.37466 -8.35778 1.000 40.58553 122 PRO C N 1
ATOM 5350 C CA . PRO C 1 123 ? 11.16608 26.31518 -7.45510 1.000 43.05901 122 PRO C CA 1
ATOM 5351 C C . PRO C 1 123 ? 11.22665 24.95732 -8.14081 1.000 46.73944 122 PRO C C 1
ATOM 5352 O O . PRO C 1 123 ? 10.63172 24.72896 -9.19614 1.000 47.15784 122 PRO C O 1
ATOM 5356 N N . VAL C 1 124 ? 11.95685 24.03830 -7.50517 1.000 52.87832 123 VAL C N 1
ATOM 5357 C CA . VAL C 1 124 ? 12.33595 22.78253 -8.14711 1.000 53.86276 123 VAL C CA 1
ATOM 5358 C C . VAL C 1 124 ? 11.83569 21.56256 -7.38015 1.000 52.00843 123 VAL C C 1
ATOM 5359 O O . VAL C 1 124 ? 12.43617 20.48517 -7.46206 1.000 53.39495 123 VAL C O 1
ATOM 5363 N N . ASN C 1 125 ? 10.74277 21.70758 -6.63357 1.000 47.36048 124 ASN C N 1
ATOM 5364 C CA . ASN C 1 125 ? 10.09360 20.54718 -6.03926 1.000 47.51078 124 ASN C CA 1
ATOM 5365 C C . ASN C 1 125 ? 8.61560 20.84588 -5.83302 1.000 50.28198 124 ASN C C 1
ATOM 5366 O O . ASN C 1 125 ? 8.15553 21.97810 -6.00260 1.000 47.10415 124 ASN C O 1
ATOM 5371 N N . VAL C 1 126 ? 7.87685 19.79942 -5.45580 1.000 50.44447 125 VAL C N 1
ATOM 5372 C CA . VAL C 1 126 ? 6.42148 19.89063 -5.35744 1.000 50.97580 125 VAL C CA 1
ATOM 5373 C C . VAL C 1 126 ? 6.01740 20.92221 -4.31038 1.000 44.55623 125 VAL C C 1
ATOM 5374 O O . VAL C 1 126 ? 5.14143 21.76272 -4.54719 1.000 44.00142 125 VAL C O 1
ATOM 5378 N N . TYR C 1 127 ? 6.65549 20.87465 -3.13836 1.000 44.49571 126 TYR C N 1
ATOM 5379 C CA . TYR C 1 127 ? 6.29186 21.77241 -2.04444 1.000 46.41104 126 TYR C CA 1
ATOM 5380 C C . TYR C 1 127 ? 6.42907 23.23442 -2.45411 1.000 45.99044 126 TYR C C 1
ATOM 5381 O O . TYR C 1 127 ? 5.52579 24.04562 -2.21814 1.000 44.56439 126 TYR C O 1
ATOM 5390 N N . GLY C 1 128 ? 7.55679 23.58932 -3.07140 1.000 43.58236 127 GLY C N 1
ATOM 5391 C CA . GLY C 1 128 ? 7.75128 24.96596 -3.49477 1.000 41.59190 127 GLY C CA 1
ATOM 5392 C C . GLY C 1 128 ? 6.80494 25.37866 -4.60606 1.000 43.68112 127 GLY C C 1
ATOM 5393 O O . GLY C 1 128 ? 6.25958 26.48627 -4.58819 1.000 43.19344 127 GLY C O 1
ATOM 5394 N N . LYS C 1 129 ? 6.59638 24.49550 -5.58816 1.000 42.92963 128 LYS C N 1
ATOM 5395 C CA . LYS C 1 129 ? 5.70543 24.81536 -6.69951 1.000 43.07433 128 LYS C CA 1
ATOM 5396 C C . LYS C 1 129 ? 4.27724 25.05330 -6.22693 1.000 44.57125 128 LYS C C 1
ATOM 5397 O O . LYS C 1 129 ? 3.56561 25.88683 -6.79959 1.000 43.31421 128 LYS C O 1
ATOM 5403 N N . HIS C 1 130 ? 3.83904 24.33609 -5.18874 1.000 45.03991 129 HIS C N 1
ATOM 5404 C CA . HIS C 1 130 ? 2.46731 24.48728 -4.71370 1.000 48.78969 129 HIS C CA 1
ATOM 5405 C C . HIS C 1 130 ? 2.28816 25.77122 -3.91246 1.000 42.93553 129 HIS C C 1
ATOM 5406 O O . HIS C 1 130 ? 1.29341 26.48191 -4.09650 1.000 42.08409 129 HIS C O 1
ATOM 5413 N N . LYS C 1 131 ? 3.23258 26.08013 -3.01794 1.000 44.83236 130 LYS C N 1
ATOM 5414 C CA . LYS C 1 131 ? 3.18142 27.34941 -2.29777 1.000 42.40829 130 LYS C CA 1
ATOM 5415 C C . LYS C 1 131 ? 3.19697 28.52770 -3.26157 1.000 42.71403 130 LYS C C 1
ATOM 5416 O O . LYS C 1 131 ? 2.48645 29.51973 -3.05528 1.000 40.65993 130 LYS C O 1
ATOM 5422 N N . LEU C 1 132 ? 4.00888 28.43989 -4.31698 1.000 40.80230 131 LEU C N 1
ATOM 5423 C CA . LEU C 1 132 ? 4.05576 29.51109 -5.30511 1.000 43.32009 131 LEU C CA 1
ATOM 5424 C C . LEU C 1 132 ? 2.69879 29.69574 -5.96844 1.000 39.93334 131 LEU C C 1
ATOM 5425 O O . LEU C 1 132 ? 2.19061 30.81754 -6.07296 1.000 42.61714 131 LEU C O 1
ATOM 5430 N N . GLU C 1 133 ? 2.08930 28.59566 -6.41026 1.000 44.36072 132 GLU C N 1
ATOM 5431 C CA . GLU C 1 133 ? 0.80282 28.68426 -7.08799 1.000 43.87771 132 GLU C CA 1
ATOM 5432 C C . GLU C 1 133 ? -0.31034 29.10204 -6.13694 1.000 46.36316 132 GLU C C 1
ATOM 5433 O O . GLU C 1 133 ? -1.31657 29.67138 -6.57650 1.000 41.68674 132 GLU C O 1
ATOM 5439 N N . ALA C 1 134 ? -0.15151 28.83251 -4.83846 1.000 43.39222 133 ALA C N 1
ATOM 5440 C CA . ALA C 1 134 ? -1.13345 29.29606 -3.86441 1.000 39.54045 133 ALA C CA 1
ATOM 5441 C C . ALA C 1 134 ? -1.01007 30.79800 -3.64264 1.000 43.85368 133 ALA C C 1
ATOM 5442 O O . ALA C 1 134 ? -2.01730 31.51600 -3.61922 1.000 42.80868 133 ALA C O 1
ATOM 5444 N N . GLU C 1 135 ? 0.22098 31.28812 -3.46752 1.000 36.98190 134 GLU C N 1
ATOM 5445 C CA . GLU C 1 135 ? 0.45848 32.72694 -3.41551 1.000 39.25283 134 GLU C CA 1
ATOM 5446 C C . GLU C 1 135 ? -0.16874 33.42230 -4.61409 1.000 41.41228 134 GLU C C 1
ATOM 5447 O O . GLU C 1 135 ? -0.98974 34.33431 -4.46745 1.000 42.70114 134 GLU C O 1
ATOM 5453 N N . ARG C 1 136 ? 0.21829 32.98759 -5.81657 1.000 41.59056 135 ARG C N 1
ATOM 5454 C CA . ARG C 1 136 ? -0.19875 33.65940 -7.04238 1.000 44.92908 135 ARG C CA 1
ATOM 5455 C C . ARG C 1 136 ? -1.71448 33.76044 -7.14504 1.000 43.27125 135 ARG C C 1
ATOM 5456 O O . ARG C 1 136 ? -2.25937 34.83952 -7.39779 1.000 45.41117 135 ARG C O 1
ATOM 5464 N N . LYS C 1 137 ? -2.41779 32.64625 -6.94936 1.000 45.49338 136 LYS C N 1
ATOM 5465 C CA . LYS C 1 137 ? -3.87112 32.70993 -7.03461 1.000 46.92270 136 LYS C CA 1
ATOM 5466 C C . LYS C 1 137 ? -4.46363 33.55765 -5.91322 1.000 43.62017 136 LYS C C 1
ATOM 5467 O O . LYS C 1 137 ? -5.47459 34.23023 -6.12345 1.000 45.27856 136 LYS C O 1
ATOM 5473 N N . LEU C 1 138 ? -3.84118 33.57942 -4.73236 1.000 44.22857 137 LEU C N 1
ATOM 5474 C CA . LEU C 1 138 ? -4.39549 34.38460 -3.64508 1.000 43.14771 137 LEU C CA 1
ATOM 5475 C C . LEU C 1 138 ? -4.25868 35.87476 -3.93247 1.000 47.70290 137 LEU C C 1
ATOM 5476 O O . LEU C 1 138 ? -5.18774 36.64941 -3.67617 1.000 48.73175 137 LEU C O 1
ATOM 5481 N N . GLN C 1 139 ? -3.11388 36.29607 -4.47367 1.000 44.33892 138 GLN C N 1
ATOM 5482 C CA . GLN C 1 139 ? -2.93275 37.71053 -4.78008 1.000 46.00824 138 GLN C CA 1
ATOM 5483 C C . GLN C 1 139 ? -3.86044 38.17781 -5.90160 1.000 48.46115 138 GLN C C 1
ATOM 5484 O O . GLN C 1 139 ? -4.25460 39.35067 -5.92811 1.000 48.72731 138 GLN C O 1
ATOM 5490 N N . GLU C 1 140 ? -4.22500 37.28578 -6.82456 1.000 52.65611 139 GLU C N 1
ATOM 5491 C CA . GLU C 1 140 ? -5.09649 37.66207 -7.93077 1.000 53.98579 139 GLU C CA 1
ATOM 5492 C C . GLU C 1 140 ? -6.44004 38.08509 -7.37900 1.000 54.43176 139 GLU C C 1
ATOM 5493 O O . GLU C 1 140 ? -6.88826 39.22644 -7.51606 1.000 55.56040 139 GLU C O 1
ATOM 5499 N N . ILE C 1 141 ? -7.08886 37.10099 -6.75431 1.000 49.12316 140 ILE C N 1
ATOM 5500 C CA . ILE C 1 141 ? -8.48471 37.15811 -6.38123 1.000 49.13917 140 ILE C CA 1
ATOM 5501 C C . ILE C 1 141 ? -8.68909 38.24193 -5.34558 1.000 47.89721 140 ILE C C 1
ATOM 5502 O O . ILE C 1 141 ? -9.53244 39.13458 -5.49652 1.000 55.03590 140 ILE C O 1
ATOM 5507 N N . LEU C 1 142 ? -7.88189 38.19692 -4.29488 1.000 45.60521 141 LEU C N 1
ATOM 5508 C CA . LEU C 1 142 ? -8.08013 38.96008 -3.07242 1.000 45.19401 141 LEU C CA 1
ATOM 5509 C C . LEU C 1 142 ? -6.85306 39.84921 -2.90578 1.000 46.39490 141 LEU C C 1
ATOM 5510 O O . LEU C 1 142 ? -5.91861 39.50744 -2.16526 1.000 42.46087 141 LEU C O 1
ATOM 5515 N N . PRO C 1 143 ? -6.82008 41.00437 -3.57872 1.000 48.99263 142 PRO C N 1
ATOM 5516 C CA . PRO C 1 143 ? -5.58476 41.79854 -3.62403 1.000 42.23774 142 PRO C CA 1
ATOM 5517 C C . PRO C 1 143 ? -5.25788 42.51673 -2.32583 1.000 42.86637 142 PRO C C 1
ATOM 5518 O O . PRO C 1 143 ? -4.20311 43.15893 -2.24777 1.000 40.23159 142 PRO C O 1
ATOM 5522 N N . THR C 1 144 ? -6.11202 42.43721 -1.31095 1.000 42.47927 143 THR C N 1
ATOM 5523 C CA . THR C 1 144 ? -5.79163 42.95493 0.01188 1.000 40.61794 143 THR C CA 1
ATOM 5524 C C . THR C 1 144 ? -5.07315 41.93282 0.88267 1.000 41.79559 143 THR C C 1
ATOM 5525 O O . THR C 1 144 ? -4.76733 42.23352 2.04126 1.000 42.33218 143 THR C O 1
ATOM 5529 N N . SER C 1 145 ? -4.79429 40.74291 0.35558 1.000 41.12443 144 SER C N 1
ATOM 5530 C CA . SER C 1 145 ? -4.24172 39.66105 1.15363 1.000 41.45167 144 SER C CA 1
ATOM 5531 C C . SER C 1 145 ? -2.72719 39.79663 1.29293 1.000 38.08840 144 SER C C 1
ATOM 5532 O O . SER C 1 145 ? -2.04640 40.40573 0.46326 1.000 38.30312 144 SER C O 1
ATOM 5535 N N . VAL C 1 146 ? -2.20526 39.20588 2.36577 1.000 34.81962 145 VAL C N 1
ATOM 5536 C CA . VAL C 1 146 ? -0.79373 39.28246 2.72248 1.000 37.16073 145 VAL C CA 1
ATOM 5537 C C . VAL C 1 146 ? -0.21498 37.87556 2.70661 1.000 36.19237 145 VAL C C 1
ATOM 5538 O O . VAL C 1 146 ? -0.75345 36.97015 3.35399 1.000 34.58665 145 VAL C O 1
ATOM 5542 N N . SER C 1 147 ? 0.88171 37.69480 1.97785 1.000 35.52904 146 SER C N 1
ATOM 5543 C CA . SER C 1 147 ? 1.57031 36.41317 1.90258 1.000 31.01858 146 SER C CA 1
ATOM 5544 C C . SER C 1 147 ? 2.89614 36.51534 2.64409 1.000 31.45214 146 SER C C 1
ATOM 5545 O O . SER C 1 147 ? 3.73542 37.36018 2.31318 1.000 30.66710 146 SER C O 1
ATOM 5548 N N . LEU C 1 148 ? 3.07761 35.65721 3.64221 1.000 30.58765 147 LEU C N 1
ATOM 5549 C CA . LEU C 1 148 ? 4.29368 35.60494 4.44231 1.000 26.77714 147 LEU C CA 1
ATOM 5550 C C . LEU C 1 148 ? 5.07396 34.35523 4.06187 1.000 31.61527 147 LEU C C 1
ATOM 5551 O O . LEU C 1 148 ? 4.55764 33.23996 4.17976 1.000 36.91504 147 LEU C O 1
ATOM 5556 N N . ARG C 1 149 ? 6.31318 34.53948 3.61622 1.000 27.35472 148 ARG C N 1
ATOM 5557 C CA . ARG C 1 149 ? 7.15902 33.42337 3.19912 1.000 30.41083 148 ARG C CA 1
ATOM 5558 C C . ARG C 1 149 ? 7.97780 32.97863 4.40435 1.000 32.87308 148 ARG C C 1
ATOM 5559 O O . ARG C 1 149 ? 8.98729 33.59653 4.74917 1.000 31.97865 148 ARG C O 1
ATOM 5567 N N . LEU C 1 150 ? 7.54159 31.90377 5.04910 1.000 31.23742 149 LEU C N 1
ATOM 5568 C CA . LEU C 1 150 ? 8.14756 31.45671 6.29146 1.000 26.44688 149 LEU C CA 1
ATOM 5569 C C . LEU C 1 150 ? 9.35308 30.55869 6.02853 1.000 31.60735 149 LEU C C 1
ATOM 5570 O O . LEU C 1 150 ? 9.57106 30.06218 4.92142 1.000 34.15004 149 LEU C O 1
ATOM 5575 N N . THR C 1 151 ? 10.14223 30.35535 7.07651 1.000 29.51520 150 THR C N 1
ATOM 5576 C CA . THR C 1 151 ? 11.30934 29.48972 7.04595 1.000 30.14327 150 THR C CA 1
ATOM 5577 C C . THR C 1 151 ? 11.05166 28.24467 7.88031 1.000 32.04093 150 THR C C 1
ATOM 5578 O O . THR C 1 151 ? 10.04224 28.13040 8.58090 1.000 30.97437 150 THR C O 1
ATOM 5582 N N . TRP C 1 152 ? 11.98598 27.30260 7.78860 1.000 31.27152 151 TRP C N 1
ATOM 5583 C CA . TRP C 1 152 ? 12.02994 26.20535 8.74256 1.000 35.62817 151 TRP C CA 1
ATOM 5584 C C . TRP C 1 152 ? 12.15434 26.77533 10.14627 1.000 31.80341 151 TRP C C 1
ATOM 5585 O O . TRP C 1 152 ? 13.07319 27.54844 10.43191 1.000 30.57929 151 TRP C O 1
ATOM 5596 N N . MET C 1 153 ? 11.22267 26.41279 11.01480 1.000 29.43258 152 MET C N 1
ATOM 5597 C CA . MET C 1 153 ? 11.13422 26.99283 12.34311 1.000 29.58206 152 MET C CA 1
ATOM 5598 C C . MET C 1 153 ? 11.49063 25.95643 13.40013 1.000 28.15795 152 MET C C 1
ATOM 5599 O O . MET C 1 153 ? 11.83489 24.80872 13.10186 1.000 26.92859 152 MET C O 1
ATOM 5604 N N . TYR C 1 154 ? 11.39560 26.38319 14.65436 1.000 31.93172 153 TYR C N 1
ATOM 5605 C CA . TYR C 1 154 ? 11.63113 25.52058 15.80036 1.000 33.56784 153 TYR C CA 1
ATOM 5606 C C . TYR C 1 154 ? 11.10627 26.23053 17.03661 1.000 30.62207 153 TYR C C 1
ATOM 5607 O O . TYR C 1 154 ? 10.87081 27.44232 17.02706 1.000 30.76314 153 TYR C O 1
ATOM 5616 N N . ASP C 1 155 ? 10.93364 25.45718 18.09955 1.000 35.18793 154 ASP C N 1
ATOM 5617 C CA . ASP C 1 155 ? 10.76032 25.97195 19.44620 1.000 33.68844 154 ASP C CA 1
ATOM 5618 C C . ASP C 1 155 ? 11.93887 25.48837 20.28220 1.000 29.94010 154 ASP C C 1
ATOM 5619 O O . ASP C 1 155 ? 12.75091 24.67610 19.82950 1.000 31.85600 154 ASP C O 1
ATOM 5624 N N . HIS C 1 156 ? 12.04561 26.00155 21.50296 1.000 36.53942 155 HIS C N 1
ATOM 5625 C CA . HIS C 1 156 ? 13.15124 25.60053 22.36033 1.000 44.86896 155 HIS C CA 1
ATOM 5626 C C . HIS C 1 156 ? 13.08985 24.09355 22.60639 1.000 41.26554 155 HIS C C 1
ATOM 5627 O O . HIS C 1 156 ? 11.99963 23.54083 22.79308 1.000 39.83257 155 HIS C O 1
ATOM 5634 N N . PRO C 1 157 ? 14.23170 23.39857 22.59295 1.000 41.20093 156 PRO C N 1
ATOM 5635 C CA . PRO C 1 157 ? 14.20063 21.92874 22.70257 1.000 43.73576 156 PRO C CA 1
ATOM 5636 C C . PRO C 1 157 ? 13.48918 21.40954 23.93993 1.000 44.98152 156 PRO C C 1
ATOM 5637 O O . PRO C 1 157 ? 12.84610 20.35451 23.87299 1.000 44.42687 156 PRO C O 1
ATOM 5641 N N . SER C 1 158 ? 13.58273 22.11138 25.06621 1.000 47.79437 157 SER C N 1
ATOM 5642 C CA . SER C 1 158 ? 12.97277 21.67330 26.31398 1.000 48.49150 157 SER C CA 1
ATOM 5643 C C . SER C 1 158 ? 11.57895 22.25136 26.53008 1.000 48.95003 157 SER C C 1
ATOM 5644 O O . SER C 1 158 ? 11.04492 22.14251 27.63799 1.000 50.05001 157 SER C O 1
ATOM 5647 N N . SER C 1 159 ? 10.98249 22.85148 25.50228 1.000 51.98749 158 SER C N 1
ATOM 5648 C CA . SER C 1 159 ? 9.68786 23.50213 25.65632 1.000 45.56818 158 SER C CA 1
ATOM 5649 C C . SER C 1 159 ? 8.60131 22.48568 25.98800 1.000 52.71711 158 SER C C 1
ATOM 5650 O O . SER C 1 159 ? 8.61491 21.35260 25.49813 1.000 51.29044 158 SER C O 1
ATOM 5653 N N . LYS C 1 160 ? 7.65762 22.89782 26.83760 1.000 54.23957 159 LYS C N 1
ATOM 5654 C CA . LYS C 1 160 ? 6.52018 22.04312 27.16181 1.000 52.76729 159 LYS C CA 1
ATOM 5655 C C . LYS C 1 160 ? 5.57373 21.88714 25.98222 1.000 54.14362 159 LYS C C 1
ATOM 5656 O O . LYS C 1 160 ? 4.77909 20.93988 25.95287 1.000 57.38427 159 LYS C O 1
ATOM 5662 N N . ILE C 1 161 ? 5.66300 22.78759 25.01083 1.000 49.83036 160 ILE C N 1
ATOM 5663 C CA . ILE C 1 161 ? 4.71231 22.88485 23.91191 1.000 42.25375 160 ILE C CA 1
ATOM 5664 C C . ILE C 1 161 ? 5.10615 21.77128 22.94651 1.000 46.36899 160 ILE C C 1
ATOM 5665 O O . ILE C 1 161 ? 6.26240 21.73511 22.50696 1.000 44.02709 160 ILE C O 1
ATOM 5670 N N . PRO C 1 162 ? 4.21762 20.83393 22.60492 1.000 45.16416 161 PRO C N 1
ATOM 5671 C CA . PRO C 1 162 ? 4.63237 19.71819 21.74369 1.000 45.88323 161 PRO C CA 1
ATOM 5672 C C . PRO C 1 162 ? 5.17907 20.20235 20.40696 1.000 42.70704 161 PRO C C 1
ATOM 5673 O O . PRO C 1 162 ? 4.74478 21.22050 19.86222 1.000 39.65535 161 PRO C O 1
ATOM 5677 N N . GLN C 1 163 ? 6.15474 19.45869 19.88397 1.000 35.48883 162 GLN C N 1
ATOM 5678 C CA . GLN C 1 163 ? 6.72751 19.75971 18.58126 1.000 39.69309 162 GLN C CA 1
ATOM 5679 C C . GLN C 1 163 ? 7.42923 18.52204 18.04262 1.000 45.63924 162 GLN C C 1
ATOM 5680 O O . GLN C 1 163 ? 7.93285 17.69366 18.80584 1.000 43.29147 162 GLN C O 1
ATOM 5686 N N . HIS C 1 164 ? 7.45773 18.41021 16.71520 1.000 42.36207 163 HIS C N 1
ATOM 5687 C CA . HIS C 1 164 ? 8.15871 17.32389 16.05223 1.000 45.76368 163 HIS C CA 1
ATOM 5688 C C . HIS C 1 164 ? 9.62564 17.69937 15.84430 1.000 42.81762 163 HIS C C 1
ATOM 5689 O O . HIS C 1 164 ? 10.06991 18.79916 16.18358 1.000 40.27231 163 HIS C O 1
ATOM 5696 N N . LYS C 1 165 ? 10.38437 16.76775 15.27155 1.000 42.42795 164 LYS C N 1
ATOM 5697 C CA . LYS C 1 165 ? 11.82303 16.93709 15.10231 1.000 43.38960 164 LYS C CA 1
ATOM 5698 C C . LYS C 1 165 ? 12.14014 18.16649 14.25666 1.000 36.46243 164 LYS C C 1
ATOM 5699 O O . LYS C 1 165 ? 11.74842 18.24777 13.08816 1.000 40.17105 164 LYS C O 1
ATOM 5705 N N . ASN C 1 166 ? 12.85296 19.12127 14.85016 1.000 34.03742 165 ASN C N 1
ATOM 5706 C CA . ASN C 1 166 ? 13.40513 20.27205 14.14625 1.000 35.64179 165 ASN C CA 1
ATOM 5707 C C . ASN C 1 166 ? 14.87159 20.41897 14.54470 1.000 35.67548 165 ASN C C 1
ATOM 5708 O O . ASN C 1 166 ? 15.37823 19.66556 15.38150 1.000 37.87681 165 ASN C O 1
ATOM 5713 N N . LEU C 1 167 ? 15.55245 21.40210 13.94747 1.000 36.14814 166 LEU C N 1
ATOM 5714 C CA . LEU C 1 167 ? 17.01328 21.47040 14.02910 1.000 34.14621 166 LEU C CA 1
ATOM 5715 C C . LEU C 1 167 ? 17.58161 21.31048 15.43530 1.000 37.34053 166 LEU C C 1
ATOM 5716 O O . LEU C 1 167 ? 18.47223 20.46421 15.61608 1.000 36.23830 166 LEU C O 1
ATOM 5721 N N . PRO C 1 168 ? 17.15015 22.06888 16.45378 1.000 34.00677 167 PRO C N 1
ATOM 5722 C CA . PRO C 1 168 ? 17.79896 21.91934 17.76872 1.000 37.01126 167 PRO C CA 1
ATOM 5723 C C . PRO C 1 168 ? 17.64436 20.53286 18.36817 1.000 37.25354 167 PRO C C 1
ATOM 5724 O O . PRO C 1 168 ? 18.60619 20.00094 18.93627 1.000 36.69680 167 PRO C O 1
ATOM 5728 N N . ILE C 1 169 ? 16.45922 19.92903 18.25136 1.000 36.27610 168 ILE C N 1
ATOM 5729 C CA . ILE C 1 169 ? 16.25418 18.58092 18.77594 1.000 36.37322 168 ILE C CA 1
ATOM 5730 C C . ILE C 1 169 ? 17.12032 17.57749 18.02362 1.000 42.76411 168 ILE C C 1
ATOM 5731 O O . ILE C 1 169 ? 17.66050 16.63365 18.61482 1.000 42.48361 168 ILE C O 1
ATOM 5736 N N . MET C 1 170 ? 17.27819 17.77149 16.71111 1.000 37.58522 169 MET C N 1
ATOM 5737 C CA . MET C 1 170 ? 18.11855 16.87076 15.92765 1.000 38.23655 169 MET C CA 1
ATOM 5738 C C . MET C 1 170 ? 19.58226 16.98942 16.32919 1.000 45.65066 169 MET C C 1
ATOM 5739 O O . MET C 1 170 ? 20.29625 15.98203 16.39679 1.000 45.03683 169 MET C O 1
ATOM 5744 N N . LEU C 1 171 ? 20.04973 18.21348 16.58715 1.000 46.45751 170 LEU C N 1
ATOM 5745 C CA . LEU C 1 171 ? 21.43007 18.40046 17.02158 1.000 44.76704 170 LEU C CA 1
ATOM 5746 C C . LEU C 1 171 ? 21.66252 17.77730 18.39220 1.000 46.29942 170 LEU C C 1
ATOM 5747 O O . LEU C 1 171 ? 22.73969 17.23069 18.65774 1.000 47.90611 170 LEU C O 1
ATOM 5752 N N . LEU C 1 172 ? 20.66378 17.85340 19.27578 1.000 46.10873 171 LEU C N 1
ATOM 5753 C CA . LEU C 1 172 ? 20.77387 17.19994 20.57553 1.000 46.87223 171 LEU C CA 1
ATOM 5754 C C . LEU C 1 172 ? 20.81245 15.68680 20.42357 1.000 49.60541 171 LEU C C 1
ATOM 5755 O O . LEU C 1 172 ? 21.57134 15.00235 21.12093 1.000 52.29629 171 LEU C O 1
ATOM 5760 N N . GLU C 1 173 ? 19.99843 15.14683 19.51377 1.000 45.81608 172 GLU C N 1
ATOM 5761 C CA . GLU C 1 173 ? 19.96494 13.70264 19.31351 1.000 50.77314 172 GLU C CA 1
ATOM 5762 C C . GLU C 1 173 ? 21.30254 13.19145 18.79783 1.000 53.56330 172 GLU C C 1
ATOM 5763 O O . GLU C 1 173 ? 21.88669 12.26859 19.37594 1.000 54.62094 172 GLU C O 1
ATOM 5769 N N . ALA C 1 174 ? 21.81241 13.79588 17.71953 1.000 53.34087 173 ALA C N 1
ATOM 5770 C CA . ALA C 1 174 ? 23.10797 13.40231 17.17068 1.000 56.12673 173 ALA C CA 1
ATOM 5771 C C . ALA C 1 174 ? 24.18534 13.31608 18.24228 1.000 62.46828 173 ALA C C 1
ATOM 5772 O O . ALA C 1 174 ? 25.15341 12.56004 18.09478 1.000 64.58381 173 ALA C O 1
ATOM 5774 N N . LYS C 1 175 ? 24.03328 14.07885 19.32231 1.000 62.76531 174 LYS C N 1
ATOM 5775 C CA . LYS C 1 175 ? 25.01720 14.11395 20.38910 1.000 64.36229 174 LYS C CA 1
ATOM 5776 C C . LYS C 1 175 ? 24.77354 13.05319 21.45235 1.000 65.32920 174 LYS C C 1
ATOM 5777 O O . LYS C 1 175 ? 25.73479 12.55023 22.03827 1.000 66.78045 174 LYS C O 1
ATOM 5783 N N . GLU C 1 176 ? 23.51763 12.68033 21.70621 1.000 58.62632 175 GLU C N 1
ATOM 5784 C CA . GLU C 1 176 ? 23.22158 11.56318 22.59277 1.000 59.07745 175 GLU C CA 1
ATOM 5785 C C . GLU C 1 176 ? 23.61422 10.24623 21.96638 1.000 58.41807 175 GLU C C 1
ATOM 5786 O O . GLU C 1 176 ? 23.75989 9.23352 22.67533 1.000 57.33923 175 GLU C O 1
ATOM 5792 N N . LYS C 1 177 ? 23.82358 10.26495 20.65375 1.000 58.13088 176 LYS C N 1
ATOM 5793 C CA . LYS C 1 177 ? 23.88106 9.08054 19.82676 1.000 61.69225 176 LYS C CA 1
ATOM 5794 C C . LYS C 1 177 ? 25.27412 8.77567 19.27709 1.000 69.57236 176 LYS C C 1
ATOM 5795 O O . LYS C 1 177 ? 25.50247 7.62761 18.88899 1.000 64.74774 176 LYS C O 1
ATOM 5801 N N . ASN C 1 178 ? 26.22721 9.71846 19.46258 1.000 89.13879 177 ASN C N 1
ATOM 5802 C CA . ASN C 1 178 ? 27.47703 10.03733 18.74811 1.000 90.20880 177 ASN C CA 1
ATOM 5803 C C . ASN C 1 178 ? 27.40521 9.86295 17.22913 1.000 91.07314 177 ASN C C 1
ATOM 5804 O O . ASN C 1 178 ? 28.46218 9.70379 16.58194 1.000 96.47246 177 ASN C O 1
ATOM 5809 N N . VAL C 1 179 ? 26.21244 9.88160 16.63673 1.000 71.47355 178 VAL C N 1
ATOM 5810 C CA . VAL C 1 179 ? 26.02503 9.73263 15.20101 1.000 69.89118 178 VAL C CA 1
ATOM 5811 C C . VAL C 1 179 ? 25.94270 11.15852 14.61361 1.000 65.78364 178 VAL C C 1
ATOM 5812 O O . VAL C 1 179 ? 24.99444 11.87663 14.94494 1.000 67.04154 178 VAL C O 1
ATOM 5816 N N . PRO C 1 180 ? 26.88704 11.56070 13.76776 1.000 62.86127 179 PRO C N 1
ATOM 5817 C CA . PRO C 1 180 ? 26.90765 12.96808 13.33039 1.000 56.70041 179 PRO C CA 1
ATOM 5818 C C . PRO C 1 180 ? 25.69512 13.36338 12.50008 1.000 58.05099 179 PRO C C 1
ATOM 5819 O O . PRO C 1 180 ? 25.09388 12.54956 11.79467 1.000 59.36403 179 PRO C O 1
ATOM 5823 N N . PHE C 1 181 ? 25.34943 14.64617 12.59776 1.000 56.70501 180 PHE C N 1
ATOM 5824 C CA . PHE C 1 181 ? 24.26012 15.24590 11.83633 1.000 48.36499 180 PHE C CA 1
ATOM 5825 C C . PHE C 1 181 ? 24.81855 15.78272 10.52405 1.000 48.70291 180 PHE C C 1
ATOM 5826 O O . PHE C 1 181 ? 25.67934 16.66929 10.52972 1.000 54.26257 180 PHE C O 1
ATOM 5834 N N . VAL C 1 182 ? 24.33226 15.25382 9.40565 1.000 46.57188 181 VAL C N 1
ATOM 5835 C CA . VAL C 1 182 ? 24.89336 15.56966 8.09640 1.000 54.97010 181 VAL C CA 1
ATOM 5836 C C . VAL C 1 182 ? 24.12898 16.74668 7.50076 1.000 51.49765 181 VAL C C 1
ATOM 5837 O O . VAL C 1 182 ? 22.94513 16.63338 7.17109 1.000 48.44752 181 VAL C O 1
ATOM 5841 N N . THR C 1 183 ? 24.81276 17.88165 7.36719 1.000 52.85175 182 THR C N 1
ATOM 5842 C CA . THR C 1 183 ? 24.36708 19.02479 6.59537 1.000 50.27301 182 THR C CA 1
ATOM 5843 C C . THR C 1 183 ? 25.30736 19.20049 5.39825 1.000 51.25333 182 THR C C 1
ATOM 5844 O O . THR C 1 183 ? 25.84617 18.20397 4.88372 1.000 53.88086 182 THR C O 1
ATOM 5848 N N . THR C 1 184 ? 25.51836 20.44361 4.97231 1.000 48.08580 183 THR C N 1
ATOM 5849 C CA . THR C 1 184 ? 26.19412 20.72442 3.71303 1.000 50.22850 183 THR C CA 1
ATOM 5850 C C . THR C 1 184 ? 26.48120 22.21133 3.56842 1.000 47.53228 183 THR C C 1
ATOM 5851 O O . THR C 1 184 ? 25.75456 23.05737 4.09754 1.000 47.72460 183 THR C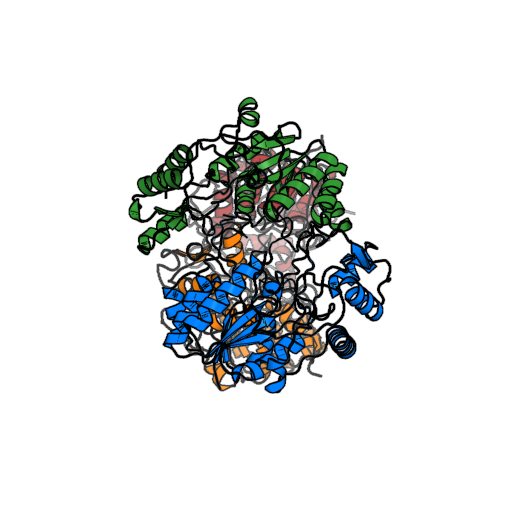 O 1
ATOM 5855 N N . VAL C 1 185 ? 27.57146 22.50540 2.84877 1.000 47.57665 184 VAL C N 1
ATOM 5856 C CA . VAL C 1 185 ? 27.95177 23.87111 2.50356 1.000 48.20071 184 VAL C CA 1
ATOM 5857 C C . VAL C 1 185 ? 27.26553 24.34559 1.22662 1.000 47.80490 184 VAL C C 1
ATOM 5858 O O . VAL C 1 185 ? 27.43751 25.50580 0.82587 1.000 43.13677 184 VAL C O 1
ATOM 5862 N N . ASN C 1 186 ? 26.47459 23.48601 0.58222 1.000 48.18551 185 ASN C N 1
ATOM 5863 C CA . ASN C 1 186 ? 25.73741 23.83647 -0.62381 1.000 49.57654 185 ASN C CA 1
ATOM 5864 C C . ASN C 1 186 ? 24.30751 24.28619 -0.33254 1.000 50.03073 185 ASN C C 1
ATOM 5865 O O . ASN C 1 186 ? 23.45823 24.23698 -1.22986 1.000 49.06838 185 ASN C O 1
ATOM 5870 N N . GLU C 1 187 ? 24.02320 24.72307 0.89288 1.000 57.26209 186 GLU C N 1
ATOM 5871 C CA . GLU C 1 187 ? 22.67915 25.13268 1.28629 1.000 52.87561 186 GLU C CA 1
ATOM 5872 C C . GLU C 1 187 ? 22.75967 26.45323 2.03715 1.000 53.12319 186 GLU C C 1
ATOM 5873 O O . GLU C 1 187 ? 23.48459 26.56074 3.03232 1.000 56.20005 186 GLU C O 1
ATOM 5879 N N . TYR C 1 188 ? 22.02196 27.45295 1.55874 1.000 46.33925 187 TYR C N 1
ATOM 5880 C CA . TYR C 1 188 ? 21.89399 28.74372 2.22807 1.000 43.75813 187 TYR C CA 1
ATOM 5881 C C . TYR C 1 188 ? 20.46462 28.85078 2.74226 1.000 38.55986 187 TYR C C 1
ATOM 5882 O O . TYR C 1 188 ? 19.52119 28.97126 1.95289 1.000 38.54561 187 TYR C O 1
ATOM 5891 N N . ARG C 1 189 ? 20.31433 28.81506 4.06438 1.000 37.07328 188 ARG C N 1
ATOM 5892 C CA . ARG C 1 189 ? 19.02843 28.57146 4.69616 1.000 38.89995 188 ARG C CA 1
ATOM 5893 C C . ARG C 1 189 ? 19.01878 29.26036 6.05116 1.000 38.26302 188 ARG C C 1
ATOM 5894 O O . ARG C 1 189 ? 20.05266 29.35846 6.71738 1.000 42.87154 188 ARG C O 1
ATOM 5902 N N . ALA C 1 190 ? 17.84983 29.75447 6.44623 1.000 40.12747 189 ALA C N 1
ATOM 5903 C CA . ALA C 1 190 ? 17.68170 30.39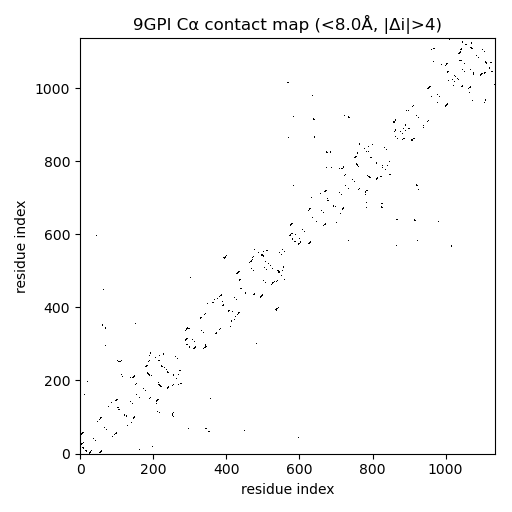981 7.73802 1.000 35.96773 189 ALA C CA 1
ATOM 5904 C C . ALA C 1 190 ? 16.61572 29.67376 8.54483 1.000 36.68899 189 ALA C C 1
ATOM 5905 O O . ALA C 1 190 ? 15.63124 29.17149 7.99577 1.000 37.58281 189 ALA C O 1
ATOM 5907 N N . ILE C 1 191 ? 16.82855 29.61684 9.85669 1.000 34.69262 190 ILE C N 1
ATOM 5908 C CA . ILE C 1 191 ? 15.86708 29.04283 10.78681 1.000 30.21786 190 ILE C CA 1
ATOM 5909 C C . ILE C 1 191 ? 15.48247 30.12241 11.78724 1.000 34.16372 190 ILE C C 1
ATOM 5910 O O . ILE C 1 191 ? 16.29894 30.97393 12.15579 1.000 37.93835 190 ILE C O 1
ATOM 5915 N N . THR C 1 192 ? 14.22711 30.08493 12.22754 1.000 28.56917 191 THR C N 1
ATOM 5916 C CA . THR C 1 192 ? 13.63227 31.18457 12.97699 1.000 28.47773 191 THR C CA 1
ATOM 5917 C C . THR C 1 192 ? 12.91268 30.64318 14.19996 1.000 28.11444 191 THR C C 1
ATOM 5918 O O . THR C 1 192 ? 12.00233 29.81890 14.06849 1.000 34.73345 191 THR C O 1
ATOM 5922 N N . PHE C 1 193 ? 13.31536 31.10843 15.38158 1.000 28.40662 192 PHE C N 1
ATOM 5923 C CA . PHE C 1 193 ? 12.54369 30.84687 16.58969 1.000 29.41284 192 PHE C CA 1
ATOM 5924 C C . PHE C 1 193 ? 11.08715 31.21180 16.35880 1.000 31.19618 192 PHE C C 1
ATOM 5925 O O . PHE C 1 193 ? 10.77746 32.30837 15.88544 1.000 27.72150 192 PHE C O 1
ATOM 5933 N N . VAL C 1 194 ? 10.19191 30.27589 16.68275 1.000 32.65476 193 VAL C N 1
ATOM 5934 C CA . VAL C 1 194 ? 8.77237 30.51343 16.46497 1.000 26.49834 193 VAL C CA 1
ATOM 5935 C C . VAL C 1 194 ? 8.24618 31.60828 17.38054 1.000 31.00210 193 VAL C C 1
ATOM 5936 O O . VAL C 1 194 ? 7.21100 32.21469 17.08239 1.000 34.43092 193 VAL C O 1
ATOM 5940 N N . GLY C 1 195 ? 8.93991 31.88926 18.48577 1.000 36.88690 194 GLY C N 1
ATOM 5941 C CA . GLY C 1 195 ? 8.53709 32.99981 19.33242 1.000 37.49530 194 GLY C CA 1
ATOM 5942 C C . GLY C 1 195 ? 8.60225 34.33307 18.61217 1.000 34.67394 194 GLY C C 1
ATOM 5943 O O . GLY C 1 195 ? 7.73052 35.18592 18.78471 1.000 36.13749 194 GLY C O 1
ATOM 5944 N N . GLU C 1 196 ? 9.62962 34.52732 17.78324 1.000 28.86958 195 GLU C N 1
ATOM 5945 C CA . GLU C 1 196 ? 9.73375 35.77497 17.03379 1.000 33.70688 195 GLU C CA 1
ATOM 5946 C C . GLU C 1 196 ? 8.67964 35.86133 15.93589 1.000 33.35524 195 GLU C C 1
ATOM 5947 O O . GLU C 1 196 ? 8.18237 36.95439 15.64042 1.000 34.95100 195 GLU C O 1
ATOM 5953 N N . VAL C 1 197 ? 8.31955 34.72679 15.33174 1.000 33.31199 196 VAL C N 1
ATOM 5954 C CA . VAL C 1 197 ? 7.30095 34.72633 14.28608 1.000 31.02886 196 VAL C CA 1
ATOM 5955 C C . VAL C 1 197 ? 5.92776 35.04549 14.86665 1.000 32.33684 196 VAL C C 1
ATOM 5956 O O . VAL C 1 197 ? 5.09932 35.68663 14.20726 1.000 34.43736 196 VAL C O 1
ATOM 5960 N N . VAL C 1 198 ? 5.66689 34.63368 16.10512 1.000 31.31750 197 VAL C N 1
ATOM 5961 C CA . VAL C 1 198 ? 4.34290 34.82765 16.68465 1.000 35.94367 197 VAL C CA 1
ATOM 5962 C C . VAL C 1 198 ? 4.20123 36.19299 17.36159 1.000 39.95070 197 VAL C C 1
ATOM 5963 O O . VAL C 1 198 ? 3.09729 36.74584 17.40538 1.000 41.65616 197 VAL C O 1
ATOM 5967 N N . GLU C 1 199 ? 5.29324 36.76629 17.87929 1.000 41.96797 198 GLU C N 1
ATOM 5968 C CA . GLU C 1 199 ? 5.19464 38.09355 18.48155 1.000 38.75596 198 GLU C CA 1
ATOM 5969 C C . GLU C 1 199 ? 4.96888 39.17360 17.43138 1.000 36.76861 198 GLU C C 1
ATOM 5970 O O . GLU C 1 199 ? 4.27665 40.16224 17.70094 1.000 38.84815 198 GLU C O 1
ATOM 5976 N N . ASN C 1 200 ? 5.53379 39.00593 16.23851 1.000 31.65315 199 ASN C N 1
ATOM 5977 C CA . ASN C 1 200 ? 5.37842 39.97125 15.15931 1.000 32.58705 199 ASN C CA 1
ATOM 5978 C C . ASN C 1 200 ? 4.11295 39.76266 14.33877 1.000 33.48085 199 ASN C C 1
ATOM 5979 O O . ASN C 1 200 ? 3.90251 40.49774 13.36913 1.000 37.41291 199 ASN C O 1
ATOM 5984 N N . ILE C 1 201 ? 3.27114 38.78487 14.68720 1.000 34.19741 200 ILE C N 1
ATOM 5985 C CA . ILE C 1 201 ? 2.17393 38.41795 13.79327 1.000 33.15380 200 ILE C CA 1
ATOM 5986 C C . ILE C 1 201 ? 1.14003 39.53544 13.70893 1.000 34.62247 200 ILE C C 1
ATOM 5987 O O . ILE C 1 201 ? 0.54695 39.76585 12.64819 1.000 37.21330 200 ILE C O 1
ATOM 5992 N N . GLU C 1 202 ? 0.91276 40.25629 14.81007 1.000 30.27827 201 GLU C N 1
ATOM 5993 C CA . GLU C 1 202 ? -0.09757 41.30754 14.78489 1.000 39.99729 201 GLU C CA 1
ATOM 5994 C C . GLU C 1 202 ? 0.31782 42.46093 13.88382 1.000 36.50166 201 GLU C C 1
ATOM 5995 O O . GLU C 1 202 ? -0.54239 43.11598 13.28424 1.000 36.95467 201 GLU C O 1
ATOM 6001 N N . LYS C 1 203 ? 1.62353 42.71386 13.76469 1.000 31.90204 202 LYS C N 1
ATOM 6002 C CA . LYS C 1 203 ? 2.09292 43.77883 12.88576 1.000 33.20324 202 LYS C CA 1
ATOM 6003 C C . LYS C 1 203 ? 1.70167 43.52778 11.43431 1.000 38.37005 202 LYS C C 1
ATOM 6004 O O . LYS C 1 203 ? 1.50306 44.48117 10.67269 1.000 37.68004 202 LYS C O 1
ATOM 6010 N N . THR C 1 204 ? 1.58239 42.25944 11.03156 1.000 36.02014 203 THR C N 1
ATOM 6011 C CA . THR C 1 204 ? 1.24135 41.95314 9.64691 1.000 37.01567 203 THR C CA 1
ATOM 6012 C C . THR C 1 204 ? -0.21287 42.26144 9.32260 1.000 35.21008 203 THR C C 1
ATOM 6013 O O . THR C 1 204 ? -0.56060 42.36349 8.14062 1.000 27.93818 203 THR C O 1
ATOM 6017 N N . PHE C 1 205 ? -1.06779 42.40143 10.33870 1.000 36.71784 204 PHE C N 1
ATOM 6018 C CA . PHE C 1 205 ? -2.46747 42.72610 10.08435 1.000 38.89918 204 PHE C CA 1
ATOM 6019 C C . PHE C 1 205 ? -2.60960 44.06795 9.37294 1.000 40.97616 204 PHE C C 1
ATOM 6020 O O . PHE C 1 205 ? -3.60016 44.29641 8.67153 1.000 38.24600 204 PHE C O 1
ATOM 6028 N N . GLU C 1 206 ? -1.62625 44.95924 9.52559 1.000 47.00513 205 GLU C N 1
ATOM 6029 C CA . GLU C 1 206 ? -1.69828 46.30911 8.97819 1.000 47.32088 205 GLU C CA 1
ATOM 6030 C C . GLU C 1 206 ? -1.05516 46.45223 7.60556 1.000 44.06570 205 GLU C C 1
ATOM 6031 O O . GLU C 1 206 ? -1.25165 47.48573 6.95601 1.000 45.24125 205 GLU C O 1
ATOM 6037 N N . LEU C 1 207 ? -0.29460 45.45813 7.15231 1.000 39.60712 206 LEU C N 1
ATOM 6038 C CA . LEU C 1 207 ? 0.48452 45.60926 5.93410 1.000 37.07587 206 LEU C CA 1
ATOM 6039 C C . LEU C 1 207 ? -0.42561 45.73889 4.71403 1.000 38.41932 206 LEU C C 1
ATOM 6040 O O . LEU C 1 207 ? -1.49422 45.12638 4.65581 1.000 38.02481 206 LEU C O 1
ATOM 6045 N N . PRO C 1 208 ? -0.02174 46.53576 3.72502 1.000 39.26993 207 PRO C N 1
ATOM 6046 C CA . PRO C 1 208 ? -0.70519 46.49964 2.42963 1.000 42.53283 207 PRO C CA 1
ATOM 6047 C C . PRO C 1 208 ? -0.53889 45.12846 1.79296 1.000 42.03028 207 PRO C C 1
ATOM 6048 O O . PRO C 1 208 ? 0.35905 44.35910 2.14200 1.000 38.29726 207 PRO C O 1
ATOM 6052 N N . GLY C 1 209 ? -1.42981 44.81939 0.85400 1.000 52.90479 208 GLY C N 1
ATOM 6053 C CA . GLY C 1 209 ? -1.37493 43.52584 0.20179 1.000 50.64687 208 GLY C CA 1
ATOM 6054 C C . GLY C 1 209 ? -0.04359 43.29482 -0.48631 1.000 51.58763 208 GLY C C 1
ATOM 6055 O O . GLY C 1 209 ? 0.64560 44.23142 -0.89477 1.000 52.76181 208 GLY C O 1
ATOM 6056 N N . GLY C 1 210 ? 0.32954 42.03035 -0.59847 1.000 39.70896 209 GLY C N 1
ATOM 6057 C CA . GLY C 1 210 ? 1.53688 41.66209 -1.30074 1.000 42.10803 209 GLY C CA 1
ATOM 6058 C C . GLY C 1 210 ? 2.23565 40.50402 -0.62523 1.000 39.28487 209 GLY C C 1
ATOM 6059 O O . GLY C 1 210 ? 1.72312 39.89444 0.30607 1.000 39.85299 209 GLY C O 1
ATOM 6060 N N . VAL C 1 211 ? 3.43790 40.21417 -1.12446 1.000 34.48002 210 VAL C N 1
ATOM 6061 C CA . VAL C 1 211 ? 4.26445 39.10925 -0.65073 1.000 35.45285 210 VAL C CA 1
ATOM 6062 C C . VAL C 1 211 ? 5.41541 39.69095 0.15805 1.000 34.57659 210 VAL C C 1
ATOM 6063 O O . VAL C 1 211 ? 6.10815 40.60403 -0.30891 1.000 33.86459 210 VAL C O 1
ATOM 6067 N N . TYR C 1 212 ? 5.62621 39.15756 1.36017 1.000 34.25498 211 TYR C N 1
ATOM 6068 C CA . TYR C 1 212 ? 6.61866 39.67424 2.29405 1.000 30.91448 211 TYR C CA 1
ATOM 6069 C C . TYR C 1 212 ? 7.48383 38.53891 2.82256 1.000 31.36882 211 TYR C C 1
ATOM 6070 O O . TYR C 1 212 ? 6.96009 37.54948 3.34407 1.000 33.68807 211 TYR C O 1
ATOM 6079 N N . ASN C 1 213 ? 8.80304 38.69124 2.70973 1.000 28.14464 212 ASN C N 1
ATOM 6080 C CA . ASN C 1 213 ? 9.72018 37.77906 3.38384 1.000 28.92689 212 ASN C CA 1
ATOM 6081 C C . ASN C 1 213 ? 9.55670 37.91248 4.89448 1.000 29.79597 212 ASN C C 1
ATOM 6082 O O . ASN C 1 213 ? 9.79860 38.98391 5.45705 1.000 37.77457 212 ASN C O 1
ATOM 6087 N N . TYR C 1 214 ? 9.15667 36.82333 5.55551 1.000 27.72235 213 TYR C N 1
ATOM 6088 C CA . TYR C 1 214 ? 8.77260 36.84423 6.97212 1.000 29.96553 213 TYR C CA 1
ATOM 6089 C C . TYR C 1 214 ? 9.54933 35.77215 7.73778 1.000 30.90586 213 TYR C C 1
ATOM 6090 O O . TYR C 1 214 ? 9.13482 34.61090 7.79382 1.000 32.06474 213 TYR C O 1
ATOM 6099 N N . GLY C 1 215 ? 10.66398 36.16752 8.33813 1.000 30.63540 214 GLY C N 1
ATOM 6100 C CA . GLY C 1 215 ? 11.46649 35.25055 9.12092 1.000 30.36156 214 GLY C CA 1
ATOM 6101 C C . GLY C 1 215 ? 12.85208 35.82057 9.36260 1.000 31.64730 214 GLY C C 1
ATOM 6102 O O . GLY C 1 215 ? 13.12454 36.98590 9.07604 1.000 32.88623 214 GLY C O 1
ATOM 6103 N N . ALA C 1 216 ? 13.72168 34.96194 9.89243 1.000 29.10944 215 ALA C N 1
ATOM 6104 C CA . ALA C 1 216 ? 15.08802 35.35393 10.20253 1.000 30.94661 215 ALA C CA 1
ATOM 6105 C C . ALA C 1 216 ? 15.90593 35.53113 8.92262 1.000 35.99438 215 ALA C C 1
ATOM 6106 O O . ALA C 1 216 ? 15.49368 35.14566 7.82478 1.000 38.62286 215 ALA C O 1
ATOM 6108 N N . SER C 1 217 ? 17.08383 36.13172 9.07948 1.000 34.08338 216 SER C N 1
ATOM 6109 C CA . SER C 1 217 ? 18.04884 36.31073 8.00361 1.000 39.80225 216 SER C CA 1
ATOM 6110 C C . SER C 1 217 ? 19.31900 35.52522 8.30890 1.000 40.85395 216 SER C C 1
ATOM 6111 O O . SER C 1 217 ? 19.56711 35.12344 9.45052 1.000 36.02358 216 SER C O 1
ATOM 6114 N N . ASN C 1 218 ? 20.12884 35.30920 7.27229 1.000 40.55901 217 ASN C N 1
ATOM 6115 C CA . ASN C 1 218 ? 21.34530 34.51729 7.41387 1.000 40.64884 217 ASN C CA 1
ATOM 6116 C C . ASN C 1 218 ? 22.23222 34.72550 6.19201 1.000 43.67834 217 ASN C C 1
ATOM 6117 O O . ASN C 1 218 ? 21.74926 34.70540 5.06003 1.000 43.50160 217 ASN C O 1
ATOM 6122 N N . THR C 1 219 ? 23.53491 34.90950 6.43793 1.000 45.81685 218 THR C N 1
ATOM 6123 C CA . THR C 1 219 ? 24.50624 35.07181 5.36374 1.000 46.87320 218 THR C CA 1
ATOM 6124 C C . THR C 1 219 ? 25.45320 33.89161 5.19786 1.000 47.20224 218 THR C C 1
ATOM 6125 O O . THR C 1 219 ? 26.03802 33.74521 4.12226 1.000 46.87263 218 THR C O 1
ATOM 6129 N N . SER C 1 220 ? 25.62757 33.06068 6.22248 1.000 43.24149 219 SER C N 1
ATOM 6130 C CA . SER C 1 220 ? 26.51004 31.90685 6.13245 1.000 46.77353 219 SER C CA 1
ATOM 6131 C C . SER C 1 220 ? 25.72553 30.65630 5.74257 1.000 46.28711 219 SER C C 1
ATOM 6132 O O . SER C 1 220 ? 24.49881 30.60068 5.84963 1.000 48.57254 219 SER C O 1
ATOM 6135 N N . ASN C 1 221 ? 26.45533 29.64818 5.27257 1.000 49.46307 220 ASN C N 1
ATOM 6136 C CA . ASN C 1 221 ? 25.83538 28.41777 4.80831 1.000 48.07472 220 ASN C CA 1
ATOM 6137 C C . ASN C 1 221 ? 25.37578 27.57236 5.99341 1.000 43.06927 220 ASN C C 1
ATOM 6138 O O . ASN C 1 221 ? 25.67679 27.86398 7.15308 1.000 40.26875 220 ASN C O 1
ATOM 6143 N N . SER C 1 222 ? 24.63951 26.50098 5.68390 1.000 40.25744 221 SER C N 1
ATOM 6144 C CA . SER C 1 222 ? 24.07165 25.66208 6.73568 1.000 42.10606 221 SER C CA 1
ATOM 6145 C C . SER C 1 222 ? 25.15819 25.00568 7.57808 1.000 43.66821 221 SER C C 1
ATOM 6146 O O . SER C 1 222 ? 25.02672 24.91006 8.80451 1.000 40.54005 221 SER C O 1
ATOM 6149 N N . TYR C 1 223 ? 26.23984 24.54906 6.94020 1.000 40.61568 222 TYR C N 1
ATOM 6150 C CA . TYR C 1 223 ? 27.28516 23.83900 7.67197 1.000 42.59405 222 TYR C CA 1
ATOM 6151 C C . TYR C 1 223 ? 27.91806 24.72801 8.73520 1.000 43.73012 222 TYR C C 1
ATOM 6152 O O . TYR C 1 223 ? 28.05125 24.32276 9.89502 1.000 47.59241 222 TYR C O 1
ATOM 6161 N N . GLU C 1 224 ? 28.31999 25.94600 8.35935 1.000 41.43250 223 GLU C N 1
ATOM 6162 C CA . GLU C 1 224 ? 28.81177 26.88769 9.36034 1.000 44.10401 223 GLU C CA 1
ATOM 6163 C C . GLU C 1 224 ? 27.71359 27.24862 10.35059 1.000 45.74581 223 GLU C C 1
ATOM 6164 O O . GLU C 1 224 ? 27.95543 27.31571 11.56161 1.000 42.10130 223 GLU C O 1
ATOM 6170 N N . THR C 1 225 ? 26.49628 27.47572 9.84894 1.000 41.75903 224 THR C N 1
ATOM 6171 C CA . THR C 1 225 ? 25.38914 27.88962 10.70607 1.000 43.27947 224 THR C CA 1
ATOM 6172 C C . THR C 1 225 ? 25.11999 26.86306 11.79779 1.000 42.61592 224 THR C C 1
ATOM 6173 O O . THR C 1 225 ? 25.05211 27.20402 12.98369 1.000 43.78096 224 THR C O 1
ATOM 6177 N N . TYR C 1 226 ? 24.96978 25.59446 11.41568 1.000 39.94894 225 TYR C N 1
ATOM 6178 C CA . TYR C 1 226 ? 24.63970 24.57058 12.39977 1.000 41.49250 225 TYR C CA 1
ATOM 6179 C C . TYR C 1 226 ? 25.80931 24.28774 13.33481 1.000 48.39150 225 TYR C C 1
ATOM 6180 O O . TYR C 1 226 ? 25.59555 23.86106 14.47553 1.000 46.05193 225 TYR C O 1
ATOM 6189 N N . LYS C 1 227 ? 27.04486 24.53117 12.88447 1.000 47.02165 226 LYS C N 1
ATOM 6190 C CA . LYS C 1 227 ? 28.18698 24.41854 13.78907 1.000 44.93605 226 LYS C CA 1
ATOM 6191 C C . LYS C 1 227 ? 28.12698 25.46520 14.89553 1.000 48.69135 226 LYS C C 1
ATOM 6192 O O . LYS C 1 227 ? 28.40800 25.15682 16.05956 1.000 52.05548 226 LYS C O 1
ATOM 6198 N N . GLU C 1 228 ? 27.79145 26.71474 14.55192 1.000 47.62959 227 GLU C N 1
ATOM 6199 C CA . GLU C 1 228 ? 27.63962 27.74110 15.57972 1.000 44.62659 227 GLU C CA 1
ATOM 6200 C C . GLU C 1 228 ? 26.59255 27.32169 16.59875 1.000 43.50587 227 GLU C C 1
ATOM 6201 O O . GLU C 1 228 ? 26.83567 27.35387 17.81013 1.000 45.09335 227 GLU C O 1
ATOM 6207 N N . ILE C 1 229 ? 25.42034 26.91115 16.11176 1.000 45.42826 228 ILE C N 1
ATOM 6208 C CA . ILE C 1 229 ? 24.34198 26.46450 16.98671 1.000 43.43203 228 ILE C CA 1
ATOM 6209 C C . ILE C 1 229 ? 24.80781 25.29647 17.84813 1.000 42.00208 228 ILE C C 1
ATOM 6210 O O . ILE C 1 229 ? 24.58732 25.27356 19.06513 1.000 41.97610 228 ILE C O 1
ATOM 6215 N N . ALA C 1 230 ? 25.47679 24.31734 17.22967 1.000 40.96386 229 ALA C N 1
ATOM 6216 C CA . ALA C 1 230 ? 25.98256 23.16894 17.97801 1.000 46.13127 229 ALA C CA 1
ATOM 6217 C C . ALA C 1 230 ? 26.94415 23.60415 19.07617 1.000 46.66269 229 ALA C C 1
ATOM 6218 O O . ALA C 1 230 ? 26.89074 23.08947 20.19999 1.000 47.99450 229 ALA C O 1
ATOM 6220 N N . LYS C 1 231 ? 27.82908 24.55568 18.76845 1.000 44.34672 230 LYS C N 1
ATOM 6221 C CA . LYS C 1 231 ? 28.73025 25.09189 19.78283 1.000 47.45181 230 LYS C CA 1
ATOM 6222 C C . LYS C 1 231 ? 27.95439 25.72732 20.93001 1.000 44.51854 230 LYS C C 1
ATOM 6223 O O . LYS C 1 231 ? 28.30688 25.54345 22.10039 1.000 44.55599 230 LYS C O 1
ATOM 6229 N N . ILE C 1 232 ? 26.88992 26.47296 20.61457 1.000 40.99242 231 ILE C N 1
ATOM 6230 C CA . ILE C 1 232 ? 26.09521 27.11916 21.65792 1.000 38.91843 231 ILE C CA 1
ATOM 6231 C C . ILE C 1 232 ? 25.51340 26.08184 22.60935 1.000 44.30623 231 ILE C C 1
ATOM 6232 O O . ILE C 1 232 ? 25.43036 26.30877 23.82274 1.000 43.30585 231 ILE C O 1
ATOM 6237 N N . MET C 1 233 ? 25.09495 24.93170 22.07970 1.000 45.02028 232 MET C N 1
ATOM 6238 C CA . MET C 1 233 ? 24.49375 23.88495 22.89331 1.000 48.19098 232 MET C CA 1
ATOM 6239 C C . MET C 1 233 ? 25.51279 22.85955 23.37299 1.000 47.65806 232 MET C C 1
ATOM 6240 O O . MET C 1 233 ? 25.12022 21.77862 23.82766 1.000 52.86379 232 MET C O 1
ATOM 6245 N N . ASP C 1 234 ? 26.80499 23.17905 23.27941 1.000 47.74866 233 ASP C N 1
ATOM 6246 C CA . ASP C 1 234 ? 27.88998 22.28015 23.67272 1.000 49.69633 233 ASP C CA 1
ATOM 6247 C C . ASP C 1 234 ? 27.85947 20.98052 22.87185 1.000 51.22177 233 ASP C C 1
ATOM 6248 O O . ASP C 1 234 ? 28.30942 19.93320 23.33885 1.000 52.39315 233 ASP C O 1
ATOM 6253 N N . VAL C 1 235 ? 27.33170 21.02761 21.65535 1.000 49.84709 234 VAL C N 1
ATOM 6254 C CA . VAL C 1 235 ? 27.30392 19.86837 20.76997 1.000 50.90891 234 VAL C CA 1
ATOM 6255 C C . VAL C 1 235 ? 28.60563 19.86365 19.97540 1.000 55.47094 234 VAL C C 1
ATOM 6256 O O . VAL C 1 235 ? 28.87102 20.83192 19.24602 1.000 59.61184 234 VAL C O 1
ATOM 6260 N N . PRO C 1 236 ? 29.43280 18.82414 20.08909 1.000 58.22154 235 PRO C N 1
ATOM 6261 C CA . PRO C 1 236 ? 30.75527 18.85710 19.45188 1.000 54.58640 235 PRO C CA 1
ATOM 6262 C C . PRO C 1 236 ? 30.64880 19.10096 17.95476 1.000 56.16824 235 PRO C C 1
ATOM 6263 O O . PRO C 1 236 ? 29.81483 18.50665 17.26890 1.000 57.30131 235 PRO C O 1
ATOM 6267 N N . GLU C 1 237 ? 31.50715 19.99373 17.45290 1.000 56.39157 236 GLU C N 1
ATOM 6268 C CA . GLU C 1 237 ? 31.52748 20.28915 16.02504 1.000 57.84852 236 GLU C CA 1
ATOM 6269 C C . GLU C 1 237 ? 31.83094 19.05253 15.18853 1.000 57.26485 236 GLU C C 1
ATOM 6270 O O . GLU C 1 237 ? 31.59607 19.06420 13.97475 1.000 56.94626 236 GLU C O 1
ATOM 6276 N N . ASN C 1 238 ? 32.34018 17.98642 15.81170 1.000 55.90138 237 ASN C N 1
ATOM 6277 C CA . ASN C 1 238 ? 32.56342 16.73179 15.10570 1.000 60.23933 237 ASN C CA 1
ATOM 6278 C C . ASN C 1 238 ? 31.26155 16.05382 14.69890 1.000 62.47993 237 ASN C C 1
ATOM 6279 O O . ASN C 1 238 ? 31.26546 15.24501 13.76513 1.000 66.86580 237 ASN C O 1
ATOM 6281 N N . LEU C 1 239 ? 30.15469 16.35907 15.37212 1.000 57.10833 238 LEU C N 1
ATOM 6282 C CA . LEU C 1 239 ? 28.86816 15.74693 15.06953 1.000 59.69023 238 LEU C CA 1
ATOM 6283 C C . LEU C 1 239 ? 28.07428 16.51982 14.02497 1.000 58.19483 238 LEU C C 1
ATOM 6284 O O . LEU C 1 239 ? 26.93346 16.14749 13.73097 1.000 55.78011 238 LEU C O 1
ATOM 6289 N N . VAL C 1 240 ? 28.64308 17.58332 13.46736 1.000 57.57940 239 VAL C N 1
ATOM 6290 C CA . VAL C 1 240 ? 28.05252 18.31514 12.35112 1.000 54.70089 239 VAL C CA 1
ATOM 6291 C C . VAL C 1 240 ? 29.03193 18.17711 11.19239 1.000 55.80728 239 VAL C C 1
ATOM 6292 O O . VAL C 1 240 ? 30.07985 18.83429 11.17089 1.000 55.73832 239 VAL C O 1
ATOM 6296 N N . GLU C 1 241 ? 28.70735 17.31339 10.23459 1.000 53.55347 240 GLU C N 1
ATOM 6297 C CA . GLU C 1 241 ? 29.57762 17.01878 9.10625 1.000 52.71243 240 GLU C CA 1
ATOM 6298 C C . GLU C 1 241 ? 28.92315 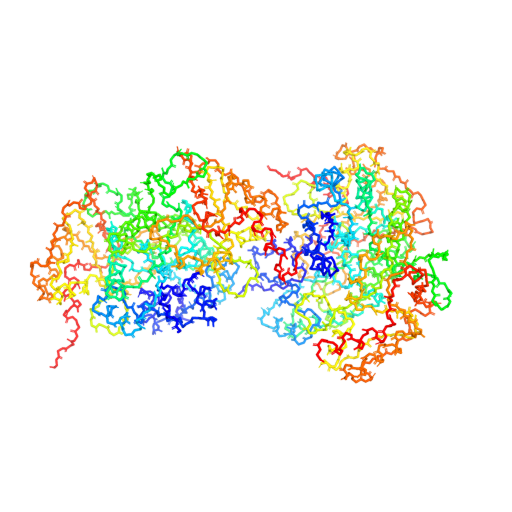17.49191 7.81920 1.000 55.66481 240 GLU C C 1
ATOM 6299 O O . GLU C 1 241 ? 27.71296 17.32681 7.63218 1.000 55.49319 240 GLU C O 1
ATOM 6301 N N . ASN C 1 242 ? 29.71745 18.07611 6.92567 1.000 52.36725 241 ASN C N 1
ATOM 6302 C CA . ASN C 1 242 ? 29.11500 18.51931 5.67583 1.000 54.80040 241 ASN C CA 1
ATOM 6303 C C . ASN C 1 242 ? 29.22437 17.43455 4.62080 1.000 54.62996 241 ASN C C 1
ATOM 6304 O O . ASN C 1 242 ? 30.08015 16.55072 4.67837 1.000 59.73781 241 ASN C O 1
ATOM 6309 N N . ASP C 1 243 ? 28.32407 17.51077 3.65203 1.000 59.44512 242 ASP C N 1
ATOM 6310 C CA . ASP C 1 243 ? 28.24909 16.56374 2.54777 1.000 63.49433 242 ASP C CA 1
ATOM 6311 C C . ASP C 1 243 ? 28.31129 17.36904 1.26100 1.000 66.51045 242 ASP C C 1
ATOM 6312 O O . ASP C 1 243 ? 27.36099 18.08361 0.92551 1.000 66.77104 242 ASP C O 1
ATOM 6317 N N . THR C 1 244 ? 29.42470 17.25925 0.54046 1.000 64.40096 243 THR C N 1
ATOM 6318 C CA . THR C 1 244 ? 29.60164 18.11426 -0.62350 1.000 63.49880 243 THR C CA 1
ATOM 6319 C C . THR C 1 244 ? 28.80775 17.59907 -1.82322 1.000 67.82145 243 THR C C 1
ATOM 6320 O O . THR C 1 244 ? 28.55548 18.36561 -2.76238 1.000 68.51014 243 THR C O 1
ATOM 6324 N N . ASN C 1 245 ? 28.38183 16.33219 -1.80070 1.000 66.49660 244 ASN C N 1
ATOM 6325 C CA . ASN C 1 245 ? 27.61929 15.79414 -2.92332 1.000 74.00067 244 ASN C CA 1
ATOM 6326 C C . ASN C 1 245 ? 26.15943 16.23377 -2.90751 1.000 67.45143 244 ASN C C 1
ATOM 6327 O O . ASN C 1 245 ? 25.50619 16.18960 -3.95420 1.000 67.53687 244 ASN C O 1
ATOM 6332 N N . ARG C 1 246 ? 25.63869 16.66031 -1.75676 1.000 66.32682 245 ARG C N 1
ATOM 6333 C CA . ARG C 1 246 ? 24.28472 17.19867 -1.70255 1.000 63.99921 245 ARG C CA 1
ATOM 6334 C C . ARG C 1 246 ? 24.22916 18.54560 -2.41239 1.000 58.61332 245 ARG C C 1
ATOM 6335 O O . ARG C 1 246 ? 25.07357 19.41584 -2.17611 1.000 57.04787 245 ARG C O 1
ATOM 6343 N N . PHE C 1 247 ? 23.22502 18.71658 -3.27572 1.000 58.20350 246 PHE C N 1
ATOM 6344 C CA . PHE C 1 247 ? 23.05375 19.94296 -4.05765 1.000 60.51165 246 PHE C CA 1
ATOM 6345 C C . PHE C 1 247 ? 24.32611 20.27877 -4.83403 1.000 66.23132 246 PHE C C 1
ATOM 6346 O O . PHE C 1 247 ? 24.75310 21.43375 -4.90340 1.000 62.43825 246 PHE C O 1
ATOM 6354 N N . LYS C 1 248 ? 24.94038 19.24920 -5.42416 1.000 84.24868 247 LYS C N 1
ATOM 6355 C CA . LYS C 1 248 ? 26.21862 19.43808 -6.10404 1.000 85.22683 247 LYS C CA 1
ATOM 6356 C C . LYS C 1 248 ? 26.04594 20.24460 -7.38552 1.000 86.11164 247 LYS C C 1
ATOM 6357 O O . LYS C 1 248 ? 26.89771 21.07590 -7.72193 1.000 86.03195 247 LYS C O 1
ATOM 6363 N N . ALA C 1 249 ? 24.94357 20.02402 -8.10526 1.000 76.62332 248 ALA C N 1
ATOM 6364 C CA . ALA C 1 249 ? 24.70059 20.74944 -9.35159 1.000 73.45208 248 ALA C CA 1
ATOM 6365 C C . ALA C 1 249 ? 24.57603 22.24795 -9.10100 1.000 69.02861 248 ALA C C 1
ATOM 6366 O O . ALA C 1 249 ? 25.34528 23.05105 -9.64118 1.000 59.37889 248 ALA C O 1
ATOM 6368 N N . GLN C 1 250 ? 23.60631 22.64186 -8.27955 1.000 65.54241 249 GLN C N 1
ATOM 6369 C CA . GLN C 1 250 ? 23.38040 24.04156 -7.95523 1.000 61.24573 249 GLN C CA 1
ATOM 6370 C C . GLN C 1 250 ? 23.00055 24.15294 -6.48741 1.000 60.70810 249 GLN C C 1
ATOM 6371 O O . GLN C 1 250 ? 22.18933 23.36783 -5.98759 1.000 59.37448 249 GLN C O 1
ATOM 6377 N N . ALA C 1 251 ? 23.59919 25.12425 -5.80229 1.000 54.23349 250 ALA C N 1
ATOM 6378 C CA . ALA C 1 251 ? 23.34325 25.30328 -4.38124 1.000 48.68434 250 ALA C CA 1
ATOM 6379 C C . ALA C 1 251 ? 21.88627 25.67260 -4.13509 1.000 47.63000 250 ALA C C 1
ATOM 6380 O O . ALA C 1 251 ? 21.30093 26.48302 -4.85886 1.000 47.35398 250 ALA C O 1
ATOM 6382 N N . ARG C 1 252 ? 21.29548 25.05994 -3.11168 1.000 43.63211 251 ARG C N 1
ATOM 6383 C CA . ARG C 1 252 ? 19.97341 25.46144 -2.63914 1.000 46.08473 251 ARG C CA 1
ATOM 6384 C C . ARG C 1 252 ? 20.15363 26.71566 -1.79703 1.000 42.34325 251 ARG C C 1
ATOM 6385 O O . ARG C 1 252 ? 20.61809 26.65308 -0.65678 1.000 45.08710 251 ARG C O 1
ATOM 6393 N N . ASN C 1 253 ? 19.80988 27.86627 -2.36506 1.000 32.74170 252 ASN C N 1
ATOM 6394 C CA . ASN C 1 253 ? 19.90955 29.14504 -1.67277 1.000 39.55832 252 ASN C CA 1
ATOM 6395 C C . ASN C 1 253 ? 18.49695 29.66432 -1.44290 1.000 33.44651 252 ASN C C 1
ATOM 6396 O O . ASN C 1 253 ? 17.80548 30.04559 -2.39309 1.000 32.60368 252 ASN C O 1
ATOM 6401 N N . ILE C 1 254 ? 18.06600 29.67001 -0.18477 1.000 37.58095 253 ILE C N 1
ATOM 6402 C CA . ILE C 1 254 ? 16.76585 30.22967 0.16110 1.000 37.81098 253 ILE C CA 1
ATOM 6403 C C . ILE C 1 254 ? 16.96430 31.31402 1.21146 1.000 34.74989 253 ILE C C 1
ATOM 6404 O O . ILE C 1 254 ? 16.08214 31.56499 2.04018 1.000 39.03741 253 ILE C O 1
ATOM 6409 N N . SER C 1 255 ? 18.12552 31.96521 1.17617 1.000 37.00704 254 SER C N 1
ATOM 6410 C CA . SER C 1 255 ? 18.36863 33.12218 2.02725 1.000 36.65499 254 SER C CA 1
ATOM 6411 C C . SER C 1 255 ? 17.43330 34.26040 1.63905 1.000 37.87116 254 SER C C 1
ATOM 6412 O O . SER C 1 255 ? 17.27176 34.57079 0.45501 1.000 38.31194 254 SER C O 1
ATOM 6415 N N . MET C 1 256 ? 16.81887 34.88776 2.63732 1.000 35.99858 255 MET C N 1
ATOM 6416 C CA . MET C 1 256 ? 15.80663 35.90667 2.40406 1.000 36.13203 255 MET C CA 1
ATOM 6417 C C . MET C 1 256 ? 16.34505 37.29172 2.73052 1.000 41.66522 255 MET C C 1
ATOM 6418 O O . MET C 1 256 ? 17.09582 37.46993 3.69564 1.000 36.22742 255 MET C O 1
ATOM 6423 N N . ASN C 1 257 ? 15.95260 38.26428 1.91289 1.000 40.93711 256 ASN C N 1
ATOM 6424 C CA . ASN C 1 257 ? 16.10655 39.67589 2.23231 1.000 38.31377 256 ASN C CA 1
ATOM 6425 C C . ASN C 1 257 ? 14.80587 40.14948 2.87265 1.000 40.21006 256 ASN C C 1
ATOM 6426 O O . ASN C 1 257 ? 13.74809 40.11560 2.23378 1.000 39.32588 256 ASN C O 1
ATOM 6431 N N . ILE C 1 258 ? 14.88241 40.57374 4.13492 1.000 43.62571 257 ILE C N 1
ATOM 6432 C CA . ILE C 1 258 ? 13.69881 40.94252 4.90587 1.000 36.89248 257 ILE C CA 1
ATOM 6433 C C . ILE C 1 258 ? 13.59771 42.45380 5.05802 1.000 38.78454 257 ILE C C 1
ATOM 6434 O O . ILE C 1 258 ? 13.02944 42.95105 6.03664 1.000 39.69574 257 ILE C O 1
ATOM 6439 N N . GLN C 1 259 ? 14.13879 43.19698 4.09655 1.000 35.46666 258 GLN C N 1
ATOM 6440 C CA . GLN C 1 259 ? 14.12051 44.64986 4.19891 1.000 42.81205 258 GLN C CA 1
ATOM 6441 C C . GLN C 1 259 ? 12.76327 45.25288 3.85111 1.000 42.00615 258 GLN C C 1
ATOM 6442 O O . GLN C 1 259 ? 12.52304 46.42149 4.17358 1.000 40.68188 258 GLN C O 1
ATOM 6448 N N . LYS C 1 260 ? 11.86720 44.48336 3.22459 1.000 37.45172 259 LYS C N 1
ATOM 6449 C CA . LYS C 1 260 ? 10.54162 45.00364 2.89972 1.000 35.08167 259 LYS C CA 1
ATOM 6450 C C . LYS C 1 260 ? 9.66645 45.10349 4.14383 1.000 41.03663 259 LYS C C 1
ATOM 6451 O O . LYS C 1 260 ? 8.87569 46.04465 4.27937 1.000 43.48356 259 LYS C O 1
ATOM 6457 N N . ILE C 1 261 ? 9.78960 44.14375 5.06336 1.000 40.72279 260 ILE C N 1
ATOM 6458 C CA . ILE C 1 261 ? 9.05147 44.23418 6.31867 1.000 40.80793 260 ILE C CA 1
ATOM 6459 C C . ILE C 1 261 ? 9.79438 45.06957 7.35114 1.000 40.66001 260 ILE C C 1
ATOM 6460 O O . ILE C 1 261 ? 9.17676 45.54764 8.31121 1.000 40.18873 260 ILE C O 1
ATOM 6465 N N . GLU C 1 262 ? 11.10544 45.26058 7.18201 1.000 40.82379 261 GLU C N 1
ATOM 6466 C CA . GLU C 1 262 ? 11.84147 46.13944 8.08369 1.000 44.66048 261 GLU C CA 1
ATOM 6467 C C . GLU C 1 262 ? 11.44020 47.59634 7.89177 1.000 42.71932 261 GLU C C 1
ATOM 6468 O O . GLU C 1 262 ? 11.42955 48.36722 8.85885 1.000 32.67218 261 GLU C O 1
ATOM 6474 N N . LYS C 1 263 ? 11.10013 47.98776 6.66016 1.000 49.66826 262 LYS C N 1
ATOM 6475 C CA . LYS C 1 263 ? 10.62620 49.34373 6.40623 1.000 50.47193 262 LYS C CA 1
ATOM 6476 C C . LYS C 1 263 ? 9.30422 49.63097 7.10667 1.000 49.57406 262 LYS C C 1
ATOM 6477 O O . LYS C 1 263 ? 8.99048 50.79950 7.36017 1.000 48.85069 262 LYS C O 1
ATOM 6483 N N . HIS C 1 264 ? 8.52243 48.59677 7.41535 1.000 45.70208 263 HIS C N 1
ATOM 6484 C CA . HIS C 1 264 ? 7.25527 48.74957 8.11798 1.000 42.07422 263 HIS C CA 1
ATOM 6485 C C . HIS C 1 264 ? 7.39254 48.60133 9.62688 1.000 40.37683 263 HIS C C 1
ATOM 6486 O O . HIS C 1 264 ? 6.39371 48.73466 10.34070 1.000 42.36802 263 HIS C O 1
ATOM 6493 N N . GLY C 1 265 ? 8.59173 48.32114 10.12575 1.000 45.47906 264 GLY C N 1
ATOM 6494 C CA . GLY C 1 265 ? 8.81959 48.18581 11.54814 1.000 47.24644 264 GLY C CA 1
ATOM 6495 C C . GLY C 1 265 ? 8.83352 46.77153 12.08270 1.000 44.40840 264 GLY C C 1
ATOM 6496 O O . GLY C 1 265 ? 8.77804 46.59308 13.30454 1.000 46.44984 264 GLY C O 1
ATOM 6497 N N . ILE C 1 266 ? 8.90308 45.76451 11.21788 1.000 38.47949 265 ILE C N 1
ATOM 6498 C CA . ILE C 1 266 ? 8.95200 44.36769 11.63529 1.000 39.43846 265 ILE C CA 1
ATOM 6499 C C . ILE C 1 266 ? 10.39950 43.90295 11.56176 1.000 39.54565 265 ILE C C 1
ATOM 6500 O O . ILE C 1 266 ? 11.00286 43.88930 10.48149 1.000 35.76137 265 ILE C O 1
ATOM 6505 N N . HIS C 1 267 ? 10.95718 43.51920 12.70711 1.000 32.43815 266 HIS C N 1
ATOM 6506 C CA . HIS C 1 267 ? 12.35205 43.11778 12.80625 1.000 36.33692 266 HIS C CA 1
ATOM 6507 C C . HIS C 1 267 ? 12.45720 41.65819 13.21809 1.000 41.34312 266 HIS C C 1
ATOM 6508 O O . HIS C 1 267 ? 11.74312 41.19928 14.11642 1.000 34.32589 266 HIS C O 1
ATOM 6515 N N . PHE C 1 268 ? 13.35648 40.93972 12.55386 1.000 37.50323 267 PHE C N 1
ATOM 6516 C CA . PHE C 1 268 ? 13.74489 39.59289 12.93441 1.000 34.58329 267 PHE C CA 1
ATOM 6517 C C . PHE C 1 268 ? 15.24087 39.57783 13.21430 1.000 37.85208 267 PHE C C 1
ATOM 6518 O O . PHE C 1 268 ? 16.01032 40.30910 12.58367 1.000 42.47729 267 PHE C O 1
ATOM 6526 N N . SER C 1 269 ? 15.65281 38.74720 14.16717 1.000 34.96076 268 SER C N 1
ATOM 6527 C CA . SER C 1 269 ? 17.07449 38.57612 14.41281 1.000 36.63144 268 SER C CA 1
ATOM 6528 C C . SER C 1 269 ? 17.71760 37.82860 13.24751 1.000 38.02270 268 SER C C 1
ATOM 6529 O O . SER C 1 269 ? 17.04051 37.30784 12.35624 1.000 32.76499 268 SER C O 1
ATOM 6532 N N . ASN C 1 270 ? 19.04626 37.77879 13.25177 1.000 42.94769 269 ASN C N 1
ATOM 6533 C CA . ASN C 1 270 ? 19.69466 36.83929 12.35450 1.000 40.61714 269 ASN C CA 1
ATOM 6534 C C . ASN C 1 270 ? 19.64556 35.43923 12.96641 1.000 37.72542 269 ASN C C 1
ATOM 6535 O O . ASN C 1 270 ? 19.32237 35.25815 14.14428 1.000 38.21538 269 ASN C O 1
ATOM 6540 N N . THR C 1 271 ? 19.97039 34.44149 12.14234 1.000 33.22178 270 THR C N 1
ATOM 6541 C CA . THR C 1 271 ? 19.75573 33.04674 12.52149 1.000 39.01670 270 THR C CA 1
ATOM 6542 C C . THR C 1 271 ? 20.50460 32.68180 13.80154 1.000 37.00090 270 THR C C 1
ATOM 6543 O O . THR C 1 271 ? 19.93628 32.06336 14.71052 1.000 33.97971 270 THR C O 1
ATOM 6547 N N . VAL C 1 272 ? 21.78143 33.05642 13.89097 1.000 37.81582 271 VAL C N 1
ATOM 6548 C CA . VAL C 1 272 ? 22.57312 32.75373 15.08090 1.000 40.94723 271 VAL C CA 1
ATOM 6549 C C . VAL C 1 272 ? 22.12325 33.58355 16.27410 1.000 43.78690 271 VAL C C 1
ATOM 6550 O O . VAL C 1 272 ? 21.83736 33.04050 17.34775 1.000 43.18065 271 VAL C O 1
ATOM 6554 N N . ASP C 1 273 ? 22.08202 34.90937 16.12350 1.000 45.80553 272 ASP C N 1
ATOM 6555 C CA . ASP C 1 273 ? 21.66634 35.75412 17.24133 1.000 46.02127 272 ASP C CA 1
ATOM 6556 C C . ASP C 1 273 ? 20.26110 35.39388 17.70384 1.000 45.95464 272 ASP C C 1
ATOM 6557 O O . ASP C 1 273 ? 19.97489 35.39669 18.90693 1.000 47.31311 272 ASP C O 1
ATOM 6562 N N . GLY C 1 274 ? 19.37756 35.06190 16.76034 1.000 41.33301 273 GLY C N 1
ATOM 6563 C CA . GLY C 1 274 ? 18.02973 34.66282 17.12848 1.000 44.51963 273 GLY C CA 1
ATOM 6564 C C . GLY C 1 274 ? 17.99909 33.42238 17.99989 1.000 46.27406 273 GLY C C 1
ATOM 6565 O O . GLY C 1 274 ? 17.20782 33.33473 18.94180 1.000 39.79045 273 GLY C O 1
ATOM 6566 N N . PHE C 1 275 ? 18.86068 32.44661 17.70302 1.000 40.64630 274 PHE C N 1
ATOM 6567 C CA . PHE C 1 275 ? 18.91324 31.25168 18.53878 1.000 42.94533 274 PHE C CA 1
ATOM 6568 C C . PHE C 1 275 ? 19.47839 31.56548 19.91880 1.000 46.30459 274 PHE C C 1
ATOM 6569 O O . PHE C 1 275 ? 19.03064 30.99717 20.92105 1.000 46.53962 274 PHE C O 1
ATOM 6577 N N . SER C 1 276 ? 20.47070 32.45382 19.99246 1.000 49.60735 275 SER C N 1
ATOM 6578 C CA . SER C 1 276 ? 21.14501 32.69186 21.26463 1.000 53.49265 275 SER C CA 1
ATOM 6579 C C . SER C 1 276 ? 20.21443 33.37086 22.26373 1.000 51.30387 275 SER C C 1
ATOM 6580 O O . SER C 1 276 ? 20.10528 32.93457 23.41612 1.000 49.84077 275 SER C O 1
ATOM 6583 N N . LYS C 1 277 ? 19.54300 34.44960 21.84400 1.000 48.49942 276 LYS C N 1
ATOM 6584 C CA . LYS C 1 277 ? 18.47373 35.01958 22.66032 1.000 46.95822 276 LYS C CA 1
ATOM 6585 C C . LYS C 1 277 ? 17.45225 33.95222 23.01972 1.000 48.18474 276 LYS C C 1
ATOM 6586 O O . LYS C 1 277 ? 16.96418 33.89310 24.15443 1.000 49.67515 276 LYS C O 1
ATOM 6592 N N . MET C 1 278 ? 17.12749 33.09489 22.05193 1.000 47.15757 277 MET C N 1
ATOM 6593 C CA . MET C 1 278 ? 16.15779 32.02668 22.26090 1.000 45.48325 277 MET C CA 1
ATOM 6594 C C . MET C 1 278 ? 16.61553 31.05690 23.34014 1.000 48.13828 277 MET C C 1
ATOM 6595 O O . MET C 1 278 ? 15.87424 30.75830 24.28406 1.000 47.30964 277 MET C O 1
ATOM 6600 N N . TYR C 1 279 ? 17.83654 30.54108 23.19966 1.000 44.80128 278 TYR C N 1
ATOM 6601 C CA . TYR C 1 279 ? 18.29662 29.42827 24.02146 1.000 45.00034 278 TYR C CA 1
ATOM 6602 C C . TYR C 1 279 ? 18.55813 29.84357 25.46187 1.000 50.61639 278 TYR C C 1
ATOM 6603 O O . TYR C 1 279 ? 18.47291 29.00888 26.37029 1.000 56.42263 278 TYR C O 1
ATOM 6612 N N . LYS C 1 280 ? 18.87622 31.11447 25.69301 1.000 52.02177 279 LYS C N 1
ATOM 6613 C CA . LYS C 1 280 ? 19.29189 31.55591 27.01753 1.000 52.71794 279 LYS C CA 1
ATOM 6614 C C . LYS C 1 280 ? 18.13985 32.12390 27.83734 1.000 56.38550 279 LYS C C 1
ATOM 6615 O O . LYS C 1 280 ? 18.00697 31.79852 29.02233 1.000 56.60315 279 LYS C O 1
ATOM 6621 N N . SER C 1 281 ? 17.29434 32.95656 27.22662 1.000 57.84619 280 SER C N 1
ATOM 6622 C CA . SER C 1 281 ? 16.23867 33.64995 27.95619 1.000 58.92189 280 SER C CA 1
ATOM 6623 C C . SER C 1 281 ? 15.14141 32.72154 28.46108 1.000 65.17908 280 SER C C 1
ATOM 6624 O O . SER C 1 281 ? 14.34248 33.14310 29.30423 1.000 70.70350 280 SER C O 1
ATOM 6627 N N . PHE C 1 282 ? 15.08276 31.48338 27.97859 1.000 76.61464 281 PHE C N 1
ATOM 6628 C CA . PHE C 1 282 ? 13.99208 30.58216 28.32997 1.000 76.34216 281 PHE C CA 1
ATOM 6629 C C . PHE C 1 282 ? 14.11733 30.13223 29.78099 1.000 81.78489 281 PHE C C 1
ATOM 6630 O O . PHE C 1 282 ? 15.08581 29.45916 30.14920 1.000 78.36977 281 PHE C O 1
ATOM 6638 N N . SER C 1 283 ? 13.13911 30.50448 30.60413 1.000 90.81050 282 SER C N 1
ATOM 6639 C CA . SER C 1 283 ? 13.06710 30.00722 31.96815 1.000 92.22720 282 SER C CA 1
ATOM 6640 C C . SER C 1 283 ? 12.52795 28.57835 31.96155 1.000 93.93464 282 SER C C 1
ATOM 6641 O O . SER C 1 283 ? 12.18605 28.01962 30.91558 1.000 92.10071 282 SER C O 1
ATOM 6644 N N . ASN C 1 284 ? 12.44602 27.97448 33.14158 1.000 102.99173 283 ASN C N 1
ATOM 6645 C CA . ASN C 1 284 ? 12.02795 26.58047 33.23972 1.000 105.91394 283 ASN C CA 1
ATOM 6646 C C . ASN C 1 284 ? 11.15784 26.33195 34.46843 1.000 104.14908 283 ASN C C 1
ATOM 6647 O O . ASN C 1 284 ? 11.60204 26.50321 35.60257 1.000 100.24463 283 ASN C O 1
ATOM 6652 N N . MET D 1 2 ? -2.00532 -20.41123 18.78496 1.000 48.33819 1 MET A N 1
ATOM 6653 C CA . MET D 1 2 ? -2.42609 -19.23756 18.02631 1.000 53.70417 1 MET A CA 1
ATOM 6654 C C . MET D 1 2 ? -1.33914 -18.16045 18.05108 1.000 51.01147 1 MET A C 1
ATOM 6655 O O . MET D 1 2 ? -0.88584 -17.75049 19.11944 1.000 54.28202 1 MET A O 1
ATOM 6660 N N . LYS D 1 3 ? -0.93313 -17.70365 16.86733 1.000 46.91496 2 LYS A N 1
ATOM 6661 C CA . LYS D 1 3 ? 0.21137 -16.81466 16.72881 1.000 38.93473 2 LYS A CA 1
ATOM 6662 C C . LYS D 1 3 ? -0.17436 -15.35746 16.98455 1.000 44.83873 2 LYS A C 1
ATOM 6663 O O . LYS D 1 3 ? -1.33685 -14.95892 16.86762 1.000 38.13871 2 LYS A O 1
ATOM 6669 N N . THR D 1 4 ? 0.83912 -14.55905 17.32284 1.000 41.89256 3 THR A N 1
ATOM 6670 C CA . THR D 1 4 ? 0.68495 -13.14412 17.64344 1.000 37.71058 3 THR A CA 1
ATOM 6671 C C . THR D 1 4 ? 1.19452 -12.28915 16.48808 1.000 33.96685 3 THR A C 1
ATOM 6672 O O . THR D 1 4 ? 2.29240 -12.52712 15.97452 1.000 39.25105 3 THR A O 1
ATOM 6676 N N . ILE D 1 5 ? 0.40446 -11.29116 16.09160 1.000 33.09933 4 ILE A N 1
ATOM 6677 C CA . ILE D 1 5 ? 0.75561 -10.37592 15.01014 1.000 34.16779 4 ILE A CA 1
ATOM 6678 C C . ILE D 1 5 ? 0.79101 -8.95379 15.55759 1.000 34.64679 4 ILE A C 1
ATOM 6679 O O . ILE D 1 5 ? -0.15030 -8.51835 16.23104 1.000 34.55116 4 ILE A O 1
ATOM 6684 N N . LEU D 1 6 ? 1.87079 -8.23126 15.26199 1.000 33.37833 5 LEU A N 1
ATOM 6685 C CA . LEU D 1 6 ? 2.01077 -6.82998 15.64008 1.000 30.31494 5 LEU A CA 1
ATOM 6686 C C . LEU D 1 6 ? 1.81911 -5.95962 14.40343 1.000 31.38838 5 LEU A C 1
ATOM 6687 O O . LEU D 1 6 ? 2.61584 -6.02934 13.46093 1.000 34.40247 5 LEU A O 1
ATOM 6692 N N . VAL D 1 7 ? 0.77081 -5.14033 14.41138 1.000 26.57693 6 VAL A N 1
ATOM 6693 C CA . VAL D 1 7 ? 0.43227 -4.27143 13.28871 1.000 32.05978 6 VAL A CA 1
ATOM 6694 C C . VAL D 1 7 ? 0.71287 -2.82917 13.69036 1.000 30.10611 6 VAL A C 1
ATOM 6695 O O . VAL D 1 7 ? 0.08384 -2.29965 14.61553 1.000 26.84275 6 VAL A O 1
ATOM 6699 N N . THR D 1 8 ? 1.65617 -2.19623 12.99822 1.000 27.43776 7 THR A N 1
ATOM 6700 C CA . THR D 1 8 ? 1.86621 -0.76680 13.14982 1.000 24.19982 7 THR A CA 1
ATOM 6701 C C . THR D 1 8 ? 0.85799 -0.00030 12.29983 1.000 28.71760 7 THR A C 1
ATOM 6702 O O . THR D 1 8 ? 0.26681 -0.53491 11.35685 1.000 23.89855 7 THR A O 1
ATOM 6706 N N . GLY D 1 9 ? 0.67387 1.27166 12.63945 1.000 29.57651 8 GLY A N 1
ATOM 6707 C CA . GLY D 1 9 ? -0.32572 2.07266 11.95147 1.000 23.45965 8 GLY A CA 1
ATOM 6708 C C . GLY D 1 9 ? -1.72728 1.53935 12.13933 1.000 23.26877 8 GLY A C 1
ATOM 6709 O O . GLY D 1 9 ? -2.50240 1.47564 11.17769 1.000 27.87323 8 GLY A O 1
ATOM 6710 N N . GLY D 1 10 ? -2.06901 1.14932 13.36956 1.000 23.22044 9 GLY A N 1
ATOM 6711 C CA . GLY D 1 10 ? -3.35301 0.51658 13.61394 1.000 24.89609 9 GLY A CA 1
ATOM 6712 C C . GLY D 1 10 ? -4.54275 1.40414 13.30933 1.000 30.85127 9 GLY A C 1
ATOM 6713 O O . GLY D 1 10 ? -5.60222 0.90950 12.91694 1.000 37.30773 9 GLY A O 1
ATOM 6714 N N . SER D 1 11 ? -4.39506 2.71549 13.48067 1.000 28.93978 10 SER A N 1
ATOM 6715 C CA . SER D 1 11 ? -5.50020 3.63435 13.24502 1.000 31.65786 10 SER A CA 1
ATOM 6716 C C . SER D 1 11 ? -5.58721 4.10521 11.79770 1.000 33.54260 10 SER A C 1
ATOM 6717 O O . SER D 1 11 ? -6.52855 4.82800 11.45457 1.000 40.02019 10 SER A O 1
ATOM 6720 N N . GLY D 1 12 ? -4.64992 3.69953 10.94018 1.000 29.76115 11 GLY A N 1
ATOM 6721 C CA . GLY D 1 12 ? -4.59947 4.18179 9.57641 1.000 29.06706 11 GLY A CA 1
ATOM 6722 C C . GLY D 1 12 ? -5.59576 3.49827 8.65757 1.000 30.08575 11 GLY A C 1
ATOM 6723 O O . GLY D 1 12 ? -6.41146 2.67326 9.06462 1.000 31.48737 11 GLY A O 1
ATOM 6724 N N . PHE D 1 13 ? -5.50778 3.85329 7.37180 1.000 30.40386 12 PHE A N 1
ATOM 6725 C CA . PHE D 1 13 ? -6.48610 3.37089 6.39980 1.000 27.47905 12 PHE A CA 1
ATOM 6726 C C . PHE D 1 13 ? -6.40002 1.86155 6.21166 1.000 30.32189 12 PHE A C 1
ATOM 6727 O O . PHE D 1 13 ? -7.43027 1.18304 6.11882 1.000 29.91372 12 PHE A O 1
ATOM 6735 N N . LEU D 1 14 ? -5.18571 1.32185 6.12318 1.000 31.81336 13 LEU A N 1
ATOM 6736 C CA . LEU D 1 14 ? -5.00500 -0.10171 5.86845 1.000 23.48941 13 LEU A CA 1
ATOM 6737 C C . LEU D 1 14 ? -4.84109 -0.89903 7.15740 1.000 26.50286 13 LEU A C 1
ATOM 6738 O O . LEU D 1 14 ? -5.48795 -1.93736 7.32836 1.000 24.60164 13 LEU A O 1
ATOM 6743 N N . GLY D 1 15 ? -3.98330 -0.42904 8.06837 1.000 25.66557 14 GLY A N 1
ATOM 6744 C CA . GLY D 1 15 ? -3.73989 -1.16864 9.29744 1.000 24.55505 14 GLY A CA 1
ATOM 6745 C C . GLY D 1 15 ? -5.00269 -1.44801 10.08357 1.000 26.16750 14 GLY A C 1
ATOM 6746 O O . GLY D 1 15 ? -5.11744 -2.48611 10.74031 1.000 30.45523 14 GLY A O 1
ATOM 6747 N N . ARG D 1 16 ? -5.96912 -0.53563 10.01445 1.000 28.81110 15 ARG A N 1
ATOM 6748 C CA . ARG D 1 16 ? -7.25436 -0.71464 10.67951 1.000 26.38442 15 ARG A CA 1
ATOM 6749 C C . ARG D 1 16 ? -7.99825 -1.92799 10.14942 1.000 28.90137 15 ARG A C 1
ATOM 6750 O O . ARG D 1 16 ? -8.42756 -2.80055 10.91208 1.000 29.62707 15 ARG A O 1
ATOM 6758 N N . ARG D 1 17 ? -8.21816 -1.95797 8.83619 1.000 28.78978 16 ARG A N 1
ATOM 6759 C CA . ARG D 1 17 ? -8.91878 -3.06893 8.21669 1.000 26.84789 16 ARG A CA 1
ATOM 6760 C C . ARG D 1 17 ? -8.12844 -4.36584 8.31969 1.000 27.74101 16 ARG A C 1
ATOM 6761 O O . ARG D 1 17 ? -8.70969 -5.44619 8.17850 1.000 34.98179 16 ARG A O 1
ATOM 6769 N N . LEU D 1 18 ? -6.82148 -4.28452 8.57803 1.000 26.46890 17 LEU A N 1
ATOM 6770 C CA . LEU D 1 18 ? -6.06032 -5.48867 8.88592 1.000 29.93108 17 LEU A CA 1
ATOM 6771 C C . LEU D 1 18 ? -6.35002 -5.97288 10.30149 1.000 29.13580 17 LEU A C 1
ATOM 6772 O O . LEU D 1 18 ? -6.44891 -7.18148 10.53462 1.000 29.44576 17 LEU A O 1
ATOM 6777 N N . VAL D 1 19 ? -6.49771 -5.04834 11.25420 1.000 27.76700 18 VAL A N 1
ATOM 6778 C CA . VAL D 1 19 ? -6.83869 -5.43528 12.62262 1.000 25.40082 18 VAL A CA 1
ATOM 6779 C C . VAL D 1 19 ? -8.17355 -6.16996 12.65005 1.000 32.22624 18 VAL A C 1
ATOM 6780 O O . VAL D 1 19 ? -8.29851 -7.24681 13.24662 1.000 32.78230 18 VAL A O 1
ATOM 6784 N N . SER D 1 20 ? -9.19114 -5.59778 12.00057 1.000 27.45128 19 SER A N 1
ATOM 6785 C CA . SER D 1 20 ? -10.50384 -6.23683 11.96636 1.000 31.38573 19 SER A CA 1
ATOM 6786 C C . SER D 1 20 ? -10.42198 -7.63713 11.37176 1.000 33.34262 19 SER A C 1
ATOM 6787 O O . SER D 1 20 ? -11.06910 -8.56999 11.86306 1.000 34.99374 19 SER A O 1
ATOM 6790 N N . HIS D 1 21 ? -9.61497 -7.80581 10.32345 1.000 31.21759 20 HIS A N 1
ATOM 6791 C CA . HIS D 1 21 ? -9.56499 -9.08266 9.61882 1.000 31.01743 20 HIS A CA 1
ATOM 6792 C C . HIS D 1 21 ? -8.92487 -10.17560 10.46652 1.000 29.14012 20 HIS A C 1
ATOM 6793 O O . HIS D 1 21 ? -9.38931 -11.32121 10.46349 1.000 33.13910 20 HIS A O 1
ATOM 6800 N N . LEU D 1 22 ? -7.86316 -9.84458 11.19837 1.000 26.36052 21 LEU A N 1
ATOM 6801 C CA . LEU D 1 22 ? -7.01654 -10.84649 11.83001 1.000 26.96249 21 LEU A CA 1
ATOM 6802 C C . LEU D 1 22 ? -7.34597 -11.10664 13.29414 1.000 29.74059 21 LEU A C 1
ATOM 6803 O O . LEU D 1 22 ? -6.84237 -12.08573 13.85541 1.000 37.25714 21 LEU A O 1
ATOM 6808 N N . SER D 1 23 ? -8.17603 -10.27225 13.92341 1.000 27.80227 22 SER A N 1
ATOM 6809 C CA . SER D 1 23 ? -8.29989 -10.31143 15.37699 1.000 32.60209 22 SER A CA 1
ATOM 6810 C C . SER D 1 23 ? -9.02497 -11.55038 15.88770 1.000 29.99648 22 SER A C 1
ATOM 6811 O O . SER D 1 23 ? -8.91584 -11.86335 17.07778 1.000 33.80519 22 SER A O 1
ATOM 6814 N N . LYS D 1 24 ? -9.75749 -12.26200 15.03311 1.000 33.03232 23 LYS A N 1
ATOM 6815 C CA . LYS D 1 24 ? -10.41501 -13.48406 15.48050 1.000 32.18156 23 LYS A CA 1
ATOM 6816 C C . LYS D 1 24 ? -9.52758 -14.71233 15.30624 1.000 34.34078 23 LYS A C 1
ATOM 6817 O O . LYS D 1 24 ? -9.53283 -15.60408 16.16181 1.000 41.26684 23 LYS A O 1
ATOM 6823 N N . ASN D 1 25 ? -8.74914 -14.76960 14.22210 1.000 37.72903 24 ASN A N 1
ATOM 6824 C CA . ASN D 1 25 ? -7.83431 -15.88538 14.00555 1.000 33.40824 24 ASN A CA 1
ATOM 6825 C C . ASN D 1 25 ? -6.50140 -15.71458 14.72418 1.000 35.42924 24 ASN A C 1
ATOM 6826 O O . ASN D 1 25 ? -5.77170 -16.69830 14.88068 1.000 35.39305 24 ASN A O 1
ATOM 6831 N N . TYR D 1 26 ? -6.16196 -14.50165 15.15793 1.000 38.49703 25 TYR A N 1
ATOM 6832 C CA . TYR D 1 26 ? -4.86053 -14.23886 15.75569 1.000 35.44431 25 TYR A CA 1
ATOM 6833 C C . TYR D 1 26 ? -5.01928 -13.36889 16.99326 1.000 34.95306 25 TYR A C 1
ATOM 6834 O O . TYR D 1 26 ? -6.09867 -12.84815 17.28987 1.000 33.25538 25 TYR A O 1
ATOM 6843 N N . THR D 1 27 ? -3.91211 -13.22585 17.71958 1.000 29.12618 26 THR A N 1
ATOM 6844 C CA . THR D 1 27 ? -3.76756 -12.23243 18.77686 1.000 35.35236 26 THR A CA 1
ATOM 6845 C C . THR D 1 27 ? -3.06835 -11.02570 18.16263 1.000 34.16360 26 THR A C 1
ATOM 6846 O O . THR D 1 27 ? -1.86439 -11.07219 17.89035 1.000 34.10013 26 THR A O 1
ATOM 6850 N N . VAL D 1 28 ? -3.82217 -9.95342 17.93588 1.000 32.25560 27 VAL A N 1
ATOM 6851 C CA . VAL D 1 28 ? -3.34646 -8.78962 17.19397 1.000 33.61366 27 VAL A CA 1
ATOM 6852 C C . VAL D 1 28 ? -3.08258 -7.65526 18.17488 1.000 30.86371 27 VAL A C 1
ATOM 6853 O O . VAL D 1 28 ? -4.01280 -7.14748 18.81356 1.000 34.98869 27 VAL A O 1
ATOM 6857 N N . VAL D 1 29 ? -1.82139 -7.24851 18.28417 1.000 29.20379 28 VAL A N 1
ATOM 6858 C CA . VAL D 1 29 ? -1.43478 -6.08776 19.07707 1.000 31.04912 28 VAL A CA 1
ATOM 6859 C C . VAL D 1 29 ? -1.16911 -4.93587 18.12031 1.000 34.50162 28 VAL A C 1
ATOM 6860 O O . VAL D 1 29 ? -0.23282 -4.99295 17.31320 1.000 33.65148 28 VAL A O 1
ATOM 6864 N N . ALA D 1 30 ? -1.99568 -3.89077 18.20552 1.000 31.38074 29 ALA A N 1
ATOM 6865 C CA . ALA D 1 30 ? -1.92531 -2.73330 17.31615 1.000 28.56878 29 ALA A CA 1
ATOM 6866 C C . ALA D 1 30 ? -1.77073 -1.47607 18.16390 1.000 32.18919 29 ALA A C 1
ATOM 6867 O O . ALA D 1 30 ? -2.74593 -0.74669 18.39808 1.000 31.31118 29 ALA A O 1
ATOM 6869 N N . PRO D 1 31 ? -0.55841 -1.18105 18.62367 1.000 31.80801 30 PRO A N 1
ATOM 6870 C CA . PRO D 1 31 ? -0.36505 -0.02203 19.49904 1.000 33.24742 30 PRO A CA 1
ATOM 6871 C C . PRO D 1 31 ? -0.53150 1.29243 18.75287 1.000 35.75898 30 PRO A C 1
ATOM 6872 O O . PRO D 1 31 ? -0.27813 1.39194 17.54970 1.000 29.90609 30 PRO A O 1
ATOM 6876 N N . THR D 1 32 ? -0.97073 2.30939 19.49206 1.000 40.11709 31 THR A N 1
ATOM 6877 C CA . THR D 1 32 ? -1.07072 3.66297 18.97012 1.000 44.83419 31 THR A CA 1
ATOM 6878 C C . THR D 1 32 ? 0.30383 4.33232 18.97722 1.000 42.90253 31 THR A C 1
ATOM 6879 O O . THR D 1 32 ? 1.28904 3.78092 19.47547 1.000 40.46918 31 THR A O 1
ATOM 6883 N N . HIS D 1 33 ? 0.36259 5.54397 18.41404 1.000 45.75409 32 HIS A N 1
ATOM 6884 C CA . HIS D 1 33 ? 1.63265 6.26362 18.36712 1.000 50.83064 32 HIS A CA 1
ATOM 6885 C C . HIS D 1 33 ? 2.16671 6.53538 19.76669 1.000 49.86823 32 HIS A C 1
ATOM 6886 O O . HIS D 1 33 ? 3.37244 6.41321 20.01368 1.000 49.29241 32 HIS A O 1
ATOM 6893 N N . GLY D 1 34 ? 1.28713 6.91565 20.69426 1.000 49.86114 33 GLY A N 1
ATOM 6894 C CA . GLY D 1 34 ? 1.72060 7.09871 22.06898 1.000 47.14759 33 GLY A CA 1
ATOM 6895 C C . GLY D 1 34 ? 2.16459 5.79876 22.71078 1.000 47.88049 33 GLY A C 1
ATOM 6896 O O . GLY D 1 34 ? 3.10526 5.77702 23.50846 1.000 50.50508 33 GLY A O 1
ATOM 6897 N N . GLU D 1 35 ? 1.49697 4.69458 22.36446 1.000 46.27302 34 GLU A N 1
ATOM 6898 C CA . GLU D 1 35 ? 1.87978 3.39393 22.90249 1.000 40.89184 34 GLU A CA 1
ATOM 6899 C C . GLU D 1 35 ? 3.26065 2.96863 22.42030 1.000 46.94792 34 GLU A C 1
ATOM 6900 O O . GLU D 1 35 ? 4.00182 2.31274 23.16254 1.000 45.82980 34 GLU A O 1
ATOM 6906 N N . LEU D 1 36 ? 3.62570 3.33020 21.19031 1.000 47.88513 35 LEU A N 1
ATOM 6907 C CA . LEU D 1 36 ? 4.88638 2.88174 20.60323 1.000 45.29319 35 LEU A CA 1
ATOM 6908 C C . LEU D 1 36 ? 5.38249 3.95239 19.64154 1.000 46.30848 35 LEU A C 1
ATOM 6909 O O . LEU D 1 36 ? 4.75702 4.19274 18.60464 1.000 42.72450 35 LEU A O 1
ATOM 6914 N N . ASP D 1 37 ? 6.50118 4.58838 19.98181 1.000 44.10963 36 ASP A N 1
ATOM 6915 C CA . ASP D 1 37 ? 7.11430 5.60362 19.13054 1.000 47.96701 36 ASP A CA 1
ATOM 6916 C C . ASP D 1 37 ? 8.15096 4.92813 18.24124 1.000 49.45035 36 ASP A C 1
ATOM 6917 O O . ASP D 1 37 ? 9.19911 4.49032 18.72442 1.000 48.58084 36 ASP A O 1
ATOM 6922 N N . LEU D 1 38 ? 7.86654 4.86028 16.93826 1.000 47.95788 37 LEU A N 1
ATOM 6923 C CA . LEU D 1 38 ? 8.73692 4.13835 16.01632 1.000 49.61355 37 LEU A CA 1
ATOM 6924 C C . LEU D 1 38 ? 10.11044 4.78461 15.86779 1.000 55.30165 37 LEU A C 1
ATOM 6925 O O . LEU D 1 38 ? 11.05983 4.10282 15.46616 1.000 52.85326 37 LEU A O 1
ATOM 6930 N N . THR D 1 39 ? 10.24197 6.07438 16.18407 1.000 54.61398 38 THR A N 1
ATOM 6931 C CA . THR D 1 39 ? 11.51731 6.76656 16.04268 1.000 57.12606 38 THR A CA 1
ATOM 6932 C C . THR D 1 39 ? 12.46360 6.54448 17.22042 1.000 56.62353 38 THR A C 1
ATOM 6933 O O . THR D 1 39 ? 13.63993 6.91145 17.11782 1.000 59.31515 38 THR A O 1
ATOM 6937 N N . ASP D 1 40 ? 11.99355 5.96062 18.32150 1.000 55.36945 39 ASP A N 1
ATOM 6938 C CA . ASP D 1 40 ? 12.83805 5.68717 19.48297 1.000 59.37311 39 ASP A CA 1
ATOM 6939 C C . ASP D 1 40 ? 13.34715 4.25343 19.38776 1.000 62.63997 39 ASP A C 1
ATOM 6940 O O . ASP D 1 40 ? 12.56257 3.30452 19.47781 1.000 61.92654 39 ASP A O 1
ATOM 6945 N N . ARG D 1 41 ? 14.66281 4.09353 19.22347 1.000 63.17777 40 ARG A N 1
ATOM 6946 C CA . ARG D 1 41 ? 15.21759 2.76659 18.97182 1.000 68.63676 40 ARG A CA 1
ATOM 6947 C C . ARG D 1 41 ? 15.02744 1.84397 20.17079 1.000 80.25576 40 ARG A C 1
ATOM 6948 O O . ARG D 1 41 ? 14.43818 0.76411 20.04499 1.000 74.41494 40 ARG A O 1
ATOM 6956 N N . GLU D 1 42 ? 15.54257 2.24429 21.33842 1.000 104.38786 41 GLU A N 1
ATOM 6957 C CA . GLU D 1 42 ? 15.42656 1.42470 22.54191 1.000 104.38848 41 GLU A CA 1
ATOM 6958 C C . GLU D 1 42 ? 13.98657 0.98342 22.76670 1.000 102.23375 41 GLU A C 1
ATOM 6959 O O . GLU D 1 42 ? 13.69733 -0.21088 22.90370 1.000 102.20327 41 GLU A O 1
ATOM 6965 N N . LYS D 1 43 ? 13.06661 1.95252 22.78263 1.000 71.21368 42 LYS A N 1
ATOM 6966 C CA . LYS D 1 43 ? 11.68218 1.67707 23.15119 1.000 67.85290 42 LYS A CA 1
ATOM 6967 C C . LYS D 1 43 ? 11.06626 0.59486 22.27510 1.000 67.54988 42 LYS A C 1
ATOM 6968 O O . LYS D 1 43 ? 10.35344 -0.28139 22.77515 1.000 64.67514 42 LYS A O 1
ATOM 6970 N N . ILE D 1 44 ? 11.33792 0.62080 20.96879 1.000 63.01431 43 ILE A N 1
ATOM 6971 C CA . ILE D 1 44 ? 10.70142 -0.38533 20.12617 1.000 57.12564 43 ILE A CA 1
ATOM 6972 C C . ILE D 1 44 ? 11.44881 -1.71897 20.19883 1.000 57.81171 43 ILE A C 1
ATOM 6973 O O . ILE D 1 44 ? 10.80755 -2.77613 20.19493 1.000 55.75912 43 ILE A O 1
ATOM 6978 N N . ILE D 1 45 ? 12.79035 -1.70989 20.29285 1.000 60.33979 44 ILE A N 1
ATOM 6979 C CA . ILE D 1 45 ? 13.50234 -2.93537 20.67850 1.000 56.63313 44 ILE A CA 1
ATOM 6980 C C . ILE D 1 45 ? 12.84949 -3.54879 21.90831 1.000 59.70948 44 ILE A C 1
ATOM 6981 O O . ILE D 1 45 ? 12.61374 -4.76098 21.97023 1.000 57.42617 44 ILE A O 1
ATOM 6986 N N . SER D 1 46 ? 12.53220 -2.71115 22.89916 1.000 56.42035 45 SER A N 1
ATOM 6987 C CA . SER D 1 46 ? 11.95512 -3.20073 24.14550 1.000 56.55670 45 SER A CA 1
ATOM 6988 C C . SER D 1 46 ? 10.56143 -3.76845 23.91870 1.000 57.05815 45 SER A C 1
ATOM 6989 O O . SER D 1 46 ? 10.26489 -4.90069 24.31777 1.000 55.34450 45 SER A O 1
ATOM 6992 N N . GLU D 1 47 ? 9.69075 -2.98718 23.27390 1.000 55.18788 46 GLU A N 1
ATOM 6993 C CA . GLU D 1 47 ? 8.29030 -3.37573 23.13495 1.000 53.78171 46 GLU A CA 1
ATOM 6994 C C . GLU D 1 47 ? 8.12605 -4.57080 22.20696 1.000 49.54490 46 GLU A C 1
ATOM 6995 O O . GLU D 1 47 ? 7.31438 -5.46345 22.47868 1.000 45.68698 46 GLU A O 1
ATOM 7001 N N . VAL D 1 48 ? 8.87312 -4.60057 21.10029 1.000 50.32175 47 VAL A N 1
ATOM 7002 C CA . VAL D 1 48 ? 8.74620 -5.71109 20.16054 1.000 48.89302 47 VAL A CA 1
ATOM 7003 C C . VAL D 1 48 ? 9.16102 -7.01922 20.82182 1.000 50.06853 47 VAL A C 1
ATOM 7004 O O . VAL D 1 48 ? 8.48365 -8.04300 20.67671 1.000 47.81252 47 VAL A O 1
ATOM 7008 N N . THR D 1 49 ? 10.26461 -7.00797 21.57463 1.000 49.37800 48 THR A N 1
ATOM 7009 C CA . THR D 1 49 ? 10.63979 -8.21116 22.31008 1.000 48.54410 48 THR A CA 1
ATOM 7010 C C . THR D 1 49 ? 9.65239 -8.50254 23.43358 1.000 45.97478 48 THR A C 1
ATOM 7011 O O . THR D 1 49 ? 9.38321 -9.67226 23.73320 1.000 49.54788 48 THR A O 1
ATOM 7015 N N . LYS D 1 50 ? 9.10065 -7.45935 24.05939 1.000 46.27839 49 LYS A N 1
ATOM 7016 C CA . LYS D 1 50 ? 8.04972 -7.66362 25.05174 1.000 49.83166 49 LYS A CA 1
ATOM 7017 C C . LYS D 1 50 ? 6.82743 -8.31823 24.41895 1.000 45.57592 49 LYS A C 1
ATOM 7018 O O . LYS D 1 50 ? 6.34708 -9.35498 24.89236 1.000 44.51566 49 LYS A O 1
ATOM 7020 N N . ILE D 1 51 ? 6.31757 -7.72897 23.33463 1.000 43.44009 50 ILE A N 1
ATOM 7021 C CA . ILE D 1 51 ? 5.18624 -8.32080 22.62786 1.000 46.52710 50 ILE A CA 1
ATOM 7022 C C . ILE D 1 51 ? 5.57738 -9.66672 22.02979 1.000 45.37911 50 ILE A C 1
ATOM 7023 O O . ILE D 1 51 ? 4.78361 -10.61669 22.03260 1.000 41.85936 50 ILE A O 1
ATOM 7028 N N . ASN D 1 52 ? 6.81232 -9.77358 21.52832 1.000 47.20136 51 ASN A N 1
ATOM 7029 C CA . ASN D 1 52 ? 7.34900 -10.96190 20.87053 1.000 44.22646 51 ASN A CA 1
ATOM 7030 C C . ASN D 1 52 ? 6.35589 -11.49937 19.84481 1.000 44.65144 51 ASN A C 1
ATOM 7031 O O . ASN D 1 52 ? 5.75315 -12.55995 20.05585 1.000 43.25151 51 ASN A O 1
ATOM 7036 N N . PRO D 1 53 ? 6.14373 -10.79187 18.73466 1.000 41.66663 52 PRO A N 1
ATOM 7037 C CA . PRO D 1 53 ? 5.16790 -11.24641 17.73988 1.000 40.38713 52 PRO A CA 1
ATOM 7038 C C . PRO D 1 53 ? 5.76058 -12.23034 16.74437 1.000 42.61248 52 PRO A C 1
ATOM 7039 O O . PRO D 1 53 ? 6.92370 -12.13687 16.34584 1.000 42.29835 52 PRO A O 1
ATOM 7043 N N . GLN D 1 54 ? 4.93364 -13.19793 16.34135 1.000 37.04270 53 GLN A N 1
ATOM 7044 C CA . GLN D 1 54 ? 5.34598 -14.11770 15.28773 1.000 39.28023 53 GLN A CA 1
ATOM 7045 C C . GLN D 1 54 ? 5.43789 -13.41115 13.94332 1.000 36.47201 53 GLN A C 1
ATOM 7046 O O . GLN D 1 54 ? 6.28250 -13.76443 13.11267 1.000 33.98122 53 GLN A O 1
ATOM 7052 N N . ILE D 1 55 ? 4.58261 -12.41707 13.71582 1.000 35.26542 54 ILE A N 1
ATOM 7053 C CA . ILE D 1 55 ? 4.48465 -11.71931 12.43968 1.000 35.28780 54 ILE A CA 1
ATOM 7054 C C . ILE D 1 55 ? 4.33800 -10.22933 12.71668 1.000 33.98947 54 ILE A C 1
ATOM 7055 O O . ILE D 1 55 ? 3.60520 -9.82607 13.62595 1.000 37.00405 54 ILE A O 1
ATOM 7060 N N . ILE D 1 56 ? 5.04497 -9.41153 11.94083 1.000 33.38924 55 ILE A N 1
ATOM 7061 C CA . ILE D 1 56 ? 4.98395 -7.95874 12.05309 1.000 28.15279 55 ILE A CA 1
ATOM 7062 C C . ILE D 1 56 ? 4.55129 -7.40299 10.70463 1.000 30.59950 55 ILE A C 1
ATOM 7063 O O . ILE D 1 56 ? 5.25663 -7.57468 9.70232 1.000 31.89861 55 ILE A O 1
ATOM 7068 N N . ILE D 1 57 ? 3.39497 -6.74673 10.67531 1.000 28.94217 56 ILE A N 1
ATOM 7069 C CA . ILE D 1 57 ? 2.90271 -6.07078 9.48080 1.000 25.34736 56 ILE A CA 1
ATOM 7070 C C . ILE D 1 57 ? 3.09390 -4.57535 9.68682 1.000 27.13348 56 ILE A C 1
ATOM 7071 O O . ILE D 1 57 ? 2.50326 -3.98437 10.60014 1.000 30.42330 56 ILE A O 1
ATOM 7076 N N . HIS D 1 58 ? 3.91927 -3.96613 8.84100 1.000 26.53503 57 HIS A N 1
ATOM 7077 C CA . HIS D 1 58 ? 4.33197 -2.57289 8.99126 1.000 25.50394 57 HIS A CA 1
ATOM 7078 C C . HIS D 1 58 ? 3.59795 -1.72723 7.95518 1.000 27.88281 57 HIS A C 1
ATOM 7079 O O . HIS D 1 58 ? 4.00205 -1.66328 6.79087 1.000 26.19164 57 HIS A O 1
ATOM 7086 N N . THR D 1 59 ? 2.52008 -1.07133 8.39051 1.000 26.22657 58 THR A N 1
ATOM 7087 C CA . THR D 1 59 ? 1.72017 -0.21563 7.52829 1.000 24.35662 58 THR A CA 1
ATOM 7088 C C . THR D 1 59 ? 1.87416 1.26379 7.82982 1.000 30.31166 58 THR A C 1
ATOM 7089 O O . THR D 1 59 ? 1.48450 2.08803 6.99712 1.000 32.49823 58 THR A O 1
ATOM 7093 N N . ALA D 1 60 ? 2.42973 1.61363 8.98762 1.000 29.80098 59 ALA A N 1
ATOM 7094 C CA . ALA D 1 60 ? 2.37187 2.98444 9.47463 1.000 31.69784 59 ALA A CA 1
ATOM 7095 C C . ALA D 1 60 ? 3.12388 3.92853 8.55268 1.000 32.71626 59 ALA A C 1
ATOM 7096 O O . ALA D 1 60 ? 4.29966 3.71442 8.24168 1.000 37.80565 59 ALA A O 1
ATOM 7098 N N . ALA D 1 61 ? 2.43651 4.97284 8.11108 1.000 34.37553 60 ALA A N 1
ATOM 7099 C CA . ALA D 1 61 ? 3.11262 6.06095 7.43008 1.000 47.10017 60 ALA A CA 1
ATOM 7100 C C . ALA D 1 61 ? 3.95659 6.84409 8.43666 1.000 51.75049 60 ALA A C 1
ATOM 7101 O O . ALA D 1 61 ? 3.71636 6.81617 9.64746 1.000 54.58353 60 ALA A O 1
ATOM 7103 N N . ILE D 1 62 ? 4.97583 7.53166 7.92800 1.000 51.73442 61 ILE A N 1
ATOM 7104 C CA . ILE D 1 62 ? 6.00114 8.13750 8.78233 1.000 64.40022 61 ILE A CA 1
ATOM 7105 C C . ILE D 1 62 ? 5.47810 9.50678 9.21284 1.000 66.71764 61 ILE A C 1
ATOM 7106 O O . ILE D 1 62 ? 5.72458 10.52865 8.56737 1.000 71.76368 61 ILE A O 1
ATOM 7111 N N . SER D 1 63 ? 4.74952 9.52246 10.33661 1.000 70.51336 62 SER A N 1
ATOM 7112 C CA . SER D 1 63 ? 4.18776 10.73101 10.91601 1.000 80.77685 62 SER A CA 1
ATOM 7113 C C . SER D 1 63 ? 4.79168 11.04635 12.27374 1.000 89.34170 62 SER A C 1
ATOM 7114 O O . SER D 1 63 ? 4.07833 11.08644 13.28194 1.000 90.41867 62 SER A O 1
ATOM 7117 N N . ASN D 1 64 ? 6.10068 11.26207 12.32082 1.000 95.33890 63 ASN A N 1
ATOM 7118 C CA . ASN D 1 64 ? 6.74030 11.67227 13.56175 1.000 93.05783 63 ASN A CA 1
ATOM 7119 C C . ASN D 1 64 ? 7.83284 12.69438 13.28504 1.000 90.43371 63 ASN A C 1
ATOM 7120 O O . ASN D 1 64 ? 8.77914 12.83157 14.06867 1.000 87.91753 63 ASN A O 1
ATOM 7125 N N . THR D 1 65 ? 7.71308 13.41867 12.17536 1.000 69.59801 64 THR A N 1
ATOM 7126 C CA . THR D 1 65 ? 8.73135 14.35529 11.73246 1.000 65.67147 64 THR A CA 1
ATOM 7127 C C . THR D 1 65 ? 8.09329 15.69815 11.40381 1.000 63.25825 64 THR A C 1
ATOM 7128 O O . THR D 1 65 ? 6.87527 15.81021 11.23420 1.000 62.57062 64 THR A O 1
ATOM 7132 N N . GLY D 1 66 ? 8.95075 16.71859 11.30479 1.000 56.15959 65 GLY A N 1
ATOM 7133 C CA . GLY D 1 66 ? 8.47360 18.07815 11.12336 1.000 49.53326 65 GLY A CA 1
ATOM 7134 C C . GLY D 1 66 ? 7.64987 18.28475 9.86857 1.000 55.91673 65 GLY A C 1
ATOM 7135 O O . GLY D 1 66 ? 6.72530 19.10354 9.86110 1.000 57.71778 65 GLY A O 1
ATOM 7136 N N . LEU D 1 67 ? 7.96422 17.55883 8.79152 1.000 51.16369 66 LEU A N 1
ATOM 7137 C CA . LEU D 1 67 ? 7.16529 17.64373 7.56573 1.000 55.84203 66 LEU A CA 1
ATOM 7138 C C . LEU D 1 67 ? 5.91899 16.77453 7.72747 1.000 66.89655 66 LEU A C 1
ATOM 7139 O O . LEU D 1 67 ? 5.76589 15.72186 7.10983 1.000 74.23956 66 LEU A O 1
ATOM 7144 N N . CYS D 1 68 ? 5.06869 17.20360 8.65015 1.000 73.61633 67 CYS A N 1
ATOM 7145 C CA . CYS D 1 68 ? 3.61552 17.14858 8.55125 1.000 80.53161 67 CYS A CA 1
ATOM 7146 C C . CYS D 1 68 ? 3.03693 17.67715 9.85591 1.000 85.24934 67 CYS A C 1
ATOM 7147 O O . CYS D 1 68 ? 1.86181 17.47501 10.17391 1.000 93.83972 67 CYS A O 1
ATOM 7150 N N . GLU D 1 69 ? 3.88353 18.39601 10.58234 1.000 67.56023 68 GLU A N 1
ATOM 7151 C CA . GLU D 1 69 ? 3.47830 19.46918 11.47301 1.000 61.73207 68 GLU A CA 1
ATOM 7152 C C . GLU D 1 69 ? 3.35083 20.79456 10.72974 1.000 68.77087 68 GLU A C 1
ATOM 7153 O O . GLU D 1 69 ? 3.23378 21.84663 11.36638 1.000 73.71610 68 GLU A O 1
ATOM 7159 N N . GLN D 1 70 ? 3.36616 20.75543 9.38910 1.000 71.13272 69 GLN A N 1
ATOM 7160 C CA . GLN D 1 70 ? 3.48521 21.94320 8.53904 1.000 60.53548 69 GLN A CA 1
ATOM 7161 C C . GLN D 1 70 ? 4.74680 22.74394 8.86492 1.000 57.81574 69 GLN A C 1
ATOM 7162 O O . GLN D 1 70 ? 4.73802 23.97695 8.85339 1.000 55.87188 69 GLN A O 1
ATOM 7168 N N . ASN D 1 71 ? 5.84353 22.04368 9.15002 1.000 51.00992 70 ASN A N 1
ATOM 7169 C CA . ASN D 1 71 ? 7.13237 22.67794 9.43876 1.000 42.11955 70 ASN A CA 1
ATOM 7170 C C . ASN D 1 71 ? 8.24765 21.81363 8.86007 1.000 36.60544 70 ASN A C 1
ATOM 7171 O O . ASN D 1 71 ? 9.01519 21.17790 9.59196 1.000 30.02313 70 ASN A O 1
ATOM 7176 N N . PRO D 1 72 ? 8.37396 21.78423 7.53419 1.000 38.13473 71 PRO A N 1
ATOM 7177 C CA . PRO D 1 72 ? 9.25442 20.81473 6.87311 1.000 36.92843 71 PRO A CA 1
ATOM 7178 C C . PRO D 1 72 ? 10.71561 21.22497 6.77894 1.000 38.84947 71 PRO A C 1
ATOM 7179 O O . PRO D 1 72 ? 11.06432 22.40002 6.65078 1.000 44.18579 71 PRO A O 1
ATOM 7183 N N . GLU D 1 73 ? 11.57978 20.20675 6.80843 1.000 38.54998 72 GLU A N 1
ATOM 7184 C CA . GLU D 1 73 ? 13.00879 20.40348 6.59330 1.000 39.58030 72 GLU A CA 1
ATOM 7185 C C . GLU D 1 73 ? 13.37627 20.39028 5.11266 1.000 41.17832 72 GLU A C 1
ATOM 7186 O O . GLU D 1 73 ? 14.20240 21.20009 4.67483 1.000 34.32867 72 GLU A O 1
ATOM 7192 N N . LEU D 1 74 ? 12.77498 19.48800 4.33842 1.000 42.31019 73 LEU A N 1
ATOM 7193 C CA . LEU D 1 74 ? 13.00628 19.37183 2.89904 1.000 42.89369 73 LEU A CA 1
ATOM 7194 C C . LEU D 1 74 ? 14.49384 19.23299 2.57640 1.000 44.06244 73 LEU A C 1
ATOM 7195 O O . LEU D 1 74 ? 15.07708 20.00978 1.81714 1.000 43.74265 73 LEU A O 1
ATOM 7200 N N . SER D 1 75 ? 15.10381 18.22095 3.17454 1.000 48.45593 74 SER A N 1
ATOM 7201 C CA . SER D 1 75 ? 16.42820 17.78097 2.77334 1.000 55.78165 74 SER A CA 1
ATOM 7202 C C . SER D 1 75 ? 16.30257 16.54997 1.88621 1.000 57.18180 74 SER A C 1
ATOM 7203 O O . SER D 1 75 ? 15.29913 15.83305 1.91822 1.000 53.79959 74 SER A O 1
ATOM 7206 N N . GLU D 1 76 ? 17.33407 16.31653 1.07469 1.000 67.06023 75 GLU A N 1
ATOM 7207 C CA . GLU D 1 76 ? 17.48344 15.03443 0.38902 1.000 72.03623 75 GLU A CA 1
ATOM 7208 C C . GLU D 1 76 ? 18.03690 13.99607 1.36663 1.000 73.03810 75 GLU A C 1
ATOM 7209 O O . GLU D 1 76 ? 19.09499 13.40020 1.16810 1.000 75.54197 75 GLU A O 1
ATOM 7215 N N . SER D 1 77 ? 17.30260 13.80335 2.45886 1.000 69.76952 76 SER A N 1
ATOM 7216 C CA . SER D 1 77 ? 17.68819 12.80966 3.46273 1.000 73.66544 76 SER A CA 1
ATOM 7217 C C . SER D 1 77 ? 17.02834 11.48031 3.11471 1.000 75.96152 76 SER A C 1
ATOM 7218 O O . SER D 1 77 ? 17.68789 10.56894 2.60613 1.000 72.27266 76 SER A O 1
ATOM 7221 N N . ILE D 1 78 ? 15.71976 11.37357 3.36272 1.000 82.87814 77 ILE A N 1
ATOM 7222 C CA . ILE D 1 78 ? 14.97653 10.13608 3.14779 1.000 82.60538 77 ILE A CA 1
ATOM 7223 C C . ILE D 1 78 ? 15.75455 9.04128 3.87561 1.000 81.07066 77 ILE A C 1
ATOM 7224 O O . ILE D 1 78 ? 15.94470 7.92613 3.37718 1.000 83.39018 77 ILE A O 1
ATOM 7229 N N . ASN D 1 79 ? 16.24923 9.38401 5.06302 1.000 75.59229 78 ASN A N 1
ATOM 7230 C CA . ASN D 1 79 ? 16.99143 8.46543 5.91256 1.000 77.65862 78 ASN A CA 1
ATOM 7231 C C . ASN D 1 79 ? 16.16467 8.06153 7.12592 1.000 74.08628 78 ASN A C 1
ATOM 7232 O O . ASN D 1 79 ? 16.71197 7.80563 8.20143 1.000 72.93236 78 ASN A O 1
ATOM 7237 N N . LEU D 1 80 ? 14.84291 8.01613 6.95535 1.000 74.06996 79 LEU A N 1
ATOM 7238 C CA . LEU D 1 80 ? 13.92087 7.71909 8.04410 1.000 78.78135 79 LEU A CA 1
ATOM 7239 C C . LEU D 1 80 ? 14.31666 6.43542 8.75217 1.000 76.02718 79 LEU A C 1
ATOM 7240 O O . LEU D 1 80 ? 14.39540 5.36831 8.13581 1.000 74.28808 79 LEU A O 1
ATOM 7242 N N . ASN D 1 81 ? 14.57415 6.54962 10.04902 1.000 78.26505 80 ASN A N 1
ATOM 7243 C CA . ASN D 1 81 ? 15.05997 5.43614 10.84609 1.000 81.23383 80 ASN A CA 1
ATOM 7244 C C . ASN D 1 81 ? 13.94524 4.64445 11.51170 1.000 80.74031 80 ASN A C 1
ATOM 7245 O O . ASN D 1 81 ? 14.23459 3.64222 12.17394 1.000 80.26142 80 ASN A O 1
ATOM 7250 N N . GLY D 1 82 ? 12.68901 5.07131 11.36444 1.000 73.33886 81 GLY A N 1
ATOM 7251 C CA . GLY D 1 82 ? 11.59384 4.34003 11.98320 1.000 65.48962 81 GLY A CA 1
ATOM 7252 C C . GLY D 1 82 ? 11.56019 2.88385 11.56733 1.000 58.89204 81 GLY A C 1
ATOM 7253 O O . GLY D 1 82 ? 11.45558 1.98500 12.40484 1.000 60.36931 81 GLY A O 1
ATOM 7254 N N . THR D 1 83 ? 11.67685 2.62983 10.26281 1.000 60.67004 82 THR A N 1
ATOM 7255 C CA . THR D 1 83 ? 11.62550 1.25916 9.76499 1.000 60.32897 82 THR A CA 1
ATOM 7256 C C . THR D 1 83 ? 12.85600 0.46323 10.18367 1.000 57.39476 82 THR A C 1
ATOM 7257 O O . THR D 1 83 ? 12.75577 -0.73522 10.47237 1.000 56.39513 82 THR A O 1
ATOM 7261 N N . LYS D 1 84 ? 14.02283 1.11285 10.22832 1.000 58.68123 83 LYS A N 1
ATOM 7262 C CA . LYS D 1 84 ? 15.27263 0.38682 10.43844 1.000 59.59919 83 LYS A CA 1
ATOM 7263 C C . LYS D 1 84 ? 15.32067 -0.26734 11.81331 1.000 57.43408 83 LYS A C 1
ATOM 7264 O O . LYS D 1 84 ? 15.75872 -1.41584 11.94225 1.000 56.34767 83 LYS A O 1
ATOM 7266 N N . TYR D 1 85 ? 14.88038 0.44256 12.85277 1.000 57.53197 84 TYR A N 1
ATOM 7267 C CA . TYR D 1 85 ? 14.87531 -0.15554 14.18268 1.000 54.86265 84 TYR A CA 1
ATOM 7268 C C . TYR D 1 85 ? 13.84253 -1.27194 14.27824 1.000 54.48241 84 TYR A C 1
ATOM 7269 O O . TYR D 1 85 ? 14.06249 -2.27119 14.97347 1.000 55.14217 84 TYR A O 1
ATOM 7278 N N . LEU D 1 86 ? 12.70364 -1.11384 13.59845 1.000 53.64063 85 LEU A N 1
ATOM 7279 C CA . LEU D 1 86 ? 11.71375 -2.18422 13.56145 1.000 49.84081 85 LEU A CA 1
ATOM 7280 C C . LEU D 1 86 ? 12.28761 -3.43050 12.90476 1.000 52.23392 85 LEU A C 1
ATOM 7281 O O . LEU D 1 86 ? 12.05454 -4.55248 13.37053 1.000 50.59807 85 LEU A O 1
ATOM 7286 N N . ALA D 1 87 ? 13.04552 -3.25015 11.82120 1.000 51.51434 86 ALA A N 1
ATOM 7287 C CA . ALA D 1 87 ? 13.70108 -4.38004 11.17245 1.000 47.92303 86 ALA A CA 1
ATOM 7288 C C . ALA D 1 87 ? 14.72407 -5.02147 12.09771 1.000 52.63175 86 ALA A C 1
ATOM 7289 O O . ALA D 1 87 ? 14.78232 -6.24998 12.22298 1.000 53.90581 86 ALA A O 1
ATOM 7291 N N . GLU D 1 88 ? 15.54723 -4.19946 12.75259 1.000 53.12292 87 GLU A N 1
ATOM 7292 C CA . GLU D 1 88 ? 16.56171 -4.73864 13.65009 1.000 54.48955 87 GLU A CA 1
ATOM 7293 C C . GLU D 1 88 ? 15.92397 -5.50127 14.80335 1.000 54.82656 87 GLU A C 1
ATOM 7294 O O . GLU D 1 88 ? 16.39987 -6.57751 15.17967 1.000 53.77649 87 GLU A O 1
ATOM 7300 N N . ALA D 1 89 ? 14.82879 -4.97440 15.35754 1.000 54.14212 88 ALA A N 1
ATOM 7301 C CA . ALA D 1 89 ? 14.13311 -5.67548 16.43257 1.000 52.39814 88 ALA A CA 1
ATOM 7302 C C . ALA D 1 89 ? 13.63687 -7.04164 15.97550 1.000 56.56684 88 ALA A C 1
ATOM 7303 O O . ALA D 1 89 ? 13.69213 -8.01663 16.73459 1.000 60.46343 88 ALA A O 1
ATOM 7305 N N . ALA D 1 90 ? 13.15388 -7.13412 14.73357 1.000 54.98636 89 ALA A N 1
ATOM 7306 C CA . ALA D 1 90 ? 12.61198 -8.39796 14.24554 1.000 52.01956 89 ALA A CA 1
ATOM 7307 C C . ALA D 1 90 ? 13.70244 -9.43657 14.01464 1.000 57.93018 89 ALA A C 1
ATOM 7308 O O . ALA D 1 90 ? 13.46032 -10.63256 14.21078 1.000 59.62456 89 ALA A O 1
ATOM 7310 N N . SER D 1 91 ? 14.90058 -9.01392 13.59981 1.000 60.26474 90 SER A N 1
ATOM 7311 C CA . SER D 1 91 ? 16.00878 -9.95631 13.49097 1.000 64.42370 90 SER A CA 1
ATOM 7312 C C . SER D 1 91 ? 16.40348 -10.52375 14.84131 1.000 70.54421 90 SER A C 1
ATOM 7313 O O . SER D 1 91 ? 17.13998 -11.51605 14.89681 1.000 68.44207 90 SER A O 1
ATOM 7316 N N . LYS D 1 92 ? 15.92154 -9.92146 15.92490 1.000 73.93784 91 LYS A N 1
ATOM 7317 C CA . LYS D 1 92 ? 16.35162 -10.30522 17.25702 1.000 73.58102 91 LYS A CA 1
ATOM 7318 C C . LYS D 1 92 ? 15.44321 -11.33525 17.88609 1.000 73.36234 91 LYS A C 1
ATOM 7319 O O . LYS D 1 92 ? 15.90113 -12.13998 18.70699 1.000 75.04724 91 LYS A O 1
ATOM 7325 N N . ILE D 1 93 ? 14.17939 -11.34944 17.48479 1.000 64.81164 92 ILE A N 1
ATOM 7326 C CA . ILE D 1 93 ? 13.22959 -12.38202 17.84874 1.000 66.63905 92 ILE A CA 1
ATOM 7327 C C . ILE D 1 93 ? 12.85028 -13.23630 16.64463 1.000 61.84525 92 ILE A C 1
ATOM 7328 O O . ILE D 1 93 ? 11.93195 -14.05666 16.73439 1.000 60.62031 92 ILE A O 1
ATOM 7333 N N . ASN D 1 94 ? 13.53853 -13.06047 15.51679 1.000 60.35154 93 ASN A N 1
ATOM 7334 C CA . ASN D 1 94 ? 13.32330 -13.84713 14.30157 1.000 57.78584 93 ASN A CA 1
ATOM 7335 C C . ASN D 1 94 ? 11.85033 -13.83960 13.88784 1.000 50.64628 93 ASN A C 1
ATOM 7336 O O . ASN D 1 94 ? 11.19870 -14.87757 13.76841 1.000 46.84679 93 ASN A O 1
ATOM 7341 N N . SER D 1 95 ? 11.33211 -12.63521 13.66985 1.000 45.15596 94 SER A N 1
ATOM 7342 C CA . SER D 1 95 ? 9.94522 -12.44582 13.27450 1.000 45.01187 94 SER A CA 1
ATOM 7343 C C . SER D 1 95 ? 9.84850 -12.23031 11.76898 1.000 36.67868 94 SER A C 1
ATOM 7344 O O . SER D 1 95 ? 10.67935 -11.53935 11.17305 1.000 36.60888 94 SER A O 1
ATOM 7347 N N . LYS D 1 96 ? 8.83546 -12.83668 11.15713 1.000 32.68254 95 LYS A N 1
ATOM 7348 C CA . LYS D 1 96 ? 8.55530 -12.60218 9.74686 1.000 33.01002 95 LYS A CA 1
ATOM 7349 C C . LYS D 1 96 ? 7.92575 -11.22536 9.58981 1.000 33.51202 95 LYS A C 1
ATOM 7350 O O . LYS D 1 96 ? 6.81755 -10.98801 10.08158 1.000 33.92239 95 LYS A O 1
ATOM 7356 N N . LEU D 1 97 ? 8.62019 -10.31708 8.91173 1.000 29.34966 96 LEU A N 1
ATOM 7357 C CA . LEU D 1 97 ? 8.14151 -8.95068 8.74943 1.000 36.00844 96 LEU A CA 1
ATOM 7358 C C . LEU D 1 97 ? 7.49697 -8.77710 7.38065 1.000 33.11216 96 LEU A C 1
ATOM 7359 O O . LEU D 1 97 ? 8.08956 -9.13456 6.35721 1.000 34.97260 96 LEU A O 1
ATOM 7364 N N . ILE D 1 98 ? 6.29087 -8.21729 7.37137 1.000 31.97381 97 ILE A N 1
ATOM 7365 C CA . ILE D 1 98 ? 5.55986 -7.89898 6.15154 1.000 28.14705 97 ILE A CA 1
ATOM 7366 C C . ILE D 1 98 ? 5.49048 -6.38238 6.04399 1.000 33.50569 97 ILE A C 1
ATOM 7367 O O . ILE D 1 98 ? 4.87884 -5.71937 6.89193 1.000 30.33258 97 ILE A O 1
ATOM 7372 N N . PHE D 1 99 ? 6.11665 -5.83355 5.00779 1.000 29.95879 98 PHE A N 1
ATOM 7373 C CA . PHE D 1 99 ? 6.26131 -4.39499 4.84981 1.000 32.40008 98 PHE A CA 1
ATOM 7374 C C . PHE D 1 99 ? 5.34741 -3.88200 3.74547 1.000 30.20786 98 PHE A C 1
ATOM 7375 O O . PHE D 1 99 ? 5.21802 -4.50751 2.68867 1.000 32.41300 98 PHE A O 1
ATOM 7383 N N . CYS D 1 100 ? 4.72516 -2.73242 3.99078 1.000 27.27621 99 CYS A N 1
ATOM 7384 C CA . CYS D 1 100 ? 3.84337 -2.10332 3.01149 1.000 32.94012 99 CYS A CA 1
ATOM 7385 C C . CYS D 1 100 ? 4.66758 -1.12789 2.18190 1.000 26.28001 99 CYS A C 1
ATOM 7386 O O . CYS D 1 100 ? 5.00809 -0.03320 2.63804 1.000 26.89734 99 CYS A O 1
ATOM 7389 N N . SER D 1 101 ? 5.00095 -1.53984 0.96530 1.000 27.49975 100 SER A N 1
ATOM 7390 C CA . SER D 1 101 ? 5.72425 -0.73421 -0.00000 1.000 28.92517 100 SER A CA 1
ATOM 7391 C C . SER D 1 101 ? 4.72468 -0.14893 -0.99980 1.000 25.91915 100 SER A C 1
ATOM 7392 O O . SER D 1 101 ? 3.51930 -0.10312 -0.73319 1.000 30.14778 100 SER A O 1
ATOM 7395 N N . SER D 1 102 ? 5.20694 0.28398 -2.16199 1.000 26.15095 101 SER A N 1
ATOM 7396 C CA . SER D 1 102 ? 4.35094 1.03082 -3.07005 1.000 28.79633 101 SER A CA 1
ATOM 7397 C C . SER D 1 102 ? 4.74187 0.76380 -4.51647 1.000 26.70846 101 SER A C 1
ATOM 7398 O O . SER D 1 102 ? 5.90826 0.50349 -4.82591 1.000 31.63846 101 SER A O 1
ATOM 7401 N N . ASP D 1 103 ? 3.74529 0.83429 -5.40243 1.000 26.31417 102 ASP A N 1
ATOM 7402 C CA . ASP D 1 103 ? 4.00951 0.84103 -6.83425 1.000 26.96964 102 ASP A CA 1
ATOM 7403 C C . ASP D 1 103 ? 4.52947 2.18734 -7.31880 1.000 30.73335 102 ASP A C 1
ATOM 7404 O O . ASP D 1 103 ? 4.93536 2.29561 -8.48186 1.000 28.39963 102 ASP A O 1
ATOM 7409 N N . GLN D 1 104 ? 4.51186 3.21267 -6.45960 1.000 27.09673 103 GLN A N 1
ATOM 7410 C CA . GLN D 1 104 ? 5.14500 4.48339 -6.79075 1.000 28.59261 103 GLN A CA 1
ATOM 7411 C C . GLN D 1 104 ? 6.63576 4.32282 -7.04122 1.000 29.82641 103 GLN A C 1
ATOM 7412 O O . GLN D 1 104 ? 7.24385 5.19092 -7.67418 1.000 33.01975 103 GLN A O 1
ATOM 7418 N N . ILE D 1 105 ? 7.23655 3.23407 -6.55263 1.000 32.18687 104 ILE A N 1
ATOM 7419 C CA . ILE D 1 105 ? 8.64129 2.95321 -6.83110 1.000 31.83773 104 ILE A CA 1
ATOM 7420 C C . ILE D 1 105 ? 8.89722 2.91718 -8.33238 1.000 35.64354 104 ILE A C 1
ATOM 7421 O O . ILE D 1 105 ? 9.95968 3.34871 -8.80225 1.000 39.60693 104 ILE A O 1
ATOM 7426 N N . TYR D 1 106 ? 7.92850 2.43290 -9.10881 1.000 29.06940 105 TYR A N 1
ATOM 7427 C CA . TYR D 1 106 ? 8.06629 2.31283 -10.55455 1.000 32.57570 105 TYR A CA 1
ATOM 7428 C C . TYR D 1 106 ? 7.91170 3.63656 -11.29668 1.000 29.75929 105 TYR A C 1
ATOM 7429 O O . TYR D 1 106 ? 8.04695 3.64665 -12.52490 1.000 32.39434 105 TYR A O 1
ATOM 7438 N N . ASN D 1 107 ? 7.64084 4.74908 -10.60239 1.000 33.18789 106 ASN A N 1
ATOM 7439 C CA . ASN D 1 107 ? 7.21867 5.95890 -11.31893 1.000 34.22703 106 ASN A CA 1
ATOM 7440 C C . ASN D 1 107 ? 8.35795 6.67931 -12.06266 1.000 36.42446 106 ASN A C 1
ATOM 7441 O O . ASN D 1 107 ? 8.14480 7.81617 -12.50343 1.000 35.04256 106 ASN A O 1
ATOM 7446 N N . GLY D 1 108 ? 9.53821 6.08813 -12.21559 1.000 40.32376 107 GLY A N 1
ATOM 7447 C CA . GLY D 1 108 ? 10.59148 6.70034 -13.00003 1.000 38.60210 107 GLY A CA 1
ATOM 7448 C C . GLY D 1 108 ? 10.96430 5.85460 -14.19839 1.000 36.14321 107 GLY A C 1
ATOM 7449 O O . GLY D 1 108 ? 11.72090 6.29073 -15.07207 1.000 37.33568 107 GLY A O 1
ATOM 7450 N N . ASN D 1 109 ? 10.43167 4.63712 -14.24578 1.000 35.61137 108 ASN A N 1
ATOM 7451 C CA . ASN D 1 109 ? 10.71918 3.73144 -15.34756 1.000 41.02094 108 ASN A CA 1
ATOM 7452 C C . ASN D 1 109 ? 10.17774 4.29562 -16.65464 1.000 40.22981 108 ASN A C 1
ATOM 7453 O O . ASN D 1 109 ? 9.05078 4.79481 -16.71581 1.000 40.75872 108 ASN A O 1
ATOM 7458 N N . ALA D 1 110 ? 10.99190 4.22063 -17.70420 1.000 42.01483 109 ALA A N 1
ATOM 7459 C CA . ALA D 1 110 ? 10.58673 4.69067 -19.02094 1.000 44.98368 109 ALA A CA 1
ATOM 7460 C C . ALA D 1 110 ? 9.85678 3.62963 -19.83141 1.000 43.43230 109 ALA A C 1
ATOM 7461 O O . ALA D 1 110 ? 9.30704 3.95184 -20.89117 1.000 37.78972 109 ALA A O 1
ATOM 7463 N N . GLU D 1 111 ? 9.82553 2.38748 -19.35296 1.000 41.86561 110 GLU A N 1
ATOM 7464 C CA . GLU D 1 111 ? 9.28462 1.27681 -20.11993 1.000 37.23741 110 GLU A CA 1
ATOM 7465 C C . GLU D 1 111 ? 7.76055 1.36480 -20.20765 1.000 35.25699 110 GLU A C 1
ATOM 7466 O O . GLU D 1 111 ? 7.11335 2.19984 -19.56990 1.000 42.29373 110 GLU A O 1
ATOM 7472 N N . LYS D 1 112 ? 7.18889 0.47809 -21.01751 1.000 37.43107 111 LYS A N 1
ATOM 7473 C CA . LYS D 1 112 ? 5.75040 0.39282 -21.21028 1.000 41.05363 111 LYS A CA 1
ATOM 7474 C C . LYS D 1 112 ? 5.25228 -0.98790 -20.80144 1.000 36.69231 111 LYS A C 1
ATOM 7475 O O . LYS D 1 112 ? 5.99924 -1.97135 -20.83478 1.000 33.07755 111 LYS A O 1
ATOM 7481 N N . GLY D 1 113 ? 3.98170 -1.05110 -20.40738 1.000 34.82127 112 GLY A N 1
ATOM 7482 C CA . GLY D 1 113 ? 3.36728 -2.29453 -20.00621 1.000 30.91382 112 GLY A CA 1
ATOM 7483 C C . GLY D 1 113 ? 3.57404 -2.60117 -18.53656 1.000 30.70654 112 GLY A C 1
ATOM 7484 O O . GLY D 1 113 ? 4.27128 -1.87826 -17.81736 1.000 30.37602 112 GLY A O 1
ATOM 7485 N N . PRO D 1 114 ? 2.95757 -3.68181 -18.05955 1.000 29.95336 113 PRO A N 1
ATOM 7486 C CA . PRO D 1 114 ? 3.13902 -4.07315 -16.65555 1.000 33.59476 113 PRO A CA 1
ATOM 7487 C C . PRO D 1 114 ? 4.60153 -4.36392 -16.34502 1.000 33.15707 113 PRO A C 1
ATOM 7488 O O . PRO D 1 114 ? 5.29534 -5.04434 -17.10346 1.000 36.97511 113 PRO A O 1
ATOM 7492 N N . LEU D 1 115 ? 5.06611 -3.83626 -15.21678 1.000 29.81579 114 LEU A N 1
ATOM 7493 C CA . LEU D 1 115 ? 6.45243 -3.96505 -14.79588 1.000 33.37505 114 LEU A CA 1
ATOM 7494 C C . LEU D 1 115 ? 6.57242 -4.98435 -13.67042 1.000 35.28846 114 LEU A C 1
ATOM 7495 O O . LEU D 1 115 ? 5.68415 -5.10736 -12.82211 1.000 30.20425 114 LEU A O 1
ATOM 7500 N N . SER D 1 116 ? 7.68810 -5.70605 -13.66499 1.000 37.40172 115 SER A N 1
ATOM 7501 C CA . SER D 1 116 ? 7.93321 -6.76504 -12.69780 1.000 37.26368 115 SER A CA 1
ATOM 7502 C C . SER D 1 116 ? 8.88583 -6.28271 -11.60654 1.000 39.21832 115 SER A C 1
ATOM 7503 O O . SER D 1 116 ? 9.46040 -5.19621 -11.67961 1.000 38.03134 115 SER A O 1
ATOM 7506 N N . GLU D 1 117 ? 9.04308 -7.11181 -10.57359 1.000 34.72858 116 GLU A N 1
ATOM 7507 C CA . GLU D 1 117 ? 9.85897 -6.71447 -9.43243 1.000 33.07453 116 GLU A CA 1
ATOM 7508 C C . GLU D 1 117 ? 11.35023 -6.79518 -9.72419 1.000 43.78326 116 GLU A C 1
ATOM 7509 O O . GLU D 1 117 ? 12.14472 -6.19295 -8.99348 1.000 42.10486 116 GLU A O 1
ATOM 7515 N N . ASP D 1 118 ? 11.74802 -7.51508 -10.77274 1.000 45.58470 117 ASP A N 1
ATOM 7516 C CA . ASP D 1 118 ? 13.16310 -7.67693 -11.07415 1.000 49.90590 117 ASP A CA 1
ATOM 7517 C C . ASP D 1 118 ? 13.75847 -6.47198 -11.79246 1.000 52.49330 117 ASP A C 1
ATOM 7518 O O . ASP D 1 118 ? 14.98659 -6.33140 -11.81942 1.000 59.71884 117 ASP A O 1
ATOM 7523 N N . ILE D 1 119 ? 12.92987 -5.59480 -12.36172 1.000 51.82432 118 ILE A N 1
ATOM 7524 C CA . ILE D 1 119 ? 13.45850 -4.53832 -13.21513 1.000 53.99587 118 ILE A CA 1
ATOM 7525 C C . ILE D 1 119 ? 14.07198 -3.42578 -12.37832 1.000 53.53311 118 ILE A C 1
ATOM 7526 O O . ILE D 1 119 ? 13.56009 -3.06142 -11.31200 1.000 52.30269 118 ILE A O 1
ATOM 7531 N N . ASP D 1 120 ? 15.19101 -2.89929 -12.86998 1.000 58.76944 119 ASP A N 1
ATOM 7532 C CA . ASP D 1 120 ? 15.82459 -1.66817 -12.41918 1.000 59.87466 119 ASP A CA 1
ATOM 7533 C C . ASP D 1 120 ? 14.81962 -0.52459 -12.34647 1.000 55.47202 119 ASP A C 1
ATOM 7534 O O . ASP D 1 120 ? 14.10607 -0.24587 -13.31415 1.000 54.37052 119 ASP A O 1
ATOM 7539 N N . VAL D 1 121 ? 14.77304 0.15454 -11.19714 1.000 46.43582 120 VAL A N 1
ATOM 7540 C CA . VAL D 1 121 ? 13.81048 1.22303 -10.96327 1.000 46.10927 120 VAL A CA 1
ATOM 7541 C C . VAL D 1 121 ? 14.54138 2.46355 -10.46731 1.000 43.03371 120 VAL A C 1
ATOM 7542 O O . VAL D 1 121 ? 15.64144 2.38981 -9.91429 1.000 45.30230 120 VAL A O 1
ATOM 7546 N N . HIS D 1 122 ? 13.90470 3.61720 -10.67066 1.000 39.82418 121 HIS A N 1
ATOM 7547 C CA . HIS D 1 122 ? 14.45228 4.89626 -10.23411 1.000 39.45317 121 HIS A CA 1
ATOM 7548 C C . HIS D 1 122 ? 13.33346 5.92078 -10.06935 1.000 37.52862 121 HIS A C 1
ATOM 7549 O O . HIS D 1 122 ? 13.06227 6.69996 -10.99141 1.000 37.32538 121 HIS A O 1
ATOM 7556 N N . PRO D 1 123 ? 12.67545 5.95895 -8.91226 1.000 38.85040 122 PRO A N 1
ATOM 7557 C CA . PRO D 1 123 ? 11.52845 6.85759 -8.73648 1.000 38.13234 122 PRO A CA 1
ATOM 7558 C C . PRO D 1 123 ? 11.95012 8.31400 -8.59015 1.000 40.58824 122 PRO A C 1
ATOM 7559 O O . PRO D 1 123 ? 13.08975 8.63296 -8.24277 1.000 38.63944 122 PRO A O 1
ATOM 7563 N N . VAL D 1 124 ? 10.98863 9.20849 -8.84124 1.000 37.08869 123 VAL A N 1
ATOM 7564 C CA . VAL D 1 124 ? 11.27068 10.62386 -9.03923 1.000 42.25217 123 VAL A CA 1
ATOM 7565 C C . VAL D 1 124 ? 10.54017 11.51933 -8.04257 1.000 42.70247 123 VAL A C 1
ATOM 7566 O O . VAL D 1 124 ? 10.60314 12.74404 -8.16301 1.000 43.59536 123 VAL A O 1
ATOM 7570 N N . ASN D 1 125 ? 9.84040 10.94687 -7.06362 1.000 39.35158 124 ASN A N 1
ATOM 7571 C CA . ASN D 1 125 ? 9.24377 11.74248 -5.99834 1.000 37.67322 124 ASN A CA 1
ATOM 7572 C C . ASN D 1 125 ? 9.57907 11.11921 -4.64912 1.000 42.12830 124 ASN A C 1
ATOM 7573 O O . ASN D 1 125 ? 10.01380 9.96778 -4.56480 1.000 37.81956 124 ASN A O 1
ATOM 7578 N N . VAL D 1 126 ? 9.37320 11.90254 -3.58658 1.000 33.60434 125 VAL A N 1
ATOM 7579 C CA . VAL D 1 126 ? 9.91407 11.52887 -2.28247 1.000 37.52682 125 VAL A CA 1
ATOM 7580 C C . VAL D 1 126 ? 9.21386 10.29874 -1.71643 1.000 39.42028 125 VAL A C 1
ATOM 7581 O O . VAL D 1 126 ? 9.82045 9.52946 -0.96003 1.000 40.14821 125 VAL A O 1
ATOM 7585 N N . TYR D 1 127 ? 7.94177 10.08464 -2.06165 1.000 36.95682 126 TYR A N 1
ATOM 7586 C CA . TYR D 1 127 ? 7.24394 8.89476 -1.58287 1.000 37.31489 126 TYR A CA 1
ATOM 7587 C C . TYR D 1 127 ? 7.84507 7.62994 -2.18287 1.000 35.64023 126 TYR A C 1
ATOM 7588 O O . TYR D 1 127 ? 8.11719 6.65857 -1.46721 1.000 33.58385 126 TYR A O 1
ATOM 7597 N N . GLY D 1 128 ? 8.05769 7.62388 -3.49970 1.000 33.35951 127 GLY A N 1
ATOM 7598 C CA . GLY D 1 128 ? 8.68536 6.47408 -4.12952 1.000 33.72370 127 GLY A CA 1
ATOM 7599 C C . GLY D 1 128 ? 10.12041 6.27542 -3.68135 1.000 37.19316 127 GLY A C 1
ATOM 7600 O O . GLY D 1 128 ? 10.58254 5.14179 -3.53022 1.000 38.02003 127 GLY A O 1
ATOM 7601 N N . LYS D 1 129 ? 10.84441 7.37582 -3.45565 1.000 34.42887 128 LYS A N 1
ATOM 7602 C CA . LYS D 1 129 ? 12.22431 7.26533 -2.99466 1.000 38.67041 128 LYS A CA 1
ATOM 7603 C C . LYS D 1 129 ? 12.30349 6.72768 -1.57051 1.000 41.99248 128 LYS A C 1
ATOM 7604 O O . LYS D 1 129 ? 13.24327 5.99469 -1.24091 1.000 44.42663 128 LYS A O 1
ATOM 7610 N N . HIS D 1 130 ? 11.33264 7.06571 -0.71688 1.000 40.47671 129 HIS A N 1
ATOM 7611 C CA . HIS D 1 130 ? 11.39139 6.60465 0.66728 1.000 42.39085 129 HIS A CA 1
ATOM 7612 C C . HIS D 1 130 ? 11.10321 5.11397 0.77057 1.000 41.58544 129 HIS A C 1
ATOM 7613 O O . HIS D 1 130 ? 11.73624 4.40647 1.56350 1.000 40.05558 129 HIS A O 1
ATOM 7620 N N . LYS D 1 131 ? 10.15360 4.61745 -0.02031 1.000 38.04785 130 LYS A N 1
ATOM 7621 C CA . LYS D 1 131 ? 9.77778 3.21408 0.08174 1.000 39.68708 130 LYS A CA 1
ATOM 7622 C C . LYS D 1 131 ? 10.78719 2.29429 -0.59439 1.000 39.75943 130 LYS A C 1
ATOM 7623 O O . LYS D 1 131 ? 10.93327 1.13882 -0.18009 1.000 38.41951 130 LYS A O 1
ATOM 7629 N N . LEU D 1 132 ? 11.49569 2.77699 -1.61963 1.000 35.47107 131 LEU A N 1
ATOM 7630 C CA . LEU D 1 132 ? 12.52092 1.94668 -2.24622 1.000 42.77046 131 LEU A CA 1
ATOM 7631 C C . LEU D 1 132 ? 13.71829 1.76237 -1.32073 1.000 45.97349 131 LEU A C 1
ATOM 7632 O O . LEU D 1 132 ? 14.29239 0.66875 -1.24955 1.000 40.93864 131 LEU A O 1
ATOM 7637 N N . GLU D 1 133 ? 14.10756 2.81665 -0.59995 1.000 47.99152 132 GLU A N 1
ATOM 7638 C CA . GLU D 1 133 ? 15.18752 2.67782 0.37070 1.000 49.07296 132 GLU A CA 1
ATOM 7639 C C . GLU D 1 133 ? 14.77924 1.75850 1.51410 1.000 48.09873 132 GLU A C 1
ATOM 7640 O O . GLU D 1 133 ? 15.59406 0.96561 2.00173 1.000 49.92622 132 GLU A O 1
ATOM 7646 N N . ALA D 1 134 ? 13.51959 1.84625 1.94849 1.000 46.34986 133 ALA A N 1
ATOM 7647 C CA . ALA D 1 134 ? 13.03550 0.97550 3.01505 1.000 46.77200 133 ALA A CA 1
ATOM 7648 C C . ALA D 1 134 ? 13.12886 -0.49002 2.60888 1.000 45.54416 133 ALA A C 1
ATOM 7649 O O . ALA D 1 134 ? 13.55692 -1.33973 3.39903 1.000 37.27619 133 ALA A O 1
ATOM 7651 N N . GLU D 1 135 ? 12.72624 -0.80161 1.37311 1.000 41.58650 134 GLU A N 1
ATOM 7652 C CA . GLU D 1 135 ? 12.88068 -2.15495 0.84632 1.000 42.23712 134 GLU A CA 1
ATOM 7653 C C . GLU D 1 135 ? 14.33667 -2.59748 0.89217 1.000 46.43095 134 GLU A C 1
ATOM 7654 O O . GLU D 1 135 ? 14.66202 -3.65440 1.44524 1.000 50.38057 134 GLU A O 1
ATOM 7660 N N . ARG D 1 136 ? 15.22632 -1.79367 0.30273 1.000 52.36080 135 ARG A N 1
ATOM 7661 C CA . ARG D 1 136 ? 16.63399 -2.16422 0.20178 1.000 52.78934 135 ARG A CA 1
ATOM 7662 C C . ARG D 1 136 ? 17.24315 -2.40929 1.57680 1.000 53.45589 135 ARG A C 1
ATOM 7663 O O . ARG D 1 136 ? 18.02936 -3.34641 1.75969 1.000 57.43610 135 ARG A O 1
ATOM 7671 N N . LYS D 1 137 ? 16.87851 -1.58525 2.55871 1.000 49.86097 136 LYS A N 1
ATOM 7672 C CA . LYS D 1 137 ? 17.39101 -1.73281 3.91264 1.000 50.61477 136 LYS A CA 1
ATOM 7673 C C . LYS D 1 137 ? 16.73839 -2.89444 4.66069 1.000 54.18869 136 LYS A C 1
ATOM 7674 O O . LYS D 1 137 ? 17.29703 -3.36381 5.65680 1.000 54.77170 136 LYS A O 1
ATOM 7680 N N . LEU D 1 138 ? 15.57717 -3.37568 4.19876 1.000 52.42867 137 LEU A N 1
ATOM 7681 C CA . LEU D 1 138 ? 14.95236 -4.54445 4.81883 1.000 52.93885 137 LEU A CA 1
ATOM 7682 C C . LEU D 1 138 ? 15.51641 -5.85436 4.28128 1.000 57.73562 137 LEU A C 1
ATOM 7683 O O . LEU D 1 138 ? 15.69075 -6.80957 5.04589 1.000 54.05889 137 LEU A O 1
ATOM 7688 N N . GLN D 1 139 ? 15.77492 -5.93671 2.97368 1.000 71.64346 138 GLN A N 1
ATOM 7689 C CA . GLN D 1 139 ? 16.39180 -7.14472 2.43782 1.000 71.34812 138 GLN A CA 1
ATOM 7690 C C . GLN D 1 139 ? 17.82622 -7.30480 2.91877 1.000 72.38012 138 GLN A C 1
ATOM 7691 O O . GLN D 1 139 ? 18.34315 -8.42647 2.93733 1.000 74.23668 138 GLN A O 1
ATOM 7697 N N . GLU D 1 140 ? 18.47098 -6.20526 3.31146 1.000 62.06384 139 GLU A N 1
ATOM 7698 C CA . GLU D 1 140 ? 19.79369 -6.28292 3.91926 1.000 62.13158 139 GLU A CA 1
ATOM 7699 C C . GLU D 1 140 ? 19.72358 -6.93045 5.29787 1.000 59.20189 139 GLU A C 1
ATOM 7700 O O . GLU D 1 140 ? 20.42062 -7.91486 5.56954 1.000 61.72797 139 GLU A O 1
ATOM 7706 N N . ILE D 1 141 ? 18.86789 -6.40315 6.17468 1.000 58.92459 140 ILE A N 1
ATOM 7707 C CA . ILE D 1 141 ? 18.81987 -6.87259 7.55632 1.000 53.18302 140 ILE A CA 1
ATOM 7708 C C . ILE D 1 141 ? 17.97494 -8.13471 7.67873 1.000 47.83595 140 ILE A C 1
ATOM 7709 O O . ILE D 1 141 ? 18.36715 -9.09899 8.34575 1.000 46.80929 140 ILE A O 1
ATOM 7714 N N . LEU D 1 142 ? 16.79966 -8.14883 7.04680 1.000 44.62966 141 LEU A N 1
ATOM 7715 C CA . LEU D 1 142 ? 15.80441 -9.20362 7.23044 1.000 47.05700 141 LEU A CA 1
ATOM 7716 C C . LEU D 1 142 ? 15.55879 -9.90080 5.89707 1.000 46.36160 141 LEU A C 1
ATOM 7717 O O . LEU D 1 142 ? 14.59552 -9.57745 5.18631 1.000 51.58209 141 LEU A O 1
ATOM 7722 N N . PRO D 1 143 ? 16.39306 -10.87702 5.53196 1.000 40.66448 142 PRO A N 1
ATOM 7723 C CA . PRO D 1 143 ? 16.22184 -11.55394 4.24092 1.000 41.27231 142 PRO A CA 1
ATOM 7724 C C . PRO D 1 143 ? 15.04537 -12.51560 4.19516 1.000 42.47333 142 PRO A C 1
ATOM 7725 O O . PRO D 1 143 ? 14.75822 -13.06398 3.12477 1.000 42.57578 142 PRO A O 1
ATOM 7729 N N . THR D 1 144 ? 14.36656 -12.74345 5.31706 1.000 39.54389 143 THR A N 1
ATOM 7730 C CA . THR D 1 144 ? 13.07800 -13.41752 5.30214 1.000 36.91964 143 THR A CA 1
ATOM 7731 C C . THR D 1 144 ? 11.91661 -12.44792 5.11866 1.000 40.24505 143 THR A C 1
ATOM 7732 O O . THR D 1 144 ? 10.79357 -12.89361 4.86958 1.000 36.97741 143 THR A O 1
ATOM 7736 N N . SER D 1 145 ? 12.16313 -11.14186 5.20449 1.000 40.66017 144 SER A N 1
ATOM 7737 C CA . SER D 1 145 ? 11.08589 -10.16258 5.14772 1.000 37.98911 144 SER A CA 1
ATOM 7738 C C . SER D 1 145 ? 10.48297 -10.07479 3.74878 1.000 36.99614 144 SER A C 1
ATOM 7739 O O . SER D 1 145 ? 11.13663 -10.35751 2.74176 1.000 38.95891 144 SER A O 1
ATOM 7742 N N . VAL D 1 146 ? 9.22029 -9.65720 3.70034 1.000 39.21215 145 VAL A N 1
ATOM 7743 C CA . VAL D 1 146 ? 8.42776 -9.61712 2.47688 1.000 32.89614 145 VAL A CA 1
ATOM 7744 C C . VAL D 1 146 ? 7.93756 -8.19037 2.27935 1.000 28.98448 145 VAL A C 1
ATOM 7745 O O . VAL D 1 146 ? 7.20504 -7.66116 3.12426 1.000 34.21990 145 VAL A O 1
ATOM 7749 N N . SER D 1 147 ? 8.33005 -7.57194 1.16783 1.000 27.68282 146 SER A N 1
ATOM 7750 C CA . SER D 1 147 ? 7.86438 -6.23737 0.80885 1.000 32.43421 146 SER A CA 1
ATOM 7751 C C . SER D 1 147 ? 6.78190 -6.35292 -0.25791 1.000 29.50508 146 SER A C 1
ATOM 7752 O O . SER D 1 147 ? 7.01135 -6.93686 -1.32254 1.000 31.16848 146 SER A O 1
ATOM 7755 N N . LEU D 1 148 ? 5.60560 -5.79960 0.03370 1.000 29.60636 147 LEU A N 1
ATOM 7756 C CA . LEU D 1 148 ? 4.44930 -5.85850 -0.85417 1.000 27.26378 147 LEU A CA 1
ATOM 7757 C C . LEU D 1 148 ? 4.23881 -4.47543 -1.45872 1.000 27.06768 147 LEU A C 1
ATOM 7758 O O . LEU D 1 148 ? 3.88548 -3.52861 -0.74751 1.000 29.57577 147 LEU A O 1
ATOM 7763 N N . ARG D 1 149 ? 4.44868 -4.36094 -2.76735 1.000 29.08503 148 ARG A N 1
ATOM 7764 C CA . ARG D 1 149 ? 4.26762 -3.09238 -3.46855 1.000 26.61093 148 ARG A CA 1
ATOM 7765 C C . ARG D 1 149 ? 2.77670 -2.88451 -3.70409 1.000 26.32072 148 ARG A C 1
ATOM 7766 O O . ARG D 1 149 ? 2.18471 -3.48131 -4.60627 1.000 26.46721 148 ARG A O 1
ATOM 7774 N N . LEU D 1 150 ? 2.16638 -2.04123 -2.87623 1.000 29.56469 149 LEU A N 1
ATOM 7775 C CA . LEU D 1 150 ? 0.73893 -1.77036 -2.92787 1.000 25.66478 149 LEU A CA 1
ATOM 7776 C C . LEU D 1 150 ? 0.43860 -0.63213 -3.89864 1.000 27.52259 149 LEU A C 1
ATOM 7777 O O . LEU D 1 150 ? 1.30469 0.17824 -4.23698 1.000 32.11244 149 LEU A O 1
ATOM 7782 N N . THR D 1 151 ? -0.81164 -0.57969 -4.34476 1.000 26.81416 150 THR A N 1
ATOM 7783 C CA . THR D 1 151 ? -1.28100 0.49564 -5.20011 1.000 29.32542 150 THR A CA 1
ATOM 7784 C C . THR D 1 151 ? -2.11150 1.47627 -4.37880 1.000 27.64056 150 THR A C 1
ATOM 7785 O O . THR D 1 151 ? -2.31421 1.30502 -3.17384 1.000 27.92434 150 THR A O 1
ATOM 7789 N N . TRP D 1 152 ? -2.58112 2.53049 -5.04255 1.000 27.29206 151 TRP A N 1
ATOM 7790 C CA . TRP D 1 152 ? -3.64126 3.34525 -4.47236 1.000 29.28763 151 TRP A CA 1
ATOM 7791 C C . TRP D 1 152 ? -4.85855 2.46300 -4.22513 1.000 32.63312 151 TRP A C 1
ATOM 7792 O O . TRP D 1 152 ? -5.13084 1.52735 -4.98425 1.000 27.37040 151 TRP A O 1
ATOM 7803 N N . MET D 1 153 ? -5.57294 2.73791 -3.13672 1.000 31.02026 152 MET A N 1
ATOM 7804 C CA . MET D 1 153 ? 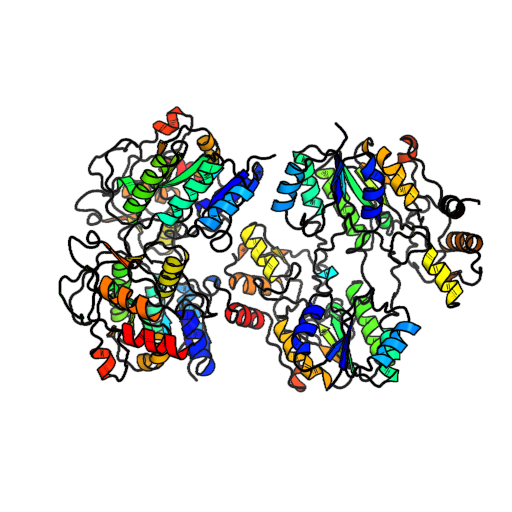-6.63066 1.85557 -2.67269 1.000 26.41551 152 MET A CA 1
ATOM 7805 C C . MET D 1 153 ? -7.89148 2.65273 -2.37193 1.000 32.23225 152 MET A C 1
ATOM 7806 O O . MET D 1 153 ? -7.91307 3.88555 -2.42043 1.000 28.88085 152 MET A O 1
ATOM 7811 N N . TYR D 1 154 ? -8.95119 1.91980 -2.04922 1.000 34.19352 153 TYR A N 1
ATOM 7812 C CA . TYR D 1 154 ? -10.24336 2.52141 -1.77006 1.000 35.74200 153 TYR A CA 1
ATOM 7813 C C . TYR D 1 154 ? -11.12206 1.47934 -1.08855 1.000 34.33957 153 TYR A C 1
ATOM 7814 O O . TYR D 1 154 ? -10.98319 0.27805 -1.33556 1.000 32.26959 153 TYR A O 1
ATOM 7823 N N . ASP D 1 155 ? -12.00851 1.94524 -0.21835 1.000 36.74344 154 ASP A N 1
ATOM 7824 C CA . ASP D 1 155 ? -13.11284 1.12905 0.25976 1.000 36.92337 154 ASP A CA 1
ATOM 7825 C C . ASP D 1 155 ? -14.38747 1.56783 -0.45175 1.000 36.35106 154 ASP A C 1
ATOM 7826 O O . ASP D 1 155 ? -14.41569 2.58895 -1.14139 1.000 37.33939 154 ASP A O 1
ATOM 7831 N N . HIS D 1 156 ? -15.44135 0.76975 -0.30266 1.000 41.21542 155 HIS A N 1
ATOM 7832 C CA . HIS D 1 156 ? -16.72265 1.13950 -0.88642 1.000 42.70818 155 HIS A CA 1
ATOM 7833 C C . HIS D 1 156 ? -17.14789 2.50076 -0.33974 1.000 40.73220 155 HIS A C 1
ATOM 7834 O O . HIS D 1 156 ? -16.96113 2.77317 0.85190 1.000 41.27571 155 HIS A O 1
ATOM 7841 N N . PRO D 1 157 ? -17.68529 3.39022 -1.18197 1.000 42.33140 156 PRO A N 1
ATOM 7842 C CA . PRO D 1 157 ? -17.93731 4.76730 -0.71667 1.000 41.66548 156 PRO A CA 1
ATOM 7843 C C . PRO D 1 157 ? -18.92660 4.85155 0.43209 1.000 40.02377 156 PRO A C 1
ATOM 7844 O O . PRO D 1 157 ? -18.75169 5.67875 1.33505 1.000 38.12091 156 PRO A O 1
ATOM 7848 N N . SER D 1 158 ? -19.95786 4.01320 0.42908 1.000 42.09573 157 SER A N 1
ATOM 7849 C CA . SER D 1 158 ? -20.96122 4.01250 1.48533 1.000 44.64880 157 SER A CA 1
ATOM 7850 C C . SER D 1 158 ? -20.54016 3.20251 2.70655 1.000 45.21405 157 SER A C 1
ATOM 7851 O O . SER D 1 158 ? -21.39324 2.87967 3.54051 1.000 45.85039 157 SER A O 1
ATOM 7854 N N . SER D 1 159 ? -19.25820 2.86938 2.83001 1.000 48.63048 158 SER A N 1
ATOM 7855 C CA . SER D 1 159 ? -18.79398 2.07415 3.95670 1.000 45.95445 158 SER A CA 1
ATOM 7856 C C . SER D 1 159 ? -18.84794 2.87836 5.24744 1.000 48.85309 158 SER A C 1
ATOM 7857 O O . SER D 1 159 ? -18.60065 4.08718 5.25978 1.000 47.79348 158 SER A O 1
ATOM 7860 N N . LYS D 1 160 ? -19.17447 2.19338 6.34393 1.000 49.50721 159 LY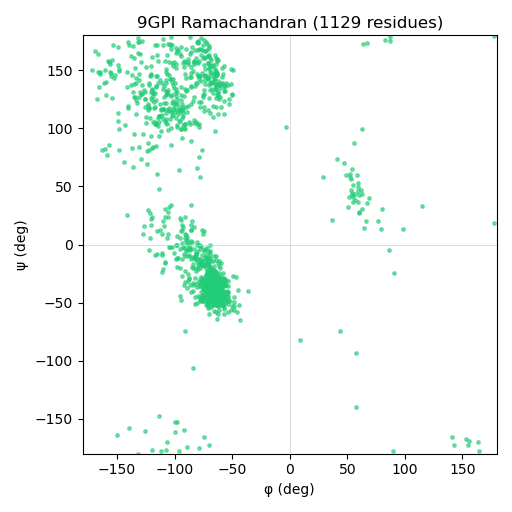S A N 1
ATOM 7861 C CA . LYS D 1 160 ? -19.13219 2.82932 7.65320 1.000 49.09586 159 LYS A CA 1
ATOM 7862 C C . LYS D 1 160 ? -17.70350 3.02485 8.14621 1.000 52.14324 159 LYS A C 1
ATOM 7863 O O . LYS D 1 160 ? -17.47844 3.84106 9.04598 1.000 53.30123 159 LYS A O 1
ATOM 7869 N N . ILE D 1 161 ? -16.74142 2.31065 7.57092 1.000 54.30770 160 ILE A N 1
ATOM 7870 C CA . ILE D 1 161 ? -15.34904 2.38300 8.03078 1.000 49.69158 160 ILE A CA 1
ATOM 7871 C C . ILE D 1 161 ? -14.72987 3.69837 7.56922 1.000 51.16414 160 ILE A C 1
ATOM 7872 O O . ILE D 1 161 ? -14.81274 4.03359 6.37418 1.000 51.73611 160 ILE A O 1
ATOM 7877 N N . PRO D 1 162 ? -14.10122 4.46282 8.46226 1.000 54.75210 161 PRO A N 1
ATOM 7878 C CA . PRO D 1 162 ? -13.56911 5.77430 8.07545 1.000 56.40796 161 PRO A CA 1
ATOM 7879 C C . PRO D 1 162 ? -12.44861 5.68554 7.04832 1.000 54.50551 161 PRO A C 1
ATOM 7880 O O . PRO D 1 162 ? -11.64696 4.74805 7.03390 1.000 51.21676 161 PRO A O 1
ATOM 7884 N N . GLN D 1 163 ? -12.39713 6.71036 6.19886 1.000 53.09350 162 GLN A N 1
ATOM 7885 C CA . GLN D 1 163 ? -11.48477 6.82846 5.06842 1.000 53.75101 162 GLN A CA 1
ATOM 7886 C C . GLN D 1 163 ? -11.43363 8.25725 4.55071 1.000 53.47503 162 GLN A C 1
ATOM 7887 O O . GLN D 1 163 ? -12.42919 8.98546 4.57823 1.000 56.16949 162 GLN A O 1
ATOM 7893 N N . HIS D 1 164 ? -10.25015 8.63591 4.07099 1.000 51.25286 163 HIS A N 1
ATOM 7894 C CA . HIS D 1 164 ? -10.06301 9.89518 3.37387 1.000 50.45116 163 HIS A CA 1
ATOM 7895 C C . HIS D 1 164 ? -10.67196 9.81933 1.97626 1.000 46.30441 163 HIS A C 1
ATOM 7896 O O . HIS D 1 164 ? -11.01163 8.74689 1.46648 1.000 44.39085 163 HIS A O 1
ATOM 7903 N N . LYS D 1 165 ? -10.80614 10.98861 1.35686 1.000 41.85398 164 LYS A N 1
ATOM 7904 C CA . LYS D 1 165 ? -11.22000 11.07194 -0.03558 1.000 41.67960 164 LYS A CA 1
ATOM 7905 C C . LYS D 1 165 ? -10.33248 10.19696 -0.91504 1.000 42.13455 164 LYS A C 1
ATOM 7906 O O . LYS D 1 165 ? -9.10377 10.30904 -0.89152 1.000 46.97516 164 LYS A O 1
ATOM 7912 N N . ASN D 1 166 ? -10.95925 9.30248 -1.67307 1.000 38.49765 165 ASN A N 1
ATOM 7913 C CA . ASN D 1 166 ? -10.25350 8.51623 -2.67235 1.000 39.84301 165 ASN A CA 1
ATOM 7914 C C . ASN D 1 166 ? -11.14332 8.41181 -3.90312 1.000 37.58244 165 ASN A C 1
ATOM 7915 O O . ASN D 1 166 ? -12.28966 8.86791 -3.89656 1.000 38.61742 165 ASN A O 1
ATOM 7920 N N . LEU D 1 167 ? -10.59756 7.81573 -4.96847 1.000 40.26103 166 LEU A N 1
ATOM 7921 C CA . LEU D 1 167 ? -11.19001 7.91401 -6.30729 1.000 36.74577 166 LEU A CA 1
ATOM 7922 C C . LEU D 1 167 ? -12.70166 7.72421 -6.35576 1.000 38.42518 166 LEU A C 1
ATOM 7923 O O . LEU D 1 167 ? -13.37951 8.58112 -6.93889 1.000 35.27386 166 LEU A O 1
ATOM 7928 N N . PRO D 1 168 ? -13.28983 6.65706 -5.79805 1.000 40.33441 167 PRO A N 1
ATOM 7929 C CA . PRO D 1 168 ? -14.75180 6.52179 -5.89661 1.000 43.27755 167 PRO A CA 1
ATOM 7930 C C . PRO D 1 168 ? -15.49873 7.65435 -5.21828 1.000 37.34286 167 PRO A C 1
ATOM 7931 O O . PRO D 1 168 ? -16.49120 8.15046 -5.76556 1.000 37.01554 167 PRO A O 1
ATOM 7935 N N . ILE D 1 169 ? -15.04275 8.09115 -4.04353 1.000 38.39976 168 ILE A N 1
ATOM 7936 C CA . ILE D 1 169 ? -15.68374 9.22414 -3.38450 1.000 41.10407 168 ILE A CA 1
ATOM 7937 C C . ILE D 1 169 ? -15.53363 10.48328 -4.23022 1.000 44.10633 168 ILE A C 1
ATOM 7938 O O . ILE D 1 169 ? -16.46923 11.28413 -4.34768 1.000 44.30161 168 ILE A O 1
ATOM 7943 N N . MET D 1 170 ? -14.36542 10.66265 -4.85602 1.000 43.40114 169 MET A N 1
ATOM 7944 C CA . MET D 1 170 ? -14.14171 11.83451 -5.70042 1.000 40.87891 169 MET A CA 1
ATOM 7945 C C . MET D 1 170 ? -15.09044 11.85423 -6.89207 1.000 42.77321 169 MET A C 1
ATOM 7946 O O . MET D 1 170 ? -15.55554 12.92291 -7.30538 1.000 42.56086 169 MET A O 1
ATOM 7951 N N . LEU D 1 171 ? -15.37757 10.68598 -7.47026 1.000 40.15941 170 LEU A N 1
ATOM 7952 C CA . LEU D 1 171 ? -16.34230 10.63584 -8.56359 1.000 44.04185 170 LEU A CA 1
ATOM 7953 C C . LEU D 1 171 ? -17.71748 11.10467 -8.10053 1.000 48.77731 170 LEU A C 1
ATOM 7954 O O . LEU D 1 171 ? -18.41384 11.82329 -8.82665 1.000 46.99437 170 LEU A O 1
ATOM 7959 N N . LEU D 1 172 ? -18.11121 10.73153 -6.87929 1.000 46.74961 171 LEU A N 1
ATOM 7960 C CA . LEU D 1 172 ? -19.42010 11.11982 -6.36816 1.000 48.42691 171 LEU A CA 1
ATOM 7961 C C . LEU D 1 172 ? -19.48290 12.61382 -6.06454 1.000 50.29444 171 LEU A C 1
ATOM 7962 O O . LEU D 1 172 ? -20.50305 13.26128 -6.34658 1.000 56.21290 171 LEU A O 1
ATOM 7967 N N . GLU D 1 173 ? -18.41537 13.17545 -5.48033 1.000 54.94972 172 GLU A N 1
ATOM 7968 C CA . GLU D 1 173 ? -18.28078 14.63129 -5.40304 1.000 56.39586 172 GLU A CA 1
ATOM 7969 C C . GLU D 1 173 ? -18.54143 15.25891 -6.75633 1.000 56.75156 172 GLU A C 1
ATOM 7970 O O . GLU D 1 173 ? -19.38941 16.14795 -6.89909 1.000 58.23495 172 GLU A O 1
ATOM 7976 N N . ALA D 1 174 ? -17.78058 14.81339 -7.75931 1.000 55.57325 173 ALA A N 1
ATOM 7977 C CA . ALA D 1 174 ? -17.83773 15.39960 -9.09955 1.000 51.39736 173 ALA A CA 1
ATOM 7978 C C . ALA D 1 174 ? -19.25527 15.38538 -9.65149 1.000 57.47335 173 ALA A C 1
ATOM 7979 O O . ALA D 1 174 ? -19.73648 16.38973 -10.18914 1.000 56.02240 173 ALA A O 1
ATOM 7981 N N . LYS D 1 175 ? -19.93816 14.24409 -9.53744 1.000 54.44245 174 LYS A N 1
ATOM 7982 C CA . LYS D 1 175 ? -21.35198 14.20273 -9.88956 1.000 54.04142 174 LYS A CA 1
ATOM 7983 C C . LYS D 1 175 ? -22.16961 15.12412 -8.99569 1.000 61.11322 174 LYS A C 1
ATOM 7984 O O . LYS D 1 175 ? -23.13920 15.73709 -9.45621 1.000 64.35250 174 LYS A O 1
ATOM 7990 N N . GLU D 1 176 ? -21.78525 15.26355 -7.72921 1.000 71.22508 175 GLU A N 1
ATOM 7991 C CA . GLU D 1 176 ? -22.60666 16.06827 -6.83362 1.000 71.46925 175 GLU A CA 1
ATOM 7992 C C . GLU D 1 176 ? -22.43449 17.56176 -7.10142 1.000 71.22809 175 GLU A C 1
ATOM 7993 O O . GLU D 1 176 ? -23.42180 18.29092 -7.23232 1.000 72.91241 175 GLU A O 1
ATOM 7999 N N . LYS D 1 177 ? -21.19373 18.03720 -7.20210 1.000 60.94372 176 LYS A N 1
ATOM 8000 C CA . LYS D 1 177 ? -20.92905 19.45448 -7.42086 1.000 60.70721 176 LYS A CA 1
ATOM 8001 C C . LYS D 1 177 ? -20.93801 19.84987 -8.89181 1.000 59.59170 176 LYS A C 1
ATOM 8002 O O . LYS D 1 177 ? -20.80794 21.04210 -9.19205 1.000 56.84598 176 LYS A O 1
ATOM 8008 N N . ASN D 1 178 ? -21.09422 18.89227 -9.80656 1.000 57.01510 177 ASN A N 1
ATOM 8009 C CA . ASN D 1 178 ? -20.97900 19.13899 -11.24504 1.000 52.31311 177 ASN A CA 1
ATOM 8010 C C . ASN D 1 178 ? -19.65113 19.82570 -11.56747 1.000 49.28696 177 ASN A C 1
ATOM 8011 O O . ASN D 1 178 ? -19.58756 20.82386 -12.28909 1.000 46.29227 177 ASN A O 1
ATOM 8016 N N . VAL D 1 179 ? -18.57746 19.28295 -11.00083 1.000 51.65816 178 VAL A N 1
ATOM 8017 C CA . VAL D 1 179 ? -17.22024 19.75643 -11.26366 1.000 48.43881 178 VAL A CA 1
ATOM 8018 C C . VAL D 1 179 ? -16.38998 18.56467 -11.72580 1.000 49.85023 178 VAL A C 1
ATOM 8019 O O . VAL D 1 179 ? -16.32785 17.54700 -11.02262 1.000 48.95296 178 VAL A O 1
ATOM 8023 N N . PRO D 1 180 ? -15.74445 18.63913 -12.88683 1.000 51.17742 179 PRO A N 1
ATOM 8024 C CA . PRO D 1 180 ? -15.04986 17.46290 -13.42091 1.000 48.51211 179 PRO A CA 1
ATOM 8025 C C . PRO D 1 180 ? -13.82035 17.08435 -12.60806 1.000 42.96021 179 PRO A C 1
ATOM 8026 O O . PRO D 1 180 ? -13.13152 17.93208 -12.03459 1.000 39.82340 179 PRO A O 1
ATOM 8030 N N . PHE D 1 181 ? -13.55421 15.77933 -12.56864 1.000 42.27335 180 PHE A N 1
ATOM 8031 C CA . PHE D 1 181 ? -12.34889 15.23826 -11.95434 1.000 44.85766 180 PHE A CA 1
ATOM 8032 C C . PHE D 1 181 ? -11.26209 15.10272 -13.01434 1.000 42.30837 180 PHE A C 1
ATOM 8033 O O . PHE D 1 181 ? -11.48747 14.50371 -14.07103 1.000 43.90002 180 PHE A O 1
ATOM 8041 N N . VAL D 1 182 ? -10.08833 15.65706 -12.72942 1.000 38.46580 181 VAL A N 1
ATOM 8042 C CA . VAL D 1 182 ? -9.01841 15.77043 -13.71537 1.000 39.50475 181 VAL A CA 1
ATOM 8043 C C . VAL D 1 182 ? -8.10236 14.55701 -13.61128 1.000 45.86675 181 VAL A C 1
ATOM 8044 O O . VAL D 1 182 ? -7.47696 14.32544 -12.57034 1.000 50.02272 181 VAL A O 1
ATOM 8048 N N . THR D 1 183 ? -8.01831 13.78974 -14.69275 1.000 41.48663 182 THR A N 1
ATOM 8049 C CA . THR D 1 183 ? -7.09807 12.66127 -14.78544 1.000 42.59601 182 THR A CA 1
ATOM 8050 C C . THR D 1 183 ? -6.26828 12.86551 -16.05339 1.000 44.84265 182 THR A C 1
ATOM 8051 O O . THR D 1 183 ? -6.16718 13.97648 -16.58917 1.000 43.99347 182 THR A O 1
ATOM 8055 N N . THR D 1 184 ? -5.65848 11.79344 -16.56068 1.000 37.95897 183 THR A N 1
ATOM 8056 C CA . THR D 1 184 ? -4.80340 11.93527 -17.73427 1.000 41.21384 183 THR A CA 1
ATOM 8057 C C . THR D 1 184 ? -4.65130 10.60237 -18.45296 1.000 40.26212 183 THR A C 1
ATOM 8058 O O . THR D 1 184 ? -4.84220 9.53055 -17.87236 1.000 39.05822 183 THR A O 1
ATOM 8062 N N . VAL D 1 185 ? -4.29409 10.69482 -19.73945 1.000 36.23916 184 VAL A N 1
ATOM 8063 C CA . VAL D 1 185 ? -3.87367 9.52728 -20.50985 1.000 40.05233 184 VAL A CA 1
ATOM 8064 C C . VAL D 1 185 ? -2.39437 9.22415 -20.33059 1.000 38.59022 184 VAL A C 1
ATOM 8065 O O . VAL D 1 185 ? -1.93355 8.15607 -20.76190 1.000 38.65058 184 VAL A O 1
ATOM 8069 N N . ASN D 1 186 ? -1.63355 10.12871 -19.71348 1.000 35.61413 185 ASN A N 1
ATOM 8070 C CA . ASN D 1 186 ? -0.20811 9.94263 -19.48640 1.000 38.25614 185 ASN A CA 1
ATOM 8071 C C . ASN D 1 186 ? 0.09276 9.28237 -18.14301 1.000 37.32838 185 ASN A C 1
ATOM 8072 O O . ASN D 1 186 ? 1.19454 9.45689 -17.60988 1.000 35.33530 185 ASN A O 1
ATOM 8077 N N . GLU D 1 187 ? -0.86109 8.53796 -17.58556 1.000 34.50608 186 GLU A N 1
ATOM 8078 C CA . GLU D 1 187 ? -0.66038 7.79084 -16.35020 1.000 35.18795 186 GLU A CA 1
ATOM 8079 C C . GLU D 1 187 ? -1.25238 6.40147 -16.50901 1.000 40.22148 186 GLU A C 1
ATOM 8080 O O . GLU D 1 187 ? -2.39690 6.25870 -16.94849 1.000 39.05812 186 GLU A O 1
ATOM 8086 N N . TYR D 1 188 ? -0.47476 5.38513 -16.14718 1.000 34.55838 187 TYR A N 1
ATOM 8087 C CA . TYR D 1 188 ? -0.91780 3.99564 -16.17704 1.000 36.41849 187 TYR A CA 1
ATOM 8088 C C . TYR D 1 188 ? -0.88586 3.47137 -14.74841 1.000 35.77745 187 TYR A C 1
ATOM 8089 O O . TYR D 1 188 ? 0.19127 3.20472 -14.20395 1.000 31.76547 187 TYR A O 1
ATOM 8098 N N . ARG D 1 189 ? -2.06248 3.33268 -14.14064 1.000 34.34078 188 ARG A N 1
ATOM 8099 C CA . ARG D 1 189 ? -2.16043 2.99779 -12.72871 1.000 33.42574 188 ARG A CA 1
ATOM 8100 C C . ARG D 1 189 ? -3.31113 2.02771 -12.50382 1.000 29.29135 188 ARG A C 1
ATOM 8101 O O . ARG D 1 189 ? -4.31472 2.04877 -13.22068 1.000 31.28312 188 ARG A O 1
ATOM 8109 N N . ALA D 1 190 ? -3.14562 1.16781 -11.50480 1.000 26.63990 189 ALA A N 1
ATOM 8110 C CA . ALA D 1 190 ? -4.21504 0.33191 -10.98860 1.000 33.87812 189 ALA A CA 1
ATOM 8111 C C . ALA D 1 190 ? -4.65208 0.85133 -9.62557 1.000 32.49346 189 ALA A C 1
ATOM 8112 O O . ALA D 1 190 ? -3.85183 1.41153 -8.87057 1.000 25.89672 189 ALA A O 1
ATOM 8114 N N . ILE D 1 191 ? -5.93336 0.67597 -9.31824 1.000 28.24236 190 ILE A N 1
ATOM 8115 C CA . ILE D 1 191 ? -6.45266 0.92797 -7.98098 1.000 28.39131 190 ILE A CA 1
ATOM 8116 C C . ILE D 1 191 ? -7.09924 -0.35334 -7.48127 1.000 26.39146 190 ILE A C 1
ATOM 8117 O O . ILE D 1 191 ? -7.77478 -1.06001 -8.23824 1.000 31.07521 190 ILE A O 1
ATOM 8122 N N . THR D 1 192 ? -6.87591 -0.65895 -6.20922 1.000 25.40097 191 THR A N 1
ATOM 8123 C CA . THR D 1 192 ? -7.23651 -1.94737 -5.64305 1.000 26.45725 191 THR A CA 1
ATOM 8124 C C . THR D 1 192 ? -8.24321 -1.74202 -4.52368 1.000 28.04803 191 THR A C 1
ATOM 8125 O O . THR D 1 192 ? -8.03458 -0.90161 -3.64161 1.000 29.75788 191 THR A O 1
ATOM 8129 N N . PHE D 1 193 ? -9.33728 -2.49653 -4.57201 1.000 26.78888 192 PHE A N 1
ATOM 8130 C CA . PHE D 1 193 ? -10.26779 -2.52586 -3.45442 1.000 28.25584 192 PHE A CA 1
ATOM 8131 C C . PHE D 1 193 ? -9.56903 -3.11844 -2.23672 1.000 28.44109 192 PHE A C 1
ATOM 8132 O O . PHE D 1 193 ? -8.88002 -4.13766 -2.33727 1.000 30.85952 192 PHE A O 1
ATOM 8140 N N . VAL D 1 194 ? -9.73540 -2.46230 -1.08496 1.000 29.38734 193 VAL A N 1
ATOM 8141 C CA . VAL D 1 194 ? -8.96581 -2.82022 0.10551 1.000 28.89820 193 VAL A CA 1
ATOM 8142 C C . VAL D 1 194 ? -9.26197 -4.24708 0.55023 1.000 24.62866 193 VAL A C 1
ATOM 8143 O O . VAL D 1 194 ? -8.40050 -4.91159 1.14035 1.000 31.03918 193 VAL A O 1
ATOM 8147 N N . GLY D 1 195 ? -10.46445 -4.75079 0.25894 1.000 31.12060 194 GLY A N 1
ATOM 8148 C CA . GLY D 1 195 ? -10.81683 -6.09773 0.68537 1.000 28.79765 194 GLY A CA 1
ATOM 8149 C C . GLY D 1 195 ? -9.92333 -7.16497 0.08135 1.000 25.25936 194 GLY A C 1
ATOM 8150 O O . GLY D 1 195 ? -9.55697 -8.13340 0.75181 1.000 31.70757 194 GLY A O 1
ATOM 8151 N N . GLU D 1 196 ? -9.55871 -7.00477 -1.19221 1.000 25.45169 195 GLU A N 1
ATOM 8152 C CA . GLU D 1 196 ? -8.65897 -7.96906 -1.81764 1.000 27.98581 195 GLU A CA 1
ATOM 8153 C C . GLU D 1 196 ? -7.25774 -7.88462 -1.22350 1.000 29.05381 195 GLU A C 1
ATOM 8154 O O . GLU D 1 196 ? -6.57653 -8.90655 -1.08208 1.000 26.05137 195 GLU A O 1
ATOM 8160 N N . VAL D 1 197 ? -6.80949 -6.67597 -0.87120 1.000 25.96339 196 VAL A N 1
ATOM 8161 C CA . VAL D 1 197 ? -5.53284 -6.52898 -0.17399 1.000 25.30008 196 VAL A CA 1
ATOM 8162 C C . VAL D 1 197 ? -5.59284 -7.21873 1.17978 1.000 25.89944 196 VAL A C 1
ATOM 8163 O O . VAL D 1 197 ? -4.65963 -7.92370 1.58296 1.000 25.36128 196 VAL A O 1
ATOM 8167 N N . VAL D 1 198 ? -6.70270 -7.03506 1.89510 1.000 25.04203 197 VAL A N 1
ATOM 8168 C CA . VAL D 1 198 ? -6.80623 -7.51048 3.26983 1.000 28.03422 197 VAL A CA 1
ATOM 8169 C C . VAL D 1 198 ? -6.98439 -9.02486 3.31190 1.000 25.20069 197 VAL A C 1
ATOM 8170 O O . VAL D 1 198 ? -6.36099 -9.71262 4.12958 1.000 28.19022 197 VAL A O 1
ATOM 8174 N N . GLU D 1 199 ? -7.82580 -9.57139 2.42941 1.000 25.41197 198 GLU A N 1
ATOM 8175 C CA . GLU D 1 199 ? -8.14477 -10.99589 2.48104 1.000 29.68663 198 GLU A CA 1
ATOM 8176 C C . GLU D 1 199 ? -6.98410 -11.88189 2.04312 1.000 31.14996 198 GLU A C 1
ATOM 8177 O O . GLU D 1 199 ? -6.94281 -13.05541 2.42444 1.000 28.90730 198 GLU A O 1
ATOM 8183 N N . ASN D 1 200 ? -6.05052 -11.36173 1.25056 1.000 26.35407 199 ASN A N 1
ATOM 8184 C CA . ASN D 1 200 ? -4.90162 -12.13527 0.80281 1.000 26.37749 199 ASN A CA 1
ATOM 8185 C C . ASN D 1 200 ? -3.71476 -12.04351 1.75269 1.000 26.30487 199 ASN A C 1
ATOM 8186 O O . ASN D 1 200 ? -2.64024 -12.55529 1.42109 1.000 26.57495 199 ASN A O 1
ATOM 8191 N N . ILE D 1 201 ? -3.87367 -11.40942 2.91797 1.000 25.98324 200 ILE A N 1
ATOM 8192 C CA . ILE D 1 201 ? -2.70580 -11.11525 3.74330 1.000 25.92706 200 ILE A CA 1
ATOM 8193 C C . ILE D 1 201 ? -2.10399 -12.39479 4.31355 1.000 27.77868 200 ILE A C 1
ATOM 8194 O O . ILE D 1 201 ? -0.87737 -12.51824 4.41334 1.000 30.40799 200 ILE A O 1
ATOM 8199 N N . GLU D 1 202 ? -2.94346 -13.37364 4.67548 1.000 29.25414 201 GLU A N 1
ATOM 8200 C CA . GLU D 1 202 ? -2.41999 -14.61568 5.23900 1.000 28.38122 201 GLU A CA 1
ATOM 8201 C C . GLU D 1 202 ? -1.50482 -15.32322 4.25150 1.000 28.13185 201 GLU A C 1
ATOM 8202 O O . GLU D 1 202 ? -0.47238 -15.88199 4.64000 1.000 28.14249 201 GLU A O 1
ATOM 8208 N N . LYS D 1 203 ? -1.86117 -15.30061 2.96643 1.000 27.11979 202 LYS A N 1
ATOM 8209 C CA . LYS D 1 203 ? -1.05269 -15.97685 1.96205 1.000 28.11529 202 LYS A CA 1
ATOM 8210 C C . LYS D 1 203 ? 0.34437 -15.37707 1.84035 1.000 35.86799 202 LYS A C 1
ATOM 8211 O O . LYS D 1 203 ? 1.27086 -16.08295 1.42701 1.000 41.45111 202 LYS A O 1
ATOM 8217 N N . THR D 1 204 ? 0.52583 -14.10545 2.20165 1.000 32.35210 203 THR A N 1
ATOM 8218 C CA . THR D 1 204 ? 1.85264 -13.50237 2.15788 1.000 28.19772 203 THR A CA 1
ATOM 8219 C C . THR D 1 204 ? 2.74608 -13.94341 3.30830 1.000 33.62104 203 THR A C 1
ATOM 8220 O O . THR D 1 204 ? 3.96131 -13.72952 3.24091 1.000 40.91503 203 THR A O 1
ATOM 8224 N N . PHE D 1 205 ? 2.18164 -14.55204 4.35438 1.000 29.16408 204 PHE A N 1
ATOM 8225 C CA . PHE D 1 205 ? 2.99349 -14.95199 5.49907 1.000 34.28730 204 PHE A CA 1
ATOM 8226 C C . PHE D 1 205 ? 3.86826 -16.15724 5.17806 1.000 44.72650 204 PHE A C 1
ATOM 8227 O O . PHE D 1 205 ? 4.91563 -16.34620 5.80793 1.000 40.43482 204 PHE A O 1
ATOM 8235 N N . GLU D 1 206 ? 3.45718 -16.98390 4.21905 1.000 47.10595 205 GLU A N 1
ATOM 8236 C CA . GLU D 1 206 ? 4.22223 -18.15432 3.81696 1.000 48.92517 205 GLU A CA 1
ATOM 8237 C C . GLU D 1 206 ? 5.11344 -17.89038 2.61066 1.000 46.17254 205 GLU A C 1
ATOM 8238 O O . GLU D 1 206 ? 5.73729 -18.82720 2.10287 1.000 47.15150 205 GLU A O 1
ATOM 8244 N N . LEU D 1 207 ? 5.18722 -16.63659 2.13570 1.000 39.73760 206 LEU A N 1
ATOM 8245 C CA . LEU D 1 207 ? 5.98830 -16.33740 0.95560 1.000 38.75086 206 LEU A CA 1
ATOM 8246 C C . LEU D 1 207 ? 7.46764 -16.23296 1.32005 1.000 40.54879 206 LEU A C 1
ATOM 8247 O O . LEU D 1 207 ? 7.80967 -15.74147 2.39888 1.000 34.63514 206 LEU A O 1
ATOM 8252 N N . PRO D 1 208 ? 8.35869 -16.67298 0.43239 1.000 40.85438 207 PRO A N 1
ATOM 8253 C CA . PRO D 1 208 ? 9.78939 -16.45169 0.65569 1.000 38.22962 207 PRO A CA 1
ATOM 8254 C C . PRO D 1 208 ? 10.11119 -14.96711 0.65591 1.000 35.84250 207 PRO A C 1
ATOM 8255 O O . PRO D 1 208 ? 9.47387 -14.17126 -0.03733 1.000 37.55877 207 PRO A O 1
ATOM 8259 N N . GLY D 1 209 ? 11.11000 -14.59898 1.45718 1.000 31.95965 208 GLY A N 1
ATOM 8260 C CA . GLY D 1 209 ? 11.59502 -13.23428 1.50745 1.000 35.17758 208 GLY A CA 1
ATOM 8261 C C . GLY D 1 209 ? 11.91224 -12.67176 0.13951 1.000 38.34390 208 GLY A C 1
ATOM 8262 O O . GLY D 1 209 ? 12.47150 -13.37155 -0.71295 1.000 43.93706 208 GLY A O 1
ATOM 8263 N N . GLY D 1 210 ? 11.54744 -11.42254 -0.09363 1.000 36.26099 209 GLY A N 1
ATOM 8264 C CA . GLY D 1 210 ? 11.75073 -10.79722 -1.38223 1.000 37.88518 209 GLY A CA 1
ATOM 8265 C C . GLY D 1 210 ? 10.72456 -9.70616 -1.61534 1.000 39.67166 209 GLY A C 1
ATOM 8266 O O . GLY D 1 210 ? 10.01356 -9.28870 -0.70591 1.000 36.39645 209 GLY A O 1
ATOM 8267 N N . VAL D 1 211 ? 10.66841 -9.25253 -2.86622 1.000 33.67185 210 VAL A N 1
ATOM 8268 C CA . VAL D 1 211 ? 9.77604 -8.17983 -3.29539 1.000 32.42856 210 VAL A CA 1
ATOM 8269 C C . VAL D 1 211 ? 8.65095 -8.79291 -4.11778 1.000 33.23852 210 VAL A C 1
ATOM 8270 O O . VAL D 1 211 ? 8.90684 -9.58503 -5.03305 1.000 34.45718 210 VAL A O 1
ATOM 8274 N N . TYR D 1 212 ? 7.40919 -8.42516 -3.80231 1.000 28.30819 211 TYR A N 1
ATOM 8275 C CA . TYR D 1 212 ? 6.24760 -8.93522 -4.52085 1.000 28.24831 211 TYR A CA 1
ATOM 8276 C C . TYR D 1 212 ? 5.29495 -7.79680 -4.84622 1.000 27.87279 211 TYR A C 1
ATOM 8277 O O . TYR D 1 212 ? 4.89518 -7.04297 -3.95230 1.000 31.25113 211 TYR A O 1
ATOM 8286 N N . ASN D 1 213 ? 4.93144 -7.67887 -6.12155 1.000 28.01335 212 ASN A N 1
ATOM 8287 C CA . ASN D 1 213 ? 3.80113 -6.84221 -6.49516 1.000 27.70373 212 ASN A CA 1
ATOM 8288 C C . ASN D 1 213 ? 2.53284 -7.39667 -5.86030 1.000 27.74017 212 ASN A C 1
ATOM 8289 O O . ASN D 1 213 ? 2.22471 -8.58465 -5.99119 1.000 29.03753 212 ASN A O 1
ATOM 8294 N N . TYR D 1 214 ? 1.79720 -6.52834 -5.15882 1.000 27.02408 213 TYR A N 1
ATOM 8295 C CA . TYR D 1 214 ? 0.64231 -6.92946 -4.35242 1.000 26.76339 213 TYR A CA 1
ATOM 8296 C C . TYR D 1 214 ? -0.46406 -5.90081 -4.59927 1.000 28.59628 213 TYR A C 1
ATOM 8297 O O . TYR D 1 214 ? -0.64162 -4.94190 -3.84238 1.000 26.12956 213 TYR A O 1
ATOM 8306 N N . GLY D 1 215 ? -1.20352 -6.09718 -5.68410 1.000 30.03302 214 GLY A N 1
ATOM 8307 C CA . GLY D 1 215 ? -2.27778 -5.18474 -6.02862 1.000 26.89047 214 GLY A CA 1
ATOM 8308 C C . GLY D 1 215 ? -2.91947 -5.59900 -7.33246 1.000 26.71082 214 GLY A C 1
ATOM 8309 O O . GLY D 1 215 ? -2.51847 -6.57876 -7.96888 1.000 27.07412 214 GLY A O 1
ATOM 8310 N N . ALA D 1 216 ? -3.93163 -4.83109 -7.72423 1.000 26.58010 215 ALA A N 1
ATOM 8311 C CA . ALA D 1 216 ? -4.63452 -5.09944 -8.96734 1.000 27.65848 215 ALA A CA 1
ATOM 8312 C C . ALA D 1 216 ? -3.73711 -4.81541 -10.16956 1.000 30.44148 215 ALA A C 1
ATOM 8313 O O . ALA D 1 216 ? -2.75027 -4.07962 -10.08812 1.000 34.52694 215 ALA A O 1
ATOM 8315 N N . SER D 1 217 ? -4.08860 -5.42420 -11.29665 1.000 27.96291 216 SER A N 1
ATOM 8316 C CA . SER D 1 217 ? -3.43211 -5.16556 -12.56924 1.000 29.86952 216 SER A CA 1
ATOM 8317 C C . SER D 1 217 ? -4.26121 -4.17649 -13.37762 1.000 33.75209 216 SER A C 1
ATOM 8318 O O . SER D 1 217 ? -5.43197 -3.92383 -13.08316 1.000 34.54369 216 SER A O 1
ATOM 8321 N N . ASN D 1 218 ? -3.64314 -3.61365 -14.41530 1.000 33.98639 217 ASN A N 1
ATOM 8322 C CA . ASN D 1 218 ? -4.35000 -2.65142 -15.25209 1.000 38.97222 217 ASN A CA 1
ATOM 8323 C C . ASN D 1 218 ? -3.66395 -2.53019 -16.60318 1.000 35.78751 217 ASN A C 1
ATOM 8324 O O . ASN D 1 218 ? -2.45359 -2.29344 -16.66995 1.000 30.88651 217 ASN A O 1
ATOM 8329 N N . THR D 1 219 ? -4.45198 -2.66453 -17.67153 1.000 36.55712 218 THR A N 1
ATOM 8330 C CA . THR D 1 219 ? -3.97528 -2.55276 -19.04386 1.000 34.32131 218 THR A CA 1
ATOM 8331 C C . THR D 1 219 ? -4.48634 -1.29131 -19.73486 1.000 40.31864 218 THR A C 1
ATOM 8332 O O . THR D 1 219 ? -4.49893 -1.22825 -20.96759 1.000 48.29427 218 THR A O 1
ATOM 8336 N N . SER D 1 220 ? -4.91433 -0.29001 -18.96921 1.000 41.23760 219 SER A N 1
ATOM 8337 C CA . SER D 1 220 ? -5.45665 0.94298 -19.52087 1.000 44.70297 219 SER A CA 1
ATOM 8338 C C . SER D 1 220 ? -4.87000 2.13570 -18.77484 1.000 46.97326 219 SER A C 1
ATOM 8339 O O . SER D 1 220 ? -4.35131 2.00241 -17.66385 1.000 45.62932 219 SER A O 1
ATOM 8342 N N . ASN D 1 221 ? -4.94710 3.31070 -19.39897 1.000 39.28252 220 ASN A N 1
ATOM 8343 C CA . ASN D 1 221 ? -4.46019 4.51965 -18.75121 1.000 43.88746 220 ASN A CA 1
ATOM 8344 C C . ASN D 1 221 ? -5.52208 5.06834 -17.79443 1.000 38.13843 220 ASN A C 1
ATOM 8345 O O . ASN D 1 221 ? -6.68034 4.64407 -17.80509 1.000 32.00259 220 ASN A O 1
ATOM 8350 N N . SER D 1 222 ? -5.11420 6.01719 -16.94414 1.000 37.92498 221 SER A N 1
ATOM 8351 C CA . SER D 1 222 ? -6.02285 6.51257 -15.91138 1.000 39.79632 221 SER A CA 1
ATOM 8352 C C . SER D 1 222 ? -7.25846 7.17268 -16.51230 1.000 36.85157 221 SER A C 1
ATOM 8353 O O . SER D 1 222 ? -8.36767 7.02581 -15.98233 1.000 36.23586 221 SER A O 1
ATOM 8356 N N . TYR D 1 223 ? -7.09406 7.91210 -17.61034 1.000 37.73256 222 TYR A N 1
ATOM 8357 C CA . TYR D 1 223 ? -8.25410 8.55907 -18.21922 1.000 38.81548 222 TYR A CA 1
ATOM 8358 C C . TYR D 1 223 ? -9.29938 7.52825 -18.62339 1.000 37.13032 222 TYR A C 1
ATOM 8359 O O . TYR D 1 223 ? -10.48853 7.68326 -18.32338 1.000 37.01971 222 TYR A O 1
ATOM 8368 N N . GLU D 1 224 ? -8.86765 6.44992 -19.28179 1.000 36.15625 223 GLU A N 1
ATOM 8369 C CA . GLU D 1 224 ? -9.81871 5.44752 -19.74780 1.000 37.18941 223 GLU A CA 1
ATOM 8370 C C . GLU D 1 224 ? -10.35709 4.59885 -18.60459 1.000 36.36129 223 GLU A C 1
ATOM 8371 O O . GLU D 1 224 ? -11.51243 4.16137 -18.65079 1.000 36.57776 223 GLU A O 1
ATOM 8377 N N . THR D 1 225 ? -9.54168 4.35195 -17.57875 1.000 39.01653 224 THR A N 1
ATOM 8378 C CA . THR D 1 225 ? -9.99181 3.52760 -16.46278 1.000 37.08621 224 THR A CA 1
ATOM 8379 C C . THR D 1 225 ? -10.99973 4.27359 -15.59678 1.000 38.05403 224 THR A C 1
ATOM 8380 O O . THR D 1 225 ? -12.01708 3.70248 -15.18571 1.000 36.46314 224 THR A O 1
ATOM 8384 N N . TYR D 1 226 ? -10.74073 5.55419 -15.31990 1.000 35.62696 225 TYR A N 1
ATOM 8385 C CA . TYR D 1 226 ? -11.63473 6.32005 -14.45706 1.000 37.76100 225 TYR A CA 1
ATOM 8386 C C . TYR D 1 226 ? -12.95258 6.62902 -15.15702 1.000 43.97158 225 TYR A C 1
ATOM 8387 O O . TYR D 1 226 ? -14.00923 6.66263 -14.51444 1.000 41.49411 225 TYR A O 1
ATOM 8396 N N . LYS D 1 227 ? -12.90999 6.86995 -16.47038 1.000 43.36174 226 LYS A N 1
ATOM 8397 C CA . LYS D 1 227 ? -14.14638 7.02850 -17.23004 1.000 44.25998 226 LYS A CA 1
ATOM 8398 C C . LYS D 1 227 ? -14.97589 5.75114 -17.18923 1.000 42.62352 226 LYS A C 1
ATOM 8399 O O . LYS D 1 227 ? -16.21079 5.80141 -17.14506 1.000 45.77741 226 LYS A O 1
ATOM 8405 N N . GLU D 1 228 ? -14.31098 4.59401 -17.18488 1.000 40.24627 227 GLU A N 1
ATOM 8406 C CA . GLU D 1 228 ? -15.03082 3.32676 -17.13260 1.000 42.74888 227 GLU A CA 1
ATOM 8407 C C . GLU D 1 228 ? -15.69182 3.11861 -15.77431 1.000 42.17269 227 GLU A C 1
ATOM 8408 O O . GLU D 1 228 ? -16.85661 2.70947 -15.70222 1.000 42.40738 227 GLU A O 1
ATOM 8414 N N . ILE D 1 229 ? -14.96804 3.39442 -14.68611 1.000 38.15661 228 ILE A N 1
ATOM 8415 C CA . ILE D 1 229 ? -15.55114 3.23833 -13.35622 1.000 43.53868 228 ILE A CA 1
ATOM 8416 C C . ILE D 1 229 ? -16.67545 4.24586 -13.14323 1.000 46.31155 228 ILE A C 1
ATOM 8417 O O . ILE D 1 229 ? -17.64132 3.96711 -12.41988 1.000 49.54757 228 ILE A O 1
ATOM 8422 N N . ALA D 1 230 ? -16.58776 5.41492 -13.78307 1.000 44.93306 229 ALA A N 1
ATOM 8423 C CA . ALA D 1 230 ? -17.67584 6.38576 -13.71895 1.000 46.66028 229 ALA A CA 1
ATOM 8424 C C . ALA D 1 230 ? -18.99172 5.76872 -14.17917 1.000 46.17177 229 ALA A C 1
ATOM 8425 O O . ALA D 1 230 ? -20.02849 5.93291 -13.52544 1.000 49.32089 229 ALA A O 1
ATOM 8427 N N . LYS D 1 231 ? -18.96097 5.04543 -15.30525 1.000 45.85136 230 LYS A N 1
ATOM 8428 C CA . LYS D 1 231 ? -20.15989 4.38510 -15.81784 1.000 46.04511 230 LYS A CA 1
ATOM 8429 C C . LYS D 1 231 ? -20.82197 3.52921 -14.74400 1.000 45.03883 230 LYS A C 1
ATOM 8430 O O . LYS D 1 231 ? -22.03298 3.62368 -14.51618 1.000 48.52044 230 LYS A O 1
ATOM 8436 N N . ILE D 1 232 ? -20.03130 2.69639 -14.06045 1.000 46.20720 231 ILE A N 1
ATOM 8437 C CA . ILE D 1 232 ? -20.58294 1.75823 -13.08626 1.000 45.96392 231 ILE A CA 1
ATOM 8438 C C . ILE D 1 232 ? -21.26638 2.49583 -11.94065 1.000 51.16377 231 ILE A C 1
ATOM 8439 O O . ILE D 1 232 ? -22.29363 2.03777 -11.41835 1.000 49.10596 231 ILE A O 1
ATOM 8444 N N . MET D 1 233 ? -20.74052 3.65608 -11.55648 1.000 49.66117 232 MET A N 1
ATOM 8445 C CA . MET D 1 233 ? -21.31716 4.46356 -10.49243 1.000 48.00355 232 MET A CA 1
ATOM 8446 C C . MET D 1 233 ? -22.33327 5.47637 -11.00518 1.000 46.81843 232 MET A C 1
ATOM 8447 O O . MET D 1 233 ? -22.80263 6.31143 -10.22303 1.000 49.04934 232 MET A O 1
ATOM 8452 N N . ASP D 1 234 ? -22.66385 5.43762 -12.30101 1.000 44.40686 233 ASP A N 1
ATOM 8453 C CA . ASP D 1 234 ? -23.67050 6.32444 -12.88933 1.000 52.54796 233 ASP A CA 1
ATOM 8454 C C . ASP D 1 234 ? -23.24820 7.79166 -12.76879 1.000 53.31125 233 ASP A C 1
ATOM 8455 O O . ASP D 1 234 ? -24.02354 8.66431 -12.37033 1.000 51.13798 233 ASP A O 1
ATOM 8460 N N . VAL D 1 235 ? -21.99825 8.05903 -13.11151 1.000 55.55893 234 VAL A N 1
ATOM 8461 C CA . VAL D 1 235 ? -21.41824 9.39913 -13.05512 1.000 50.32132 234 VAL A CA 1
ATOM 8462 C C . VAL D 1 235 ? -21.26254 9.90279 -14.48396 1.000 52.03180 234 VAL A C 1
ATOM 8463 O O . VAL D 1 235 ? -20.76750 9.15760 -15.33777 1.000 53.17227 234 VAL A O 1
ATOM 8467 N N . PRO D 1 236 ? -21.68593 11.13091 -14.78926 1.000 57.67930 235 PRO A N 1
ATOM 8468 C CA . PRO D 1 236 ? -21.62183 11.62005 -16.17514 1.000 56.44142 235 PRO A CA 1
ATOM 8469 C C . PRO D 1 236 ? -20.20416 11.57077 -16.72874 1.000 57.82602 235 PRO A C 1
ATOM 8470 O O . PRO D 1 236 ? -19.25253 12.03286 -16.09531 1.000 57.29747 235 PRO A O 1
ATOM 8474 N N . GLU D 1 237 ? -20.07839 11.01440 -17.93628 1.000 58.09655 236 GLU A N 1
ATOM 8475 C CA . GLU D 1 237 ? -18.76374 10.73909 -18.50504 1.000 62.21300 236 GLU A CA 1
ATOM 8476 C C . GLU D 1 237 ? -17.95684 12.01154 -18.75418 1.000 61.96349 236 GLU A C 1
ATOM 8477 O O . GLU D 1 237 ? -16.72114 11.96827 -18.73748 1.000 56.83256 236 GLU A O 1
ATOM 8483 N N . ASN D 1 238 ? -18.62135 13.15125 -18.96913 1.000 62.67677 237 ASN A N 1
ATOM 8484 C CA . ASN D 1 238 ? -17.88946 14.38410 -19.25076 1.000 61.99244 237 ASN A CA 1
ATOM 8485 C C . ASN D 1 238 ? -17.23050 14.98383 -18.01177 1.000 58.60903 237 ASN A C 1
ATOM 8486 O O . ASN D 1 238 ? -16.34066 15.82850 -18.15402 1.000 58.83068 237 ASN A O 1
ATOM 8491 N N . LEU D 1 239 ? -17.64603 14.57181 -16.81637 1.000 55.83625 238 LEU A N 1
ATOM 8492 C CA . LEU D 1 239 ? -17.02066 14.93014 -15.54488 1.000 52.76419 238 LEU A CA 1
ATOM 8493 C C . LEU D 1 239 ? -15.71866 14.18846 -15.26814 1.000 49.77651 238 LEU A C 1
ATOM 8494 O O . LEU D 1 239 ? -15.18492 14.29562 -14.15923 1.000 46.00926 238 LEU A O 1
ATOM 8499 N N . VAL D 1 240 ? -15.19225 13.45451 -16.24073 1.000 52.15985 239 VAL A N 1
ATOM 8500 C CA . VAL D 1 240 ? -13.85437 12.88388 -16.17135 1.000 48.93209 239 VAL A CA 1
ATOM 8501 C C . VAL D 1 240 ? -13.05922 13.49084 -17.32055 1.000 45.16957 239 VAL A C 1
ATOM 8502 O O . VAL D 1 240 ? -13.26993 13.13522 -18.48710 1.000 42.17757 239 VAL A O 1
ATOM 8506 N N . GLU D 1 241 ? -12.15870 14.41636 -16.99609 1.000 48.48408 240 GLU A N 1
ATOM 8507 C CA . GLU D 1 241 ? -11.43016 15.20462 -17.98060 1.000 51.83034 240 GLU A CA 1
ATOM 8508 C C . GLU D 1 241 ? -10.03743 14.63454 -18.21464 1.000 49.31654 240 GLU A C 1
ATOM 8509 O O . GLU D 1 241 ? -9.43756 14.02610 -17.32585 1.000 53.25195 240 GLU A O 1
ATOM 8515 N N . ASN D 1 242 ? -9.51557 14.86264 -19.41869 1.000 42.24022 241 ASN A N 1
ATOM 8516 C CA . ASN D 1 242 ? -8.18614 14.40253 -19.80713 1.000 41.68494 241 ASN A CA 1
ATOM 8517 C C . ASN D 1 242 ? -7.26865 15.61397 -19.93181 1.000 41.81608 241 ASN A C 1
ATOM 8518 O O . ASN D 1 242 ? -7.39579 16.40202 -20.87557 1.000 43.03860 241 ASN A O 1
ATOM 8523 N N . ASP D 1 243 ? -6.34429 15.75644 -18.98111 1.000 41.87603 242 ASP A N 1
ATOM 8524 C CA . ASP D 1 243 ? -5.36942 16.84338 -18.97379 1.000 43.60027 242 ASP A CA 1
ATOM 8525 C C . ASP D 1 243 ? -4.05424 16.31221 -19.53398 1.000 41.06758 242 ASP A C 1
ATOM 8526 O O . ASP D 1 243 ? -3.36242 15.52782 -18.87631 1.000 39.15427 242 ASP A O 1
ATOM 8531 N N . THR D 1 244 ? -3.70317 16.75875 -20.74102 1.000 43.32345 243 THR A N 1
ATOM 8532 C CA . THR D 1 244 ? -2.52465 16.25737 -21.43653 1.000 41.62981 243 THR A CA 1
ATOM 8533 C C . THR D 1 244 ? -1.22617 16.91295 -20.98271 1.000 40.81808 243 THR A C 1
ATOM 8534 O O . THR D 1 244 ? -0.15182 16.44446 -21.37242 1.000 46.79268 243 THR A O 1
ATOM 8536 N N . ASN D 1 245 ? -1.28354 17.97710 -20.18145 1.000 43.78499 244 ASN A N 1
ATOM 8537 C CA . ASN D 1 245 ? -0.04917 18.57813 -19.69181 1.000 48.71194 244 ASN A CA 1
ATOM 8538 C C . ASN D 1 245 ? 0.58449 17.77679 -18.56384 1.000 46.50724 244 ASN A C 1
ATOM 8539 O O . ASN D 1 245 ? 1.77300 17.96448 -18.28146 1.000 47.44460 244 ASN A O 1
ATOM 8544 N N . ARG D 1 246 ? -0.17202 16.88984 -17.92128 1.000 42.91934 245 ARG A N 1
ATOM 8545 C CA . ARG D 1 246 ? 0.35371 16.09708 -16.81897 1.000 44.07147 245 ARG A CA 1
ATOM 8546 C C . ARG D 1 246 ? 1.24809 14.98582 -17.34759 1.000 40.21091 245 ARG A C 1
ATOM 8547 O O . ARG D 1 246 ? 0.84698 14.22170 -18.23165 1.000 40.40057 245 ARG A O 1
ATOM 8555 N N . PHE D 1 247 ? 2.45807 14.89860 -16.79568 1.000 40.42900 246 PHE A N 1
ATOM 8556 C CA . PHE D 1 247 ? 3.45813 13.92468 -17.22382 1.000 41.12780 246 PHE A CA 1
ATOM 8557 C C . PHE D 1 247 ? 3.71050 14.04084 -18.72458 1.000 40.07726 246 PHE A C 1
ATOM 8558 O O . PHE D 1 247 ? 3.65305 13.06466 -19.47547 1.000 41.27684 246 PHE A O 1
ATOM 8566 N N . LYS D 1 248 ? 3.98371 15.27399 -19.15865 1.000 45.68286 247 LYS A N 1
ATOM 8567 C CA . LYS D 1 248 ? 4.24850 15.54234 -20.56629 1.000 44.40648 247 LYS A CA 1
ATOM 8568 C C . LYS D 1 248 ? 5.65140 15.11538 -20.97318 1.000 44.09593 247 LYS A C 1
ATOM 8569 O O . LYS D 1 248 ? 5.85959 14.70658 -22.12089 1.000 36.65945 247 LYS A O 1
ATOM 8571 N N . ALA D 1 249 ? 6.61933 15.20265 -20.05706 1.000 42.03440 248 ALA A N 1
ATOM 8572 C CA . ALA D 1 249 ? 7.97931 14.78381 -20.37924 1.000 41.68114 248 ALA A CA 1
ATOM 8573 C C . ALA D 1 249 ? 8.08786 13.26613 -20.43537 1.000 40.79224 248 ALA A C 1
ATOM 8574 O O . ALA D 1 249 ? 8.70138 12.71459 -21.35585 1.000 41.08382 248 ALA A O 1
ATOM 8576 N N . GLN D 1 250 ? 7.50356 12.57554 -19.45968 1.000 45.25423 249 GLN A N 1
ATOM 8577 C CA . GLN D 1 250 ? 7.49770 11.11924 -19.44322 1.000 43.34113 249 GLN A CA 1
ATOM 8578 C C . GLN D 1 250 ? 6.30005 10.64729 -18.63118 1.000 38.76806 249 GLN A C 1
ATOM 8579 O O . GLN D 1 250 ? 5.93537 11.28184 -17.64358 1.000 38.70402 249 GLN A O 1
ATOM 8585 N N . ALA D 1 251 ? 5.70565 9.53049 -19.03338 1.000 39.51745 250 ALA A N 1
ATOM 8586 C CA . ALA D 1 251 ? 4.47313 9.06197 -18.40804 1.000 39.97007 250 ALA A CA 1
ATOM 8587 C C . ALA D 1 251 ? 4.73352 8.38470 -17.05697 1.000 34.06466 250 ALA A C 1
ATOM 8588 O O . ALA D 1 251 ? 5.75831 7.72141 -16.88448 1.000 36.93768 250 ALA A O 1
ATOM 8590 N N . ARG D 1 252 ? 3.80160 8.55265 -16.09339 1.000 41.36963 251 ARG A N 1
ATOM 8591 C CA . ARG D 1 252 ? 3.67388 7.61910 -14.96298 1.000 36.44931 251 ARG A CA 1
ATOM 8592 C C . ARG D 1 252 ? 3.25170 6.23765 -15.39444 1.000 39.28862 251 ARG A C 1
ATOM 8593 O O . ARG D 1 252 ? 2.04805 5.98482 -15.51555 1.000 35.28601 251 ARG A O 1
ATOM 8601 N N . ASN D 1 253 ? 4.18646 5.32812 -15.54193 1.000 39.49112 252 ASN A N 1
ATOM 8602 C CA . ASN D 1 253 ? 3.85481 3.91860 -15.69254 1.000 32.39082 252 ASN A CA 1
ATOM 8603 C C . ASN D 1 253 ? 4.12854 3.22777 -14.35849 1.000 33.19942 252 ASN A C 1
ATOM 8604 O O . ASN D 1 253 ? 5.27716 2.92414 -14.03046 1.000 35.67436 252 ASN A O 1
ATOM 8609 N N . ILE D 1 254 ? 3.07327 2.98956 -13.57972 1.000 32.32646 253 ILE A N 1
ATOM 8610 C CA . ILE D 1 254 ? 3.18581 2.22425 -12.34410 1.000 34.52131 253 ILE A CA 1
ATOM 8611 C C . ILE D 1 254 ? 2.29201 0.98349 -12.37917 1.000 30.30028 253 ILE A C 1
ATOM 8612 O O . ILE D 1 254 ? 2.01458 0.37868 -11.34757 1.000 32.19704 253 ILE A O 1
ATOM 8617 N N . SER D 1 255 ? 1.84440 0.60064 -13.57282 1.000 31.91824 254 SER A N 1
ATOM 8618 C CA . SER D 1 255 ? 1.18764 -0.68446 -13.75666 1.000 30.65848 254 SER A CA 1
ATOM 8619 C C . SER D 1 255 ? 2.14351 -1.81426 -13.39744 1.000 28.81810 254 SER A C 1
ATOM 8620 O O . SER D 1 255 ? 3.32631 -1.78622 -13.74952 1.000 33.74748 254 SER A O 1
ATOM 8623 N N . MET D 1 256 ? 1.62385 -2.81489 -12.69249 1.000 28.07837 255 MET A N 1
ATOM 8624 C CA . MET D 1 256 ? 2.43755 -3.88511 -12.14036 1.000 32.59359 255 MET A CA 1
ATOM 8625 C C . MET D 1 256 ? 2.09192 -5.21756 -12.78566 1.000 31.41911 255 MET A C 1
ATOM 8626 O O . MET D 1 256 ? 0.93495 -5.48878 -13.11889 1.000 30.33829 255 MET A O 1
ATOM 8631 N N . ASN D 1 257 ? 3.11863 -6.04754 -12.94447 1.000 31.44194 256 ASN A N 1
ATOM 8632 C CA . ASN D 1 257 ? 2.96834 -7.43549 -13.34958 1.000 33.51311 256 ASN A CA 1
ATOM 8633 C C . ASN D 1 257 ? 2.97635 -8.29235 -12.08873 1.000 32.57713 256 ASN A C 1
ATOM 8634 O O . ASN D 1 257 ? 3.98001 -8.33616 -11.36874 1.000 30.66483 256 ASN A O 1
ATOM 8639 N N . ILE D 1 258 ? 1.85461 -8.95296 -11.81360 1.000 30.39762 257 ILE A N 1
ATOM 8640 C CA . ILE D 1 258 ? 1.70451 -9.71539 -10.57998 1.000 35.67566 257 ILE A CA 1
ATOM 8641 C C . ILE D 1 258 ? 1.85788 -11.20372 -10.86647 1.000 44.38002 257 ILE A C 1
ATOM 8642 O O . ILE D 1 258 ? 1.20997 -12.03744 -10.22553 1.000 42.60784 257 ILE A O 1
ATOM 8647 N N . GLN D 1 259 ? 2.72032 -11.54664 -11.83012 1.000 49.42994 258 GLN A N 1
ATOM 8648 C CA . GLN D 1 259 ? 2.94511 -12.95224 -12.16299 1.000 51.68011 258 GLN A CA 1
ATOM 8649 C C . GLN D 1 259 ? 3.58224 -13.70570 -11.00220 1.000 47.63515 258 GLN A C 1
ATOM 8650 O O . GLN D 1 259 ? 3.17824 -14.83169 -10.68515 1.000 45.25345 258 GLN A O 1
ATOM 8656 N N . LYS D 1 260 ? 4.59097 -13.10257 -10.36859 1.000 37.62323 259 LYS A N 1
ATOM 8657 C CA . LYS D 1 260 ? 5.29806 -13.76038 -9.27490 1.000 39.74245 259 LYS A CA 1
ATOM 8658 C C . LYS D 1 260 ? 4.34325 -14.14963 -8.15530 1.000 39.40339 259 LYS A C 1
ATOM 8659 O O . LYS D 1 260 ? 4.43453 -15.25237 -7.60261 1.000 41.41117 259 LYS A O 1
ATOM 8665 N N . ILE D 1 261 ? 3.40377 -13.26289 -7.82479 1.000 38.66494 260 ILE A N 1
ATOM 8666 C CA . ILE D 1 261 ? 2.50519 -13.51317 -6.70614 1.000 37.82331 260 ILE A CA 1
ATOM 8667 C C . ILE D 1 261 ? 1.48554 -14.59055 -7.06106 1.000 38.30337 260 ILE A C 1
ATOM 8668 O O . ILE D 1 261 ? 1.03434 -15.34020 -6.18630 1.000 34.62427 260 ILE A O 1
ATOM 8673 N N . GLU D 1 262 ? 1.12736 -14.71100 -8.34319 1.000 39.74172 261 GLU A N 1
ATOM 8674 C CA . GLU D 1 262 ? 0.14497 -15.71203 -8.74425 1.000 40.78328 261 GLU A CA 1
ATOM 8675 C C . GLU D 1 262 ? 0.72443 -17.12227 -8.69862 1.000 41.99307 261 GLU A C 1
ATOM 8676 O O . GLU D 1 262 ? 0.00203 -18.07111 -8.37008 1.000 38.01260 261 GLU A O 1
ATOM 8682 N N . LYS D 1 263 ? 2.01905 -17.27772 -9.00404 1.000 40.03715 262 LYS A N 1
ATOM 8683 C CA . LYS D 1 263 ? 2.65479 -18.59284 -8.92868 1.000 41.94579 262 LYS A CA 1
ATOM 8684 C C . LYS D 1 263 ? 2.51840 -19.20698 -7.54315 1.000 40.80068 262 LYS A C 1
ATOM 8685 O O . LYS D 1 263 ? 2.45105 -20.43499 -7.41227 1.000 40.87112 262 LYS A O 1
ATOM 8691 N N . HIS D 1 264 ? 2.49706 -18.37816 -6.50269 1.000 39.39008 263 HIS A N 1
ATOM 8692 C CA . HIS D 1 264 ? 2.28119 -18.84110 -5.14000 1.000 41.43360 263 HIS A CA 1
ATOM 8693 C C . HIS D 1 264 ? 0.80457 -18.95449 -4.79042 1.000 37.32227 263 HIS A C 1
ATOM 8694 O O . HIS D 1 264 ? 0.46611 -19.10674 -3.61178 1.000 35.69069 263 HIS A O 1
ATOM 8701 N N . GLY D 1 265 ? -0.07678 -18.88113 -5.78459 1.000 34.56857 264 GLY A N 1
ATOM 8702 C CA . GLY D 1 265 ? -1.49750 -18.98740 -5.53504 1.000 40.36348 264 GLY A CA 1
ATOM 8703 C C . GLY D 1 265 ? -2.14154 -17.75259 -4.95774 1.000 41.59525 264 GLY A C 1
ATOM 8704 O O . GLY D 1 265 ? -3.22164 -17.85111 -4.36780 1.000 43.92242 264 GLY A O 1
ATOM 8705 N N . ILE D 1 266 ? -1.51923 -16.58933 -5.09789 1.000 40.14815 265 ILE A N 1
ATOM 8706 C CA . ILE D 1 266 ? -2.10054 -15.34158 -4.62102 1.000 40.14026 265 ILE A CA 1
ATOM 8707 C C . ILE D 1 266 ? -2.64613 -14.59805 -5.82965 1.000 42.12137 265 ILE A C 1
ATOM 8708 O O . ILE D 1 266 ? -1.89418 -14.16412 -6.71033 1.000 41.94255 265 ILE A O 1
ATOM 8713 N N . HIS D 1 267 ? -3.96536 -14.46077 -5.85954 1.000 40.79291 266 HIS A N 1
ATOM 8714 C CA . HIS D 1 267 ? -4.70152 -13.95131 -7.00209 1.000 41.45648 266 HIS A CA 1
ATOM 8715 C C . HIS D 1 267 ? -5.29077 -12.58267 -6.69375 1.000 40.20020 266 HIS A C 1
ATOM 8716 O O . HIS D 1 267 ? -5.77986 -12.33339 -5.58784 1.000 38.91350 266 HIS A O 1
ATOM 8723 N N . PHE D 1 268 ? -5.21565 -11.69313 -7.67820 1.000 39.15630 267 PHE A N 1
ATOM 8724 C CA . PHE D 1 268 ? -5.83608 -10.38016 -7.61096 1.000 38.69934 267 PHE A CA 1
ATOM 8725 C C . PHE D 1 268 ? -6.62049 -10.14461 -8.89146 1.000 38.79451 267 PHE A C 1
ATOM 8726 O O . PHE D 1 268 ? -6.17826 -10.52343 -9.98058 1.000 42.01709 267 PHE A O 1
ATOM 8734 N N . SER D 1 269 ? -7.78137 -9.51411 -8.75231 1.000 38.89944 268 SER A N 1
ATOM 8735 C CA . SER D 1 269 ? -8.59872 -9.14203 -9.89450 1.000 34.90082 268 SER A CA 1
ATOM 8736 C C . SER D 1 269 ? -7.98489 -7.93458 -10.61334 1.000 39.09249 268 SER A C 1
ATOM 8737 O O . SER D 1 269 ? -7.15486 -7.20140 -10.06314 1.000 32.63304 268 SER A O 1
ATOM 8740 N N . ASN D 1 270 ? -8.38778 -7.72984 -11.86815 1.000 31.80390 269 ASN A N 1
ATOM 8741 C CA . ASN D 1 270 ? -7.95983 -6.49147 -12.49894 1.000 35.67072 269 ASN A CA 1
ATOM 8742 C C . ASN D 1 270 ? -8.74214 -5.32205 -11.90122 1.000 35.03573 269 ASN A C 1
ATOM 8743 O O . ASN D 1 270 ? -9.65690 -5.49939 -11.08975 1.000 33.12082 269 ASN A O 1
ATOM 8748 N N . THR D 1 271 ? -8.36446 -4.11007 -12.30937 1.000 29.41662 270 THR A N 1
ATOM 8749 C CA . THR D 1 271 ? -8.89428 -2.90994 -11.66548 1.000 34.47195 270 THR A CA 1
ATOM 8750 C C . THR D 1 271 ? -10.40391 -2.79258 -11.84812 1.000 31.67266 270 THR A C 1
ATOM 8751 O O . THR D 1 271 ? -11.14559 -2.62001 -10.87384 1.000 35.68003 270 THR A O 1
ATOM 8755 N N . VAL D 1 272 ? -10.87839 -2.88811 -13.09120 1.000 31.70874 271 VAL A N 1
ATOM 8756 C CA . VAL D 1 272 ? -12.29960 -2.68755 -13.36406 1.000 33.99459 271 VAL A CA 1
ATOM 8757 C C . VAL D 1 272 ? -13.12763 -3.83019 -12.78408 1.000 39.83377 271 VAL A C 1
ATOM 8758 O O . VAL D 1 272 ? -14.16166 -3.60265 -12.14372 1.000 35.98840 271 VAL A O 1
ATOM 8762 N N . ASP D 1 273 ? -12.69361 -5.07601 -13.00714 1.000 36.26331 272 ASP A N 1
ATOM 8763 C CA . ASP D 1 273 ? -13.39302 -6.21674 -12.41897 1.000 37.66559 272 ASP A CA 1
ATOM 8764 C C . ASP D 1 273 ? -13.38576 -6.14138 -10.89769 1.000 40.82963 272 ASP A C 1
ATOM 8765 O O . ASP D 1 273 ? -14.39595 -6.43881 -10.24887 1.000 39.17172 272 ASP A O 1
ATOM 8770 N N . GLY D 1 274 ? -12.25345 -5.74397 -10.31196 1.000 44.16524 273 GLY A N 1
ATOM 8771 C CA . GLY D 1 274 ? -12.17331 -5.64988 -8.86307 1.000 41.63612 273 GLY A CA 1
ATOM 8772 C C . GLY D 1 274 ? -13.14974 -4.64334 -8.28706 1.000 42.47908 273 GLY A C 1
ATOM 8773 O O . GLY D 1 274 ? -13.74092 -4.87288 -7.22884 1.000 44.61420 273 GLY A O 1
ATOM 8774 N N . PHE D 1 275 ? -13.33369 -3.51458 -8.97472 1.000 37.67591 274 PHE A N 1
ATOM 8775 C CA . PHE D 1 275 ? -14.33119 -2.54303 -8.54007 1.000 41.86410 274 PHE A CA 1
ATOM 8776 C C . PHE D 1 275 ? -15.73625 -3.12059 -8.65249 1.000 43.68407 274 PHE A C 1
ATOM 8777 O O . PHE D 1 275 ? -16.53752 -3.02258 -7.71544 1.000 45.27040 274 PHE A O 1
ATOM 8785 N N . SER D 1 276 ? -16.04525 -3.74212 -9.79524 1.000 43.65364 275 SER A N 1
ATOM 8786 C CA . SER D 1 276 ? -17.39637 -4.24171 -10.03682 1.000 46.78362 275 SER A CA 1
ATOM 8787 C C . SER D 1 276 ? -17.81950 -5.26262 -8.98869 1.000 43.19255 275 SER A C 1
ATOM 8788 O O . SER D 1 276 ? -18.96849 -5.24909 -8.53332 1.000 46.03943 275 SER A O 1
ATOM 8791 N N . LYS D 1 277 ? -16.91257 -6.15625 -8.58976 1.000 44.55625 276 LYS A N 1
ATOM 8792 C CA . LYS D 1 277 ? -17.30629 -7.19235 -7.64294 1.000 47.53482 276 LYS A CA 1
ATOM 8793 C C . LYS D 1 277 ? -17.56582 -6.60411 -6.26330 1.000 50.81294 276 LYS A C 1
ATOM 8794 O O . LYS D 1 277 ? -18.51704 -7.00081 -5.58194 1.000 54.67706 276 LYS A O 1
ATOM 8800 N N . MET D 1 278 ? -16.73952 -5.64911 -5.84004 1.000 47.13469 277 MET A N 1
ATOM 8801 C CA . MET D 1 278 ? -16.99292 -4.95676 -4.58160 1.000 46.55095 277 MET A CA 1
ATOM 8802 C C . MET D 1 278 ? -18.29142 -4.16692 -4.64875 1.000 50.09068 277 MET A C 1
ATOM 8803 O O . MET D 1 278 ? -19.08782 -4.17540 -3.70398 1.000 51.36608 277 MET A O 1
ATOM 8808 N N . TYR D 1 279 ? -18.48953 -3.42932 -5.74562 1.000 50.19528 278 TYR A N 1
ATOM 8809 C CA . TYR D 1 279 ? -19.67104 -2.58467 -5.88602 1.000 51.64758 278 TYR A CA 1
ATOM 8810 C C . TYR D 1 279 ? -20.94924 -3.41133 -5.85298 1.000 56.14696 278 TYR A C 1
ATOM 8811 O O . TYR D 1 279 ? -21.93303 -3.02072 -5.21402 1.000 59.73121 278 TYR A O 1
ATOM 8820 N N . LYS D 1 280 ? -20.95323 -4.56096 -6.53183 1.000 55.90108 279 LYS A N 1
ATOM 8821 C CA . LYS D 1 280 ? -22.14468 -5.40375 -6.54680 1.000 61.54446 279 LYS A CA 1
ATOM 8822 C C . LYS D 1 280 ? -22.33822 -6.11725 -5.21262 1.000 64.78906 279 LYS A C 1
ATOM 8823 O O . LYS D 1 280 ? -23.47487 -6.30544 -4.76269 1.000 66.07362 279 LYS A O 1
ATOM 8829 N N . SER D 1 281 ? -21.24123 -6.51474 -4.56195 1.000 62.41761 280 SER A N 1
ATOM 8830 C CA . SER D 1 281 ? -21.34912 -7.27799 -3.32110 1.000 65.99216 280 SER A CA 1
ATOM 8831 C C . SER D 1 281 ? -21.88442 -6.42283 -2.17915 1.000 66.09115 280 SER A C 1
ATOM 8832 O O . SER D 1 281 ? -22.62099 -6.91897 -1.31881 1.000 65.32223 280 SER A O 1
ATOM 8835 N N . PHE D 1 282 ? -21.52319 -5.13952 -2.14862 1.000 64.33271 281 PHE A N 1
ATOM 8836 C CA . PHE D 1 282 ? -21.94168 -4.28168 -1.04462 1.000 69.98591 281 PHE A CA 1
ATOM 8837 C C . PHE D 1 282 ? -23.43315 -3.97696 -1.11688 1.000 75.18242 281 PHE A C 1
ATOM 8838 O O . PHE D 1 282 ? -24.16084 -4.14479 -0.13092 1.000 73.67731 281 PHE A O 1
ATOM 8846 N N . SER D 1 283 ? -23.90447 -3.52509 -2.27403 1.000 84.19737 282 SER A N 1
ATOM 8847 C CA . SER D 1 283 ? -25.30779 -3.17173 -2.44436 1.000 84.01114 282 SER A CA 1
ATOM 8848 C C . SER D 1 283 ? -25.82844 -3.63115 -3.80188 1.000 83.54659 282 SER A C 1
ATOM 8849 O O . SER D 1 283 ? -25.56801 -2.99684 -4.82386 1.000 79.99643 282 SER A O 1
#

Sequence (1137 aa):
PMKTILVTGGSGFLGRRLVSHLSKNYTVVAPTHGELDLTDREKIISEVTKINPQIIIHTAAISNTGLCEQNPELSESINLNGTKYLAEAASKINSKLIFCSSDQIYNGNAEKGPLSEDIDVHPVNVYGKHKLEAERKLQEILPTSVSLRLTWMYDHPSSKIPQHKNLPIMLLEAKEKNVPFVTTVNEYRAITFVGEVVENIEKTFELPGGVYNYGASNTSNSYETYKEIAKIMDVPENLVENDTNRFKAQARNISMNIQKIEKHGIHFSNTVDGFSKMYKSFSNSEMKTILVTGGSGFLGRRLVSHLSKNYTVVAPTHGELDLTDREKIISEVTKINPQIIIHTAAISNTGLCEQNPELSESINLNGTKYLAEAASKINSKLIFCSSDQIYNGNAEKGPLSEDIDVHPVNVYGKHKLEAERKLQEILPTSVSLRLTWMYDHPSSKIPQHKNLPIMLLEAKEKNVPFVTTVNEYRAITFVGEVVENIEKTFELPGGVYNYGASNTSNSYETYKEIAKIMDVPENLVENDTNRFKAQARNISMNIQKIEKHGIHFSNTVDGFSKMYKSFSNSEPMKTILVTGGSGFLGRRLVSHLSKNYTVVAPTHGELDLTDREKIISEVTKINPQIIIHTAAISNTGLCEQNPELSESINLNGTKYLAEAASKINSKLIFCSSDQIYNGNAEKGPLSEDIDVHPVNVYGKHKLEAERKLQEILPTSVSLRLTWMYDHPSSKIPQHKNLPIMLLEAKEKNVPFVTTVNEYRAITFVGEVVENIEKTFELPGGVYNYGASNTSNSYETYKEIAKIMDVPENLVENDTNRFKAQARNISMNIQKIEKHGIHFSNTVDGFSKMYKSFSNMKTILVTGGSGFLGRRLVSHLSKNYTVVAPTHGELDLTDREKIISEVTKINPQIIIHTAAISNTGLCEQNPELSESINLNGTKYLAEAASKINSKLIFCSSDQIYNGNAEKGPLSEDIDVHPVNVYGKHKLEAERKLQEILPTSVSLRLTWMYDHPSSKIPQHKNLPIMLLEAKEKNVPFVTTVNEYRAITFVGEVVENIEKTFELPGGVYNYGASNTSNSYETYKEIAKIMDVPENLVENDTNRFKAQARNISMNIQKIEKHGIHFSNTVDGFSKMYKSFS